Protein AF-A0A1A8APC6-F1 (afdb_monomer_lite)

Structure (mmCIF, N/CA/C/O backbone):
data_AF-A0A1A8APC6-F1
#
_entry.id   AF-A0A1A8APC6-F1
#
loop_
_atom_site.group_PDB
_atom_site.id
_atom_site.type_symbol
_atom_site.label_atom_id
_atom_site.label_alt_id
_atom_site.label_comp_id
_atom_site.label_asym_id
_atom_site.label_entity_id
_atom_site.label_seq_id
_atom_site.pdbx_PDB_ins_code
_atom_site.Cartn_x
_atom_site.Cartn_y
_atom_site.Cartn_z
_atom_site.occupancy
_atom_site.B_iso_or_equiv
_atom_site.auth_seq_id
_atom_site.auth_comp_id
_atom_site.auth_asym_id
_atom_site.auth_atom_id
_atom_site.pdbx_PDB_model_num
ATOM 1 N N . MET A 1 1 ? -6.938 -15.791 28.099 1.00 32.41 1 MET A N 1
ATOM 2 C CA . MET A 1 1 ? -6.854 -17.146 27.514 1.00 32.41 1 MET A CA 1
ATOM 3 C C . MET A 1 1 ? -5.520 -17.277 26.806 1.00 32.41 1 MET A C 1
ATOM 5 O O . MET A 1 1 ? -5.294 -16.567 25.833 1.00 32.41 1 MET A O 1
ATOM 9 N N . GLU A 1 2 ? -4.631 -18.123 27.314 1.00 31.23 2 GLU A N 1
ATOM 10 C CA . GLU A 1 2 ? -3.348 -18.408 26.669 1.00 31.23 2 GLU A CA 1
ATOM 11 C C . GLU A 1 2 ? -3.551 -19.339 25.463 1.00 31.23 2 GLU A C 1
ATOM 13 O O . GLU A 1 2 ? -4.088 -20.434 25.605 1.00 31.23 2 GLU A O 1
ATOM 18 N N . LYS A 1 3 ? -3.104 -18.925 24.271 1.00 39.88 3 LYS A N 1
ATOM 19 C CA . LYS A 1 3 ? -2.956 -19.805 23.095 1.00 39.88 3 LYS A CA 1
ATOM 20 C C . LYS A 1 3 ? -1.477 -20.167 22.897 1.00 39.88 3 LYS A C 1
ATOM 22 O O . LYS A 1 3 ? -0.889 -19.843 21.872 1.00 39.88 3 LYS A O 1
ATOM 27 N N . SER A 1 4 ? -0.872 -20.795 23.906 1.00 44.47 4 SER A N 1
ATOM 28 C CA . SER A 1 4 ? 0.559 -21.161 23.951 1.00 44.47 4 SER A CA 1
ATOM 29 C C . SER A 1 4 ? 0.797 -22.650 24.269 1.00 44.47 4 SER A C 1
ATOM 31 O O . SER A 1 4 ? 1.822 -23.018 24.840 1.00 44.47 4 SER A O 1
ATOM 33 N N . GLY A 1 5 ? -0.151 -23.519 23.899 1.00 59.44 5 GLY A N 1
ATOM 34 C CA . GLY A 1 5 ? -0.030 -24.975 24.023 1.00 59.44 5 GLY A CA 1
ATOM 35 C C . GLY A 1 5 ? 0.392 -25.658 22.718 1.00 59.44 5 GLY A C 1
ATOM 36 O O . GLY A 1 5 ? -0.058 -25.273 21.633 1.00 59.44 5 GLY A O 1
ATOM 37 N N . VAL A 1 6 ? 1.213 -26.708 22.838 1.00 79.19 6 VAL A N 1
ATOM 38 C CA . VAL A 1 6 ? 1.447 -27.690 21.764 1.00 79.19 6 VAL A CA 1
ATOM 39 C C . VAL A 1 6 ? 0.093 -28.296 21.369 1.00 79.19 6 VAL A C 1
ATOM 41 O O . VAL A 1 6 ? -0.696 -28.657 22.239 1.00 79.19 6 VAL A O 1
ATOM 44 N N . GLN A 1 7 ? -0.208 -28.348 20.070 1.00 84.06 7 GLN A N 1
ATOM 45 C CA . GLN A 1 7 ? -1.480 -28.896 19.579 1.00 84.06 7 GLN A CA 1
ATOM 46 C C . GLN A 1 7 ? -1.502 -30.430 19.716 1.00 84.06 7 GLN A C 1
ATOM 48 O O . GLN A 1 7 ? -0.443 -31.033 19.535 1.00 84.06 7 GLN A O 1
ATOM 53 N N . PRO A 1 8 ? -2.662 -31.069 19.964 1.00 88.06 8 PRO A N 1
ATOM 54 C CA . PRO A 1 8 ? -2.777 -32.529 19.989 1.00 88.06 8 PRO A CA 1
ATOM 55 C C . PRO A 1 8 ? -2.298 -33.198 18.695 1.00 88.06 8 PRO A C 1
ATOM 57 O O . PRO A 1 8 ? -2.403 -32.627 17.604 1.00 88.06 8 PRO A O 1
ATOM 60 N N . PHE A 1 9 ? -1.781 -34.420 18.807 1.00 88.31 9 PHE A N 1
ATOM 61 C CA . PHE A 1 9 ? -1.320 -35.206 17.670 1.00 88.31 9 PHE A CA 1
ATOM 62 C C . PHE A 1 9 ? -2.466 -36.043 17.088 1.00 88.31 9 PHE A C 1
ATOM 64 O O . PHE A 1 9 ? -3.096 -36.826 17.788 1.00 88.31 9 PHE A O 1
ATOM 71 N N . SER A 1 10 ? -2.719 -35.900 15.785 1.00 83.56 10 SER A N 1
ATOM 72 C CA . SER A 1 10 ? -3.721 -36.700 15.068 1.00 83.56 10 SER A CA 1
ATOM 73 C C . SER A 1 10 ? -3.063 -37.906 14.402 1.00 83.56 10 SER A C 1
ATOM 75 O O . SER A 1 10 ? -2.236 -37.730 13.503 1.00 83.56 10 SER A O 1
ATOM 77 N N . CYS A 1 11 ? -3.468 -39.115 14.798 1.00 79.75 11 CYS A N 1
ATOM 78 C CA . CYS A 1 11 ? -2.889 -40.364 14.289 1.00 79.75 11 CYS A CA 1
ATOM 79 C C . CYS A 1 11 ? -3.369 -40.734 12.873 1.00 79.75 11 CYS A C 1
ATOM 81 O O . CYS A 1 11 ? -2.666 -41.428 12.145 1.00 79.75 11 CYS A O 1
ATOM 83 N N . TYR A 1 12 ? -4.551 -40.264 12.464 1.00 74.94 12 TYR A N 1
ATOM 84 C CA . TYR A 1 12 ? -5.287 -40.824 11.317 1.00 74.94 12 TYR A CA 1
ATOM 85 C C . TYR A 1 12 ? -5.307 -39.949 10.052 1.00 74.94 12 TYR A C 1
ATOM 87 O O . TYR A 1 12 ? -5.869 -40.337 9.034 1.00 74.94 12 TYR A O 1
ATOM 95 N N . THR A 1 13 ? -4.721 -38.751 10.097 1.00 66.06 13 THR A N 1
ATOM 96 C CA . THR A 1 13 ? -4.897 -37.724 9.047 1.00 66.06 13 THR A CA 1
ATOM 97 C C . THR A 1 13 ? -4.045 -37.918 7.788 1.00 66.06 13 THR A C 1
ATOM 99 O O . THR A 1 13 ? -4.398 -37.370 6.752 1.00 66.06 13 THR A O 1
ATOM 102 N N . ASP A 1 14 ? -2.928 -38.649 7.870 1.00 66.12 14 ASP A N 1
ATOM 103 C CA . ASP A 1 14 ? -2.120 -39.079 6.715 1.00 66.12 14 ASP A CA 1
ATOM 104 C C . ASP A 1 14 ? -1.122 -40.174 7.155 1.00 66.12 14 ASP A C 1
ATOM 106 O O . ASP A 1 14 ? -0.130 -39.849 7.819 1.00 66.12 14 ASP A O 1
ATOM 110 N N . PRO A 1 15 ? -1.348 -41.454 6.797 1.00 65.25 15 PRO A N 1
ATOM 111 C CA . PRO A 1 15 ? -0.438 -42.549 7.135 1.00 65.25 15 PRO A CA 1
ATOM 112 C C . PRO A 1 15 ? 0.961 -42.419 6.514 1.00 65.25 15 PRO A C 1
ATOM 114 O O . PRO A 1 15 ? 1.935 -42.864 7.117 1.00 65.25 15 PRO A O 1
ATOM 117 N N . ALA A 1 16 ? 1.097 -41.795 5.338 1.00 61.03 16 ALA A N 1
ATOM 118 C CA . ALA A 1 16 ? 2.371 -41.723 4.616 1.00 61.03 16 ALA A CA 1
ATOM 119 C C . ALA A 1 16 ? 3.366 -40.733 5.246 1.00 61.03 16 ALA A C 1
ATOM 121 O O . ALA A 1 16 ? 4.571 -40.829 5.008 1.00 61.03 16 ALA A O 1
ATOM 122 N N . THR A 1 17 ? 2.880 -39.794 6.063 1.00 70.88 17 THR A N 1
ATOM 123 C CA . THR A 1 17 ? 3.711 -38.830 6.805 1.00 70.88 17 THR A CA 1
ATOM 124 C C . THR A 1 17 ? 3.660 -39.018 8.323 1.00 70.88 17 THR A C 1
ATOM 126 O O . THR A 1 17 ? 4.218 -38.196 9.052 1.00 70.88 17 THR A O 1
ATOM 129 N N . LEU A 1 18 ? 3.046 -40.104 8.811 1.00 78.06 18 LEU A N 1
ATOM 130 C CA . LEU A 1 18 ? 2.812 -40.376 10.234 1.00 78.06 18 LEU A CA 1
ATOM 131 C C . LEU A 1 18 ? 4.090 -40.266 11.085 1.00 78.06 18 LEU A C 1
ATOM 133 O O . LEU A 1 18 ? 4.121 -39.474 12.026 1.00 78.06 18 LEU A O 1
ATOM 137 N N . GLY A 1 19 ? 5.161 -40.971 10.706 1.00 76.56 19 GLY A N 1
ATOM 138 C CA . GLY A 1 19 ? 6.452 -40.936 11.407 1.00 76.56 19 GLY A CA 1
ATOM 139 C C . GLY A 1 19 ? 7.131 -39.563 11.402 1.00 76.56 19 GLY A C 1
ATOM 140 O O . GLY A 1 19 ? 7.364 -39.009 12.476 1.00 76.56 19 GLY A O 1
ATOM 141 N N . PRO A 1 20 ? 7.392 -38.937 10.238 1.00 75.31 20 PRO A N 1
ATOM 142 C CA . PRO A 1 20 ? 7.965 -37.589 10.179 1.00 75.31 20 PRO A CA 1
ATOM 143 C C . PRO A 1 20 ? 7.150 -36.529 10.940 1.00 75.31 20 PRO A C 1
ATOM 145 O O . PRO A 1 20 ? 7.718 -35.602 11.529 1.00 75.31 20 PRO A O 1
ATOM 148 N N . ARG A 1 21 ? 5.816 -36.660 10.961 1.00 84.44 21 ARG A N 1
ATOM 149 C CA . ARG A 1 21 ? 4.930 -35.809 11.766 1.00 84.44 21 ARG A CA 1
ATOM 150 C C . ARG A 1 21 ? 5.074 -36.085 13.258 1.00 84.44 21 ARG A C 1
ATOM 152 O O . ARG A 1 21 ? 5.156 -35.120 14.015 1.00 84.44 21 ARG A O 1
ATOM 159 N N . TRP A 1 22 ? 5.114 -37.353 13.669 1.00 88.00 22 TRP A N 1
ATOM 160 C CA . TRP A 1 22 ? 5.319 -37.757 15.060 1.00 88.00 22 TRP A CA 1
ATOM 161 C C . TRP A 1 22 ? 6.650 -37.226 15.595 1.00 88.00 22 TRP A C 1
ATOM 163 O O . TRP A 1 22 ? 6.656 -36.512 16.592 1.00 88.00 22 TRP A O 1
ATOM 173 N N . THR A 1 23 ? 7.756 -37.439 14.876 1.00 83.88 23 THR A N 1
ATOM 174 C CA . THR A 1 23 ? 9.082 -36.923 15.253 1.00 83.88 23 THR A CA 1
ATOM 175 C C . THR A 1 23 ? 9.067 -35.402 15.422 1.00 83.88 23 THR A C 1
ATOM 177 O O . THR A 1 23 ? 9.557 -34.879 16.421 1.00 83.88 23 THR A O 1
ATOM 180 N N . ARG A 1 24 ? 8.449 -34.663 14.486 1.00 83.44 24 ARG A N 1
ATOM 181 C CA . ARG A 1 24 ? 8.332 -33.198 14.582 1.00 83.44 24 ARG A CA 1
ATOM 182 C C . ARG A 1 24 ? 7.477 -32.750 15.771 1.00 83.44 24 ARG A C 1
ATOM 184 O O . ARG A 1 24 ? 7.785 -31.726 16.383 1.00 83.44 24 ARG A O 1
ATOM 191 N N . TRP A 1 25 ? 6.402 -33.475 16.067 1.00 91.81 25 TRP A N 1
ATOM 192 C CA . TRP A 1 25 ? 5.538 -33.202 17.211 1.00 91.81 25 TRP A CA 1
ATOM 193 C C . TRP A 1 25 ? 6.273 -33.465 18.531 1.00 91.81 25 TRP A C 1
ATOM 195 O O . TRP A 1 25 ? 6.300 -32.586 19.390 1.00 91.81 25 TRP A O 1
ATOM 205 N N . LEU A 1 26 ? 6.963 -34.604 18.642 1.00 91.19 26 LEU A N 1
ATOM 206 C CA . LEU A 1 26 ? 7.749 -34.993 19.810 1.00 91.19 26 LEU A CA 1
ATOM 207 C C . LEU A 1 26 ? 8.856 -33.973 20.115 1.00 91.19 26 LEU A C 1
ATOM 209 O O . LEU A 1 26 ? 8.933 -33.499 21.242 1.00 91.19 26 LEU A O 1
ATOM 213 N N . THR A 1 27 ? 9.625 -33.521 19.116 1.00 88.62 27 THR A N 1
ATOM 214 C CA . THR A 1 27 ? 10.620 -32.447 19.316 1.00 88.62 27 THR A CA 1
ATOM 215 C C . THR A 1 27 ? 9.976 -31.138 19.797 1.00 88.62 27 THR A C 1
ATOM 217 O O . THR A 1 27 ? 10.541 -30.430 20.629 1.00 88.62 27 THR A O 1
ATOM 220 N N . SER A 1 28 ? 8.775 -30.798 19.309 1.00 88.25 28 SER A N 1
ATOM 221 C CA . SER A 1 28 ? 8.045 -29.616 19.792 1.00 88.25 28 SER A CA 1
ATOM 222 C C . SER A 1 28 ? 7.542 -29.783 21.229 1.00 88.25 28 SER A C 1
ATOM 224 O O . SER A 1 28 ? 7.472 -28.794 21.959 1.00 88.25 28 SER A O 1
ATOM 226 N N . PHE A 1 29 ? 7.180 -31.004 21.628 1.00 93.38 29 PHE A N 1
ATOM 227 C CA . PHE A 1 29 ? 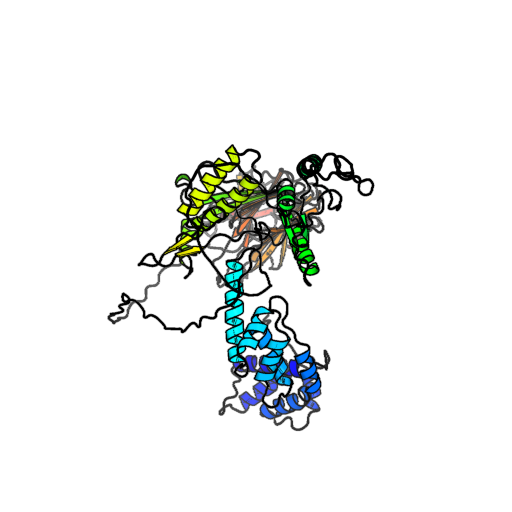6.832 -31.337 23.004 1.00 93.38 29 PHE A CA 1
ATOM 228 C C . PHE A 1 29 ? 8.060 -31.277 23.924 1.00 93.38 29 PHE A C 1
ATOM 230 O O . PHE A 1 29 ? 7.968 -30.717 25.012 1.00 93.38 29 PHE A O 1
ATOM 237 N N . GLU A 1 30 ? 9.212 -31.793 23.496 1.00 90.31 30 GLU A N 1
ATOM 238 C CA . GLU A 1 30 ? 10.444 -31.801 24.293 1.00 90.31 30 GLU A CA 1
ATOM 239 C C . GLU A 1 30 ? 10.908 -30.381 24.625 1.00 90.31 30 GLU A C 1
ATOM 241 O O . GLU A 1 30 ? 11.084 -30.063 25.800 1.00 90.31 30 GLU A O 1
ATOM 246 N N . LEU A 1 31 ? 10.952 -29.492 23.627 1.00 88.75 31 LEU A N 1
ATOM 247 C CA . LEU A 1 31 ? 11.245 -28.067 23.830 1.00 88.75 31 LEU A CA 1
ATOM 248 C C . LEU A 1 31 ? 10.231 -27.378 24.761 1.00 88.75 31 LEU A C 1
ATOM 250 O O . LEU A 1 31 ? 10.596 -26.502 25.546 1.00 88.75 31 LEU A O 1
ATOM 254 N N . PHE A 1 32 ? 8.953 -27.767 24.699 1.00 90.56 32 PHE A N 1
ATOM 255 C CA . PHE A 1 32 ? 7.920 -27.255 25.601 1.00 90.56 32 PHE A CA 1
ATOM 256 C C . PHE A 1 32 ? 8.103 -27.766 27.039 1.00 90.56 32 PHE A C 1
ATOM 258 O O . PHE A 1 32 ? 7.958 -26.993 27.984 1.00 90.56 32 PHE A O 1
ATOM 265 N N . ALA A 1 33 ? 8.449 -29.042 27.219 1.00 88.38 33 ALA A N 1
ATOM 266 C CA . ALA A 1 33 ? 8.717 -29.641 28.522 1.00 88.38 33 ALA A CA 1
ATOM 267 C C . ALA A 1 33 ? 9.976 -29.046 29.178 1.00 88.38 33 ALA A C 1
ATOM 269 O O . ALA A 1 33 ? 9.947 -28.722 30.368 1.00 88.38 33 ALA A O 1
ATOM 270 N N . ASP A 1 34 ? 11.037 -28.817 28.401 1.00 87.75 34 ASP A N 1
ATOM 271 C CA . ASP A 1 34 ? 12.249 -28.126 28.853 1.00 87.75 34 ASP A CA 1
ATOM 272 C C . ASP A 1 34 ? 11.935 -26.676 29.250 1.00 87.75 34 ASP A C 1
ATOM 274 O O . ASP A 1 34 ? 12.294 -26.238 30.343 1.00 87.75 34 ASP A O 1
ATOM 278 N N . GLY A 1 35 ? 11.151 -25.957 28.435 1.00 85.06 35 GLY A N 1
ATOM 279 C CA . GLY A 1 35 ? 10.653 -24.612 28.750 1.00 85.06 35 GLY A CA 1
ATOM 280 C C . GLY A 1 35 ? 9.703 -24.540 29.958 1.00 85.06 35 GLY A C 1
ATOM 281 O O . GLY A 1 35 ? 9.475 -23.458 30.499 1.00 85.06 35 GLY A O 1
ATOM 282 N N . LYS A 1 36 ? 9.165 -25.679 30.415 1.00 84.75 36 LYS A N 1
ATOM 283 C CA . LYS A 1 36 ? 8.407 -25.829 31.672 1.00 84.75 36 LYS A CA 1
ATOM 284 C C . LYS A 1 36 ? 9.276 -26.306 32.847 1.00 84.75 36 LYS A C 1
ATOM 286 O O . LYS A 1 36 ? 8.737 -26.554 33.924 1.00 84.75 36 LYS A O 1
ATOM 291 N N . GLY A 1 37 ? 10.593 -26.421 32.666 1.00 84.44 37 GLY A N 1
ATOM 292 C CA . GLY A 1 37 ? 11.546 -26.825 33.702 1.00 84.44 37 GLY A CA 1
ATOM 293 C C . GLY A 1 37 ? 11.579 -28.330 33.993 1.00 84.44 37 GLY A C 1
ATOM 294 O O . GLY A 1 37 ? 12.137 -28.733 35.007 1.00 84.44 37 GLY A O 1
ATOM 295 N N . LEU A 1 38 ? 11.003 -29.178 33.132 1.00 86.81 38 LEU A N 1
ATOM 296 C CA . LEU A 1 38 ? 10.978 -30.640 33.309 1.00 86.81 38 LEU A CA 1
ATOM 297 C C . LEU A 1 38 ? 12.224 -31.329 32.719 1.00 86.81 38 LEU A C 1
ATOM 299 O O . LEU A 1 38 ? 12.112 -32.403 32.126 1.00 86.81 38 LEU A O 1
ATOM 303 N N . ILE A 1 39 ? 13.388 -30.683 32.818 1.00 84.50 39 ILE A N 1
ATOM 304 C CA . ILE A 1 39 ? 14.631 -31.061 32.128 1.00 84.50 39 ILE A CA 1
ATOM 305 C C . ILE A 1 39 ? 15.094 -32.458 32.572 1.00 84.50 39 ILE A C 1
ATOM 307 O O . ILE A 1 39 ? 15.114 -32.772 33.761 1.00 84.50 39 ILE A O 1
ATOM 311 N N . LEU A 1 40 ? 15.471 -33.296 31.603 1.00 80.75 40 LEU A N 1
ATOM 312 C CA . LEU A 1 40 ? 16.026 -34.632 31.834 1.00 80.75 40 LEU A CA 1
ATOM 313 C C . LEU A 1 40 ? 17.561 -34.578 31.843 1.00 80.75 40 LEU A C 1
ATOM 315 O O . LEU A 1 40 ? 18.201 -34.909 30.850 1.00 80.75 40 LEU A O 1
ATOM 319 N N . ALA A 1 41 ? 18.132 -34.130 32.959 1.00 77.25 41 ALA A N 1
ATOM 320 C CA . ALA A 1 41 ? 19.554 -34.294 33.262 1.00 77.25 41 ALA A CA 1
ATOM 321 C C . ALA A 1 41 ? 19.813 -35.639 33.976 1.00 77.25 41 ALA A C 1
ATOM 323 O O . ALA A 1 41 ? 18.868 -36.307 34.408 1.00 77.25 41 ALA A O 1
ATOM 324 N N . ASP A 1 42 ? 21.082 -36.034 34.115 1.00 70.69 42 ASP A N 1
ATOM 325 C CA . ASP A 1 42 ? 21.479 -37.318 34.722 1.00 70.69 42 ASP A CA 1
ATOM 326 C C . ASP A 1 42 ? 21.023 -37.468 36.191 1.00 70.69 42 ASP A C 1
ATOM 328 O O . ASP A 1 42 ? 20.816 -38.582 36.674 1.00 70.69 42 ASP A O 1
ATOM 332 N N . ASP A 1 43 ? 20.797 -36.351 36.890 1.00 72.62 43 ASP A N 1
ATOM 333 C CA . ASP A 1 43 ? 20.302 -36.257 38.269 1.00 72.62 43 ASP A CA 1
ATOM 334 C C . ASP A 1 43 ? 18.770 -36.075 38.382 1.00 72.62 43 ASP A C 1
ATOM 336 O O . ASP A 1 43 ? 18.233 -35.907 39.481 1.00 72.62 43 ASP A O 1
ATOM 340 N N . ALA A 1 44 ? 18.029 -36.122 37.267 1.00 79.44 44 ALA A N 1
ATOM 341 C CA . ALA A 1 44 ? 16.594 -35.845 37.258 1.00 79.44 44 ALA A CA 1
ATOM 342 C C . ALA A 1 44 ? 15.792 -36.834 38.128 1.00 79.44 44 ALA A C 1
ATOM 344 O O . ALA A 1 44 ? 15.767 -38.047 37.886 1.00 79.44 44 ALA A O 1
ATOM 345 N N . THR A 1 45 ? 15.064 -36.297 39.111 1.00 84.88 45 THR A N 1
ATOM 346 C CA . THR A 1 45 ? 14.231 -37.090 40.029 1.00 84.88 45 THR A CA 1
ATOM 347 C C . THR A 1 45 ? 13.087 -37.812 39.312 1.00 84.88 45 THR A C 1
ATOM 349 O O . THR A 1 45 ? 12.540 -37.334 38.312 1.00 84.88 45 THR A O 1
ATOM 352 N N . ASP A 1 46 ? 12.649 -38.940 39.871 1.00 82.81 46 ASP A N 1
ATOM 353 C CA . ASP A 1 46 ? 11.535 -39.724 39.325 1.00 82.81 46 ASP A CA 1
ATOM 354 C C . ASP A 1 46 ? 10.227 -38.925 39.244 1.00 82.81 46 ASP A C 1
ATOM 356 O O . ASP A 1 46 ? 9.451 -39.108 38.309 1.00 82.81 46 ASP A O 1
ATOM 360 N N . ALA A 1 47 ? 10.024 -37.951 40.138 1.00 83.88 47 ALA A N 1
ATOM 361 C CA . ALA A 1 47 ? 8.900 -37.020 40.076 1.00 83.88 47 ALA A CA 1
ATOM 362 C C . ALA A 1 47 ? 8.938 -36.113 38.826 1.00 83.88 47 ALA A C 1
ATOM 364 O O . ALA A 1 47 ? 7.888 -35.815 38.251 1.00 83.88 47 ALA A O 1
ATOM 365 N N . VAL A 1 48 ? 10.126 -35.688 38.372 1.00 86.81 48 VAL A N 1
ATOM 366 C CA . VAL A 1 48 ? 10.294 -34.921 37.122 1.00 86.81 48 VAL A CA 1
ATOM 367 C C . VAL A 1 48 ? 10.033 -35.818 35.913 1.00 86.81 48 VAL A C 1
ATOM 369 O O . VAL A 1 48 ? 9.245 -35.447 35.039 1.00 86.81 48 VAL A O 1
ATOM 372 N N . LYS A 1 49 ? 10.610 -37.026 35.895 1.00 86.38 49 LYS A N 1
ATOM 373 C CA . LYS A 1 49 ? 10.413 -38.005 34.812 1.00 86.38 49 LYS A CA 1
ATOM 374 C C . LYS A 1 49 ? 8.939 -38.417 34.679 1.00 86.38 49 LYS A C 1
ATOM 376 O O . LYS A 1 49 ? 8.389 -38.392 33.576 1.00 86.38 49 LYS A O 1
ATOM 381 N N . GLN A 1 50 ? 8.264 -38.689 35.799 1.00 89.81 50 GLN A N 1
ATOM 382 C CA . GLN A 1 50 ? 6.832 -39.002 35.857 1.00 89.81 50 GLN A CA 1
ATOM 383 C C . GLN A 1 50 ? 5.966 -37.835 35.372 1.00 89.81 50 GLN A C 1
ATOM 385 O O . GLN A 1 50 ? 5.057 -38.039 34.565 1.00 89.81 50 GLN A O 1
ATOM 390 N N . ARG A 1 51 ? 6.260 -36.598 35.801 1.00 89.62 51 ARG A N 1
ATOM 391 C CA . ARG A 1 51 ? 5.556 -35.399 35.313 1.00 89.62 51 ARG A CA 1
ATOM 392 C C . ARG A 1 51 ? 5.732 -35.201 33.809 1.00 89.62 51 ARG A C 1
ATOM 394 O O . ARG A 1 51 ? 4.745 -34.931 33.129 1.00 89.62 51 ARG A O 1
ATOM 401 N N . ARG A 1 52 ? 6.944 -35.383 33.272 1.00 92.31 52 ARG A N 1
ATOM 402 C CA . ARG A 1 52 ? 7.213 -35.277 31.826 1.00 92.31 52 ARG A CA 1
ATOM 403 C C . ARG A 1 52 ? 6.471 -36.359 31.032 1.00 92.31 52 ARG A C 1
ATOM 405 O O . ARG A 1 52 ? 5.854 -36.040 30.022 1.00 92.31 52 ARG A O 1
ATOM 412 N N . ARG A 1 53 ? 6.447 -37.608 31.519 1.00 91.88 53 ARG A N 1
ATOM 413 C CA . ARG A 1 53 ? 5.700 -38.731 30.914 1.00 91.88 53 ARG A CA 1
ATOM 414 C C . ARG A 1 53 ? 4.185 -38.508 30.926 1.00 91.88 53 ARG A C 1
ATOM 416 O O . ARG A 1 53 ? 3.530 -38.739 29.915 1.00 91.88 53 ARG A O 1
ATOM 423 N N . ALA A 1 54 ? 3.628 -38.018 32.034 1.00 89.50 54 ALA A N 1
ATOM 424 C CA . ALA A 1 54 ? 2.207 -37.682 32.120 1.00 89.50 54 ALA A CA 1
ATOM 425 C C . ALA A 1 54 ? 1.832 -36.529 31.170 1.00 89.50 54 ALA A C 1
ATOM 427 O O . ALA A 1 54 ? 0.819 -36.601 30.476 1.00 89.50 54 ALA A O 1
ATOM 428 N N . LEU A 1 55 ? 2.674 -35.492 31.093 1.00 90.94 55 LEU A N 1
ATOM 429 C CA . LEU A 1 55 ? 2.457 -34.340 30.218 1.00 90.94 55 LEU A CA 1
ATOM 430 C C . LEU A 1 55 ? 2.565 -34.707 28.728 1.00 90.94 55 LEU A C 1
ATOM 432 O O . LEU A 1 55 ? 1.790 -34.179 27.933 1.00 90.94 55 LEU A O 1
ATOM 436 N N . LEU A 1 56 ? 3.465 -35.633 28.365 1.00 93.19 56 LEU A N 1
ATOM 437 C CA . LEU A 1 56 ? 3.581 -36.198 27.014 1.00 93.19 56 LEU A CA 1
ATOM 438 C C . LEU A 1 56 ? 2.254 -36.818 26.572 1.00 93.19 56 LEU A C 1
ATOM 440 O O . LEU A 1 56 ? 1.684 -36.397 25.571 1.00 93.19 56 LEU A O 1
ATOM 444 N N . LEU A 1 57 ? 1.740 -37.779 27.345 1.00 91.88 57 LEU A N 1
ATOM 445 C CA . LEU A 1 57 ? 0.514 -38.505 27.004 1.00 91.88 57 LEU A CA 1
ATOM 446 C C . LEU A 1 57 ? -0.721 -37.591 27.026 1.00 91.88 57 LEU A C 1
ATOM 448 O O . LEU A 1 57 ? -1.583 -37.704 26.157 1.00 91.88 57 LEU A O 1
ATOM 452 N N . HIS A 1 58 ? -0.795 -36.648 27.970 1.00 90.31 58 HIS A N 1
ATOM 453 C CA . HIS A 1 58 ? -1.908 -35.701 28.047 1.00 90.31 58 HIS A CA 1
ATOM 454 C C . HIS A 1 58 ? -1.953 -34.746 26.843 1.00 90.31 58 HIS A C 1
ATOM 456 O O . HIS A 1 58 ? -3.011 -34.579 26.239 1.00 90.31 58 HIS A O 1
ATOM 462 N N . LEU A 1 59 ? -0.817 -34.146 26.461 1.00 90.50 59 LEU A N 1
ATOM 463 C CA . LEU A 1 59 ? -0.756 -33.205 25.335 1.00 90.50 59 LEU A CA 1
ATOM 464 C C . LEU A 1 59 ? -0.761 -33.889 23.964 1.00 90.50 59 LEU A C 1
ATOM 466 O O . LEU A 1 59 ? -1.160 -33.257 22.989 1.00 90.50 59 LEU A O 1
ATOM 470 N N . ALA A 1 60 ? -0.354 -35.159 23.875 1.00 89.00 60 ALA A N 1
ATOM 471 C CA . ALA A 1 60 ? -0.468 -35.940 22.645 1.00 89.00 60 ALA A CA 1
ATOM 472 C C . ALA A 1 60 ? -1.929 -36.137 22.210 1.00 89.00 60 ALA A C 1
ATOM 474 O O . ALA A 1 60 ? -2.202 -36.195 21.014 1.00 89.00 60 ALA A O 1
ATOM 475 N N . GLY A 1 61 ? -2.868 -36.148 23.161 1.00 90.56 61 GLY A N 1
ATOM 476 C CA . GLY A 1 61 ? -4.297 -36.317 22.906 1.00 90.56 61 GLY A CA 1
ATOM 477 C C . GLY A 1 61 ? -4.760 -37.774 22.972 1.00 90.56 61 GLY A C 1
ATOM 478 O O . GLY A 1 61 ? -3.964 -38.697 23.148 1.00 90.56 61 GLY A O 1
ATOM 479 N N . GLN A 1 62 ? -6.076 -37.961 22.860 1.00 86.75 62 GLN A N 1
ATOM 480 C CA . GLN A 1 62 ? -6.736 -39.244 23.107 1.00 86.75 62 GLN A CA 1
ATOM 481 C C . GLN A 1 62 ? -6.303 -40.335 22.114 1.00 86.75 62 GLN A C 1
ATOM 483 O O . GLN A 1 62 ? -5.904 -41.403 22.562 1.00 86.75 62 GLN A O 1
ATOM 488 N N . ASP A 1 63 ? -6.226 -40.028 20.810 1.00 86.81 63 ASP A N 1
ATOM 489 C CA . ASP A 1 63 ? -5.742 -40.953 19.769 1.00 86.81 63 ASP A CA 1
ATOM 490 C C . ASP A 1 63 ? -4.406 -41.631 20.140 1.00 86.81 63 ASP A C 1
ATOM 492 O O . ASP A 1 63 ? -4.202 -42.818 19.888 1.00 86.81 63 ASP A O 1
ATOM 496 N N . VAL A 1 64 ? -3.477 -40.874 20.740 1.00 90.56 64 VAL A N 1
ATOM 497 C CA . VAL A 1 64 ? -2.151 -41.379 21.128 1.00 90.56 64 VAL A CA 1
ATOM 498 C C . VAL A 1 64 ? -2.205 -42.160 22.439 1.00 90.56 64 VAL A C 1
ATOM 500 O O . VAL A 1 64 ? -1.435 -43.101 22.602 1.00 90.56 64 VAL A O 1
ATOM 503 N N . GLN A 1 65 ? -3.104 -41.815 23.364 1.00 90.62 65 GLN A N 1
ATOM 504 C CA . GLN A 1 65 ? -3.319 -42.583 24.597 1.00 90.62 65 GLN A CA 1
ATOM 505 C C . GLN A 1 65 ? -3.923 -43.959 24.294 1.00 90.62 65 GLN A C 1
ATOM 507 O O . GLN A 1 65 ? -3.447 -44.958 24.836 1.00 90.62 65 GLN A O 1
ATOM 512 N N . ASP A 1 66 ? -4.894 -44.014 23.380 1.00 88.06 66 ASP A N 1
ATOM 513 C CA . ASP A 1 66 ? -5.511 -45.257 22.916 1.00 88.06 66 ASP A CA 1
ATOM 514 C C . ASP A 1 66 ? -4.450 -46.165 22.280 1.00 88.06 66 ASP A C 1
ATOM 516 O O . ASP A 1 66 ? -4.271 -47.301 22.719 1.00 88.06 66 ASP A O 1
ATOM 520 N N . VAL A 1 67 ? -3.648 -45.633 21.345 1.00 87.88 67 VAL A N 1
ATOM 521 C CA . VAL A 1 67 ? -2.476 -46.334 20.789 1.00 87.88 67 VAL A CA 1
ATOM 522 C C . VAL A 1 67 ? -1.536 -46.804 21.902 1.00 87.88 67 VAL A C 1
ATOM 524 O O . VAL A 1 67 ? -1.227 -47.991 21.971 1.00 87.88 67 VAL A O 1
ATOM 527 N N . PHE A 1 68 ? -1.110 -45.912 22.801 1.00 91.06 68 PHE A N 1
ATOM 528 C CA . PHE A 1 68 ? -0.146 -46.212 23.865 1.00 91.06 68 PHE A CA 1
ATOM 529 C C . PHE A 1 68 ? -0.600 -47.345 24.793 1.00 91.06 68 PHE A C 1
ATOM 531 O O . PHE A 1 68 ? 0.231 -48.142 25.227 1.00 91.06 68 PHE A O 1
ATOM 538 N N . SER A 1 69 ? -1.906 -47.456 25.056 1.00 88.81 69 SER A N 1
ATOM 539 C CA . SER A 1 69 ? -2.486 -48.529 25.874 1.00 88.81 69 SER A CA 1
ATOM 540 C C . SER A 1 69 ? -2.299 -49.929 25.269 1.00 88.81 69 SER A C 1
ATOM 542 O O . SER A 1 69 ? -2.277 -50.918 26.000 1.00 88.81 69 SER A O 1
ATOM 544 N N . THR A 1 70 ? -2.109 -50.012 23.947 1.00 88.12 70 THR A N 1
ATOM 545 C CA . THR A 1 70 ? -1.894 -51.272 23.211 1.00 88.12 70 THR A CA 1
ATOM 546 C C . THR A 1 70 ? -0.421 -51.673 23.078 1.00 88.12 70 THR A C 1
ATOM 548 O O . THR A 1 70 ? -0.126 -52.798 22.670 1.00 88.12 70 THR A O 1
ATOM 551 N N . LEU A 1 71 ? 0.522 -50.782 23.413 1.00 88.50 71 LEU A N 1
ATOM 552 C CA . LEU A 1 71 ? 1.941 -51.008 23.140 1.00 88.50 71 LEU A CA 1
ATOM 553 C C . LEU A 1 71 ? 2.612 -51.891 24.208 1.00 88.50 71 LEU A C 1
ATOM 555 O O . LEU A 1 71 ? 2.472 -51.638 25.409 1.00 88.50 71 LEU A O 1
ATOM 559 N N . PRO A 1 72 ? 3.428 -52.884 23.812 1.00 81.88 72 PRO A N 1
ATOM 560 C CA . PRO A 1 72 ? 4.262 -53.618 24.753 1.00 81.88 72 PRO A CA 1
ATOM 561 C C . PRO A 1 72 ? 5.438 -52.752 25.239 1.00 81.88 72 PRO A C 1
ATOM 563 O O . PRO A 1 72 ? 5.967 -51.924 24.500 1.00 81.88 72 PRO A O 1
ATOM 566 N N . ARG A 1 73 ? 5.922 -53.017 26.463 1.00 82.31 73 ARG A N 1
ATOM 567 C CA . ARG A 1 73 ? 7.163 -52.441 27.037 1.00 82.31 73 ARG A CA 1
ATOM 568 C C . ARG A 1 73 ? 7.163 -50.904 27.212 1.00 82.31 73 ARG A C 1
ATOM 570 O O . ARG A 1 73 ? 8.190 -50.259 27.044 1.00 82.31 73 ARG A O 1
ATOM 577 N N . THR A 1 74 ? 6.040 -50.319 27.632 1.00 85.44 74 THR A N 1
ATOM 578 C CA . THR A 1 74 ? 5.848 -48.865 27.866 1.00 85.44 74 THR A CA 1
ATOM 579 C C . THR A 1 74 ? 6.469 -48.289 29.154 1.00 85.44 74 THR A C 1
ATOM 581 O O . THR A 1 74 ? 6.309 -47.095 29.440 1.00 85.44 74 THR A O 1
ATOM 584 N N . GLY A 1 75 ? 7.164 -49.118 29.941 1.00 87.69 75 GLY A N 1
ATOM 585 C CA . GLY A 1 75 ? 7.829 -48.737 31.191 1.00 87.69 75 GLY A CA 1
ATOM 586 C C . GLY A 1 75 ? 6.896 -48.341 32.344 1.00 87.69 75 GLY A C 1
ATOM 587 O O . GLY A 1 75 ? 5.674 -48.251 32.204 1.00 87.69 75 GLY A O 1
ATOM 588 N N . GLY A 1 76 ? 7.493 -48.104 33.514 1.00 83.38 76 GLY A N 1
ATOM 589 C CA . GLY A 1 76 ? 6.791 -47.649 34.720 1.00 83.38 76 GLY A CA 1
ATOM 590 C C . GLY A 1 76 ? 6.385 -46.168 34.686 1.00 83.38 76 GLY A C 1
ATOM 591 O O . GLY A 1 76 ? 6.659 -45.439 33.735 1.00 83.38 76 GLY A O 1
ATOM 592 N N . ALA A 1 77 ? 5.750 -45.683 35.759 1.00 81.25 77 ALA A N 1
ATOM 593 C CA . ALA A 1 77 ? 5.246 -44.305 35.830 1.00 81.25 77 ALA A CA 1
ATOM 594 C C . ALA A 1 77 ? 6.341 -43.225 35.706 1.00 81.25 77 ALA A C 1
ATOM 596 O O . ALA A 1 77 ? 6.067 -42.160 35.159 1.00 81.25 77 ALA A O 1
ATOM 597 N N . ALA A 1 78 ? 7.566 -43.504 36.164 1.00 83.25 78 ALA A N 1
ATOM 598 C CA . ALA A 1 78 ? 8.732 -42.626 36.032 1.00 83.25 78 ALA A CA 1
ATOM 599 C C . ALA A 1 78 ? 9.591 -42.918 34.781 1.00 83.25 78 ALA A C 1
ATOM 601 O O . ALA A 1 78 ? 10.610 -42.269 34.567 1.00 83.25 78 ALA A O 1
ATOM 602 N N . ASP A 1 79 ? 9.195 -43.868 33.931 1.00 86.19 79 ASP A N 1
ATOM 603 C CA . ASP A 1 79 ? 9.990 -44.297 32.780 1.00 86.19 79 ASP A CA 1
ATOM 604 C C . ASP A 1 79 ? 9.555 -43.568 31.498 1.00 86.19 79 ASP A C 1
ATOM 606 O O . ASP A 1 79 ? 8.779 -44.060 30.672 1.00 86.19 79 ASP A O 1
ATOM 610 N N . TYR A 1 80 ? 10.017 -42.321 31.370 1.00 88.94 80 TYR A N 1
ATOM 611 C CA . TYR A 1 80 ? 9.814 -41.510 30.166 1.00 88.94 80 TYR A CA 1
ATOM 612 C C . TYR A 1 80 ? 10.522 -42.116 28.944 1.00 88.94 80 TYR A C 1
ATOM 614 O O . TYR A 1 80 ? 9.981 -42.076 27.839 1.00 88.94 80 TYR A O 1
ATOM 622 N N . ALA A 1 81 ? 11.711 -42.697 29.139 1.00 86.25 81 ALA A N 1
ATOM 623 C CA . ALA A 1 81 ? 12.534 -43.226 28.057 1.00 86.25 81 ALA A CA 1
ATOM 624 C C . ALA A 1 81 ? 11.874 -44.438 27.382 1.00 86.25 81 ALA A C 1
ATOM 626 O O . ALA A 1 81 ? 11.767 -44.464 26.154 1.00 86.25 81 ALA A O 1
ATOM 627 N N . ALA A 1 82 ? 11.352 -45.399 28.152 1.00 87.62 82 ALA A N 1
ATOM 628 C CA . ALA A 1 82 ? 10.600 -46.522 27.594 1.00 87.62 82 ALA A CA 1
ATOM 629 C C . ALA A 1 82 ? 9.286 -46.072 26.938 1.00 87.62 82 ALA A C 1
ATOM 631 O O . ALA A 1 82 ? 8.940 -46.575 25.871 1.00 87.62 82 ALA A O 1
ATOM 632 N N . ALA A 1 83 ? 8.584 -45.084 27.509 1.00 89.44 83 ALA A N 1
ATOM 633 C CA . ALA A 1 83 ? 7.362 -44.548 26.910 1.00 89.44 83 ALA A CA 1
ATOM 634 C C . ALA A 1 83 ? 7.619 -43.921 25.526 1.00 89.44 83 ALA A C 1
ATOM 636 O O . ALA A 1 83 ? 6.931 -44.257 24.561 1.00 89.44 83 ALA A O 1
ATOM 637 N N . VAL A 1 84 ? 8.647 -43.072 25.405 1.00 91.00 84 VAL A N 1
ATOM 638 C CA . VAL A 1 84 ? 9.074 -42.499 24.116 1.00 91.00 84 VAL A CA 1
ATOM 639 C C . VAL A 1 84 ? 9.580 -43.583 23.163 1.00 91.00 84 VAL A C 1
ATOM 641 O O . VAL A 1 84 ? 9.255 -43.546 21.980 1.00 91.00 84 VAL A O 1
ATOM 644 N N . THR A 1 85 ? 10.316 -44.582 23.655 1.00 88.62 85 THR A N 1
ATOM 645 C CA . THR A 1 85 ? 10.819 -45.695 22.829 1.00 88.62 85 THR A CA 1
ATOM 646 C C . THR A 1 85 ? 9.682 -46.544 22.263 1.00 88.62 85 THR A C 1
ATOM 648 O O . THR A 1 85 ? 9.709 -46.874 21.079 1.00 88.62 85 THR A O 1
ATOM 651 N N . ALA A 1 86 ? 8.659 -46.861 23.060 1.00 87.56 86 ALA A N 1
ATOM 652 C CA . ALA A 1 86 ? 7.480 -47.595 22.609 1.00 87.56 86 ALA A CA 1
ATOM 653 C C . ALA A 1 86 ? 6.689 -46.792 21.563 1.00 87.56 86 ALA A C 1
ATOM 655 O O . ALA A 1 86 ? 6.409 -47.306 20.482 1.00 87.56 86 ALA A O 1
ATOM 656 N N . LEU A 1 87 ? 6.411 -45.510 21.833 1.00 89.62 87 LEU A N 1
ATOM 657 C CA . LEU A 1 87 ? 5.725 -44.615 20.891 1.00 89.62 87 LEU A CA 1
ATOM 658 C C . LEU A 1 87 ? 6.503 -44.450 19.581 1.00 89.62 87 LEU A C 1
ATOM 660 O O . LEU A 1 87 ? 5.921 -44.562 18.506 1.00 89.62 87 LEU A O 1
ATOM 664 N N . ASN A 1 88 ? 7.823 -44.259 19.649 1.00 88.00 88 ASN A N 1
ATOM 665 C CA . ASN A 1 88 ? 8.668 -44.217 18.460 1.00 88.00 88 ASN A CA 1
ATOM 666 C C . ASN A 1 88 ? 8.633 -45.557 17.712 1.00 88.00 88 ASN A C 1
ATOM 668 O O . ASN A 1 88 ? 8.503 -45.561 16.497 1.00 88.00 88 ASN A O 1
ATOM 672 N N . THR A 1 89 ? 8.665 -46.692 18.410 1.00 84.44 89 THR A N 1
ATOM 673 C CA . THR A 1 89 ? 8.585 -48.029 17.791 1.00 84.44 89 THR A CA 1
ATOM 674 C C . THR A 1 89 ? 7.230 -48.289 17.115 1.00 84.44 89 THR A C 1
ATOM 676 O O . THR A 1 89 ? 7.158 -49.118 16.216 1.00 84.44 89 THR A O 1
ATOM 679 N N . TYR A 1 90 ? 6.166 -47.575 17.491 1.00 84.00 90 TYR A N 1
ATOM 680 C CA . TYR A 1 90 ? 4.877 -47.629 16.797 1.00 84.00 90 TYR A CA 1
ATOM 681 C C . TYR A 1 90 ? 4.784 -46.634 15.629 1.00 84.00 90 TYR A C 1
ATOM 683 O O . TYR A 1 90 ? 4.357 -46.998 14.538 1.00 84.00 90 TYR A O 1
ATOM 691 N N . PHE A 1 91 ? 5.189 -45.377 15.836 1.00 82.25 91 PHE A N 1
ATOM 692 C CA . PHE A 1 91 ? 4.984 -44.306 14.853 1.00 82.25 91 PHE A CA 1
ATOM 693 C C . PHE A 1 91 ? 6.119 -44.141 13.826 1.00 82.25 91 PHE A C 1
ATOM 695 O O . PHE A 1 91 ? 5.885 -43.541 12.780 1.00 82.25 91 PHE A O 1
ATOM 702 N N . VAL A 1 92 ? 7.338 -44.625 14.094 1.00 72.75 92 VAL A N 1
ATOM 703 C CA . VAL A 1 92 ? 8.540 -44.372 13.266 1.00 72.75 92 VAL A CA 1
ATOM 704 C C . VAL A 1 92 ? 8.891 -45.494 12.265 1.00 72.75 92 VAL A C 1
ATOM 706 O O . VAL A 1 92 ? 9.304 -45.149 11.153 1.00 72.75 92 VAL A O 1
ATOM 709 N N . PRO A 1 93 ? 8.788 -46.808 12.573 1.00 65.94 93 PRO A N 1
ATOM 710 C CA . PRO A 1 93 ? 9.266 -47.845 11.662 1.00 65.94 93 PRO A CA 1
ATOM 711 C C . PRO A 1 93 ? 8.193 -48.304 10.651 1.00 65.94 93 PRO A C 1
ATOM 713 O O . PRO A 1 93 ? 7.028 -48.454 10.991 1.00 65.94 93 PRO A O 1
ATOM 716 N N . GLN A 1 94 ? 8.523 -48.627 9.402 1.00 52.66 94 GLN A N 1
ATOM 717 C CA . GLN A 1 94 ? 9.717 -48.219 8.667 1.00 52.66 94 GLN A CA 1
ATOM 718 C C . GLN A 1 94 ? 9.342 -47.082 7.730 1.00 52.66 94 GLN A C 1
ATOM 720 O O . GLN A 1 94 ? 8.467 -47.251 6.876 1.00 52.66 94 GLN A O 1
ATOM 725 N N . VAL A 1 95 ? 10.073 -45.965 7.800 1.00 56.75 95 VAL A N 1
ATOM 726 C CA . VAL A 1 95 ? 10.175 -45.122 6.612 1.00 56.75 95 VAL A CA 1
ATOM 727 C C . VAL A 1 95 ? 10.788 -46.004 5.535 1.00 56.75 95 VAL A C 1
ATOM 729 O O . VAL A 1 95 ? 11.938 -46.421 5.647 1.00 56.75 95 VAL A O 1
ATOM 732 N N . ASN A 1 96 ? 9.986 -46.367 4.535 1.00 65.81 96 ASN A N 1
ATOM 733 C CA . ASN A 1 96 ? 10.444 -47.200 3.437 1.00 65.81 96 ASN A CA 1
ATOM 734 C C . ASN A 1 96 ? 11.593 -46.445 2.760 1.00 65.81 96 ASN A C 1
ATOM 736 O O . ASN A 1 96 ? 11.352 -45.471 2.046 1.00 65.81 96 ASN A O 1
ATOM 740 N N . ALA A 1 97 ? 12.833 -46.877 3.005 1.00 69.44 97 ALA A N 1
ATOM 741 C CA . ALA A 1 97 ? 14.021 -46.166 2.547 1.00 69.44 97 ALA A CA 1
ATOM 742 C C . ALA A 1 97 ? 14.010 -46.004 1.020 1.00 69.44 97 ALA A C 1
ATOM 744 O O . ALA A 1 97 ? 14.409 -44.964 0.509 1.00 69.44 97 ALA A O 1
ATOM 745 N N . ALA A 1 98 ? 13.447 -46.964 0.274 1.00 67.88 98 ALA A N 1
ATOM 746 C CA . ALA A 1 98 ? 13.243 -46.817 -1.164 1.00 67.88 98 ALA A CA 1
ATOM 747 C C . ALA A 1 98 ? 12.199 -45.733 -1.508 1.00 67.88 98 ALA A C 1
ATOM 749 O O . ALA A 1 98 ? 12.424 -44.963 -2.438 1.00 67.88 98 ALA A O 1
ATOM 750 N N . TYR A 1 99 ? 11.101 -45.597 -0.756 1.00 73.94 99 TYR A N 1
ATOM 751 C CA . TYR A 1 99 ? 10.131 -44.502 -0.932 1.00 73.94 99 TYR A CA 1
ATOM 752 C C . TYR A 1 99 ? 10.707 -43.128 -0.546 1.00 73.94 99 TYR A C 1
ATOM 754 O O . TYR A 1 99 ? 10.480 -42.140 -1.251 1.00 73.94 99 TYR A O 1
ATOM 762 N N . ALA A 1 100 ? 11.497 -43.052 0.528 1.00 74.75 100 ALA A N 1
ATOM 763 C CA . ALA A 1 100 ? 12.204 -41.833 0.913 1.00 74.75 100 ALA A CA 1
ATOM 764 C C . ALA A 1 100 ? 13.244 -41.435 -0.144 1.00 74.75 100 ALA A C 1
ATOM 766 O O . ALA A 1 100 ? 13.219 -40.295 -0.603 1.00 74.75 100 ALA A O 1
ATOM 767 N N . ARG A 1 101 ? 14.056 -42.382 -0.640 1.00 83.00 101 ARG A N 1
ATOM 768 C CA . ARG A 1 101 ? 14.976 -42.175 -1.776 1.00 83.00 101 ARG A CA 1
ATOM 769 C C . ARG A 1 101 ? 14.230 -41.717 -3.031 1.00 83.00 101 ARG A C 1
ATOM 771 O O . ARG A 1 101 ? 14.634 -40.747 -3.662 1.00 83.00 101 ARG A O 1
ATOM 778 N N . GLN A 1 102 ? 13.097 -42.336 -3.372 1.00 79.50 102 GLN A N 1
ATOM 779 C CA . GLN A 1 102 ? 12.241 -41.892 -4.484 1.00 79.50 102 GLN A CA 1
ATOM 780 C C . GLN A 1 102 ? 11.718 -40.463 -4.281 1.00 79.50 102 GLN A C 1
ATOM 782 O O . GLN A 1 102 ? 11.657 -39.686 -5.231 1.00 79.50 102 GLN A O 1
ATOM 787 N N . THR A 1 103 ? 11.371 -40.087 -3.050 1.00 79.38 103 THR A N 1
ATOM 788 C CA . THR A 1 103 ? 10.954 -38.721 -2.709 1.00 79.38 103 THR A CA 1
ATOM 789 C C . THR A 1 103 ? 12.127 -37.743 -2.821 1.00 79.38 103 THR A C 1
ATOM 791 O O . THR A 1 103 ? 11.974 -36.684 -3.422 1.00 79.38 103 THR A O 1
ATOM 794 N N . PHE A 1 104 ? 13.314 -38.122 -2.342 1.00 89.44 104 PHE A N 1
ATOM 795 C CA . PHE A 1 104 ? 14.561 -37.364 -2.461 1.00 89.44 104 PHE A CA 1
ATOM 796 C C . PHE A 1 104 ? 14.956 -37.124 -3.926 1.00 89.44 104 PHE A C 1
ATOM 798 O O . PHE A 1 104 ? 15.182 -35.981 -4.311 1.00 89.44 104 PHE A O 1
ATOM 805 N N . HIS A 1 105 ? 14.946 -38.151 -4.782 1.00 86.12 105 HIS A N 1
ATOM 806 C CA . HIS A 1 105 ? 15.267 -38.012 -6.210 1.00 86.12 105 HIS A CA 1
ATOM 807 C C . HIS A 1 105 ? 14.213 -37.221 -7.013 1.00 86.12 105 HIS A C 1
ATOM 809 O O . HIS A 1 105 ? 14.522 -36.707 -8.092 1.00 86.12 105 HIS A O 1
ATOM 815 N N . LYS A 1 106 ? 12.983 -37.094 -6.491 1.00 83.81 106 LYS A N 1
ATOM 816 C CA . LYS A 1 106 ? 11.935 -36.207 -7.026 1.00 83.81 106 LYS A CA 1
ATOM 817 C C . LYS A 1 106 ? 12.091 -34.746 -6.590 1.00 83.81 106 LYS A C 1
ATOM 819 O O . LYS A 1 106 ? 11.430 -33.888 -7.171 1.00 83.81 106 LYS A O 1
ATOM 824 N N . LEU A 1 107 ? 12.930 -34.433 -5.598 1.00 87.88 107 LEU A N 1
ATOM 825 C CA . LEU A 1 107 ? 13.182 -33.046 -5.209 1.00 87.88 107 LEU A CA 1
ATOM 826 C C . LEU A 1 107 ? 13.999 -32.323 -6.287 1.00 87.88 107 LEU A C 1
ATOM 828 O O . LEU A 1 107 ? 15.069 -32.769 -6.696 1.00 87.88 107 LEU A O 1
ATOM 832 N N . SER A 1 108 ? 13.516 -31.151 -6.684 1.00 88.69 108 SER A N 1
ATOM 833 C CA . SER A 1 108 ? 14.251 -30.175 -7.486 1.00 88.69 108 SER A CA 1
ATOM 834 C C . SER A 1 108 ? 14.310 -28.827 -6.770 1.00 88.69 108 SER A C 1
ATOM 836 O O . SER A 1 108 ? 13.451 -28.524 -5.927 1.00 88.69 108 SER A O 1
ATOM 838 N N . GLN A 1 109 ? 15.314 -28.019 -7.117 1.00 89.56 109 GLN A N 1
ATOM 839 C CA . GLN A 1 109 ? 15.391 -26.626 -6.689 1.00 89.56 109 GLN A CA 1
ATOM 840 C C . GLN A 1 109 ? 14.150 -25.893 -7.215 1.00 89.56 109 GLN A C 1
ATOM 842 O O . GLN A 1 109 ? 13.786 -26.019 -8.387 1.00 89.56 109 GLN A O 1
ATOM 847 N N . THR A 1 110 ? 13.438 -25.202 -6.328 1.00 86.44 110 THR A N 1
ATOM 848 C CA . THR A 1 110 ? 12.225 -24.455 -6.695 1.00 86.44 110 THR A CA 1
ATOM 849 C C . THR A 1 110 ? 12.564 -23.051 -7.213 1.00 86.44 110 THR A C 1
ATOM 851 O O . THR A 1 110 ? 13.601 -22.506 -6.840 1.00 86.44 110 THR A O 1
ATOM 854 N N . PRO A 1 111 ? 11.732 -22.430 -8.073 1.00 80.25 111 PRO A N 1
ATOM 855 C CA . PRO A 1 111 ? 12.040 -21.110 -8.624 1.00 80.25 111 PRO A CA 1
ATOM 856 C C . PRO A 1 111 ? 12.227 -20.049 -7.528 1.00 80.25 111 PRO A C 1
ATOM 858 O O . PRO A 1 111 ? 11.319 -19.817 -6.731 1.00 80.25 111 PRO A O 1
ATOM 861 N N . GLY A 1 112 ? 13.396 -19.401 -7.502 1.00 79.25 112 GLY A N 1
ATOM 862 C CA . GLY A 1 112 ? 13.762 -18.392 -6.496 1.00 79.25 112 GLY A CA 1
ATOM 863 C C . GLY A 1 112 ? 14.308 -18.944 -5.170 1.00 79.25 112 GLY A C 1
ATOM 864 O O . GLY A 1 112 ? 14.578 -18.167 -4.260 1.00 79.25 112 GLY A O 1
ATOM 865 N N . GLU A 1 113 ? 14.479 -20.260 -5.044 1.00 87.81 113 GLU A N 1
ATOM 866 C CA . GLU A 1 113 ? 15.153 -20.899 -3.911 1.00 87.81 113 GLU A CA 1
ATOM 867 C C . GLU A 1 113 ? 16.670 -20.930 -4.130 1.00 87.81 113 GLU A C 1
ATOM 869 O O . GLU A 1 113 ? 17.117 -21.309 -5.211 1.00 87.81 113 GLU A O 1
ATOM 874 N N . THR A 1 114 ? 17.472 -20.600 -3.114 1.00 88.06 114 THR A N 1
ATOM 875 C CA . THR A 1 114 ? 18.943 -20.691 -3.218 1.00 88.06 114 THR A CA 1
ATOM 876 C C . THR A 1 114 ? 19.443 -22.129 -3.071 1.00 88.06 114 THR A C 1
ATOM 878 O O . THR A 1 114 ? 18.795 -22.971 -2.441 1.00 88.06 114 THR A O 1
ATOM 881 N N . VAL A 1 115 ? 20.640 -22.432 -3.575 1.00 89.38 115 VAL A N 1
ATOM 882 C CA . VAL A 1 115 ? 21.261 -23.762 -3.448 1.00 89.38 115 VAL A CA 1
ATOM 883 C C . VAL A 1 115 ? 21.452 -24.151 -1.974 1.00 89.38 115 VAL A C 1
ATOM 885 O O . VAL A 1 115 ? 21.304 -25.321 -1.625 1.00 89.38 115 VAL A O 1
ATOM 888 N N . GLN A 1 116 ? 21.666 -23.185 -1.074 1.00 88.38 116 GLN A N 1
ATOM 889 C CA . GLN A 1 116 ? 21.686 -23.403 0.383 1.00 88.38 116 GLN A CA 1
ATOM 890 C C . GLN A 1 116 ? 20.322 -23.852 0.945 1.00 88.38 116 GLN A C 1
ATOM 892 O O . GLN A 1 116 ? 20.242 -24.781 1.757 1.00 88.38 116 GLN A O 1
ATOM 897 N N . GLN A 1 117 ? 19.227 -23.226 0.504 1.00 88.19 117 GLN A N 1
ATOM 898 C CA . GLN A 1 117 ? 17.866 -23.595 0.910 1.00 88.19 117 GLN A CA 1
ATOM 899 C C . GLN A 1 117 ? 17.467 -24.965 0.338 1.00 88.19 117 GLN A C 1
ATOM 901 O O . GLN A 1 117 ? 16.960 -25.821 1.071 1.00 88.19 117 GLN A O 1
ATOM 906 N N . PHE A 1 118 ? 17.797 -25.219 -0.932 1.00 93.56 118 PHE A N 1
ATOM 907 C CA . PHE A 1 118 ? 17.585 -26.512 -1.577 1.00 93.56 118 PHE A CA 1
ATOM 908 C C . PHE A 1 118 ? 18.398 -27.626 -0.895 1.00 93.56 118 PHE A C 1
ATOM 910 O O . PHE A 1 118 ? 17.842 -28.668 -0.546 1.00 93.56 118 PHE A O 1
ATOM 917 N N . CYS A 1 119 ? 19.673 -27.378 -0.580 1.00 91.38 119 CYS A N 1
ATOM 918 C CA . CYS A 1 119 ? 20.511 -28.272 0.222 1.00 91.38 119 CYS A CA 1
ATOM 919 C C . CYS A 1 119 ? 19.891 -28.558 1.598 1.00 91.38 119 CYS A C 1
ATOM 921 O O . CYS A 1 119 ? 19.860 -29.705 2.031 1.00 91.38 119 CYS A O 1
ATOM 923 N N . THR A 1 120 ? 19.307 -27.558 2.263 1.00 88.25 120 THR A N 1
ATOM 924 C CA . THR A 1 120 ? 18.612 -27.748 3.550 1.00 88.25 120 THR A CA 1
ATOM 925 C C . THR A 1 120 ? 17.400 -28.687 3.424 1.00 88.25 120 THR A C 1
ATOM 927 O O . THR A 1 120 ? 17.151 -29.501 4.318 1.00 88.25 120 THR A O 1
ATOM 930 N N . ARG A 1 121 ? 16.662 -28.639 2.305 1.00 91.62 121 ARG A N 1
ATOM 931 C CA . ARG A 1 121 ? 15.588 -29.604 1.993 1.00 91.62 121 ARG A CA 1
ATOM 932 C C . ARG A 1 121 ? 16.121 -30.994 1.664 1.00 91.62 121 ARG A C 1
ATOM 934 O O . ARG A 1 121 ? 15.582 -31.965 2.189 1.00 91.62 121 ARG A O 1
ATOM 941 N N . LEU A 1 122 ? 17.172 -31.094 0.853 1.00 90.44 122 LEU A N 1
ATOM 942 C CA . LEU A 1 122 ? 17.822 -32.366 0.532 1.00 90.44 122 LEU A CA 1
ATOM 943 C C . LEU A 1 122 ? 18.376 -33.032 1.801 1.00 90.44 122 LEU A C 1
ATOM 945 O O . LEU A 1 122 ? 18.074 -34.193 2.045 1.00 90.44 122 LEU A O 1
ATOM 949 N N . ARG A 1 123 ? 19.059 -32.282 2.678 1.00 89.88 123 ARG A N 1
ATOM 950 C CA . ARG A 1 123 ? 19.498 -32.734 4.012 1.00 89.88 123 ARG A CA 1
ATOM 951 C C . ARG A 1 123 ? 18.337 -33.207 4.884 1.00 89.88 123 ARG A C 1
ATOM 953 O O . ARG A 1 123 ? 18.504 -34.166 5.626 1.00 89.88 123 ARG A O 1
ATOM 960 N N . ARG A 1 124 ? 17.164 -32.563 4.810 1.00 83.25 124 ARG A N 1
ATOM 961 C CA . ARG A 1 124 ? 15.966 -33.008 5.542 1.00 83.25 124 ARG A CA 1
ATOM 962 C C . ARG A 1 124 ? 15.431 -34.336 5.005 1.00 83.25 124 ARG A C 1
ATOM 964 O O . ARG A 1 124 ? 15.133 -35.199 5.814 1.00 83.25 124 ARG A O 1
ATOM 971 N N . ALA A 1 125 ? 15.326 -34.495 3.687 1.00 83.50 125 ALA A N 1
ATOM 972 C CA . ALA A 1 125 ? 14.828 -35.726 3.068 1.00 83.50 125 ALA A CA 1
ATOM 973 C C . ALA A 1 125 ? 15.825 -36.896 3.173 1.00 83.50 125 ALA A C 1
ATOM 975 O O . ALA A 1 125 ? 15.413 -38.034 3.371 1.00 83.50 125 ALA A O 1
ATOM 976 N N . ALA A 1 126 ? 17.132 -36.622 3.107 1.00 85.69 126 ALA A N 1
ATOM 977 C CA . ALA A 1 126 ? 18.189 -37.628 3.217 1.00 85.69 126 ALA A CA 1
ATOM 978 C C . ALA A 1 126 ? 18.200 -38.357 4.573 1.00 85.69 126 ALA A C 1
ATOM 980 O O . ALA A 1 126 ? 18.574 -39.527 4.613 1.00 85.69 126 ALA A O 1
ATOM 981 N N . LYS A 1 127 ? 17.737 -37.711 5.659 1.00 81.06 127 LYS A N 1
ATOM 982 C CA . LYS A 1 127 ? 17.633 -38.327 6.997 1.00 81.06 127 LYS A CA 1
ATOM 983 C C . LYS A 1 127 ? 16.893 -39.661 6.985 1.00 81.06 127 LYS A C 1
ATOM 985 O O . LYS A 1 127 ? 17.310 -40.586 7.671 1.00 81.06 127 LYS A O 1
ATOM 990 N N . ASP A 1 128 ? 15.842 -39.751 6.176 1.00 74.75 128 ASP A N 1
ATOM 991 C CA . ASP A 1 128 ? 14.954 -40.910 6.144 1.00 74.75 128 ASP A CA 1
ATOM 992 C C . ASP A 1 128 ? 15.273 -41.862 4.967 1.00 74.75 128 ASP A C 1
ATOM 994 O O . ASP A 1 128 ? 14.571 -42.845 4.741 1.00 74.75 128 ASP A O 1
ATOM 998 N N . CYS A 1 129 ? 16.326 -41.571 4.190 1.00 78.75 129 CYS A N 1
ATOM 999 C CA . CYS A 1 129 ? 16.710 -42.328 2.991 1.00 78.75 129 CYS A CA 1
ATOM 1000 C C . CYS A 1 129 ? 17.679 -43.490 3.255 1.00 78.75 129 CYS A C 1
ATOM 1002 O O . CYS A 1 129 ? 17.897 -44.288 2.343 1.00 78.75 129 CYS A O 1
ATOM 1004 N N . ASP A 1 130 ? 18.291 -43.562 4.442 1.00 79.12 130 ASP A N 1
ATOM 1005 C CA . ASP A 1 130 ? 19.380 -44.492 4.783 1.00 79.12 130 ASP A CA 1
ATOM 1006 C C . ASP A 1 130 ? 20.425 -44.633 3.658 1.00 79.12 130 ASP A C 1
ATOM 1008 O O . ASP A 1 130 ? 20.542 -45.668 3.004 1.00 79.12 130 ASP A O 1
ATOM 1012 N N . PHE A 1 131 ? 21.183 -43.572 3.378 1.00 83.19 131 PHE A N 1
ATOM 1013 C CA . PHE A 1 131 ? 22.280 -43.629 2.402 1.00 83.19 131 PHE A CA 1
ATOM 1014 C C . PHE A 1 131 ? 23.570 -44.261 2.968 1.00 83.19 131 PHE A C 1
ATOM 1016 O O . PHE A 1 131 ? 24.643 -44.028 2.424 1.00 83.19 131 PHE A O 1
ATOM 1023 N N . GLN A 1 132 ? 23.501 -45.023 4.071 1.00 80.06 132 GLN A N 1
ATOM 1024 C CA . GLN A 1 132 ? 24.641 -45.747 4.666 1.00 80.06 132 GLN A CA 1
ATOM 1025 C C . GLN A 1 132 ? 25.904 -44.883 4.897 1.00 80.06 132 GLN A C 1
ATOM 1027 O O . GLN A 1 132 ? 27.033 -45.345 4.770 1.00 80.06 132 GLN A O 1
ATOM 1032 N N . GLY A 1 133 ? 25.707 -43.605 5.238 1.00 76.31 133 GLY A N 1
ATOM 1033 C CA . GLY A 1 133 ? 26.777 -42.623 5.457 1.00 76.31 133 GLY A CA 1
ATOM 1034 C C . GLY A 1 133 ? 27.096 -41.726 4.252 1.00 76.31 133 GLY A C 1
ATOM 1035 O O . GLY A 1 133 ? 27.611 -40.630 4.452 1.00 76.31 133 GLY A O 1
ATOM 1036 N N . ASP A 1 134 ? 26.690 -42.091 3.033 1.00 85.69 134 ASP A N 1
ATOM 1037 C CA . ASP A 1 134 ? 26.998 -41.368 1.782 1.00 85.69 134 ASP A CA 1
ATOM 1038 C C . ASP A 1 134 ? 26.135 -40.104 1.540 1.00 85.69 134 ASP A C 1
ATOM 1040 O O . ASP A 1 134 ? 26.094 -39.541 0.446 1.00 85.69 134 ASP A O 1
ATOM 1044 N N . ASN A 1 135 ? 25.426 -39.627 2.570 1.00 87.69 135 ASN A N 1
ATOM 1045 C CA . ASN A 1 135 ? 24.432 -38.551 2.470 1.00 87.69 135 ASN A CA 1
ATOM 1046 C C . ASN A 1 135 ? 24.955 -37.307 1.732 1.00 87.69 135 ASN A C 1
ATOM 1048 O O . ASN A 1 135 ? 24.255 -36.750 0.889 1.00 87.69 135 ASN A O 1
ATOM 1052 N N . ASP A 1 136 ? 26.180 -36.872 2.033 1.00 89.00 136 ASP A N 1
ATOM 1053 C CA . ASP A 1 136 ? 26.736 -35.644 1.464 1.00 89.00 136 ASP A CA 1
ATOM 1054 C C . ASP A 1 136 ? 27.066 -35.786 -0.033 1.00 89.00 136 ASP A C 1
ATOM 1056 O O . ASP A 1 136 ? 26.879 -34.824 -0.779 1.00 89.00 136 ASP A O 1
ATOM 1060 N N . ASN A 1 137 ? 27.446 -36.976 -0.515 1.00 87.69 137 ASN A N 1
ATOM 1061 C CA . ASN A 1 137 ? 27.622 -37.218 -1.951 1.00 87.69 137 ASN A CA 1
ATOM 1062 C C . ASN A 1 137 ? 26.279 -37.290 -2.675 1.00 87.69 137 ASN A C 1
ATOM 1064 O O . ASN A 1 137 ? 26.114 -36.631 -3.697 1.00 87.69 137 ASN A O 1
ATOM 1068 N N . GLN A 1 138 ? 25.287 -37.977 -2.106 1.00 91.38 138 GLN A N 1
ATOM 1069 C CA . GLN A 1 138 ? 23.936 -38.027 -2.676 1.00 91.38 138 GLN A CA 1
ATOM 1070 C C . GLN A 1 138 ? 23.305 -36.629 -2.777 1.00 91.38 138 GLN A C 1
ATOM 1072 O O . GLN A 1 138 ? 22.650 -36.304 -3.766 1.00 91.38 138 GLN A O 1
ATOM 1077 N N . ILE A 1 139 ? 23.536 -35.762 -1.784 1.00 93.12 139 ILE A N 1
ATOM 1078 C CA . ILE A 1 139 ? 23.091 -34.361 -1.806 1.00 93.12 139 ILE A CA 1
ATOM 1079 C C . ILE A 1 139 ? 23.896 -33.541 -2.825 1.00 93.12 139 ILE A C 1
ATOM 1081 O O . ILE A 1 139 ? 23.301 -32.758 -3.562 1.00 93.12 139 ILE A O 1
ATOM 1085 N N . ARG A 1 140 ? 25.218 -33.731 -2.913 1.00 93.31 140 ARG A N 1
ATOM 1086 C CA . ARG A 1 140 ? 26.087 -33.093 -3.920 1.00 93.31 140 ARG A CA 1
ATOM 1087 C C . ARG A 1 140 ? 25.647 -33.441 -5.343 1.00 93.31 140 ARG A C 1
ATOM 1089 O O . ARG A 1 140 ? 25.478 -32.537 -6.158 1.00 93.31 140 ARG A O 1
ATOM 1096 N N . ASP A 1 141 ? 25.396 -34.715 -5.627 1.00 89.38 141 ASP A N 1
ATOM 1097 C CA . ASP A 1 141 ? 24.943 -35.186 -6.937 1.00 89.38 141 ASP A CA 1
ATOM 1098 C C . ASP A 1 141 ? 23.488 -34.785 -7.220 1.00 89.38 141 ASP A C 1
ATOM 1100 O O . ASP A 1 141 ? 23.147 -34.485 -8.364 1.00 89.38 141 ASP A O 1
ATOM 1104 N N . ALA A 1 142 ? 22.625 -34.691 -6.202 1.00 90.19 142 ALA A N 1
ATOM 1105 C CA . ALA A 1 142 ? 21.291 -34.111 -6.353 1.00 90.19 142 ALA A CA 1
ATOM 1106 C C . ALA A 1 142 ? 21.351 -32.609 -6.684 1.00 90.19 142 ALA A C 1
ATOM 1108 O O . ALA A 1 142 ? 20.630 -32.161 -7.573 1.00 90.19 142 ALA A O 1
ATOM 1109 N N . ILE A 1 143 ? 22.237 -31.834 -6.045 1.00 91.88 143 ILE A N 1
ATOM 1110 C CA . ILE A 1 143 ? 22.489 -30.428 -6.402 1.00 91.88 143 ILE A CA 1
ATOM 1111 C C . ILE A 1 143 ? 23.020 -30.341 -7.834 1.00 91.88 143 ILE A C 1
ATOM 1113 O O . ILE A 1 143 ? 22.468 -29.596 -8.636 1.00 91.88 143 ILE A O 1
ATOM 1117 N N . LEU A 1 144 ? 24.025 -31.139 -8.200 1.00 88.00 144 LEU A N 1
ATOM 1118 C CA . LEU A 1 144 ? 24.598 -31.122 -9.545 1.00 88.00 144 LEU A CA 1
ATOM 1119 C C . LEU A 1 144 ? 23.539 -31.458 -10.613 1.00 88.00 144 LEU A C 1
ATOM 1121 O O . LEU A 1 144 ? 23.411 -30.738 -11.598 1.00 88.00 144 LEU A O 1
ATOM 1125 N N . ASN A 1 145 ? 22.709 -32.479 -10.394 1.00 83.12 145 ASN A N 1
ATOM 1126 C CA . ASN A 1 145 ? 21.680 -32.891 -11.355 1.00 83.12 145 ASN A CA 1
ATOM 1127 C C . ASN A 1 145 ? 20.410 -32.019 -11.361 1.00 83.12 145 ASN A C 1
ATOM 1129 O O . ASN A 1 145 ? 19.682 -32.035 -12.355 1.00 83.12 145 ASN A O 1
ATOM 1133 N N . LYS A 1 146 ? 20.081 -31.322 -10.263 1.00 85.31 146 LYS A N 1
ATOM 1134 C CA . LYS A 1 146 ? 18.787 -30.626 -10.073 1.00 85.31 146 LYS A CA 1
ATOM 1135 C C . LYS A 1 146 ? 18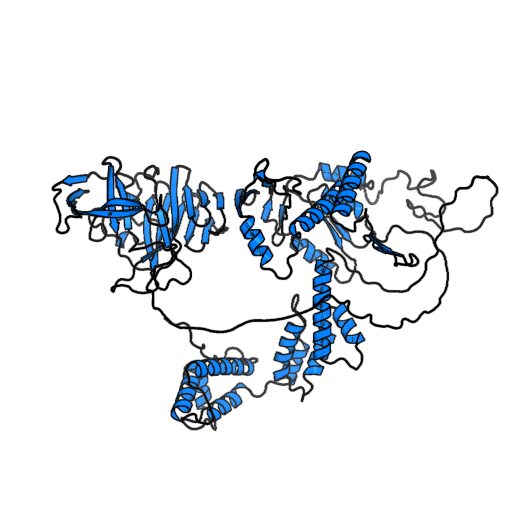.902 -29.132 -9.745 1.00 85.31 146 LYS A C 1
ATOM 1137 O O . LYS A 1 146 ? 17.876 -28.507 -9.473 1.00 85.31 146 LYS A O 1
ATOM 1142 N N . CYS A 1 147 ? 20.105 -28.557 -9.778 1.00 83.25 147 CYS A N 1
ATOM 1143 C CA . CYS A 1 147 ? 20.298 -27.111 -9.699 1.00 83.25 147 CYS A CA 1
ATOM 1144 C C . CYS A 1 147 ? 19.737 -26.420 -10.950 1.00 83.25 147 CYS A C 1
ATOM 1146 O O . CYS A 1 147 ? 19.965 -26.879 -12.073 1.00 83.25 147 CYS A O 1
ATOM 1148 N N . THR A 1 148 ? 19.033 -25.305 -10.755 1.00 85.19 148 THR A N 1
ATOM 1149 C CA . THR A 1 148 ? 18.413 -24.520 -11.834 1.00 85.19 148 THR A CA 1
ATOM 1150 C C . THR A 1 148 ? 19.407 -23.677 -12.636 1.00 85.19 148 THR A C 1
ATOM 1152 O O . THR A 1 148 ? 19.140 -23.403 -13.802 1.00 85.19 148 THR A O 1
ATOM 1155 N N . SER A 1 149 ? 20.552 -23.270 -12.066 1.00 82.75 149 SER A N 1
ATOM 1156 C CA . SER A 1 149 ? 21.567 -22.499 -12.807 1.00 82.75 149 SER A CA 1
ATOM 1157 C C . SER A 1 149 ? 22.537 -23.421 -13.553 1.00 82.75 149 SER A C 1
ATOM 1159 O O . SER A 1 149 ? 23.378 -24.102 -12.963 1.00 82.75 149 SER A O 1
ATOM 1161 N N . GLU A 1 150 ? 22.476 -23.375 -14.887 1.00 82.75 150 GLU A N 1
ATOM 1162 C CA . GLU A 1 150 ? 23.473 -23.978 -15.785 1.00 82.75 150 GLU A CA 1
ATOM 1163 C C . GLU A 1 150 ? 24.896 -23.446 -15.537 1.00 82.75 150 GLU A C 1
ATOM 1165 O O . GLU A 1 150 ? 25.878 -24.133 -15.817 1.00 82.75 150 GLU A O 1
ATOM 1170 N N . TYR A 1 151 ? 25.030 -22.206 -15.048 1.00 81.69 151 TYR A N 1
ATOM 1171 C CA . TYR A 1 151 ? 26.333 -21.612 -14.745 1.00 81.69 151 TYR A CA 1
ATOM 1172 C C . TYR A 1 151 ? 26.936 -22.233 -13.482 1.00 81.69 151 TYR A C 1
ATOM 1174 O O . TYR A 1 151 ? 28.062 -22.731 -13.540 1.00 81.69 151 TYR A O 1
ATOM 1182 N N . VAL A 1 152 ? 26.153 -22.309 -12.396 1.00 86.06 152 VAL A N 1
ATOM 1183 C CA . VAL A 1 152 ? 26.536 -23.027 -11.171 1.00 86.06 152 VAL A CA 1
ATOM 1184 C C . VAL A 1 152 ? 26.888 -24.476 -11.504 1.00 86.06 152 VAL A C 1
ATOM 1186 O O . VAL A 1 152 ? 27.976 -24.929 -11.162 1.00 86.06 152 VAL A O 1
ATOM 1189 N N . ARG A 1 153 ? 26.033 -25.198 -12.246 1.00 89.00 153 ARG A N 1
ATOM 1190 C CA . ARG A 1 153 ? 26.288 -26.607 -12.595 1.00 89.00 153 ARG A CA 1
ATOM 1191 C C . ARG A 1 153 ? 27.600 -26.803 -13.357 1.00 89.00 153 ARG A C 1
ATOM 1193 O O . ARG A 1 153 ? 28.344 -27.731 -13.046 1.00 89.00 153 ARG A O 1
ATOM 1200 N N . ARG A 1 154 ? 27.918 -25.922 -14.315 1.00 83.75 154 ARG A N 1
ATOM 1201 C CA . ARG A 1 154 ? 29.205 -25.968 -15.024 1.00 83.75 154 ARG A CA 1
ATOM 1202 C C . ARG A 1 154 ? 30.377 -25.727 -14.073 1.00 83.75 154 ARG A C 1
ATOM 1204 O O . ARG A 1 154 ? 31.326 -26.500 -14.095 1.00 83.75 154 ARG A O 1
ATOM 1211 N N . LYS A 1 155 ? 30.289 -24.716 -13.204 1.00 85.56 155 LYS A N 1
ATOM 1212 C CA . LYS A 1 155 ? 31.337 -24.406 -12.219 1.00 85.56 155 LYS A CA 1
ATOM 1213 C C . LYS A 1 155 ? 31.580 -25.547 -11.232 1.00 85.56 155 LYS A C 1
ATOM 1215 O O . LYS A 1 155 ? 32.724 -25.803 -10.884 1.00 85.56 155 LYS A O 1
ATOM 1220 N N . LEU A 1 156 ? 30.535 -26.280 -10.848 1.00 87.25 156 LEU A N 1
ATOM 1221 C CA . LEU A 1 156 ? 30.661 -27.499 -10.045 1.00 87.25 156 LEU A CA 1
ATOM 1222 C C . LEU A 1 156 ? 31.368 -28.633 -10.806 1.00 87.25 156 LEU A C 1
ATOM 1224 O O . LEU A 1 156 ? 32.202 -29.322 -10.230 1.00 87.25 156 LEU A O 1
ATOM 1228 N N . LEU A 1 157 ? 31.074 -28.813 -12.097 1.00 86.31 157 LEU A N 1
ATOM 1229 C CA . LEU A 1 157 ? 31.737 -29.816 -12.943 1.00 86.31 157 LEU A CA 1
ATOM 1230 C C . LEU A 1 157 ? 33.213 -29.480 -13.237 1.00 86.31 157 LEU A C 1
ATOM 1232 O O . LEU A 1 157 ? 34.022 -30.393 -13.389 1.00 86.31 157 LEU A O 1
ATOM 1236 N N . GLU A 1 158 ? 33.578 -28.196 -13.282 1.00 86.50 158 GLU A N 1
ATOM 1237 C CA . GLU A 1 158 ? 34.963 -27.729 -13.473 1.00 86.50 158 GLU A CA 1
ATOM 1238 C C . GLU A 1 158 ? 35.899 -28.084 -12.295 1.00 86.50 158 GLU A C 1
ATOM 1240 O O . GLU A 1 158 ? 37.101 -28.226 -12.505 1.00 86.50 158 GLU A O 1
ATOM 1245 N N . GLU A 1 159 ? 35.373 -28.293 -11.081 1.00 84.75 159 GLU A N 1
ATOM 1246 C CA . GLU A 1 159 ? 36.151 -28.727 -9.899 1.00 84.75 159 GLU A CA 1
ATOM 1247 C C . GLU A 1 159 ? 36.584 -30.214 -9.978 1.00 84.75 159 GLU A C 1
ATOM 1249 O O . GLU A 1 159 ? 37.433 -30.672 -9.208 1.00 84.75 159 GLU A O 1
ATOM 1254 N N . GLY A 1 160 ? 36.028 -30.984 -10.922 1.00 80.00 160 GLY A N 1
ATOM 1255 C CA . GLY A 1 160 ? 36.456 -32.350 -11.225 1.00 80.00 160 GLY A CA 1
ATOM 1256 C C . GLY A 1 160 ? 36.284 -33.345 -10.059 1.00 80.00 160 GLY A C 1
ATOM 1257 O O . GLY A 1 160 ? 35.308 -33.263 -9.309 1.00 80.00 160 GLY A O 1
ATOM 1258 N N . PRO A 1 161 ? 37.201 -34.322 -9.889 1.00 76.56 161 PRO A N 1
ATOM 1259 C CA . PRO A 1 161 ? 37.043 -35.401 -8.907 1.00 76.56 161 PRO A CA 1
ATOM 1260 C C . PRO A 1 161 ? 37.180 -34.945 -7.443 1.00 76.56 161 PRO A C 1
ATOM 1262 O O . PRO A 1 161 ? 36.894 -35.727 -6.542 1.00 76.56 161 PRO A O 1
ATOM 1265 N N . GLY A 1 162 ? 37.616 -33.704 -7.192 1.00 77.31 162 GLY A N 1
ATOM 1266 C CA . GLY A 1 162 ? 37.758 -33.135 -5.847 1.00 77.31 162 GLY A CA 1
ATOM 1267 C C . GLY A 1 162 ? 36.489 -32.482 -5.286 1.00 77.31 162 GLY A C 1
ATOM 1268 O O . GLY A 1 162 ? 36.518 -31.976 -4.163 1.00 77.31 162 GLY A O 1
ATOM 1269 N N . LEU A 1 163 ? 35.383 -32.453 -6.041 1.00 88.62 163 LEU A N 1
ATOM 1270 C CA . LEU A 1 163 ? 34.162 -31.768 -5.619 1.00 88.62 163 LEU A CA 1
ATOM 1271 C C . LEU A 1 163 ? 33.526 -32.451 -4.393 1.00 88.62 163 LEU A C 1
ATOM 1273 O O . LEU A 1 163 ? 32.935 -33.522 -4.506 1.00 88.62 163 LEU A O 1
ATOM 1277 N N . THR A 1 164 ? 33.567 -31.783 -3.239 1.00 92.69 164 THR A N 1
ATOM 1278 C CA . THR A 1 164 ? 32.824 -32.155 -2.020 1.00 92.69 164 THR A CA 1
ATOM 1279 C C . THR A 1 164 ? 31.520 -31.360 -1.899 1.00 92.69 164 THR A C 1
ATOM 1281 O O . THR A 1 164 ? 31.342 -30.348 -2.579 1.00 92.69 164 THR A O 1
ATOM 1284 N N . LEU A 1 165 ? 30.596 -31.760 -1.014 1.00 90.88 165 LEU A N 1
ATOM 1285 C CA . LEU A 1 165 ? 29.371 -30.982 -0.779 1.00 90.88 165 LEU A CA 1
ATOM 1286 C C . LEU A 1 165 ? 29.665 -29.581 -0.220 1.00 90.88 165 LEU A C 1
ATOM 1288 O O . LEU A 1 165 ? 29.067 -28.609 -0.671 1.00 90.88 165 LEU A O 1
ATOM 1292 N N . THR A 1 166 ? 30.608 -29.453 0.718 1.00 91.00 166 THR A N 1
ATOM 1293 C CA . THR A 1 166 ? 31.034 -28.144 1.244 1.00 91.00 166 THR A CA 1
ATOM 1294 C C . THR A 1 166 ? 31.568 -27.260 0.122 1.00 91.00 166 THR A C 1
ATOM 1296 O O . THR A 1 166 ? 31.104 -26.133 -0.042 1.00 91.00 166 THR A O 1
ATOM 1299 N N . ARG A 1 167 ? 32.450 -27.806 -0.727 1.00 88.56 167 ARG A N 1
ATOM 1300 C CA . ARG A 1 167 ? 32.991 -27.084 -1.881 1.00 88.56 167 ARG A CA 1
ATOM 1301 C C . ARG A 1 167 ? 31.898 -26.694 -2.877 1.00 88.56 167 ARG A C 1
ATOM 1303 O O . ARG A 1 167 ? 31.890 -25.569 -3.367 1.00 88.56 167 ARG A O 1
ATOM 1310 N N . ALA A 1 168 ? 30.932 -27.578 -3.120 1.00 89.06 168 ALA A N 1
ATOM 1311 C CA . ALA A 1 168 ? 29.796 -27.286 -3.984 1.00 89.06 168 ALA A CA 1
ATOM 1312 C C . ALA A 1 168 ? 28.929 -26.135 -3.447 1.00 89.06 168 ALA A C 1
ATOM 1314 O O . ALA A 1 168 ? 28.484 -25.286 -4.214 1.00 89.06 168 ALA A O 1
ATOM 1315 N N . LEU A 1 169 ? 28.724 -26.072 -2.130 1.00 91.06 169 LEU A N 1
ATOM 1316 C CA . LEU A 1 169 ? 27.974 -25.003 -1.468 1.00 91.06 169 LEU A CA 1
ATOM 1317 C C . LEU A 1 169 ? 28.725 -23.663 -1.446 1.00 91.06 169 LEU A C 1
ATOM 1319 O O . LEU A 1 169 ? 28.087 -22.616 -1.562 1.00 91.06 169 LEU A O 1
ATOM 1323 N N . GLU A 1 170 ? 30.054 -23.681 -1.330 1.00 88.50 170 GLU A N 1
ATOM 1324 C CA . GLU A 1 170 ? 30.909 -22.495 -1.479 1.00 88.50 170 GLU A CA 1
ATOM 1325 C C . GLU A 1 170 ? 30.877 -21.950 -2.907 1.00 88.50 170 GLU A C 1
ATOM 1327 O O . GLU A 1 170 ? 30.611 -20.765 -3.105 1.00 88.50 170 GLU A O 1
ATOM 1332 N N . VAL A 1 171 ? 31.114 -22.814 -3.901 1.00 86.75 171 VAL A N 1
ATOM 1333 C CA . VAL A 1 171 ? 31.109 -22.446 -5.323 1.00 86.75 171 VAL A CA 1
ATOM 1334 C C . VAL A 1 171 ? 29.726 -21.952 -5.735 1.00 86.75 171 VAL A C 1
ATOM 1336 O O . VAL A 1 171 ? 29.637 -20.905 -6.368 1.00 86.75 171 VAL A O 1
ATOM 1339 N N . ALA A 1 172 ? 28.651 -22.630 -5.319 1.00 88.44 172 ALA A N 1
ATOM 1340 C CA . ALA A 1 172 ? 27.287 -22.176 -5.566 1.00 88.44 172 ALA A CA 1
ATOM 1341 C C . ALA A 1 172 ? 27.004 -20.823 -4.902 1.00 88.44 172 ALA A C 1
ATOM 1343 O O . ALA A 1 172 ? 26.576 -19.916 -5.596 1.00 88.44 172 ALA A O 1
ATOM 1344 N N . SER A 1 173 ? 27.323 -20.636 -3.616 1.00 85.50 173 SER A N 1
ATOM 1345 C CA . SER A 1 173 ? 27.131 -19.353 -2.915 1.00 85.50 173 SER A CA 1
ATOM 1346 C C . SER A 1 173 ? 27.940 -18.212 -3.543 1.00 85.50 173 SER A C 1
ATOM 1348 O O . SER A 1 173 ? 27.451 -17.090 -3.674 1.00 85.50 173 SER A O 1
ATOM 1350 N N . HIS A 1 174 ? 29.171 -18.484 -3.986 1.00 84.19 174 HIS A N 1
ATOM 1351 C CA . HIS A 1 174 ? 29.976 -17.507 -4.713 1.00 84.19 174 HIS A CA 1
ATOM 1352 C C . HIS A 1 174 ? 29.356 -17.178 -6.076 1.00 84.19 174 HIS A C 1
ATOM 1354 O O . HIS A 1 174 ? 29.238 -16.004 -6.406 1.00 84.19 174 HIS A O 1
ATOM 1360 N N . CYS A 1 175 ? 28.901 -18.181 -6.829 1.00 82.19 175 CYS A N 1
ATOM 1361 C CA . CYS A 1 175 ? 28.220 -17.984 -8.107 1.00 82.19 175 CYS A CA 1
ATOM 1362 C C . CYS A 1 175 ? 26.879 -17.258 -7.944 1.00 82.19 175 CYS A C 1
ATOM 1364 O O . CYS A 1 175 ? 26.635 -16.336 -8.699 1.00 82.19 175 CYS A O 1
ATOM 1366 N N . GLU A 1 176 ? 26.051 -17.592 -6.952 1.00 85.44 176 GLU A N 1
ATOM 1367 C CA . GLU A 1 176 ? 24.781 -16.912 -6.650 1.00 85.44 176 GLU A CA 1
ATOM 1368 C C . GLU A 1 176 ? 25.020 -15.447 -6.264 1.00 85.44 176 GLU A C 1
ATOM 1370 O O . GLU A 1 176 ? 24.333 -14.561 -6.759 1.00 85.44 176 GLU A O 1
ATOM 1375 N N . ARG A 1 177 ? 26.042 -15.162 -5.444 1.00 79.12 177 ARG A N 1
ATOM 1376 C CA . ARG A 1 177 ? 26.439 -13.784 -5.109 1.00 79.12 177 ARG A CA 1
ATOM 1377 C C . ARG A 1 177 ? 27.008 -13.028 -6.304 1.00 79.12 177 ARG A C 1
ATOM 1379 O O . ARG A 1 177 ? 26.756 -11.835 -6.430 1.00 79.12 177 ARG A O 1
ATOM 1386 N N . VAL A 1 178 ? 27.786 -13.692 -7.157 1.00 73.31 178 VAL A N 1
ATOM 1387 C CA . VAL A 1 178 ? 28.315 -13.099 -8.389 1.00 73.31 178 VAL A CA 1
ATOM 1388 C C . VAL A 1 178 ? 27.190 -12.882 -9.396 1.00 73.31 178 VAL A C 1
ATOM 1390 O O . VAL A 1 178 ? 27.166 -11.821 -9.993 1.00 73.31 178 VAL A O 1
ATOM 1393 N N . GLU A 1 179 ? 26.222 -13.789 -9.538 1.00 72.06 179 GLU A N 1
ATOM 1394 C CA . GLU A 1 179 ? 25.015 -13.625 -10.359 1.00 72.06 179 GLU A CA 1
ATOM 1395 C C . GLU A 1 179 ? 24.115 -12.505 -9.806 1.00 72.06 179 GLU A C 1
ATOM 1397 O O . GLU A 1 179 ? 23.630 -11.694 -10.583 1.00 72.06 179 GLU A O 1
ATOM 1402 N N . GLU A 1 180 ? 23.941 -12.377 -8.486 1.00 68.50 180 GLU A N 1
ATOM 1403 C CA . GLU A 1 180 ? 23.186 -11.284 -7.850 1.00 68.50 180 GLU A CA 1
ATOM 1404 C C . GLU A 1 180 ? 23.877 -9.926 -8.060 1.00 68.50 180 GLU A C 1
ATOM 1406 O O . GLU A 1 180 ? 23.249 -8.957 -8.493 1.00 68.50 180 GLU A O 1
ATOM 1411 N N . GLN A 1 181 ? 25.194 -9.861 -7.839 1.00 65.81 181 GLN A N 1
ATOM 1412 C CA . GLN A 1 181 ? 25.999 -8.667 -8.109 1.00 65.81 181 GLN A CA 1
ATOM 1413 C C . GLN A 1 181 ? 26.057 -8.351 -9.610 1.00 65.81 181 GLN A C 1
ATOM 1415 O O . GLN A 1 181 ? 25.931 -7.191 -9.992 1.00 65.81 181 GLN A O 1
ATOM 1420 N N . MET A 1 182 ? 26.174 -9.356 -10.481 1.00 57.31 182 MET A N 1
ATOM 1421 C CA . MET A 1 182 ? 26.176 -9.181 -11.933 1.00 57.31 182 MET A CA 1
ATOM 1422 C C . MET A 1 182 ? 24.796 -8.833 -12.474 1.00 57.31 182 MET A C 1
ATOM 1424 O O . MET A 1 182 ? 24.748 -8.068 -13.424 1.00 57.31 182 MET A O 1
ATOM 1428 N N . ALA A 1 183 ? 23.691 -9.289 -11.883 1.00 53.69 183 ALA A N 1
ATOM 1429 C CA . ALA A 1 183 ? 22.336 -8.862 -12.235 1.00 53.69 183 ALA A CA 1
ATOM 1430 C C . ALA A 1 183 ? 22.069 -7.420 -11.775 1.00 53.69 183 ALA A C 1
ATOM 1432 O O . ALA A 1 183 ? 21.484 -6.635 -12.521 1.00 53.69 183 ALA A O 1
ATOM 1433 N N . ALA A 1 184 ? 22.579 -7.032 -10.601 1.00 46.97 184 ALA A N 1
ATOM 1434 C CA . ALA A 1 184 ? 22.585 -5.643 -10.145 1.00 46.97 184 ALA A CA 1
ATOM 1435 C C . ALA A 1 184 ? 23.470 -4.729 -11.023 1.00 46.97 184 ALA A C 1
ATOM 1437 O O . ALA A 1 184 ? 23.133 -3.565 -11.235 1.00 46.97 184 ALA A O 1
ATOM 1438 N N . MET A 1 185 ? 24.573 -5.246 -11.580 1.00 38.41 185 MET A N 1
ATOM 1439 C CA . MET A 1 185 ? 25.429 -4.531 -12.542 1.00 38.41 185 MET A CA 1
ATOM 1440 C C . MET A 1 185 ? 24.898 -4.590 -13.989 1.00 38.41 185 MET A C 1
ATOM 1442 O O . MET A 1 185 ? 25.175 -3.691 -14.783 1.00 38.41 185 MET A O 1
ATOM 1446 N N . SER A 1 186 ? 24.112 -5.614 -14.331 1.00 34.31 186 SER A N 1
ATOM 1447 C CA . SER A 1 186 ? 23.636 -5.934 -15.683 1.00 34.31 186 SER A CA 1
ATOM 1448 C C . SER A 1 186 ? 22.116 -5.915 -15.737 1.00 34.31 186 SER A C 1
ATOM 1450 O O . SER A 1 186 ? 21.449 -6.931 -15.944 1.00 34.31 186 SER A O 1
ATOM 1452 N N . GLY A 1 187 ? 21.562 -4.706 -15.652 1.00 32.03 187 GLY A N 1
ATOM 1453 C CA . GLY A 1 187 ? 20.229 -4.446 -16.179 1.00 32.03 187 GLY A CA 1
ATOM 1454 C C . GLY A 1 187 ? 20.171 -4.842 -17.661 1.00 32.03 187 GLY A C 1
ATOM 1455 O O . GLY A 1 187 ? 20.582 -4.066 -18.522 1.00 32.03 187 GLY A O 1
ATOM 1456 N N . THR A 1 188 ? 19.628 -6.035 -17.923 1.00 32.62 188 THR A N 1
ATOM 1457 C CA . THR A 1 188 ? 19.388 -6.708 -19.218 1.00 32.62 188 THR A CA 1
ATOM 1458 C C . THR A 1 188 ? 20.608 -7.268 -19.982 1.00 32.62 188 THR A C 1
ATOM 1460 O O . THR A 1 188 ? 21.286 -6.547 -20.708 1.00 32.62 188 THR A O 1
ATOM 1463 N N . GLY A 1 189 ? 20.775 -8.604 -19.948 1.00 29.06 189 GLY A N 1
ATOM 1464 C CA . GLY A 1 189 ? 21.226 -9.387 -21.116 1.00 29.06 189 GLY A CA 1
ATOM 1465 C C . GLY A 1 189 ? 22.474 -10.280 -20.985 1.00 29.06 189 GLY A C 1
ATOM 1466 O O . GLY A 1 189 ? 23.548 -9.899 -21.445 1.00 29.06 189 GLY A O 1
ATOM 1467 N N . GLU A 1 190 ? 22.301 -11.534 -20.551 1.00 28.73 190 GLU A N 1
ATOM 1468 C CA . GLU A 1 190 ? 23.190 -12.657 -20.918 1.00 28.73 190 GLU A CA 1
ATOM 1469 C C . GLU A 1 190 ? 22.478 -13.522 -21.980 1.00 28.73 190 GLU A C 1
ATOM 1471 O O . GLU A 1 190 ? 21.298 -13.820 -21.834 1.00 28.73 190 GLU A O 1
ATOM 1476 N N . ARG A 1 191 ? 23.021 -13.783 -23.179 1.00 34.12 191 ARG A N 1
ATOM 1477 C CA . ARG A 1 191 ? 24.257 -14.507 -23.566 1.00 34.12 191 ARG A CA 1
ATOM 1478 C C . ARG A 1 191 ? 24.215 -16.018 -23.306 1.00 34.12 191 ARG A C 1
ATOM 1480 O O . ARG A 1 191 ? 24.053 -16.456 -22.176 1.00 34.12 191 ARG A O 1
ATOM 1487 N N . LYS A 1 192 ? 24.573 -16.789 -24.343 1.00 28.06 192 LYS A N 1
ATOM 1488 C CA . LYS A 1 192 ? 25.598 -17.856 -24.295 1.00 28.06 192 LYS A CA 1
ATOM 1489 C C . LYS A 1 192 ? 26.053 -18.217 -25.717 1.00 28.06 192 LYS A C 1
ATOM 1491 O O . LYS A 1 192 ? 25.259 -18.140 -26.649 1.00 28.06 192 LYS A O 1
ATOM 1496 N N . GLY A 1 193 ? 27.337 -18.552 -25.868 1.00 26.22 193 GLY A N 1
ATOM 1497 C CA . GLY A 1 193 ? 27.985 -18.823 -27.158 1.00 26.22 193 GLY A CA 1
ATOM 1498 C C . GLY A 1 193 ? 29.484 -18.504 -27.143 1.00 26.22 193 GLY A C 1
ATOM 1499 O O . GLY A 1 193 ? 29.898 -17.453 -27.621 1.00 26.22 193 GLY A O 1
ATOM 1500 N N . GLU A 1 194 ? 30.282 -19.395 -26.555 1.00 26.19 194 GLU A N 1
ATOM 1501 C CA . GLU A 1 194 ? 31.755 -19.438 -26.666 1.00 26.19 194 GLU A CA 1
ATOM 1502 C C . GLU A 1 194 ? 32.142 -19.869 -28.118 1.00 26.19 194 GLU A C 1
ATOM 1504 O O . GLU A 1 194 ? 31.301 -20.434 -28.811 1.00 26.19 194 GLU A O 1
ATOM 1509 N N . ASN A 1 195 ? 33.340 -19.666 -28.697 1.00 26.98 195 ASN A N 1
ATOM 1510 C CA . ASN A 1 195 ? 34.684 -19.436 -28.143 1.00 26.98 195 ASN A CA 1
ATOM 1511 C C . ASN A 1 195 ? 35.677 -18.854 -29.218 1.00 26.98 195 ASN A C 1
ATOM 1513 O O . ASN A 1 195 ? 35.264 -18.565 -30.335 1.00 26.98 195 ASN A O 1
ATOM 1517 N N . THR A 1 196 ? 36.985 -18.754 -28.891 1.00 25.55 196 THR A N 1
ATOM 1518 C CA . THR A 1 196 ? 38.201 -18.564 -29.765 1.00 25.55 196 THR A CA 1
ATOM 1519 C C . THR A 1 196 ? 38.653 -17.170 -30.288 1.00 25.55 196 THR A C 1
ATOM 1521 O O . THR A 1 196 ? 38.461 -16.824 -31.446 1.00 25.55 196 THR A O 1
ATOM 1524 N N . VAL A 1 197 ? 39.377 -16.434 -29.426 1.00 25.30 197 VAL A N 1
ATOM 1525 C CA . VAL A 1 197 ? 40.786 -15.932 -29.533 1.00 25.30 197 VAL A CA 1
ATOM 1526 C C . VAL A 1 197 ? 41.398 -15.393 -30.860 1.00 25.30 197 VAL A C 1
ATOM 1528 O O . VAL A 1 197 ? 41.549 -16.128 -31.830 1.00 25.30 197 VAL A O 1
ATOM 1531 N N . SER A 1 198 ? 42.040 -14.205 -30.718 1.00 25.19 198 SER A N 1
ATOM 1532 C CA . SER A 1 198 ? 43.089 -13.544 -31.556 1.00 25.19 198 SER A CA 1
ATOM 1533 C C . SER A 1 198 ? 42.646 -12.764 -32.818 1.00 25.19 198 SER A C 1
ATOM 1535 O O . SER A 1 198 ? 41.671 -13.134 -33.453 1.00 25.19 198 SER A O 1
ATOM 1537 N N . ARG A 1 199 ? 43.317 -11.671 -33.256 1.00 23.38 199 ARG A N 1
ATOM 1538 C CA . ARG A 1 199 ? 44.409 -10.830 -32.672 1.00 23.38 199 ARG A CA 1
ATOM 1539 C C . ARG A 1 199 ? 44.355 -9.381 -33.242 1.00 23.38 199 ARG A C 1
ATOM 1541 O O . ARG A 1 199 ? 43.501 -9.093 -34.071 1.00 23.38 199 ARG A O 1
ATOM 1548 N N . ILE A 1 200 ? 45.251 -8.474 -32.819 1.00 28.80 200 ILE A N 1
ATOM 1549 C CA . ILE A 1 200 ? 45.299 -7.046 -33.233 1.00 28.80 200 ILE A CA 1
ATOM 1550 C C . ILE A 1 200 ? 46.504 -6.759 -34.148 1.00 28.80 200 ILE A C 1
ATOM 1552 O O . ILE A 1 200 ? 47.602 -7.196 -33.823 1.00 28.80 200 ILE A O 1
ATOM 1556 N N . PHE A 1 201 ? 46.333 -5.911 -35.174 1.00 23.64 201 PHE A N 1
ATOM 1557 C CA . PHE A 1 201 ? 47.332 -4.882 -35.512 1.00 23.64 201 PHE A CA 1
ATOM 1558 C C . PHE A 1 201 ? 46.680 -3.558 -35.931 1.00 23.64 201 PHE A C 1
ATOM 1560 O O . PHE A 1 201 ? 45.620 -3.518 -36.553 1.00 23.64 201 PHE A O 1
ATOM 1567 N N . THR A 1 202 ? 47.318 -2.465 -35.523 1.00 37.12 202 THR A N 1
ATOM 1568 C CA . THR A 1 202 ? 46.880 -1.077 -35.696 1.00 37.12 202 THR A CA 1
ATOM 1569 C C . THR A 1 202 ? 47.415 -0.474 -36.997 1.00 37.12 202 THR A C 1
ATOM 1571 O O . THR A 1 202 ? 48.500 -0.824 -37.453 1.00 37.12 202 THR A O 1
ATOM 1574 N N . ALA A 1 203 ? 46.701 0.504 -37.563 1.00 24.70 203 ALA A N 1
ATOM 1575 C CA . ALA A 1 203 ? 47.240 1.368 -38.613 1.00 24.70 203 ALA A CA 1
ATOM 1576 C C . ALA A 1 203 ? 46.827 2.828 -38.374 1.00 24.70 203 ALA A C 1
ATOM 1578 O O . ALA A 1 203 ? 45.644 3.153 -38.248 1.00 24.70 203 ALA A O 1
ATOM 1579 N N . LYS A 1 204 ? 47.828 3.709 -38.282 1.00 27.47 204 LYS A N 1
ATOM 1580 C CA . LYS A 1 204 ? 47.651 5.159 -38.132 1.00 27.47 204 LYS A CA 1
ATOM 1581 C C . LYS A 1 204 ? 47.025 5.761 -39.396 1.00 27.47 204 LYS A C 1
ATOM 1583 O O . LYS A 1 204 ? 47.221 5.267 -40.502 1.00 27.47 204 LYS A O 1
ATOM 1588 N N . LYS A 1 205 ? 46.334 6.893 -39.232 1.00 28.52 205 LYS A N 1
ATOM 1589 C CA . LYS A 1 205 ? 46.014 7.786 -40.353 1.00 28.52 205 LYS A CA 1
ATOM 1590 C C . LYS A 1 205 ? 47.301 8.412 -40.884 1.00 28.52 205 LYS A C 1
ATOM 1592 O O . LYS A 1 205 ? 47.882 9.231 -40.180 1.00 28.52 205 LYS A O 1
ATOM 1597 N N . GLU A 1 206 ? 47.617 8.178 -42.150 1.00 25.89 206 GLU A N 1
ATOM 1598 C CA . GLU A 1 206 ? 48.336 9.160 -42.961 1.00 25.89 206 GLU A CA 1
ATOM 1599 C C . GLU A 1 206 ? 47.576 9.439 -44.258 1.00 25.89 206 GLU A C 1
ATOM 1601 O O . GLU A 1 206 ? 46.848 8.598 -44.788 1.00 25.89 206 GLU A O 1
ATOM 1606 N N . LYS A 1 207 ? 47.675 10.689 -44.713 1.00 33.44 207 LYS A N 1
ATOM 1607 C CA . LYS A 1 207 ? 47.070 11.167 -45.956 1.00 33.44 207 LYS A CA 1
ATOM 1608 C C . LYS A 1 207 ? 48.081 10.949 -47.075 1.00 33.44 207 LYS A C 1
ATOM 1610 O O . LYS A 1 207 ? 49.228 11.333 -46.895 1.00 33.44 207 LYS A O 1
ATOM 1615 N N . ASN A 1 208 ? 47.645 10.502 -48.251 1.00 28.19 208 ASN A N 1
ATOM 1616 C CA . ASN A 1 208 ? 48.330 10.874 -49.490 1.00 28.19 208 ASN A CA 1
ATOM 1617 C C . ASN A 1 208 ? 47.396 10.882 -50.708 1.00 28.19 208 ASN A C 1
ATOM 1619 O O . ASN A 1 208 ? 46.284 10.353 -50.673 1.00 28.19 208 ASN A O 1
ATOM 1623 N N . HIS A 1 209 ? 47.815 11.596 -51.752 1.00 28.73 209 HIS A N 1
ATOM 1624 C CA . HIS A 1 209 ? 47.008 11.942 -52.923 1.00 28.73 209 HIS A CA 1
ATOM 1625 C C . HIS A 1 209 ? 47.312 11.063 -54.148 1.00 28.73 209 HIS A C 1
ATOM 1627 O O . HIS A 1 209 ? 48.460 11.017 -54.571 1.00 28.73 209 HIS A O 1
ATOM 1633 N N . ARG A 1 210 ? 46.238 10.603 -54.824 1.00 29.03 210 ARG A N 1
ATOM 1634 C CA . ARG A 1 210 ? 46.170 10.243 -56.269 1.00 29.03 210 ARG A CA 1
ATOM 1635 C C . ARG A 1 210 ? 47.039 9.031 -56.714 1.00 29.03 210 ARG A C 1
ATOM 1637 O O . ARG A 1 210 ? 47.860 8.573 -55.932 1.00 29.03 210 ARG A O 1
ATOM 1644 N N . PRO A 1 211 ? 46.879 8.491 -57.950 1.00 32.69 211 PRO A N 1
ATOM 1645 C CA . PRO A 1 211 ? 45.927 8.817 -59.021 1.00 32.69 211 PRO A CA 1
ATOM 1646 C C . PRO A 1 211 ? 45.011 7.640 -59.453 1.00 32.69 211 PRO A C 1
ATOM 1648 O O . PRO A 1 211 ? 44.895 6.613 -58.797 1.00 32.69 211 PRO A O 1
ATOM 1651 N N . ARG A 1 212 ? 44.299 7.853 -60.566 1.00 34.81 212 ARG A N 1
ATOM 1652 C CA . ARG A 1 212 ? 43.302 6.990 -61.224 1.00 34.81 212 ARG A CA 1
ATOM 1653 C C . ARG A 1 212 ? 43.989 6.039 -62.220 1.00 34.81 212 ARG A C 1
ATOM 1655 O O . ARG A 1 212 ? 44.668 6.544 -63.108 1.00 34.81 212 ARG A O 1
ATOM 1662 N N . GLY A 1 213 ? 43.757 4.721 -62.158 1.00 28.50 213 GLY A N 1
ATOM 1663 C CA . GLY A 1 213 ? 44.263 3.803 -63.194 1.00 28.50 213 GLY A CA 1
ATOM 1664 C C . GLY A 1 213 ? 43.962 2.306 -63.006 1.00 28.50 213 GLY A C 1
ATOM 1665 O O . GLY A 1 213 ? 44.421 1.713 -62.043 1.00 28.50 213 GLY A O 1
ATOM 1666 N N . GLN A 1 214 ? 43.269 1.740 -64.004 1.00 29.88 214 GLN A N 1
ATOM 1667 C CA . GLN A 1 214 ? 43.216 0.327 -64.437 1.00 29.88 214 GLN A CA 1
ATOM 1668 C C . GLN A 1 214 ? 42.630 -0.779 -63.529 1.00 29.88 214 GLN A C 1
ATOM 1670 O O . GLN A 1 214 ? 42.774 -0.818 -62.313 1.00 29.88 214 GLN A O 1
ATOM 1675 N N . MET A 1 215 ? 41.927 -1.696 -64.205 1.00 34.66 215 MET A N 1
ATOM 1676 C CA . MET A 1 215 ? 41.287 -2.900 -63.671 1.00 34.66 215 MET A CA 1
ATOM 1677 C C . MET A 1 215 ? 42.292 -4.048 -63.514 1.00 34.66 215 MET A C 1
ATOM 1679 O O . MET A 1 215 ? 43.173 -4.211 -64.357 1.00 34.66 215 MET A O 1
ATOM 1683 N N . LYS A 1 216 ? 42.045 -4.921 -62.533 1.00 30.36 216 LYS A N 1
ATOM 1684 C CA . LYS A 1 216 ? 42.151 -6.375 -62.712 1.00 30.36 216 LYS A CA 1
ATOM 1685 C C . LYS A 1 216 ? 40.947 -7.045 -62.053 1.00 30.36 216 LYS A C 1
ATOM 1687 O O . LYS A 1 216 ? 40.436 -6.545 -61.051 1.00 30.36 216 LYS A O 1
ATOM 1692 N N . ASP A 1 217 ? 40.487 -8.115 -62.683 1.00 33.41 217 ASP A N 1
ATOM 1693 C CA . ASP A 1 217 ? 39.262 -8.837 -62.353 1.00 33.41 217 ASP A CA 1
ATOM 1694 C C . ASP A 1 217 ? 39.423 -9.830 -61.182 1.00 33.41 217 ASP A C 1
ATOM 1696 O O . ASP A 1 217 ? 40.487 -9.953 -60.577 1.00 33.41 217 ASP A O 1
ATOM 1700 N N . ASP A 1 218 ? 38.321 -10.532 -60.906 1.00 33.78 218 ASP A N 1
ATOM 1701 C CA . ASP A 1 218 ? 38.189 -11.745 -60.089 1.00 33.78 218 ASP A CA 1
ATOM 1702 C C . ASP A 1 218 ? 38.183 -11.635 -58.554 1.00 33.78 218 ASP A C 1
ATOM 1704 O O . ASP A 1 218 ? 39.117 -11.997 -57.846 1.00 33.78 218 ASP A O 1
ATOM 1708 N N . ALA A 1 219 ? 36.986 -11.318 -58.039 1.00 33.78 219 ALA A N 1
ATOM 1709 C CA . ALA A 1 219 ? 36.303 -12.190 -57.071 1.00 33.78 219 ALA A CA 1
ATOM 1710 C C . ALA A 1 219 ? 34.780 -11.929 -57.081 1.00 33.78 219 ALA A C 1
ATOM 1712 O O . ALA A 1 219 ? 34.284 -11.000 -56.434 1.00 33.78 219 ALA A O 1
ATOM 1713 N N . LYS A 1 220 ? 34.002 -12.758 -57.797 1.00 41.28 220 LYS A N 1
ATOM 1714 C CA . LYS A 1 220 ? 32.528 -12.742 -57.706 1.00 41.28 220 LYS A CA 1
ATOM 1715 C C . LYS A 1 220 ? 32.098 -13.114 -56.282 1.00 41.28 220 LYS A C 1
ATOM 1717 O O . LYS A 1 220 ? 32.137 -14.280 -55.907 1.00 41.28 220 LYS A O 1
ATOM 1722 N N . THR A 1 221 ? 31.620 -12.138 -55.510 1.00 39.97 221 THR A N 1
ATOM 1723 C CA . THR A 1 221 ? 30.752 -12.424 -54.357 1.00 39.97 221 THR A CA 1
ATOM 1724 C C . THR A 1 221 ? 29.307 -12.387 -54.827 1.00 39.97 221 THR A C 1
ATOM 1726 O O . THR A 1 221 ? 28.846 -11.364 -55.336 1.00 39.97 221 THR A O 1
ATOM 1729 N N . ASP A 1 222 ? 28.612 -13.513 -54.676 1.00 49.06 222 ASP A N 1
ATOM 1730 C CA . ASP A 1 222 ? 27.253 -13.727 -55.173 1.00 49.06 222 ASP A CA 1
ATOM 1731 C C . ASP A 1 222 ? 26.227 -12.931 -54.347 1.00 49.06 222 ASP A C 1
ATOM 1733 O O . ASP A 1 222 ? 25.594 -13.414 -53.409 1.00 49.06 222 ASP A O 1
ATOM 1737 N N . ARG A 1 223 ? 26.137 -11.626 -54.625 1.00 58.28 223 ARG A N 1
ATOM 1738 C CA . ARG A 1 223 ? 25.275 -10.693 -53.893 1.00 58.28 223 ARG A CA 1
ATOM 1739 C C . ARG A 1 223 ? 23.896 -10.633 -54.528 1.00 58.28 223 ARG A C 1
ATOM 1741 O O . ARG A 1 223 ? 23.612 -9.731 -55.315 1.00 58.28 223 ARG A O 1
ATOM 1748 N N . GLN A 1 224 ? 23.042 -11.552 -54.092 1.00 70.12 224 GLN A N 1
ATOM 1749 C CA . GLN A 1 224 ? 21.604 -11.535 -54.344 1.00 70.12 224 GLN A CA 1
ATOM 1750 C C . GLN A 1 224 ? 20.997 -10.140 -54.120 1.00 70.12 224 GLN A C 1
ATOM 1752 O O . GLN A 1 224 ? 21.286 -9.426 -53.152 1.00 70.12 224 GLN A O 1
ATOM 1757 N N . CYS A 1 225 ? 20.120 -9.745 -55.034 1.00 72.44 225 CYS A N 1
ATOM 1758 C CA . CYS A 1 225 ? 19.374 -8.508 -54.976 1.00 72.44 225 CYS A CA 1
ATOM 1759 C C . CYS A 1 225 ? 18.446 -8.520 -53.758 1.00 72.44 225 CYS A C 1
ATOM 1761 O O . CYS A 1 225 ? 17.427 -9.207 -53.753 1.00 72.44 225 CYS A O 1
ATOM 1763 N N . TYR A 1 226 ? 18.727 -7.668 -52.768 1.00 68.12 226 TYR A N 1
ATOM 1764 C CA . TYR A 1 226 ? 17.943 -7.511 -51.530 1.00 68.12 226 TYR A CA 1
ATOM 1765 C C . TYR A 1 226 ? 16.453 -7.126 -51.717 1.00 68.12 226 TYR A C 1
ATOM 1767 O O . TYR A 1 226 ? 15.760 -6.863 -50.738 1.00 68.12 226 TYR A O 1
ATOM 1775 N N . ARG A 1 227 ? 15.962 -7.031 -52.961 1.00 67.31 227 ARG A N 1
ATOM 1776 C CA . ARG A 1 227 ? 14.560 -6.765 -53.307 1.00 67.31 227 ARG A CA 1
ATOM 1777 C C . ARG A 1 227 ? 13.840 -7.929 -54.000 1.00 67.31 227 ARG A C 1
ATOM 1779 O O . ARG A 1 227 ? 12.625 -7.998 -53.880 1.00 67.31 227 ARG A O 1
ATOM 1786 N N . CYS A 1 228 ? 14.542 -8.807 -54.720 1.00 72.75 228 CYS A N 1
ATOM 1787 C CA . CYS A 1 228 ? 13.928 -9.899 -55.501 1.00 72.75 228 CYS A CA 1
ATOM 1788 C C . CYS A 1 228 ? 14.695 -11.235 -55.468 1.00 72.75 228 CYS A C 1
ATOM 1790 O O . CYS A 1 228 ? 14.257 -12.185 -56.103 1.00 72.75 228 CYS A O 1
ATOM 1792 N N . GLY A 1 229 ? 15.833 -11.322 -54.773 1.00 65.56 229 GLY A N 1
ATOM 1793 C CA . GLY A 1 229 ? 16.633 -12.546 -54.639 1.00 65.56 229 GLY A CA 1
ATOM 1794 C C . GLY A 1 229 ? 17.571 -12.865 -55.811 1.00 65.56 229 GLY A C 1
ATOM 1795 O O . GLY A 1 229 ? 18.562 -13.555 -55.600 1.00 65.56 229 GLY A O 1
ATOM 1796 N N . TYR A 1 230 ? 17.339 -12.340 -57.018 1.00 77.19 230 TYR A N 1
ATOM 1797 C CA . TYR A 1 230 ? 18.199 -12.625 -58.178 1.00 77.19 230 TYR A CA 1
ATOM 1798 C C . TYR A 1 230 ? 19.612 -12.028 -58.055 1.00 77.19 230 TYR A C 1
ATOM 1800 O O . TYR A 1 230 ? 19.795 -10.952 -57.491 1.00 77.19 230 TYR A O 1
ATOM 1808 N N . THR A 1 231 ? 20.619 -12.719 -58.589 1.00 77.62 231 THR A N 1
ATOM 1809 C CA . THR A 1 231 ? 22.054 -12.396 -58.442 1.00 77.62 231 THR A CA 1
ATOM 1810 C C . THR A 1 231 ? 22.618 -11.490 -59.546 1.00 77.62 231 THR A C 1
ATOM 1812 O O . THR A 1 231 ? 23.758 -11.035 -59.464 1.00 77.62 231 THR A O 1
ATOM 1815 N N . ASP A 1 232 ? 21.821 -11.182 -60.570 1.00 75.25 232 ASP A N 1
ATOM 1816 C CA . ASP A 1 232 ? 22.205 -10.476 -61.801 1.00 75.25 232 ASP A CA 1
ATOM 1817 C C . ASP A 1 232 ? 22.201 -8.933 -61.686 1.00 75.25 232 ASP A C 1
ATOM 1819 O O . ASP A 1 232 ? 22.707 -8.228 -62.568 1.00 75.25 232 ASP A O 1
ATOM 1823 N N . HIS A 1 233 ? 21.633 -8.380 -60.609 1.00 79.75 233 HIS A N 1
ATOM 1824 C CA . HIS A 1 233 ? 21.534 -6.934 -60.386 1.00 79.75 233 HIS A CA 1
ATOM 1825 C C . HIS A 1 233 ? 21.456 -6.564 -58.892 1.00 79.75 233 HIS A C 1
ATOM 1827 O O . HIS A 1 233 ? 21.293 -7.405 -58.014 1.00 79.75 233 HIS A O 1
ATOM 1833 N N . ARG A 1 234 ? 21.556 -5.265 -58.566 1.00 75.00 234 ARG A N 1
ATOM 1834 C CA . ARG A 1 234 ? 21.372 -4.757 -57.185 1.00 75.00 234 ARG A CA 1
ATOM 1835 C C . ARG A 1 234 ? 19.987 -4.140 -57.002 1.00 75.00 234 ARG A C 1
ATOM 1837 O O . ARG A 1 234 ? 19.428 -3.580 -57.930 1.00 75.00 234 ARG A O 1
ATOM 1844 N N . GLY A 1 235 ? 19.457 -4.079 -55.780 1.00 68.50 235 GLY A N 1
ATOM 1845 C CA . GLY A 1 235 ? 18.100 -3.549 -55.549 1.00 68.50 235 GLY A CA 1
ATOM 1846 C C . GLY A 1 235 ? 17.838 -2.096 -55.992 1.00 68.50 235 GLY A C 1
ATOM 1847 O O . GLY A 1 235 ? 16.681 -1.686 -56.040 1.00 68.50 235 GLY A O 1
ATOM 1848 N N . LYS A 1 236 ? 18.859 -1.289 -56.317 1.00 70.06 236 LYS A N 1
ATOM 1849 C CA . LYS A 1 236 ? 18.703 0.068 -56.889 1.00 70.06 236 LYS A CA 1
ATOM 1850 C C . LYS A 1 236 ? 18.763 0.122 -58.426 1.00 70.06 236 LYS A C 1
ATOM 1852 O O . LYS A 1 236 ? 18.636 1.209 -58.979 1.00 70.06 236 LYS A O 1
ATOM 1857 N N . ASP A 1 237 ? 18.959 -1.003 -59.105 1.00 77.12 237 ASP A N 1
ATOM 1858 C CA . ASP A 1 237 ? 19.042 -1.099 -60.569 1.00 77.12 237 ASP A CA 1
ATOM 1859 C C . ASP A 1 237 ? 17.648 -0.892 -61.214 1.00 77.12 237 ASP A C 1
ATOM 1861 O O . ASP A 1 237 ? 16.645 -1.251 -60.586 1.00 77.12 237 ASP A O 1
ATOM 1865 N N . PRO A 1 238 ? 17.497 -0.266 -62.401 1.00 75.56 238 PRO A N 1
ATOM 1866 C CA . PRO A 1 238 ? 16.187 -0.116 -63.056 1.00 75.56 238 PRO A CA 1
ATOM 1867 C C . PRO A 1 238 ? 15.574 -1.450 -63.493 1.00 75.56 238 PRO A C 1
ATOM 1869 O O . PRO A 1 238 ? 14.365 -1.615 -63.420 1.00 75.56 238 PRO A O 1
ATOM 1872 N N . LYS A 1 239 ? 16.425 -2.416 -63.850 1.00 76.81 239 LYS A N 1
ATOM 1873 C CA . LYS A 1 239 ? 16.086 -3.788 -64.267 1.00 76.81 239 LYS A CA 1
ATOM 1874 C C . LYS A 1 239 ? 15.605 -4.716 -63.134 1.00 76.81 239 LYS A C 1
ATOM 1876 O O . LYS A 1 239 ? 15.363 -5.892 -63.369 1.00 76.81 239 LYS A O 1
ATOM 1881 N N . CYS A 1 240 ? 15.451 -4.212 -61.908 1.00 76.50 240 CYS A N 1
ATOM 1882 C CA . CYS A 1 240 ? 14.960 -5.000 -60.776 1.00 76.50 240 CYS A CA 1
ATOM 1883 C C . CYS A 1 240 ? 13.429 -5.187 -60.851 1.00 76.50 240 CYS A C 1
ATOM 1885 O O . CYS A 1 240 ? 12.711 -4.201 -60.670 1.00 76.50 240 CYS A O 1
ATOM 1887 N N . PRO A 1 241 ? 12.897 -6.417 -61.020 1.00 71.69 241 PRO A N 1
ATOM 1888 C CA . PRO A 1 241 ? 11.454 -6.641 -61.184 1.00 71.69 241 PRO A CA 1
ATOM 1889 C C . PRO A 1 241 ? 10.628 -6.269 -59.940 1.00 71.69 241 PRO A C 1
ATOM 1891 O O . PRO A 1 241 ? 9.446 -5.965 -60.054 1.00 71.69 241 PRO A O 1
ATOM 1894 N N . ALA A 1 242 ? 11.247 -6.229 -58.754 1.00 65.38 242 ALA A N 1
ATOM 1895 C CA . ALA A 1 242 ? 10.610 -5.812 -57.500 1.00 65.38 242 ALA A CA 1
ATOM 1896 C C . ALA A 1 242 ? 10.833 -4.322 -57.154 1.00 65.38 242 ALA A C 1
ATOM 1898 O O . ALA A 1 242 ? 10.565 -3.880 -56.032 1.00 65.38 242 ALA A O 1
ATOM 1899 N N . ARG A 1 243 ? 11.371 -3.507 -58.072 1.00 75.62 243 ARG A N 1
ATOM 1900 C CA . ARG A 1 243 ? 11.583 -2.074 -57.830 1.00 75.62 243 ARG A CA 1
ATOM 1901 C C . ARG A 1 243 ? 10.288 -1.294 -58.045 1.00 75.62 243 ARG A C 1
ATOM 1903 O O . ARG A 1 243 ? 9.847 -1.111 -59.168 1.00 75.62 243 ARG A O 1
ATOM 1910 N N . GLY A 1 244 ? 9.740 -0.756 -56.956 1.00 68.75 244 GLY A N 1
ATOM 1911 C CA . GLY A 1 244 ? 8.523 0.065 -56.988 1.00 68.75 244 GLY A CA 1
ATOM 1912 C C . GLY A 1 244 ? 7.220 -0.738 -56.951 1.00 68.75 244 GLY A C 1
ATOM 1913 O O . GLY A 1 244 ? 6.160 -0.131 -56.889 1.00 68.75 244 GLY A O 1
ATOM 1914 N N . GLN A 1 245 ? 7.304 -2.071 -56.931 1.00 65.19 245 GLN A N 1
ATOM 1915 C CA . GLN A 1 245 ? 6.148 -2.953 -56.788 1.00 65.19 245 GLN A CA 1
ATOM 1916 C C . GLN A 1 245 ? 5.713 -3.090 -55.325 1.00 65.19 245 GLN A C 1
ATOM 1918 O O . GLN A 1 245 ? 6.542 -3.078 -54.410 1.00 65.19 245 GLN A O 1
ATOM 1923 N N . THR A 1 246 ? 4.410 -3.263 -55.115 1.00 55.66 246 THR A N 1
ATOM 1924 C CA . THR A 1 246 ? 3.815 -3.644 -53.829 1.00 55.66 246 THR A CA 1
ATOM 1925 C C . THR A 1 246 ? 3.679 -5.166 -53.731 1.00 55.66 246 THR A C 1
ATOM 1927 O O . THR A 1 246 ? 3.536 -5.871 -54.727 1.00 55.66 246 THR A O 1
ATOM 1930 N N . CYS A 1 247 ? 3.756 -5.710 -52.516 1.00 51.59 247 CYS A N 1
ATOM 1931 C CA . CYS A 1 247 ? 3.630 -7.150 -52.294 1.00 51.59 247 CYS A CA 1
ATOM 1932 C C . CYS A 1 247 ? 2.170 -7.597 -52.480 1.00 51.59 247 CYS A C 1
ATOM 1934 O O . CYS A 1 247 ? 1.370 -7.479 -51.561 1.00 51.59 247 CYS A O 1
ATOM 1936 N N . HIS A 1 248 ? 1.817 -8.181 -53.627 1.00 57.75 248 HIS A N 1
ATOM 1937 C CA . HIS A 1 248 ? 0.448 -8.672 -53.873 1.00 57.75 248 HIS A CA 1
ATOM 1938 C C . HIS A 1 248 ? 0.014 -9.847 -52.972 1.00 57.75 248 HIS A C 1
ATOM 1940 O O . HIS A 1 248 ? -1.170 -10.156 -52.892 1.00 57.75 248 HIS A O 1
ATOM 1946 N N . LYS A 1 249 ? 0.953 -10.495 -52.266 1.00 50.25 249 LYS A N 1
ATOM 1947 C CA . LYS A 1 249 ? 0.664 -11.497 -51.220 1.00 50.25 249 LYS A CA 1
ATOM 1948 C C . LYS A 1 249 ? 0.457 -10.866 -49.833 1.00 50.25 249 LYS A C 1
ATOM 1950 O O . LYS A 1 249 ? -0.016 -11.525 -48.915 1.00 50.25 249 LYS A O 1
ATOM 1955 N N . CYS A 1 250 ? 0.860 -9.609 -49.664 1.00 54.00 250 CYS A N 1
ATOM 1956 C CA . CYS A 1 250 ? 0.915 -8.909 -48.392 1.00 54.00 250 CYS A CA 1
ATOM 1957 C C . CYS A 1 250 ? 0.745 -7.398 -48.618 1.00 54.00 250 CYS A C 1
ATOM 1959 O O . CYS A 1 250 ? 1.726 -6.664 -48.690 1.00 54.00 250 CYS A O 1
ATOM 1961 N N . ASN A 1 251 ? -0.510 -6.933 -48.711 1.00 59.66 251 ASN A N 1
ATOM 1962 C CA . ASN A 1 251 ? -0.912 -5.541 -49.009 1.00 59.66 251 ASN A CA 1
ATOM 1963 C C . ASN A 1 251 ? -0.507 -4.491 -47.932 1.00 59.66 251 ASN A C 1
ATOM 1965 O O . ASN A 1 251 ? -1.192 -3.487 -47.745 1.00 59.66 251 ASN A O 1
ATOM 1969 N N . GLY A 1 252 ? 0.569 -4.724 -47.178 1.00 67.44 252 GLY A N 1
ATOM 1970 C CA . GLY A 1 252 ? 1.063 -3.867 -46.105 1.00 67.44 252 GLY A CA 1
ATOM 1971 C C . GLY A 1 252 ? 2.106 -2.842 -46.558 1.00 67.44 252 GLY A C 1
ATOM 1972 O O . GLY A 1 252 ? 2.825 -3.023 -47.539 1.00 67.44 252 GLY A O 1
ATOM 1973 N N . GLU A 1 253 ? 2.214 -1.762 -45.787 1.00 81.81 253 GLU A N 1
ATOM 1974 C CA . GLU A 1 253 ? 3.284 -0.771 -45.916 1.00 81.81 253 GLU A CA 1
ATOM 1975 C C . GLU A 1 253 ? 4.605 -1.337 -45.364 1.00 81.81 253 GLU A C 1
ATOM 1977 O O . GLU A 1 253 ? 4.652 -1.857 -44.252 1.00 81.81 253 GLU A O 1
ATOM 1982 N N . ILE A 1 254 ? 5.683 -1.199 -46.137 1.00 82.12 254 ILE A N 1
ATOM 1983 C CA . ILE A 1 254 ? 7.031 -1.712 -45.834 1.00 82.12 254 ILE A CA 1
ATOM 1984 C C . ILE A 1 254 ? 8.009 -0.604 -45.417 1.00 82.12 254 ILE A C 1
ATOM 1986 O O . ILE A 1 254 ? 9.097 -0.866 -44.902 1.00 82.12 254 ILE A O 1
ATOM 1990 N N . LYS A 1 255 ? 7.657 0.664 -45.646 1.00 85.38 255 LYS A N 1
ATOM 1991 C CA . LYS A 1 255 ? 8.497 1.814 -45.322 1.00 85.38 255 LYS A CA 1
ATOM 1992 C C . LYS A 1 255 ? 8.338 2.175 -43.849 1.00 85.38 255 LYS A C 1
ATOM 1994 O O . LYS A 1 255 ? 7.392 2.862 -43.472 1.00 85.38 255 LYS A O 1
ATOM 1999 N N . LEU A 1 256 ? 9.316 1.781 -43.032 1.00 85.94 256 LEU A N 1
ATOM 2000 C CA . LEU A 1 256 ? 9.357 1.981 -41.572 1.00 85.94 256 LEU A CA 1
ATOM 2001 C C . LEU A 1 256 ? 8.864 3.365 -41.099 1.00 85.94 256 LEU A C 1
ATOM 2003 O O . LEU A 1 256 ? 8.047 3.462 -40.186 1.00 85.94 256 LEU A O 1
ATOM 2007 N N . SER A 1 257 ? 9.297 4.450 -41.751 1.00 85.31 257 SER A N 1
ATOM 2008 C CA . SER A 1 257 ? 8.888 5.814 -41.382 1.00 85.31 257 SER A CA 1
ATOM 2009 C C . SER A 1 257 ? 7.440 6.172 -41.741 1.00 85.31 257 SER A C 1
ATOM 2011 O O . SER A 1 257 ? 6.884 7.091 -41.139 1.00 85.31 257 SER A O 1
ATOM 2013 N N . THR A 1 258 ? 6.806 5.467 -42.682 1.00 87.50 258 THR A N 1
ATOM 2014 C CA . THR A 1 258 ? 5.353 5.541 -42.889 1.00 87.50 258 THR A CA 1
ATOM 2015 C C . THR A 1 258 ? 4.617 4.686 -41.854 1.00 87.50 258 THR A C 1
ATOM 2017 O O . THR A 1 258 ? 3.622 5.150 -41.305 1.00 87.50 258 THR A O 1
ATOM 2020 N N . ILE A 1 259 ? 5.123 3.488 -41.520 1.00 88.88 259 ILE A N 1
ATOM 2021 C CA . ILE A 1 259 ? 4.523 2.606 -40.498 1.00 88.88 259 ILE A CA 1
ATOM 2022 C C . ILE A 1 259 ? 4.424 3.335 -39.148 1.00 88.88 259 ILE A C 1
ATOM 2024 O O . ILE A 1 259 ? 3.338 3.409 -38.576 1.00 88.88 259 ILE A O 1
ATOM 2028 N N . GLN A 1 260 ? 5.516 3.962 -38.689 1.00 88.75 260 GLN A N 1
ATOM 2029 C CA . GLN A 1 260 ? 5.539 4.791 -37.472 1.00 88.75 260 GLN A CA 1
ATOM 2030 C C . GLN A 1 260 ? 4.462 5.887 -37.490 1.00 88.75 260 GLN A C 1
ATOM 2032 O O . GLN A 1 260 ? 3.677 5.998 -36.548 1.00 88.75 260 GLN A O 1
ATOM 2037 N N . LYS A 1 261 ? 4.356 6.651 -38.587 1.00 89.06 261 LYS A N 1
ATOM 2038 C CA . LYS A 1 261 ? 3.329 7.698 -38.742 1.00 89.06 261 LYS A CA 1
ATOM 2039 C C . LYS A 1 261 ? 1.905 7.140 -38.731 1.00 89.06 261 LYS A C 1
ATOM 2041 O O . LYS A 1 261 ? 1.025 7.749 -38.128 1.00 89.06 261 LYS A O 1
ATOM 2046 N N . ASN A 1 262 ? 1.677 6.003 -39.387 1.00 90.44 262 ASN A N 1
ATOM 2047 C CA . ASN A 1 262 ? 0.364 5.369 -39.462 1.00 90.44 262 ASN A CA 1
ATOM 2048 C C . ASN A 1 262 ? -0.099 4.880 -38.086 1.00 90.44 262 ASN A C 1
ATOM 2050 O O . ASN A 1 262 ? -1.223 5.183 -37.695 1.00 90.44 262 ASN A O 1
ATOM 2054 N N . VAL A 1 263 ? 0.774 4.199 -37.337 1.00 91.12 263 VAL A N 1
ATOM 2055 C CA . VAL A 1 263 ? 0.487 3.738 -35.969 1.00 91.12 263 VAL A CA 1
ATOM 2056 C C . VAL A 1 263 ? 0.238 4.928 -35.042 1.00 91.12 263 VAL A C 1
ATOM 2058 O O . VAL A 1 263 ? -0.814 4.997 -34.411 1.00 91.12 263 VAL A O 1
ATOM 2061 N N . LYS A 1 264 ? 1.132 5.924 -35.041 1.00 87.19 264 LYS A N 1
ATOM 2062 C CA . LYS A 1 264 ? 1.018 7.125 -34.198 1.00 87.19 264 LYS A CA 1
ATOM 2063 C C . LYS A 1 264 ? -0.255 7.944 -34.445 1.00 87.19 264 LYS A C 1
ATOM 2065 O O . LYS A 1 264 ? -0.726 8.623 -33.542 1.00 87.19 264 LYS A O 1
ATOM 2070 N N . ARG A 1 265 ? -0.824 7.886 -35.655 1.00 88.50 265 ARG A N 1
ATOM 2071 C CA . ARG A 1 265 ? -2.103 8.536 -35.998 1.00 88.50 265 ARG A CA 1
ATOM 2072 C C . ARG A 1 265 ? -3.326 7.810 -35.419 1.00 88.50 265 ARG A C 1
ATOM 2074 O O . ARG A 1 265 ? -4.363 8.440 -35.251 1.00 88.50 265 ARG A O 1
ATOM 2081 N N . VAL A 1 266 ? -3.230 6.503 -35.167 1.00 88.88 266 VAL A N 1
ATOM 2082 C CA . VAL A 1 266 ? -4.353 5.660 -34.708 1.00 88.88 266 VAL A CA 1
ATOM 2083 C C . VAL A 1 266 ? -4.300 5.404 -33.197 1.00 88.88 266 VAL A C 1
ATOM 2085 O O . VAL A 1 266 ? -5.347 5.259 -32.566 1.00 88.88 266 VAL A O 1
ATOM 2088 N N . MET A 1 267 ? -3.104 5.379 -32.601 1.00 87.31 267 MET A N 1
ATOM 2089 C CA . MET A 1 267 ? -2.918 5.173 -31.163 1.00 87.31 267 MET A CA 1
ATOM 2090 C C . MET A 1 267 ? -3.540 6.308 -30.334 1.00 87.31 267 MET A C 1
ATOM 2092 O O . MET A 1 267 ? -3.141 7.467 -30.433 1.00 87.31 267 MET A O 1
ATOM 2096 N N . ARG A 1 268 ? -4.511 5.952 -29.485 1.00 80.75 268 ARG A N 1
ATOM 2097 C CA . ARG A 1 268 ? -5.162 6.847 -28.510 1.00 80.75 268 ARG A CA 1
ATOM 2098 C C . ARG A 1 268 ? -4.470 6.773 -27.148 1.00 80.75 268 ARG A C 1
ATOM 2100 O O . ARG A 1 268 ? -3.784 5.798 -26.859 1.00 80.75 268 ARG A O 1
ATOM 2107 N N . GLU A 1 269 ? -4.721 7.762 -26.288 1.00 74.00 269 GLU A N 1
ATOM 2108 C CA . GLU A 1 269 ? -4.128 7.869 -24.938 1.00 74.00 269 GLU A CA 1
ATOM 2109 C C . GLU A 1 269 ? -4.345 6.638 -24.041 1.00 74.00 269 GLU A C 1
ATOM 2111 O O . GLU A 1 269 ? -3.549 6.355 -23.150 1.00 74.00 269 GLU A O 1
ATOM 2116 N N . GLU A 1 270 ? -5.434 5.907 -24.267 1.00 74.19 270 GLU A N 1
ATOM 2117 C CA . GLU A 1 270 ? -5.826 4.725 -23.495 1.00 74.19 270 GLU A CA 1
ATOM 2118 C C . GLU A 1 270 ? -4.890 3.528 -23.731 1.00 74.19 270 GLU A C 1
ATOM 2120 O O . GLU A 1 270 ? -4.713 2.680 -22.850 1.00 74.19 270 GLU A O 1
ATOM 2125 N N . PHE A 1 271 ? -4.241 3.457 -24.896 1.00 81.19 271 PHE A N 1
ATOM 2126 C CA . PHE A 1 271 ? -3.481 2.293 -25.347 1.00 81.19 271 PHE A CA 1
ATOM 2127 C C . PHE A 1 271 ? -1.971 2.543 -25.296 1.00 81.19 271 PHE A C 1
ATOM 2129 O O . PHE A 1 271 ? -1.488 3.651 -25.505 1.00 81.19 271 PHE A O 1
ATOM 2136 N N . SER A 1 272 ? -1.222 1.481 -25.004 1.00 88.00 272 SER A N 1
ATOM 2137 C CA . SER A 1 272 ? 0.244 1.472 -25.016 1.00 88.00 272 SER A CA 1
ATOM 2138 C C . SER A 1 272 ? 0.694 0.404 -25.993 1.00 88.00 272 SER A C 1
ATOM 2140 O O . SER A 1 272 ? 0.179 -0.713 -25.936 1.00 88.00 272 SER A O 1
ATOM 2142 N N . LEU A 1 273 ? 1.636 0.727 -26.875 1.00 91.19 273 LEU A N 1
ATOM 2143 C CA . LEU A 1 273 ? 2.198 -0.252 -27.797 1.00 91.19 273 LEU A CA 1
ATOM 2144 C C . LEU A 1 273 ? 3.419 -0.924 -27.172 1.00 91.19 273 LEU A C 1
ATOM 2146 O O . LEU A 1 273 ? 4.439 -0.282 -26.933 1.00 91.19 273 LEU A O 1
ATOM 2150 N N . PHE A 1 274 ? 3.324 -2.233 -26.973 1.00 92.88 274 PHE A N 1
ATOM 2151 C CA . PHE A 1 274 ? 4.430 -3.070 -26.530 1.00 92.88 274 PHE A CA 1
ATOM 2152 C C . PHE A 1 274 ? 4.934 -3.914 -27.700 1.00 92.88 274 PHE A C 1
ATOM 2154 O O . PHE A 1 274 ? 4.161 -4.654 -28.305 1.00 92.88 274 PHE A O 1
ATOM 2161 N N . SER A 1 275 ? 6.217 -3.780 -28.044 1.00 93.75 275 SER A N 1
ATOM 2162 C CA . SER A 1 275 ? 6.814 -4.487 -29.186 1.00 93.75 275 SER A CA 1
ATOM 2163 C C . SER A 1 275 ? 7.629 -5.693 -28.726 1.00 93.75 275 SER A C 1
ATOM 2165 O O . SER A 1 275 ? 8.495 -5.564 -27.867 1.00 93.75 275 SER A O 1
ATOM 2167 N N . LEU A 1 276 ? 7.398 -6.858 -29.332 1.00 93.25 276 LEU A N 1
ATOM 2168 C CA . LEU A 1 276 ? 8.112 -8.097 -29.017 1.00 93.25 276 LEU A CA 1
ATOM 2169 C C . LEU A 1 276 ? 9.002 -8.498 -30.194 1.00 93.25 276 LEU A C 1
ATOM 2171 O O . LEU A 1 276 ? 8.518 -8.940 -31.234 1.00 93.25 276 LEU A O 1
ATOM 2175 N N . GLY A 1 277 ? 10.311 -8.303 -30.041 1.00 90.81 277 GLY A N 1
ATOM 2176 C CA . GLY A 1 277 ? 11.299 -8.602 -31.074 1.00 90.81 277 GLY A CA 1
ATOM 2177 C C . GLY A 1 277 ? 11.883 -9.998 -30.902 1.00 90.81 277 GLY A C 1
ATOM 2178 O O . GLY A 1 277 ? 12.801 -10.167 -30.102 1.00 90.81 277 GLY A O 1
ATOM 2179 N N . ILE A 1 278 ? 11.369 -10.988 -31.635 1.00 86.62 278 ILE A N 1
ATOM 2180 C CA . ILE A 1 278 ? 11.846 -12.377 -31.543 1.00 86.62 278 ILE A CA 1
ATOM 2181 C C . ILE A 1 278 ? 13.129 -12.556 -32.370 1.00 86.62 278 ILE A C 1
ATOM 2183 O O . ILE A 1 278 ? 13.170 -12.244 -33.560 1.00 86.62 278 ILE A O 1
ATOM 2187 N N . GLY A 1 279 ? 14.179 -13.077 -31.734 1.00 81.31 279 GLY A N 1
ATOM 2188 C CA . GLY A 1 279 ? 15.487 -13.304 -32.340 1.00 81.31 279 GLY A CA 1
ATOM 2189 C C . GLY A 1 279 ? 16.258 -12.015 -32.649 1.00 81.31 279 GLY A C 1
ATOM 2190 O O . GLY A 1 279 ? 16.026 -10.952 -32.064 1.00 81.31 279 GLY A O 1
ATOM 2191 N N . PHE A 1 280 ? 17.212 -12.119 -33.576 1.00 81.00 280 PHE A N 1
ATOM 2192 C CA . PHE A 1 280 ? 18.080 -11.008 -33.987 1.00 81.00 280 PHE A CA 1
ATOM 2193 C C . PHE A 1 280 ? 17.753 -10.446 -35.376 1.00 81.00 280 PHE A C 1
ATOM 2195 O O . PHE A 1 280 ? 18.361 -9.457 -35.779 1.00 81.00 280 PHE A O 1
ATOM 2202 N N . ASP A 1 281 ? 16.842 -11.060 -36.131 1.00 81.38 281 ASP A N 1
ATOM 2203 C CA . ASP A 1 281 ? 16.586 -10.704 -37.540 1.00 81.38 281 ASP A CA 1
ATOM 2204 C C . ASP A 1 281 ? 15.510 -9.623 -37.717 1.00 81.38 281 ASP A C 1
ATOM 2206 O O . ASP A 1 281 ? 15.256 -9.155 -38.825 1.00 81.38 281 ASP A O 1
ATOM 2210 N N . VAL A 1 282 ? 14.939 -9.162 -36.603 1.00 84.38 282 VAL A N 1
ATOM 2211 C CA . VAL A 1 282 ? 14.087 -7.973 -36.521 1.00 84.38 282 VAL A CA 1
ATOM 2212 C C . VAL A 1 282 ? 14.916 -6.685 -36.410 1.00 84.38 282 VAL A C 1
ATOM 2214 O O . VAL A 1 282 ? 15.926 -6.643 -35.703 1.00 84.38 282 VAL A O 1
ATOM 2217 N N . ASP A 1 283 ? 14.447 -5.600 -37.037 1.00 86.56 283 ASP A N 1
ATOM 2218 C CA . ASP A 1 283 ? 14.940 -4.236 -36.781 1.00 86.56 283 ASP A CA 1
ATOM 2219 C C . ASP A 1 283 ? 14.470 -3.793 -35.384 1.00 86.56 283 ASP A C 1
ATOM 2221 O O . ASP A 1 283 ? 13.383 -3.239 -35.202 1.00 86.56 283 ASP A O 1
ATOM 2225 N N . TYR A 1 284 ? 15.276 -4.111 -34.370 1.00 84.31 284 TYR A N 1
ATOM 2226 C CA . TYR A 1 284 ? 14.942 -3.817 -32.980 1.00 84.31 284 TYR A CA 1
ATOM 2227 C C . TYR A 1 284 ? 14.945 -2.313 -32.689 1.00 84.31 284 TYR A C 1
ATOM 2229 O O . TYR A 1 284 ? 14.060 -1.839 -31.984 1.00 84.31 284 TYR A O 1
ATOM 2237 N N . ASP A 1 285 ? 15.846 -1.542 -33.307 1.00 83.62 285 ASP A N 1
ATOM 2238 C CA . ASP A 1 285 ? 15.857 -0.077 -33.209 1.00 83.62 285 ASP A CA 1
ATOM 2239 C C . ASP A 1 285 ? 14.519 0.514 -33.680 1.00 83.62 285 ASP A C 1
ATOM 2241 O O . ASP A 1 285 ? 14.058 1.533 -33.164 1.00 83.62 285 ASP A O 1
ATOM 2245 N N . PHE A 1 286 ? 13.893 -0.066 -34.708 1.00 88.50 286 PHE A N 1
ATOM 2246 C CA . PHE A 1 286 ? 12.556 0.315 -35.161 1.00 88.50 286 PHE A CA 1
ATOM 2247 C C . PHE A 1 286 ? 11.462 -0.073 -34.159 1.00 88.50 286 PHE A C 1
ATOM 2249 O O . PHE A 1 286 ? 10.616 0.776 -33.857 1.00 88.50 286 PHE A O 1
ATOM 2256 N N . LEU A 1 287 ? 11.496 -1.302 -33.628 1.00 91.25 287 LEU A N 1
ATOM 2257 C CA . LEU A 1 287 ? 10.544 -1.795 -32.621 1.00 91.25 287 LEU A CA 1
ATOM 2258 C C . LEU A 1 287 ? 10.595 -0.978 -31.318 1.00 91.25 287 LEU A C 1
ATOM 2260 O O . LEU A 1 287 ? 9.556 -0.624 -30.762 1.00 91.25 287 LEU A O 1
ATOM 2264 N N . GLU A 1 288 ? 11.792 -0.618 -30.860 1.00 86.62 288 GLU A N 1
ATOM 2265 C CA . GLU A 1 288 ? 12.002 0.230 -29.688 1.00 86.62 288 GLU A CA 1
ATOM 2266 C C . GLU A 1 288 ? 11.432 1.633 -29.922 1.00 86.62 288 GLU A C 1
ATOM 2268 O O . GLU A 1 288 ? 10.608 2.112 -29.141 1.00 86.62 288 GLU A O 1
ATOM 2273 N N . ARG A 1 289 ? 11.778 2.269 -31.052 1.00 87.50 289 ARG A N 1
ATOM 2274 C CA . ARG A 1 289 ? 11.254 3.598 -31.408 1.00 87.50 289 ARG A CA 1
ATOM 2275 C C . ARG A 1 289 ? 9.730 3.617 -31.517 1.00 87.50 289 ARG A C 1
ATOM 2277 O O . ARG A 1 289 ? 9.115 4.529 -30.975 1.00 87.50 289 ARG A O 1
ATOM 2284 N N . ILE A 1 290 ? 9.110 2.644 -32.193 1.00 90.62 290 ILE A N 1
ATOM 2285 C CA . ILE A 1 290 ? 7.649 2.645 -32.375 1.00 90.62 290 ILE A CA 1
ATOM 2286 C C . ILE A 1 290 ? 6.902 2.375 -31.061 1.00 90.62 290 ILE A C 1
ATOM 2288 O O . ILE A 1 290 ? 5.842 2.959 -30.854 1.00 90.62 290 ILE A O 1
ATOM 2292 N N . ALA A 1 291 ? 7.458 1.576 -30.144 1.00 91.19 291 ALA A N 1
ATOM 2293 C CA . ALA A 1 291 ? 6.891 1.394 -28.808 1.00 91.19 291 ALA A CA 1
ATOM 2294 C C . ALA A 1 291 ? 7.013 2.667 -27.947 1.00 91.19 291 ALA A C 1
ATOM 2296 O O . ALA A 1 291 ? 6.015 3.138 -27.397 1.00 91.19 291 ALA A O 1
ATOM 2297 N N . MET A 1 292 ? 8.204 3.281 -27.901 1.00 87.00 292 MET A N 1
ATOM 2298 C CA . MET A 1 292 ? 8.445 4.509 -27.130 1.00 87.00 292 MET A CA 1
ATOM 2299 C C . MET A 1 292 ? 7.611 5.698 -27.629 1.00 87.00 292 MET A C 1
ATOM 2301 O O . MET A 1 292 ? 7.097 6.469 -26.822 1.00 87.00 292 MET A O 1
ATOM 2305 N N . GLU A 1 293 ? 7.408 5.842 -28.946 1.00 87.31 293 GLU A N 1
ATOM 2306 C CA . GLU A 1 293 ? 6.513 6.872 -29.501 1.00 87.31 293 GLU A CA 1
ATOM 2307 C C . GLU A 1 293 ? 5.038 6.691 -29.099 1.00 87.31 293 GLU A C 1
ATOM 2309 O O . GLU A 1 293 ? 4.257 7.634 -29.233 1.00 87.31 293 GLU A O 1
ATOM 2314 N N . ASN A 1 294 ? 4.658 5.502 -28.622 1.00 89.56 294 ASN A N 1
ATOM 2315 C CA . ASN A 1 294 ? 3.282 5.098 -28.339 1.00 89.56 294 ASN A CA 1
ATOM 2316 C C . ASN A 1 294 ? 3.131 4.534 -26.910 1.00 89.56 294 ASN A C 1
ATOM 2318 O O . ASN A 1 294 ? 2.415 3.555 -26.689 1.00 89.56 294 ASN A O 1
ATOM 2322 N N . ARG A 1 295 ? 3.784 5.190 -25.935 1.00 86.94 295 ARG A N 1
ATOM 2323 C CA . ARG A 1 295 ? 3.565 5.015 -24.481 1.00 86.94 295 ARG A CA 1
ATOM 2324 C C . ARG A 1 295 ? 3.823 3.587 -23.970 1.00 86.94 295 ARG A C 1
ATOM 2326 O O . ARG A 1 295 ? 3.142 3.126 -23.052 1.00 86.94 295 ARG A O 1
ATOM 2333 N N . GLY A 1 296 ? 4.770 2.875 -24.579 1.00 86.62 296 GLY A N 1
ATOM 2334 C CA . GLY A 1 296 ? 5.184 1.529 -24.179 1.00 86.62 296 GLY A CA 1
ATOM 2335 C C . GLY A 1 296 ? 6.676 1.282 -24.410 1.00 86.62 296 GLY A C 1
ATOM 2336 O O . GLY A 1 296 ? 7.456 2.217 -24.585 1.00 86.62 296 GLY A O 1
ATOM 2337 N N . MET A 1 297 ? 7.078 0.011 -24.391 1.00 87.06 297 MET A N 1
ATOM 2338 C CA . MET A 1 297 ? 8.475 -0.420 -24.539 1.00 87.06 297 MET A CA 1
ATOM 2339 C C . MET A 1 297 ? 8.607 -1.589 -25.522 1.00 87.06 297 MET A C 1
ATOM 2341 O O . MET A 1 297 ? 7.633 -2.299 -25.790 1.00 87.06 297 MET A O 1
ATOM 2345 N N . ALA A 1 298 ? 9.813 -1.794 -26.049 1.00 88.62 298 ALA A N 1
ATOM 2346 C CA . ALA A 1 298 ? 10.161 -3.022 -26.752 1.00 88.62 298 ALA A CA 1
ATOM 2347 C C . ALA A 1 298 ? 10.906 -3.980 -25.819 1.00 88.62 298 ALA A C 1
ATOM 2349 O O . ALA A 1 298 ? 11.707 -3.542 -24.997 1.00 88.62 298 ALA A O 1
ATOM 2350 N N . GLN A 1 299 ? 10.661 -5.276 -25.992 1.00 89.75 299 GLN A N 1
ATOM 2351 C CA . GLN A 1 299 ? 11.391 -6.357 -25.340 1.00 89.75 299 GLN A CA 1
ATOM 2352 C C . GLN A 1 299 ? 11.922 -7.311 -26.414 1.00 89.75 299 GLN A C 1
ATOM 2354 O O . GLN A 1 299 ? 11.175 -7.748 -27.299 1.00 89.75 299 GLN A O 1
ATOM 2359 N N . ARG A 1 300 ? 13.214 -7.652 -26.348 1.00 86.56 300 ARG A N 1
ATOM 2360 C CA . ARG A 1 300 ? 13.793 -8.708 -27.187 1.00 86.56 300 ARG A CA 1
ATOM 2361 C C . ARG A 1 300 ? 13.469 -10.063 -26.558 1.00 86.56 300 ARG A C 1
ATOM 2363 O O . ARG A 1 300 ? 13.641 -10.242 -25.355 1.00 86.56 300 ARG A O 1
ATOM 2370 N N . ILE A 1 301 ? 12.997 -10.994 -27.377 1.00 86.25 301 ILE A N 1
ATOM 2371 C CA . ILE A 1 301 ? 12.728 -12.382 -27.003 1.00 86.25 301 ILE A CA 1
ATOM 2372 C C . ILE A 1 301 ? 13.764 -13.235 -27.724 1.00 86.25 301 ILE A C 1
ATOM 2374 O O . ILE A 1 301 ? 13.803 -13.270 -28.954 1.00 86.25 301 ILE A O 1
ATOM 2378 N N . TYR A 1 302 ? 14.634 -13.906 -26.983 1.00 84.44 302 TYR A N 1
ATOM 2379 C CA . TYR A 1 302 ? 15.629 -14.788 -27.576 1.00 84.44 302 TYR A CA 1
ATOM 2380 C C . TYR A 1 302 ? 14.946 -16.078 -28.033 1.00 84.44 302 TYR A C 1
ATOM 2382 O O . TYR A 1 302 ? 14.168 -16.671 -27.292 1.00 84.44 302 TYR A O 1
ATOM 2390 N N . ALA A 1 303 ? 15.228 -16.511 -29.264 1.00 77.50 303 ALA A N 1
ATOM 2391 C CA . ALA A 1 303 ? 14.668 -17.728 -29.855 1.00 77.50 303 ALA A CA 1
ATOM 2392 C C . ALA A 1 303 ? 15.395 -18.991 -29.343 1.00 77.50 303 ALA A C 1
ATOM 2394 O O . ALA A 1 303 ? 15.927 -19.780 -30.120 1.00 77.50 303 ALA A O 1
ATOM 2395 N N . ASN A 1 304 ? 15.473 -19.131 -28.019 1.00 78.69 304 ASN A N 1
ATOM 2396 C CA . ASN A 1 304 ? 15.991 -20.295 -27.305 1.00 78.69 304 ASN A CA 1
ATOM 2397 C C . ASN A 1 304 ? 14.825 -21.108 -26.699 1.00 78.69 304 ASN A C 1
ATOM 2399 O O . ASN A 1 304 ? 13.654 -20.809 -26.943 1.00 78.69 304 ASN A O 1
ATOM 2403 N N . HIS A 1 305 ? 15.133 -22.137 -25.902 1.00 52.59 305 HIS A N 1
ATOM 2404 C CA . HIS A 1 305 ? 14.113 -22.984 -25.268 1.00 52.59 305 HIS A CA 1
ATOM 2405 C C . HIS A 1 305 ? 13.189 -22.214 -24.300 1.00 52.59 305 HIS A C 1
ATOM 2407 O O . HIS A 1 305 ? 12.029 -22.588 -24.143 1.00 52.59 305 HIS A O 1
ATOM 2413 N N . ASP A 1 306 ? 13.647 -21.081 -23.757 1.00 80.88 306 ASP A N 1
ATOM 2414 C CA . ASP A 1 306 ? 12.905 -20.256 -22.792 1.00 80.88 306 ASP A CA 1
ATOM 2415 C C . ASP A 1 306 ? 12.051 -19.153 -23.436 1.00 80.88 306 ASP A C 1
ATOM 2417 O O . ASP A 1 306 ? 11.512 -18.297 -22.729 1.00 80.88 306 ASP A O 1
ATOM 2421 N N . ALA A 1 307 ? 11.919 -19.114 -24.767 1.00 83.88 307 ALA A N 1
ATOM 2422 C CA . ALA A 1 307 ? 11.166 -18.060 -25.458 1.00 83.88 307 ALA A CA 1
ATOM 2423 C C . ALA A 1 307 ? 9.723 -17.923 -24.924 1.00 83.88 307 ALA A C 1
ATOM 2425 O O . ALA A 1 307 ? 9.210 -16.813 -24.768 1.00 83.88 307 ALA A O 1
ATOM 2426 N N . GLY A 1 308 ? 9.082 -19.047 -24.577 1.00 85.56 308 GLY A N 1
ATOM 2427 C CA . GLY A 1 308 ? 7.751 -19.067 -23.962 1.00 85.56 308 GLY A CA 1
ATOM 2428 C C . GLY A 1 308 ? 7.712 -18.495 -22.539 1.00 85.56 308 GLY A C 1
ATOM 2429 O O . GLY A 1 308 ? 6.731 -17.849 -22.165 1.00 85.56 308 GLY A O 1
ATOM 2430 N N . GLU A 1 309 ? 8.777 -18.673 -21.753 1.00 88.31 309 GLU A N 1
ATOM 2431 C CA . GLU A 1 309 ? 8.878 -18.102 -20.406 1.00 88.31 309 GLU A CA 1
ATOM 2432 C C . GLU A 1 309 ? 9.153 -16.600 -20.453 1.00 88.31 309 GLU A C 1
ATOM 2434 O O . GLU A 1 309 ? 8.493 -15.846 -19.740 1.00 88.31 309 GLU A O 1
ATOM 2439 N N . GLN A 1 310 ? 10.030 -16.146 -21.354 1.00 86.62 310 GLN A N 1
ATOM 2440 C CA . GLN A 1 310 ? 10.284 -14.720 -21.598 1.00 86.62 310 GLN A CA 1
ATOM 2441 C C . GLN A 1 310 ? 8.995 -13.976 -21.980 1.00 86.62 310 GLN A C 1
ATOM 2443 O O . GLN A 1 310 ? 8.697 -12.919 -21.420 1.00 86.62 310 GLN A O 1
ATOM 2448 N N . LEU A 1 311 ? 8.186 -14.554 -22.878 1.00 88.31 311 LEU A N 1
ATOM 2449 C CA . LEU A 1 311 ? 6.875 -14.013 -23.256 1.00 88.31 311 LEU A CA 1
ATOM 2450 C C . LEU A 1 311 ? 5.909 -13.950 -22.063 1.00 88.31 311 LEU A C 1
ATOM 2452 O O . LEU A 1 311 ? 5.241 -12.934 -21.861 1.00 88.31 311 LEU A O 1
ATOM 2456 N N . ARG A 1 312 ? 5.848 -15.009 -21.243 1.00 88.25 312 ARG A N 1
ATOM 2457 C CA . ARG A 1 312 ? 4.989 -15.065 -20.047 1.00 88.25 312 ARG A CA 1
ATOM 2458 C C . ARG A 1 312 ? 5.425 -14.058 -18.978 1.00 88.25 312 ARG A C 1
ATOM 2460 O O . ARG A 1 312 ? 4.569 -13.410 -18.377 1.00 88.25 312 ARG A O 1
ATOM 2467 N N . ALA A 1 313 ? 6.729 -13.918 -18.748 1.00 86.25 313 ALA A N 1
ATOM 2468 C CA . ALA A 1 313 ? 7.305 -12.970 -17.800 1.00 86.25 313 ALA A CA 1
ATOM 2469 C C . ALA A 1 313 ? 7.013 -11.524 -18.219 1.00 86.25 313 ALA A C 1
ATOM 2471 O O . ALA A 1 313 ? 6.497 -10.752 -17.411 1.00 86.25 313 ALA A O 1
ATOM 2472 N N . PHE A 1 314 ? 7.240 -11.191 -19.494 1.00 89.06 314 PHE A N 1
ATOM 2473 C CA . PHE A 1 314 ? 6.895 -9.883 -20.046 1.00 89.06 314 PHE A CA 1
ATOM 2474 C C . PHE A 1 314 ? 5.394 -9.592 -19.927 1.00 89.06 314 PHE A C 1
ATOM 2476 O O . PHE A 1 314 ? 5.005 -8.545 -19.413 1.00 89.06 314 PHE A O 1
ATOM 2483 N N . TYR A 1 315 ? 4.531 -10.536 -20.322 1.00 88.69 315 TYR A N 1
ATOM 2484 C CA . TYR A 1 315 ? 3.083 -10.351 -20.205 1.00 88.69 315 TYR A CA 1
ATOM 2485 C C . TYR A 1 315 ? 2.653 -10.105 -18.752 1.00 88.69 315 TYR A C 1
ATOM 2487 O O . TYR A 1 315 ? 1.875 -9.191 -18.499 1.00 88.69 315 TYR A O 1
ATOM 2495 N N . LYS A 1 316 ? 3.213 -10.843 -17.782 1.00 86.94 316 LYS A N 1
ATOM 2496 C CA . LYS A 1 316 ? 2.933 -10.658 -16.347 1.00 86.94 316 LYS A CA 1
ATOM 2497 C C . LYS A 1 316 ? 3.315 -9.263 -15.829 1.00 86.94 316 LYS A C 1
ATOM 2499 O O . LYS A 1 316 ? 2.659 -8.771 -14.915 1.00 86.94 316 LYS A O 1
ATOM 2504 N N . GLN A 1 317 ? 4.338 -8.619 -16.399 1.00 84.56 317 GLN A N 1
ATOM 2505 C CA . GLN A 1 317 ? 4.716 -7.243 -16.044 1.00 84.56 317 GLN A CA 1
ATOM 2506 C C . GLN A 1 317 ? 3.694 -6.206 -16.533 1.00 84.56 317 GLN A C 1
ATOM 2508 O O . GLN A 1 317 ? 3.509 -5.189 -15.873 1.00 84.56 317 GLN A O 1
ATOM 2513 N N . ILE A 1 318 ? 3.016 -6.453 -17.662 1.00 86.81 318 ILE A N 1
ATOM 2514 C CA . ILE A 1 318 ? 2.083 -5.492 -18.286 1.00 86.81 318 ILE A CA 1
ATOM 2515 C C . ILE A 1 318 ? 0.595 -5.862 -18.149 1.00 86.81 318 ILE A C 1
ATOM 2517 O O . ILE A 1 318 ? -0.269 -5.055 -18.486 1.00 86.81 318 ILE A O 1
ATOM 2521 N N . SER A 1 319 ? 0.262 -7.056 -17.647 1.00 84.75 319 SER A N 1
ATOM 2522 C CA . SER A 1 319 ? -1.118 -7.568 -17.599 1.00 84.75 319 SER A CA 1
ATOM 2523 C C . SER A 1 319 ? -2.031 -6.834 -16.615 1.00 84.75 319 SER A C 1
ATOM 2525 O O . SER A 1 319 ? -3.249 -6.960 -16.703 1.00 84.75 319 SER A O 1
ATOM 2527 N N . SER A 1 320 ? -1.452 -6.105 -15.657 1.00 82.44 320 SER A N 1
ATOM 2528 C CA . SER A 1 320 ? -2.158 -5.609 -14.469 1.00 82.44 320 SER A CA 1
ATOM 2529 C C . SER A 1 320 ? -1.949 -4.100 -14.256 1.00 82.44 320 SER A C 1
ATOM 2531 O O . SER A 1 320 ? -1.274 -3.716 -13.298 1.00 82.44 320 SER A O 1
ATOM 2533 N N . PRO A 1 321 ? -2.471 -3.224 -15.138 1.00 83.38 321 PRO A N 1
ATOM 2534 C CA . PRO A 1 321 ? -2.408 -1.774 -14.951 1.00 83.38 321 PRO A CA 1
ATOM 2535 C C . PRO A 1 321 ? -3.283 -1.337 -13.764 1.00 83.38 321 PRO A C 1
ATOM 2537 O O . PRO A 1 321 ? -4.476 -1.627 -13.733 1.00 83.38 321 PRO A O 1
ATOM 2540 N N . ILE A 1 322 ? -2.693 -0.624 -12.800 1.00 83.69 322 ILE A N 1
ATOM 2541 C CA . ILE A 1 322 ? -3.376 -0.122 -11.594 1.00 83.69 322 ILE A CA 1
ATOM 2542 C C . ILE A 1 322 ? -3.725 1.364 -11.739 1.00 83.69 322 ILE A C 1
ATOM 2544 O O . ILE A 1 322 ? -4.860 1.758 -11.480 1.00 83.69 322 ILE A O 1
ATOM 2548 N N . LEU A 1 323 ? -2.755 2.188 -12.154 1.00 87.25 323 LEU A N 1
ATOM 2549 C CA . LEU A 1 323 ? -2.909 3.644 -12.260 1.00 87.25 323 LEU A CA 1
ATOM 2550 C C . LEU A 1 323 ? -2.668 4.119 -13.694 1.00 87.25 323 LEU A C 1
ATOM 2552 O O . LEU A 1 323 ? -1.917 3.499 -14.454 1.00 87.25 323 LEU A O 1
ATOM 2556 N N . ARG A 1 324 ? -3.287 5.246 -14.042 1.00 87.38 324 ARG A N 1
ATOM 2557 C CA . ARG A 1 324 ? -3.174 5.961 -15.317 1.00 87.38 324 ARG A CA 1
ATOM 2558 C C . ARG A 1 324 ? -2.933 7.450 -15.064 1.00 87.38 324 ARG A C 1
ATOM 2560 O O . ARG A 1 324 ? -3.314 7.960 -14.014 1.00 87.38 324 ARG A O 1
ATOM 2567 N N . LYS A 1 325 ? -2.323 8.145 -16.033 1.00 86.50 325 LYS A N 1
ATOM 2568 C CA . LYS A 1 325 ? -2.061 9.602 -15.986 1.00 86.50 325 LYS A CA 1
ATOM 2569 C C . LYS A 1 325 ? -1.420 10.046 -14.656 1.00 86.50 325 LYS A C 1
ATOM 2571 O O . LYS A 1 325 ? -1.893 10.971 -14.006 1.00 86.50 325 LYS A O 1
ATOM 2576 N N . ILE A 1 326 ? -0.353 9.359 -14.245 1.00 91.94 326 ILE A N 1
ATOM 2577 C CA . ILE A 1 326 ? 0.378 9.669 -13.015 1.00 91.94 326 ILE A CA 1
ATOM 2578 C C . ILE A 1 326 ? 1.206 10.938 -13.241 1.00 91.94 326 ILE A C 1
ATOM 2580 O O . ILE A 1 326 ? 2.027 10.986 -14.158 1.00 91.94 326 ILE A O 1
ATOM 2584 N N . GLY A 1 327 ? 1.020 11.948 -12.397 1.00 92.75 327 GLY A N 1
ATOM 2585 C CA . GLY A 1 327 ? 1.827 13.162 -12.349 1.00 92.75 327 GLY A CA 1
ATOM 2586 C C . GLY A 1 327 ? 2.421 13.358 -10.959 1.00 92.75 327 GLY A C 1
ATOM 2587 O O . GLY A 1 327 ? 1.701 13.325 -9.966 1.00 92.75 327 GLY A O 1
ATOM 2588 N N . ILE A 1 328 ? 3.733 13.573 -10.894 1.00 94.12 328 ILE A N 1
ATOM 2589 C CA . ILE A 1 328 ? 4.454 13.906 -9.665 1.00 94.12 328 ILE A CA 1
ATOM 2590 C C . ILE A 1 328 ? 4.904 15.362 -9.777 1.00 94.12 328 ILE A C 1
ATOM 2592 O O . ILE A 1 328 ? 5.665 15.732 -10.677 1.00 94.12 328 ILE A O 1
ATOM 2596 N N . THR A 1 329 ? 4.416 16.203 -8.873 1.00 91.12 329 THR A N 1
ATOM 2597 C CA . THR A 1 329 ? 4.780 17.615 -8.773 1.00 91.12 329 THR A CA 1
ATOM 2598 C C . THR A 1 329 ? 5.528 17.890 -7.472 1.00 91.12 329 THR A C 1
ATOM 2600 O O . THR A 1 329 ? 5.407 17.186 -6.469 1.00 91.12 329 THR A O 1
ATOM 2603 N N . PHE A 1 330 ? 6.358 18.921 -7.530 1.00 89.38 330 PHE A N 1
ATOM 2604 C CA . PHE A 1 330 ? 7.161 19.448 -6.435 1.00 89.38 330 PHE A CA 1
ATOM 2605 C C . PHE A 1 330 ? 6.917 20.963 -6.406 1.00 89.38 330 PHE A C 1
ATOM 2607 O O . PHE A 1 330 ? 6.587 21.509 -7.467 1.00 89.38 330 PHE A O 1
ATOM 2614 N N . PRO A 1 331 ? 7.074 21.640 -5.256 1.00 85.50 331 PRO A N 1
ATOM 2615 C CA . PRO A 1 331 ? 6.964 23.090 -5.184 1.00 85.50 331 PRO A CA 1
ATOM 2616 C C . PRO A 1 331 ? 7.894 23.784 -6.184 1.00 85.50 331 PRO A C 1
ATOM 2618 O O . PRO A 1 331 ? 8.995 23.297 -6.473 1.00 85.50 331 PRO A O 1
ATOM 2621 N N . GLU A 1 332 ? 7.448 24.925 -6.704 1.00 75.75 332 GLU A N 1
ATOM 2622 C CA . GLU A 1 332 ? 8.296 25.794 -7.518 1.00 75.75 332 GLU A CA 1
ATOM 2623 C C . GLU A 1 332 ? 9.522 26.221 -6.690 1.00 75.75 332 GLU A C 1
ATOM 2625 O O . GLU A 1 332 ? 9.460 26.323 -5.465 1.00 75.75 332 GLU A O 1
ATOM 2630 N N . ASP A 1 333 ? 10.675 26.322 -7.349 1.00 83.19 333 ASP A N 1
ATOM 2631 C CA . ASP A 1 333 ? 11.992 26.578 -6.748 1.00 83.19 333 ASP A CA 1
ATOM 2632 C C . ASP A 1 333 ? 12.498 25.588 -5.673 1.00 83.19 333 ASP A C 1
ATOM 2634 O O . ASP A 1 333 ? 13.594 25.781 -5.146 1.00 83.19 333 ASP A O 1
ATOM 2638 N N . ALA A 1 334 ? 11.807 24.475 -5.389 1.00 85.81 334 ALA A N 1
ATOM 2639 C CA . ALA A 1 334 ? 12.327 23.432 -4.491 1.00 85.81 334 ALA A CA 1
ATOM 2640 C C . ALA A 1 334 ? 13.287 22.443 -5.183 1.00 85.81 334 ALA A C 1
ATOM 2642 O O . ALA A 1 334 ? 14.165 21.867 -4.537 1.00 85.81 334 ALA A O 1
ATOM 2643 N N . VAL A 1 335 ? 13.133 22.215 -6.495 1.00 90.69 335 VAL A N 1
ATOM 2644 C CA . VAL A 1 335 ? 13.889 21.191 -7.242 1.00 90.69 335 VAL A CA 1
ATOM 2645 C C . VAL A 1 335 ? 14.317 21.646 -8.638 1.00 90.69 335 VAL A C 1
ATOM 2647 O O . VAL A 1 335 ? 13.586 22.321 -9.358 1.00 90.69 335 VAL A O 1
ATOM 2650 N N . ALA A 1 336 ? 15.493 21.188 -9.062 1.00 90.38 336 ALA A N 1
ATOM 2651 C CA . ALA A 1 336 ? 16.062 21.382 -10.390 1.00 90.38 336 ALA A CA 1
ATOM 2652 C C . ALA A 1 336 ? 16.424 20.042 -11.051 1.00 90.38 336 ALA A C 1
ATOM 2654 O O . ALA A 1 336 ? 16.608 19.017 -10.393 1.00 90.38 336 ALA A O 1
ATOM 2655 N N . ASN A 1 337 ? 16.566 20.057 -12.379 1.00 89.69 337 ASN A N 1
ATOM 2656 C CA . ASN A 1 337 ? 17.030 18.927 -13.196 1.00 89.69 337 ASN A CA 1
ATOM 2657 C C . ASN A 1 337 ? 16.310 17.586 -12.920 1.00 89.69 337 ASN A C 1
ATOM 2659 O O . ASN A 1 337 ? 16.941 16.528 -12.931 1.00 89.69 337 ASN A O 1
ATOM 2663 N N . VAL A 1 338 ? 15.001 17.634 -12.670 1.00 92.69 338 VAL A N 1
ATOM 2664 C CA . VAL A 1 338 ? 14.178 16.443 -12.417 1.00 92.69 338 VAL A CA 1
ATOM 2665 C C . VAL A 1 338 ? 14.069 15.580 -13.685 1.00 92.69 338 VAL A C 1
ATOM 2667 O O . VAL A 1 338 ? 13.976 16.112 -14.795 1.00 92.69 338 VAL A O 1
ATOM 2670 N N . THR A 1 339 ? 14.083 14.256 -13.522 1.00 94.12 339 THR A N 1
ATOM 2671 C CA . THR A 1 339 ? 13.795 13.271 -14.577 1.00 94.12 339 THR A CA 1
ATOM 2672 C C . THR A 1 339 ? 12.318 13.318 -15.000 1.00 94.12 339 THR A C 1
ATOM 2674 O O . THR A 1 339 ? 11.545 14.171 -14.556 1.00 94.12 339 THR A O 1
ATOM 2677 N N . GLN A 1 340 ? 11.893 12.399 -15.871 1.00 91.19 340 GLN A N 1
ATOM 2678 C CA . GLN A 1 340 ? 10.482 12.188 -16.194 1.00 91.19 340 GLN A CA 1
ATOM 2679 C C . GLN A 1 340 ? 9.635 12.115 -14.911 1.00 91.19 340 GLN A C 1
ATOM 2681 O O . GLN A 1 340 ? 9.892 11.293 -14.037 1.00 91.19 340 GLN A O 1
ATOM 2686 N N . LYS A 1 341 ? 8.638 13.005 -14.818 1.00 92.25 341 LYS A N 1
ATOM 2687 C CA . LYS A 1 341 ? 7.727 13.158 -13.668 1.00 92.25 341 LYS A CA 1
ATOM 2688 C C . LYS A 1 341 ? 6.257 12.881 -14.008 1.00 92.25 341 LYS A C 1
ATOM 2690 O O . LYS A 1 341 ? 5.385 13.017 -13.157 1.00 92.25 341 LYS A O 1
ATOM 2695 N N . THR A 1 342 ? 5.982 12.519 -15.259 1.00 91.81 342 THR A N 1
ATOM 2696 C CA . THR A 1 342 ? 4.657 12.152 -15.768 1.00 91.81 342 THR A CA 1
ATOM 2697 C C . THR A 1 342 ? 4.731 10.780 -16.426 1.00 91.81 342 THR A C 1
ATOM 2699 O O . THR A 1 342 ? 5.598 10.542 -17.268 1.00 91.81 342 THR A O 1
ATOM 2702 N N . PHE A 1 343 ? 3.831 9.874 -16.054 1.00 89.81 343 PHE A N 1
ATOM 2703 C CA . PHE A 1 343 ? 3.811 8.487 -16.519 1.00 89.81 343 PHE A CA 1
ATOM 2704 C C . PHE A 1 343 ? 2.397 8.101 -16.952 1.00 89.81 343 PHE A C 1
ATOM 2706 O O . PHE A 1 343 ? 1.430 8.320 -16.225 1.00 89.81 343 PHE A O 1
ATOM 2713 N N . ASP A 1 344 ? 2.259 7.505 -18.136 1.00 86.94 344 ASP A N 1
ATOM 2714 C CA . ASP A 1 344 ? 0.944 7.139 -18.668 1.00 86.94 344 ASP A CA 1
ATOM 2715 C C . ASP A 1 344 ? 0.259 6.033 -17.862 1.00 86.94 344 ASP A C 1
ATOM 2717 O O . ASP A 1 344 ? -0.962 6.071 -17.697 1.00 86.94 344 ASP A O 1
ATOM 2721 N N . LYS A 1 345 ? 1.031 5.044 -17.386 1.00 86.38 345 LYS A N 1
ATOM 2722 C CA . LYS A 1 345 ? 0.540 3.829 -16.719 1.00 86.38 345 LYS A CA 1
ATOM 2723 C C . LYS A 1 345 ? 1.495 3.344 -15.633 1.00 86.38 345 LYS A C 1
ATOM 2725 O O . LYS A 1 345 ? 2.709 3.450 -15.780 1.00 86.38 345 LYS A O 1
ATOM 2730 N N . TYR A 1 346 ? 0.922 2.744 -14.596 1.00 87.69 346 TYR A N 1
ATOM 2731 C CA . TYR A 1 346 ? 1.623 1.995 -13.556 1.00 87.69 346 TYR A CA 1
ATOM 2732 C C . TYR A 1 346 ? 1.076 0.567 -13.494 1.00 87.69 346 TYR A C 1
ATOM 2734 O O . TYR A 1 346 ? -0.144 0.385 -13.469 1.00 87.69 346 TYR A O 1
ATOM 2742 N N . PHE A 1 347 ? 1.955 -0.434 -13.451 1.00 85.38 347 PHE A N 1
ATOM 2743 C CA . PHE A 1 347 ? 1.580 -1.850 -13.444 1.00 85.38 347 PHE A CA 1
ATOM 2744 C C . PHE A 1 347 ? 1.898 -2.514 -12.099 1.00 85.38 347 PHE A C 1
ATOM 2746 O O . PHE A 1 347 ? 2.862 -2.149 -11.423 1.00 85.38 347 PHE A O 1
ATOM 2753 N N . ASN A 1 348 ? 1.099 -3.505 -11.705 1.00 80.25 348 ASN A N 1
ATOM 2754 C CA . ASN A 1 348 ? 1.299 -4.228 -10.451 1.00 80.25 348 ASN A CA 1
ATOM 2755 C C . ASN A 1 348 ? 2.678 -4.910 -10.404 1.00 80.25 348 ASN A C 1
ATOM 2757 O O . ASN A 1 348 ? 3.034 -5.649 -11.320 1.00 80.25 348 ASN A O 1
ATOM 2761 N N . GLY A 1 349 ? 3.439 -4.680 -9.332 1.00 76.12 349 GLY A N 1
ATOM 2762 C CA . GLY A 1 349 ? 4.806 -5.190 -9.182 1.00 76.12 349 GLY A CA 1
ATOM 2763 C C . GLY A 1 349 ? 5.877 -4.431 -9.977 1.00 76.12 349 GLY A C 1
ATOM 2764 O O . GLY A 1 349 ? 7.027 -4.856 -9.966 1.00 76.12 349 GLY A O 1
ATOM 2765 N N . SER A 1 350 ? 5.529 -3.325 -10.647 1.00 84.19 350 SER A N 1
ATOM 2766 C CA . SER A 1 350 ? 6.504 -2.372 -11.201 1.00 84.19 350 SER A CA 1
ATOM 2767 C C . SER A 1 350 ? 6.824 -1.249 -10.202 1.00 84.19 350 SER A C 1
ATOM 2769 O O . SER A 1 350 ? 6.185 -1.135 -9.152 1.00 84.19 350 SER A O 1
ATOM 2771 N N . GLU A 1 351 ? 7.787 -0.391 -10.537 1.00 88.56 351 GLU A N 1
ATOM 2772 C CA . GLU A 1 351 ? 8.164 0.796 -9.761 1.00 88.56 351 GLU A CA 1
ATOM 2773 C C . GLU A 1 351 ? 8.276 2.019 -10.688 1.00 88.56 351 GLU A C 1
ATOM 2775 O O . GLU A 1 351 ? 8.678 1.893 -11.846 1.00 88.56 351 GLU A O 1
ATOM 2780 N N . LEU A 1 352 ? 7.914 3.203 -10.182 1.00 90.06 352 LEU A N 1
ATOM 2781 C CA . LEU A 1 352 ? 8.157 4.486 -10.845 1.00 90.06 352 LEU A CA 1
ATOM 2782 C C . LEU A 1 352 ? 9.203 5.255 -10.041 1.00 90.06 352 LEU A C 1
ATOM 2784 O O . LEU A 1 352 ? 8.992 5.533 -8.863 1.00 90.06 352 LEU A O 1
ATOM 2788 N N . VAL A 1 353 ? 10.307 5.628 -10.687 1.00 92.31 353 VAL A N 1
ATOM 2789 C CA . VAL A 1 353 ? 11.415 6.341 -10.042 1.00 92.31 353 VAL A CA 1
ATOM 2790 C C . VAL A 1 353 ? 11.547 7.732 -10.649 1.00 92.31 353 VAL A C 1
ATOM 2792 O O . VAL A 1 353 ? 11.737 7.881 -11.856 1.00 92.31 353 VAL A O 1
ATOM 2795 N N . VAL A 1 354 ? 11.477 8.756 -9.797 1.00 93.44 354 VAL A N 1
ATOM 2796 C CA . VAL A 1 354 ? 11.756 10.151 -10.154 1.00 93.44 354 VAL A CA 1
ATOM 2797 C C . VAL A 1 354 ? 12.954 10.618 -9.342 1.00 93.44 354 VAL A C 1
ATOM 2799 O O . VAL A 1 354 ? 12.961 10.496 -8.120 1.00 93.44 354 VAL A O 1
ATOM 2802 N N . ALA A 1 355 ? 13.960 11.168 -10.016 1.00 93.12 355 ALA A N 1
ATOM 2803 C CA . ALA A 1 355 ? 15.145 11.730 -9.385 1.00 93.12 355 ALA A CA 1
ATOM 2804 C C . ALA A 1 355 ? 15.319 13.193 -9.797 1.00 93.12 355 ALA A C 1
ATOM 2806 O O . ALA A 1 355 ? 14.964 13.588 -10.906 1.00 93.12 355 ALA A O 1
ATOM 2807 N N . GLY A 1 356 ? 15.912 14.003 -8.928 1.00 91.88 356 GLY A N 1
ATOM 2808 C CA . GLY A 1 356 ? 16.193 15.410 -9.190 1.00 91.88 356 GLY A CA 1
ATOM 2809 C C . GLY A 1 356 ? 17.211 15.962 -8.202 1.00 91.88 356 GLY A C 1
ATOM 2810 O O . GLY A 1 356 ? 17.628 15.273 -7.272 1.00 91.88 356 GLY A O 1
ATOM 2811 N N . ARG A 1 357 ? 17.605 17.217 -8.403 1.00 90.00 357 ARG A N 1
ATOM 2812 C CA . ARG A 1 357 ? 18.460 17.963 -7.480 1.00 90.00 357 ARG A CA 1
ATOM 2813 C C . ARG A 1 357 ? 17.584 18.864 -6.616 1.00 90.00 357 ARG A C 1
ATOM 2815 O O . ARG A 1 357 ? 16.938 19.755 -7.155 1.00 90.00 357 ARG A O 1
ATOM 2822 N N . VAL A 1 358 ? 17.595 18.672 -5.301 1.00 88.88 358 VAL A N 1
ATOM 2823 C CA . VAL A 1 358 ? 16.954 19.615 -4.369 1.00 88.88 358 VAL A CA 1
ATOM 2824 C C . VAL A 1 358 ? 17.755 20.922 -4.335 1.00 88.88 358 VAL A C 1
ATOM 2826 O O . VAL A 1 358 ? 18.986 20.910 -4.442 1.00 88.88 358 VAL A O 1
ATOM 2829 N N . LEU A 1 359 ? 17.052 22.050 -4.255 1.00 88.25 359 LEU A N 1
ATOM 2830 C CA . LEU A 1 359 ? 17.629 23.388 -4.147 1.00 88.25 359 LEU A CA 1
ATOM 2831 C C . LEU A 1 359 ? 17.645 23.852 -2.676 1.00 88.25 359 LEU A C 1
ATOM 2833 O O . LEU A 1 359 ? 16.752 23.468 -1.922 1.00 88.25 359 LEU A O 1
ATOM 2837 N N . PRO A 1 360 ? 18.609 24.697 -2.249 1.00 82.00 360 PRO A N 1
ATOM 2838 C CA . PRO A 1 360 ? 18.694 25.171 -0.857 1.00 82.00 360 PRO A CA 1
ATOM 2839 C C . PRO A 1 360 ? 17.441 25.910 -0.354 1.00 82.00 360 PRO A C 1
ATOM 2841 O O . PRO A 1 360 ? 17.191 25.969 0.844 1.00 82.00 360 PRO A O 1
ATOM 2844 N N . SER A 1 361 ? 16.641 26.445 -1.276 1.00 77.25 361 SER A N 1
ATOM 2845 C CA . SER A 1 361 ? 15.334 27.075 -1.058 1.00 77.25 361 SER A CA 1
ATOM 2846 C C . SER A 1 361 ? 14.266 26.145 -0.465 1.00 77.25 361 SER A C 1
ATOM 2848 O O . SER A 1 361 ? 13.285 26.642 0.076 1.00 77.25 361 SER A O 1
ATOM 2850 N N . ALA A 1 362 ? 14.435 24.819 -0.534 1.00 71.62 362 ALA A N 1
ATOM 2851 C CA . ALA A 1 362 ? 13.468 23.855 -0.001 1.00 71.62 362 ALA A CA 1
ATOM 2852 C C . ALA A 1 362 ? 13.489 23.709 1.539 1.00 71.62 362 ALA A C 1
ATOM 2854 O O . ALA A 1 362 ? 12.606 23.059 2.096 1.00 71.62 362 ALA A O 1
ATOM 2855 N N . GLY A 1 363 ? 14.481 24.282 2.235 1.00 78.94 363 GLY A N 1
ATOM 2856 C CA . GLY A 1 363 ? 14.695 24.036 3.668 1.00 78.94 363 GLY A CA 1
ATOM 2857 C C . GLY A 1 363 ? 15.080 22.578 3.957 1.00 78.94 363 GLY A C 1
ATOM 2858 O O . GLY A 1 363 ? 15.635 21.904 3.093 1.00 78.94 363 GLY A O 1
ATOM 2859 N N . ASP A 1 364 ? 14.771 22.078 5.157 1.00 80.81 364 ASP A N 1
ATOM 2860 C CA . ASP A 1 364 ? 15.106 20.703 5.579 1.00 80.81 364 ASP A CA 1
ATOM 2861 C C . ASP A 1 364 ? 14.107 19.633 5.093 1.00 80.81 364 ASP A C 1
ATOM 2863 O O . ASP A 1 364 ? 14.381 18.432 5.191 1.00 80.81 364 ASP A O 1
ATOM 2867 N N . THR A 1 365 ? 12.951 20.044 4.560 1.00 82.56 365 THR A N 1
ATOM 2868 C CA . THR A 1 365 ? 11.817 19.153 4.276 1.00 82.56 365 THR A CA 1
ATOM 2869 C C . THR A 1 365 ? 11.340 19.293 2.836 1.00 82.56 365 THR A C 1
ATOM 2871 O O . THR A 1 365 ? 10.789 20.318 2.444 1.00 82.56 365 THR A O 1
ATOM 2874 N N . LEU A 1 366 ? 11.461 18.218 2.054 1.00 85.88 366 LEU A N 1
ATOM 2875 C CA . LEU A 1 366 ? 10.916 18.160 0.701 1.00 85.88 366 LEU A CA 1
ATOM 2876 C C . LEU A 1 366 ? 9.470 17.647 0.719 1.00 85.88 366 LEU A C 1
ATOM 2878 O O . LEU A 1 366 ? 9.184 16.567 1.245 1.00 85.88 366 LEU A O 1
ATOM 2882 N N . ILE A 1 367 ? 8.573 18.397 0.080 1.00 85.06 367 ILE A N 1
ATOM 2883 C CA . ILE A 1 367 ? 7.186 17.996 -0.180 1.00 85.06 367 ILE A CA 1
ATOM 2884 C C . ILE A 1 367 ? 7.053 17.590 -1.652 1.00 85.06 367 ILE A C 1
ATOM 2886 O O . ILE A 1 367 ? 7.587 18.256 -2.541 1.00 85.06 367 ILE A O 1
ATOM 2890 N N . SER A 1 368 ? 6.314 16.516 -1.922 1.00 89.25 368 SER A N 1
ATOM 2891 C CA . SER A 1 368 ? 5.846 16.166 -3.264 1.00 89.25 368 SER A CA 1
ATOM 2892 C C . SER A 1 368 ? 4.359 15.825 -3.258 1.00 89.25 368 SER A C 1
ATOM 2894 O O . SER A 1 368 ? 3.822 15.285 -2.286 1.00 89.25 368 SER A O 1
ATOM 2896 N N . LEU A 1 369 ? 3.692 16.140 -4.365 1.00 87.06 369 LEU A N 1
ATOM 2897 C CA . LEU A 1 369 ? 2.293 15.817 -4.608 1.00 87.06 369 LEU A CA 1
ATOM 2898 C C . LEU A 1 369 ? 2.231 14.835 -5.779 1.00 87.06 369 LEU A C 1
ATOM 2900 O O . LEU A 1 369 ? 2.763 15.098 -6.855 1.00 87.06 369 LEU A O 1
ATOM 2904 N N . THR A 1 370 ? 1.626 13.673 -5.560 1.00 90.12 370 THR A N 1
ATOM 2905 C CA . THR A 1 370 ? 1.438 12.646 -6.589 1.00 90.12 370 THR A CA 1
ATOM 2906 C C . THR A 1 370 ? -0.044 12.513 -6.880 1.00 90.12 370 THR A C 1
ATOM 2908 O O . THR A 1 370 ? -0.800 12.076 -6.014 1.00 90.12 370 THR A O 1
ATOM 2911 N N . SER A 1 371 ? -0.448 12.859 -8.097 1.00 88.75 371 SER A N 1
ATOM 2912 C CA . SER A 1 371 ? -1.815 12.686 -8.586 1.00 88.75 371 SER A CA 1
ATOM 2913 C C . SER A 1 371 ? -1.862 11.550 -9.602 1.00 88.75 371 SER A C 1
ATOM 2915 O O . SER A 1 371 ? -0.990 11.449 -10.466 1.00 88.75 371 SER A O 1
ATOM 2917 N N . ALA A 1 372 ? -2.865 10.682 -9.508 1.00 87.81 372 ALA A N 1
ATOM 2918 C CA . ALA A 1 372 ? -3.055 9.562 -10.423 1.00 87.81 372 ALA A CA 1
ATOM 2919 C C . ALA A 1 372 ? -4.539 9.203 -10.570 1.00 87.81 372 ALA A C 1
ATOM 2921 O O . ALA A 1 372 ? -5.294 9.268 -9.602 1.00 87.81 372 ALA A O 1
ATOM 2922 N N . MET A 1 373 ? -4.936 8.758 -11.763 1.00 81.12 373 MET A N 1
ATOM 2923 C CA . MET A 1 373 ? -6.293 8.284 -12.045 1.00 81.12 373 MET A CA 1
ATOM 2924 C C . MET A 1 373 ? -6.345 6.753 -11.985 1.00 81.12 373 MET A C 1
ATOM 2926 O O . MET A 1 373 ? -5.542 6.073 -12.630 1.00 81.12 373 MET A O 1
ATOM 2930 N N . ALA A 1 374 ? -7.302 6.187 -11.254 1.00 73.00 374 ALA A N 1
ATOM 2931 C CA . ALA A 1 374 ? -7.510 4.741 -11.133 1.00 73.00 374 ALA A CA 1
ATOM 2932 C C . ALA A 1 374 ? -8.964 4.366 -11.492 1.00 73.00 374 ALA A C 1
ATOM 2934 O O . ALA A 1 374 ? -9.470 4.770 -12.539 1.00 73.00 374 ALA A O 1
ATOM 2935 N N . TYR A 1 375 ? -9.630 3.575 -10.643 1.00 64.19 375 TYR A N 1
ATOM 2936 C CA . TYR A 1 375 ? -11.099 3.555 -10.531 1.00 64.19 375 TYR A CA 1
ATOM 2937 C C . TYR A 1 375 ? -11.630 4.817 -9.817 1.00 64.19 375 TYR A C 1
ATOM 2939 O O . TYR A 1 375 ? -12.785 5.192 -9.975 1.00 64.19 375 TYR A O 1
ATOM 2947 N N . MET A 1 376 ? -10.760 5.474 -9.052 1.00 64.50 376 MET A N 1
ATOM 2948 C CA . MET A 1 376 ? -10.964 6.755 -8.380 1.00 64.50 376 MET A CA 1
ATOM 2949 C C . MET A 1 376 ? -9.734 7.621 -8.631 1.00 64.50 376 MET A C 1
ATOM 2951 O O . MET A 1 376 ? -8.649 7.085 -8.879 1.00 64.50 376 MET A O 1
ATOM 2955 N N . ASP A 1 377 ? -9.879 8.932 -8.501 1.00 75.19 377 ASP A N 1
ATOM 2956 C CA . ASP A 1 377 ? -8.733 9.831 -8.506 1.00 75.19 377 ASP A CA 1
ATOM 2957 C C . ASP A 1 377 ? -8.059 9.828 -7.128 1.00 75.19 377 ASP A C 1
ATOM 2959 O O . ASP A 1 377 ? -8.715 9.828 -6.082 1.00 75.19 377 ASP A O 1
ATOM 2963 N N . ILE A 1 378 ? -6.729 9.757 -7.138 1.00 80.31 378 ILE A N 1
ATOM 2964 C CA . ILE A 1 378 ? -5.885 9.654 -5.949 1.00 80.31 378 ILE A CA 1
ATOM 2965 C C . ILE A 1 378 ? -4.925 10.835 -5.950 1.00 80.31 378 ILE A C 1
ATOM 2967 O O . ILE A 1 378 ? -4.136 10.982 -6.886 1.00 80.31 378 ILE A O 1
ATOM 2971 N N . THR A 1 379 ? -4.936 11.610 -4.866 1.00 83.12 379 THR A N 1
ATOM 2972 C CA . THR A 1 379 ? -3.925 12.635 -4.597 1.00 83.12 379 THR A CA 1
ATOM 2973 C C . THR A 1 379 ? -3.210 12.304 -3.289 1.00 83.12 379 THR A C 1
ATOM 2975 O O . THR A 1 379 ? -3.803 12.286 -2.211 1.00 83.12 379 THR A O 1
ATOM 2978 N N . LEU A 1 380 ? -1.916 12.006 -3.391 1.00 84.19 380 LEU A N 1
ATOM 2979 C CA . LEU A 1 380 ? -1.037 11.649 -2.281 1.00 84.19 380 LEU A CA 1
ATOM 2980 C C . LEU A 1 380 ? -0.046 12.788 -2.031 1.00 84.19 380 LEU A C 1
ATOM 2982 O O . LEU A 1 380 ? 0.713 13.147 -2.932 1.00 84.19 380 LEU A O 1
ATOM 2986 N N . GLN A 1 381 ? 0.012 13.298 -0.801 1.00 83.88 381 GLN A N 1
ATOM 2987 C CA . GLN A 1 381 ? 1.059 14.230 -0.386 1.00 83.88 381 GLN A CA 1
ATOM 2988 C C . GLN A 1 381 ? 2.120 13.477 0.419 1.00 83.88 381 GLN A C 1
ATOM 2990 O O . GLN A 1 381 ? 1.832 12.861 1.449 1.00 83.88 381 GLN A O 1
ATOM 2995 N N . THR A 1 382 ? 3.363 13.534 -0.054 1.00 84.12 382 THR A N 1
ATOM 2996 C CA . THR A 1 382 ? 4.522 12.934 0.612 1.00 84.12 382 THR A CA 1
ATOM 2997 C C . THR A 1 382 ? 5.432 14.030 1.145 1.00 84.12 382 THR A C 1
ATOM 2999 O O . THR A 1 382 ? 5.693 15.019 0.469 1.00 84.12 382 THR A O 1
ATOM 3002 N N . GLU A 1 383 ? 5.917 13.841 2.368 1.00 83.69 383 GLU A N 1
ATOM 3003 C CA . GLU A 1 383 ? 6.762 14.794 3.083 1.00 83.69 383 GLU A CA 1
ATOM 3004 C C . GLU A 1 383 ? 7.967 14.058 3.682 1.00 83.69 383 GLU A C 1
ATOM 3006 O O . GLU A 1 383 ? 7.812 13.068 4.421 1.00 83.69 383 GLU A O 1
ATOM 3011 N N . ALA A 1 384 ? 9.159 14.542 3.337 1.00 83.69 384 ALA A N 1
ATOM 3012 C CA . ALA A 1 384 ? 10.441 13.916 3.617 1.00 83.69 384 ALA A CA 1
ATOM 3013 C C . ALA A 1 384 ? 11.431 14.912 4.244 1.00 83.69 384 ALA A C 1
ATOM 3015 O O . ALA A 1 384 ? 11.938 15.806 3.574 1.00 83.69 384 ALA A O 1
ATOM 3016 N N . ASP A 1 385 ? 11.729 14.701 5.525 1.00 84.31 385 ASP A N 1
ATOM 3017 C CA . ASP A 1 385 ? 12.839 15.328 6.253 1.00 84.31 385 ASP A CA 1
ATOM 3018 C C . ASP A 1 385 ? 14.167 14.763 5.723 1.00 84.31 385 ASP A C 1
ATOM 3020 O O . ASP A 1 385 ? 14.446 13.563 5.854 1.00 84.31 385 ASP A O 1
ATOM 3024 N N . MET A 1 386 ? 14.958 15.625 5.087 1.00 82.56 386 MET A N 1
ATOM 3025 C CA . MET A 1 386 ? 16.200 15.250 4.413 1.00 82.56 386 MET A CA 1
ATOM 3026 C C . MET A 1 386 ? 17.306 14.914 5.414 1.00 82.56 386 MET A C 1
ATOM 3028 O O . MET A 1 386 ? 17.993 13.909 5.242 1.00 82.56 386 MET A O 1
ATOM 3032 N N . THR A 1 387 ? 17.406 15.658 6.521 1.00 82.06 387 THR A N 1
ATOM 3033 C CA . THR A 1 387 ? 18.404 15.410 7.580 1.00 82.06 387 THR A CA 1
ATOM 3034 C C . THR A 1 387 ? 18.246 14.010 8.182 1.00 82.06 387 THR A C 1
ATOM 3036 O O . THR A 1 387 ? 19.215 13.286 8.433 1.00 82.06 387 THR A O 1
ATOM 3039 N N . LYS A 1 388 ? 16.995 13.577 8.352 1.00 83.94 388 LYS A N 1
ATOM 3040 C CA . LYS A 1 388 ? 16.644 12.257 8.868 1.00 83.94 388 LYS A CA 1
ATOM 3041 C C . LYS A 1 388 ? 16.872 11.145 7.853 1.00 83.94 388 LYS A C 1
ATOM 3043 O O . LYS A 1 388 ? 17.230 10.040 8.266 1.00 83.94 388 LYS A O 1
ATOM 3048 N N . LEU A 1 389 ? 16.668 11.413 6.562 1.00 82.69 389 LEU A N 1
ATOM 3049 C CA . LEU A 1 389 ? 17.001 10.475 5.490 1.00 82.69 389 LEU A CA 1
ATOM 3050 C C . LEU A 1 389 ? 18.514 10.266 5.392 1.00 82.69 389 LEU A C 1
ATOM 3052 O O . LEU A 1 389 ? 18.947 9.116 5.389 1.00 82.69 389 LEU A O 1
ATOM 3056 N N . ASP A 1 390 ? 19.314 11.332 5.439 1.00 78.50 390 ASP A N 1
ATOM 3057 C CA . ASP A 1 390 ? 20.779 11.238 5.454 1.00 78.50 390 ASP A CA 1
ATOM 3058 C C . ASP A 1 390 ? 21.281 10.492 6.700 1.00 78.50 390 ASP A C 1
ATOM 3060 O O . ASP A 1 390 ? 22.102 9.580 6.597 1.00 78.50 390 ASP A O 1
ATOM 3064 N N . MET A 1 391 ? 20.716 10.769 7.883 1.00 81.75 391 MET A N 1
ATOM 3065 C CA . MET A 1 391 ? 21.020 10.000 9.098 1.00 81.75 391 MET A CA 1
ATOM 3066 C C . MET A 1 391 ? 20.620 8.515 8.979 1.00 81.75 391 MET A C 1
ATOM 3068 O O . MET A 1 391 ? 21.256 7.662 9.599 1.00 81.75 391 MET A O 1
ATOM 3072 N N . GLN A 1 392 ? 19.567 8.170 8.229 1.00 81.38 392 GLN A N 1
ATOM 3073 C CA . GLN A 1 392 ? 19.219 6.767 7.970 1.00 81.38 392 GLN A CA 1
ATOM 3074 C C . GLN A 1 392 ? 20.143 6.114 6.943 1.00 81.38 392 GLN A C 1
ATOM 3076 O O . GLN A 1 392 ? 20.509 4.955 7.141 1.00 81.38 392 GLN A O 1
ATOM 3081 N N . LEU A 1 393 ? 20.548 6.842 5.902 1.00 76.88 393 LEU A N 1
ATOM 3082 C CA . LEU A 1 393 ? 21.501 6.368 4.906 1.00 76.88 393 LEU A CA 1
ATOM 3083 C C . LEU A 1 393 ? 22.844 6.053 5.577 1.00 76.88 393 LEU A C 1
ATOM 3085 O O . LEU A 1 393 ? 23.295 4.916 5.503 1.00 76.88 393 LEU A O 1
ATOM 3089 N N . ASN A 1 394 ? 23.374 6.987 6.375 1.00 77.44 394 ASN A N 1
ATOM 3090 C CA . ASN A 1 394 ? 24.631 6.858 7.128 1.00 77.44 394 ASN A CA 1
ATOM 3091 C C . ASN A 1 394 ? 24.680 5.683 8.130 1.00 77.44 394 ASN A C 1
ATOM 3093 O O . ASN A 1 394 ? 25.750 5.366 8.647 1.00 77.44 394 ASN A O 1
ATOM 3097 N N . LYS A 1 395 ? 23.551 5.025 8.434 1.00 81.69 395 LYS A N 1
ATOM 3098 C CA . LYS A 1 395 ? 23.530 3.791 9.246 1.00 81.69 395 LYS A CA 1
ATOM 3099 C C . LYS A 1 395 ? 23.858 2.534 8.443 1.00 81.69 395 LYS A C 1
ATOM 3101 O O . LYS A 1 395 ? 24.072 1.485 9.047 1.00 81.69 395 LYS A O 1
ATOM 3106 N N . GLN A 1 396 ? 23.865 2.601 7.114 1.00 78.69 396 GLN A N 1
ATOM 3107 C CA . GLN A 1 396 ? 24.206 1.464 6.271 1.00 78.69 396 GLN A CA 1
ATOM 3108 C C . GLN A 1 396 ? 25.714 1.424 6.020 1.00 78.69 396 GLN A C 1
ATOM 3110 O O . GLN A 1 396 ? 26.289 2.314 5.407 1.00 78.69 396 GLN A O 1
ATOM 3115 N N . GLN A 1 397 ? 26.352 0.332 6.438 1.00 62.41 397 GLN A N 1
ATOM 3116 C CA . GLN A 1 397 ? 27.810 0.145 6.396 1.00 62.41 397 GLN A CA 1
ATOM 3117 C C . GLN A 1 397 ? 28.429 0.195 4.978 1.00 62.41 397 GLN A C 1
ATOM 3119 O O . GLN A 1 397 ? 29.648 0.254 4.836 1.00 62.41 397 GLN A O 1
ATOM 3124 N N . HIS A 1 398 ? 27.598 0.183 3.931 1.00 68.50 398 HIS A N 1
ATOM 3125 C CA . HIS A 1 398 ? 28.002 0.242 2.524 1.00 68.50 398 HIS A CA 1
ATOM 3126 C C . HIS A 1 398 ? 27.376 1.416 1.747 1.00 68.50 398 HIS A C 1
ATOM 3128 O O . HIS A 1 398 ? 27.514 1.475 0.526 1.00 68.50 398 HIS A O 1
ATOM 3134 N N . SER A 1 399 ? 26.689 2.361 2.405 1.00 63.91 399 SER A N 1
ATOM 3135 C CA . SER A 1 399 ? 26.160 3.537 1.706 1.00 63.91 399 SER A CA 1
ATOM 3136 C C . SER A 1 399 ? 27.283 4.507 1.346 1.00 63.91 399 SER A C 1
ATOM 3138 O O . SER A 1 399 ? 27.886 5.130 2.221 1.00 63.91 399 SER A O 1
ATOM 3140 N N . PHE A 1 400 ? 27.538 4.687 0.053 1.00 68.19 400 PHE A N 1
ATOM 3141 C CA . PHE A 1 400 ? 28.444 5.727 -0.421 1.00 68.19 400 PHE A CA 1
ATOM 3142 C C . PHE A 1 400 ? 27.793 7.116 -0.308 1.00 68.19 400 PHE A C 1
ATOM 3144 O O . PHE A 1 400 ? 26.695 7.341 -0.831 1.00 68.19 400 PHE A O 1
ATOM 3151 N N . ALA A 1 401 ? 28.496 8.061 0.325 1.00 62.75 401 ALA A N 1
ATOM 3152 C CA . ALA A 1 401 ? 28.110 9.469 0.412 1.00 62.75 401 ALA A CA 1
ATOM 3153 C C . ALA A 1 401 ? 28.158 10.126 -0.983 1.00 62.75 401 ALA A C 1
ATOM 3155 O O . ALA A 1 401 ? 29.172 10.668 -1.415 1.00 62.75 401 ALA A O 1
ATOM 3156 N N . GLY A 1 402 ? 27.048 10.019 -1.714 1.00 75.62 402 GLY A N 1
ATOM 3157 C CA . GLY A 1 402 ? 26.957 10.387 -3.129 1.00 75.62 402 GLY A CA 1
ATOM 3158 C C . GLY A 1 402 ? 26.112 9.434 -3.979 1.00 75.62 402 GLY A C 1
ATOM 3159 O O . GLY A 1 402 ? 25.802 9.777 -5.120 1.00 75.62 402 GLY A O 1
ATOM 3160 N N . PHE A 1 403 ? 25.671 8.288 -3.440 1.00 82.62 403 PHE A N 1
ATOM 3161 C CA . PHE A 1 403 ? 24.831 7.316 -4.156 1.00 82.62 403 PHE A CA 1
ATOM 3162 C C . PHE A 1 403 ? 23.611 7.963 -4.835 1.00 82.62 403 PHE A C 1
ATOM 3164 O O . PHE A 1 403 ? 23.402 7.772 -6.030 1.00 82.62 403 PHE A O 1
ATOM 3171 N N . ALA A 1 404 ? 22.853 8.804 -4.120 1.00 84.25 404 ALA A N 1
ATOM 3172 C CA . ALA A 1 404 ? 21.685 9.492 -4.681 1.00 84.25 404 ALA A CA 1
ATOM 3173 C C . ALA A 1 404 ? 22.044 10.422 -5.862 1.00 84.25 404 ALA A C 1
ATOM 3175 O O . ALA A 1 404 ? 21.346 10.433 -6.878 1.00 84.25 404 ALA A O 1
ATOM 3176 N N . LYS A 1 405 ? 23.177 11.141 -5.779 1.00 87.75 405 LYS A N 1
ATOM 3177 C CA . LYS A 1 405 ? 23.715 11.970 -6.875 1.00 87.75 405 LYS A CA 1
ATOM 3178 C C . LYS A 1 405 ? 24.080 11.108 -8.091 1.00 87.75 405 LYS A C 1
ATOM 3180 O O . LYS A 1 405 ? 23.818 11.505 -9.226 1.00 87.75 405 LYS A O 1
ATOM 3185 N N . GLN A 1 406 ? 24.678 9.939 -7.872 1.00 88.94 406 GLN A N 1
ATOM 3186 C CA . GLN A 1 406 ? 25.094 9.032 -8.945 1.00 88.94 406 GLN A CA 1
ATOM 3187 C C . GLN A 1 406 ? 23.898 8.316 -9.597 1.00 88.94 406 GLN A C 1
ATOM 3189 O O . GLN A 1 406 ? 23.849 8.208 -10.822 1.00 88.94 406 GLN A O 1
ATOM 3194 N N . MET A 1 407 ? 22.886 7.934 -8.811 1.00 89.88 407 MET A N 1
ATOM 3195 C CA . MET A 1 407 ? 21.617 7.378 -9.295 1.00 89.88 407 MET A CA 1
ATOM 3196 C C . MET A 1 407 ? 20.829 8.396 -10.134 1.00 89.88 407 MET A C 1
ATOM 3198 O O . MET A 1 407 ? 20.382 8.074 -11.236 1.00 89.88 407 MET A O 1
ATOM 3202 N N . TRP A 1 408 ? 20.726 9.653 -9.679 1.00 93.94 408 TRP A N 1
ATOM 3203 C CA . TRP A 1 408 ? 20.135 10.740 -10.472 1.00 93.94 408 TRP A CA 1
ATOM 3204 C C . TRP A 1 408 ? 20.832 10.907 -11.830 1.00 93.94 408 TRP A C 1
ATOM 3206 O O . TRP A 1 408 ? 20.163 11.015 -12.863 1.00 93.94 408 TRP A O 1
ATOM 3216 N N . ALA A 1 409 ? 22.167 10.890 -11.850 1.00 93.50 409 ALA A N 1
ATOM 3217 C CA . ALA A 1 409 ? 22.935 11.027 -13.081 1.00 93.50 409 ALA A CA 1
ATOM 3218 C C . ALA A 1 409 ? 22.750 9.833 -14.026 1.00 93.50 409 ALA A C 1
ATOM 3220 O O . ALA A 1 409 ? 22.525 10.042 -15.217 1.00 93.50 409 ALA A O 1
ATOM 3221 N N . TYR A 1 410 ? 22.753 8.601 -13.504 1.00 92.94 410 TYR A N 1
ATOM 3222 C CA . TYR A 1 410 ? 22.462 7.387 -14.271 1.00 92.94 410 TYR A CA 1
ATOM 3223 C C . TYR A 1 410 ? 21.088 7.456 -14.958 1.00 92.94 410 TYR A C 1
ATOM 3225 O O . TYR A 1 410 ? 20.994 7.295 -16.179 1.00 92.94 410 TYR A O 1
ATOM 3233 N N . LEU A 1 411 ? 20.033 7.764 -14.194 1.00 94.31 411 LEU A N 1
ATOM 3234 C CA . LEU A 1 411 ? 18.666 7.891 -14.713 1.00 94.31 411 LEU A CA 1
ATOM 3235 C C . LEU A 1 411 ? 18.562 9.014 -15.755 1.00 94.31 411 LEU A C 1
ATOM 3237 O O . LEU A 1 411 ? 17.986 8.819 -16.826 1.00 94.31 411 LEU A O 1
ATOM 3241 N N . THR A 1 412 ? 19.185 10.165 -15.488 1.00 94.81 412 THR A N 1
ATOM 3242 C CA . THR A 1 412 ? 19.219 11.306 -16.416 1.00 94.81 412 THR A CA 1
ATOM 3243 C C . THR A 1 412 ? 19.942 10.954 -17.720 1.00 94.81 412 THR A C 1
ATOM 3245 O O . THR A 1 412 ? 19.453 11.279 -18.802 1.00 94.81 412 THR A O 1
ATOM 3248 N N . ILE A 1 413 ? 21.079 10.255 -17.655 1.00 93.75 413 ILE A N 1
ATOM 3249 C CA . ILE A 1 413 ? 21.830 9.789 -18.832 1.00 93.75 413 ILE A CA 1
ATOM 3250 C C . ILE A 1 413 ? 20.987 8.810 -19.657 1.00 93.75 413 ILE A C 1
ATOM 3252 O O . ILE A 1 413 ? 20.877 8.987 -20.872 1.00 93.75 413 ILE A O 1
ATOM 3256 N N . LYS A 1 414 ? 20.348 7.820 -19.017 1.00 90.50 414 LYS A N 1
ATOM 3257 C CA . LYS A 1 414 ? 19.452 6.862 -19.688 1.00 90.50 414 LYS A CA 1
ATOM 3258 C C . LYS A 1 414 ? 18.290 7.575 -20.387 1.00 90.50 414 LYS A C 1
ATOM 3260 O O . LYS A 1 414 ? 18.088 7.355 -21.580 1.00 90.50 414 LYS A O 1
ATOM 3265 N N . GLN A 1 415 ? 17.603 8.492 -19.703 1.00 91.00 415 GLN A N 1
ATOM 3266 C CA . GLN A 1 415 ? 16.519 9.286 -20.292 1.00 91.00 415 GLN A CA 1
ATOM 3267 C C . GLN A 1 415 ? 17.002 10.104 -21.503 1.00 91.00 415 GLN A C 1
ATOM 3269 O O . GLN A 1 415 ? 16.373 10.078 -22.561 1.00 91.00 415 GLN A O 1
ATOM 3274 N N . LEU A 1 416 ? 18.148 10.787 -21.394 1.00 92.75 416 LEU A N 1
ATOM 3275 C CA . LEU A 1 416 ? 18.709 11.577 -22.494 1.00 92.75 416 LEU A CA 1
ATOM 3276 C C . LEU A 1 416 ? 19.121 10.715 -23.699 1.00 92.75 416 LEU A C 1
ATOM 3278 O O . LEU A 1 416 ? 19.024 11.184 -24.836 1.00 92.75 416 LEU A O 1
ATOM 3282 N N . ILE A 1 417 ? 19.563 9.470 -23.487 1.00 88.62 417 ILE A N 1
ATOM 3283 C CA . ILE A 1 417 ? 19.848 8.511 -24.567 1.00 88.62 417 ILE A CA 1
ATOM 3284 C C . ILE A 1 417 ? 18.556 8.152 -25.322 1.00 88.62 417 ILE A C 1
ATOM 3286 O O . ILE A 1 417 ? 18.555 8.202 -26.557 1.00 88.62 417 ILE A O 1
ATOM 3290 N N . SER A 1 418 ? 17.450 7.896 -24.617 1.00 85.19 418 SER A N 1
ATOM 3291 C CA . SER A 1 418 ? 16.134 7.647 -25.230 1.00 85.19 418 SER A CA 1
ATOM 3292 C C . SER A 1 418 ? 15.588 8.885 -25.957 1.00 85.19 418 SER A C 1
ATOM 3294 O O . SER A 1 418 ? 15.173 8.804 -27.113 1.00 85.19 418 SER A O 1
ATOM 3296 N N . GLU A 1 419 ? 15.685 10.078 -25.360 1.00 88.50 419 GLU A N 1
ATOM 3297 C CA . GLU A 1 419 ? 15.342 11.335 -26.047 1.00 88.50 419 GLU A CA 1
ATOM 3298 C C . GLU A 1 419 ? 16.194 11.555 -27.310 1.00 88.50 419 GLU A C 1
ATOM 3300 O O . GLU A 1 419 ? 15.721 12.096 -28.315 1.00 88.50 419 GLU A O 1
ATOM 3305 N N . ARG A 1 420 ? 17.464 11.127 -27.287 1.00 89.31 420 ARG A N 1
ATOM 3306 C CA . ARG A 1 420 ? 18.386 11.229 -28.423 1.00 89.31 420 ARG A CA 1
ATOM 3307 C C . ARG A 1 420 ? 18.030 10.259 -29.545 1.00 89.31 420 ARG A C 1
ATOM 3309 O O . ARG A 1 420 ? 18.231 10.639 -30.699 1.00 89.31 420 ARG A O 1
ATOM 3316 N N . SER A 1 421 ? 17.517 9.057 -29.273 1.00 82.44 421 SER A N 1
ATOM 3317 C CA . SER A 1 421 ? 17.094 8.131 -30.338 1.00 82.44 421 SER A CA 1
ATOM 3318 C C . SER A 1 421 ? 15.881 8.694 -31.099 1.00 82.44 421 SER A C 1
ATOM 3320 O O . SER A 1 421 ? 15.910 8.770 -32.336 1.00 82.44 421 SER A O 1
ATOM 3322 N N . LEU A 1 422 ? 14.906 9.231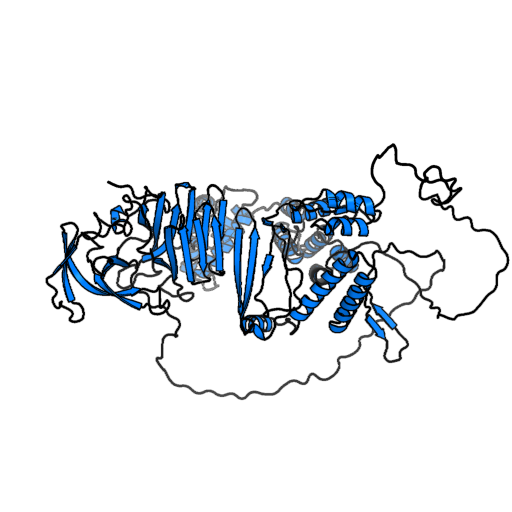 -30.355 1.00 82.56 422 LEU A N 1
ATOM 3323 C CA . LEU A 1 422 ? 13.663 9.844 -30.845 1.00 82.56 422 LEU A CA 1
ATOM 3324 C C . LEU A 1 422 ? 13.826 11.254 -31.450 1.00 82.56 422 LEU A C 1
ATOM 3326 O O . LEU A 1 422 ? 12.926 11.745 -32.131 1.00 82.56 422 LEU A O 1
ATOM 3330 N N . ALA A 1 423 ? 14.954 11.936 -31.230 1.00 85.81 423 ALA A N 1
ATOM 3331 C CA . ALA A 1 423 ? 15.119 13.324 -31.665 1.00 85.81 423 ALA A CA 1
ATOM 3332 C C . ALA A 1 423 ? 15.019 13.497 -33.209 1.00 85.81 423 ALA A C 1
ATOM 3334 O O . ALA A 1 423 ? 15.789 12.872 -33.953 1.00 85.81 423 ALA A O 1
ATOM 3335 N N . PRO A 1 424 ? 14.135 14.392 -33.710 1.00 80.44 424 PRO A N 1
ATOM 3336 C CA . PRO A 1 424 ? 13.810 14.490 -35.138 1.00 80.44 424 PRO A CA 1
ATOM 3337 C C . PRO A 1 424 ? 14.878 15.195 -35.985 1.00 80.44 424 PRO A C 1
ATOM 3339 O O . PRO A 1 424 ? 14.948 14.969 -37.189 1.00 80.44 424 PRO A O 1
ATOM 3342 N N . THR A 1 425 ? 15.719 16.047 -35.386 1.00 87.50 425 THR A N 1
ATOM 3343 C CA . THR A 1 425 ? 16.724 16.842 -36.112 1.00 87.50 425 THR A CA 1
ATOM 3344 C C . THR A 1 425 ? 18.147 16.524 -35.665 1.00 87.50 425 THR A C 1
ATOM 3346 O O . THR A 1 425 ? 18.415 16.258 -34.489 1.00 87.50 425 THR A O 1
ATOM 3349 N N . ALA A 1 426 ? 19.097 16.617 -36.601 1.00 87.62 426 ALA A N 1
ATOM 3350 C CA . ALA A 1 426 ? 20.520 16.439 -36.313 1.00 87.62 426 ALA A CA 1
ATOM 3351 C C . ALA A 1 426 ? 21.040 17.455 -35.275 1.00 87.62 426 ALA A C 1
ATOM 3353 O O . ALA A 1 426 ? 21.861 17.102 -34.432 1.00 87.62 426 ALA A O 1
ATOM 3354 N N . ALA A 1 427 ? 20.524 18.690 -35.284 1.00 90.69 427 ALA A N 1
ATOM 3355 C CA . ALA A 1 427 ? 20.861 19.716 -34.296 1.00 90.69 427 ALA A CA 1
ATOM 3356 C C . ALA A 1 427 ? 20.435 19.313 -32.870 1.00 90.69 427 ALA A C 1
ATOM 3358 O O . ALA A 1 427 ? 21.256 19.352 -31.952 1.00 90.69 427 ALA A O 1
ATOM 3359 N N . ARG A 1 428 ? 19.193 18.833 -32.683 1.00 91.00 428 ARG A N 1
ATOM 3360 C CA . ARG A 1 428 ? 18.718 18.344 -31.375 1.00 91.00 428 ARG A CA 1
ATOM 3361 C C . ARG A 1 428 ? 19.499 17.105 -30.925 1.00 91.00 428 ARG A C 1
ATOM 3363 O O . ARG A 1 428 ? 19.904 17.042 -29.767 1.00 91.00 428 ARG A O 1
ATOM 3370 N N . LYS A 1 429 ? 19.810 16.180 -31.845 1.00 90.25 429 LYS A N 1
ATOM 3371 C CA . LYS A 1 429 ? 20.690 15.027 -31.575 1.00 90.25 429 LYS A CA 1
ATOM 3372 C C . LYS A 1 429 ? 22.083 15.451 -31.102 1.00 90.25 429 LYS A C 1
ATOM 3374 O O . LYS A 1 429 ? 22.575 14.877 -30.134 1.00 90.25 429 LYS A O 1
ATOM 3379 N N . ARG A 1 430 ? 22.705 16.468 -31.713 1.00 91.69 430 ARG A N 1
ATOM 3380 C CA . ARG A 1 430 ? 24.008 17.011 -31.275 1.00 91.69 430 ARG A CA 1
ATOM 3381 C C . ARG A 1 430 ? 23.937 17.615 -29.868 1.00 91.69 430 ARG A C 1
ATOM 3383 O O . ARG A 1 430 ? 24.744 17.222 -29.032 1.00 91.69 430 ARG A O 1
ATOM 3390 N N . LYS A 1 431 ? 22.942 18.465 -29.578 1.00 94.12 431 LYS A N 1
ATOM 3391 C CA . LYS A 1 431 ? 22.756 19.075 -28.243 1.00 94.12 431 LYS A CA 1
ATOM 3392 C C . LYS A 1 431 ? 22.557 18.021 -27.143 1.00 94.12 431 LYS A C 1
ATOM 3394 O O . LYS A 1 431 ? 23.166 18.118 -26.082 1.00 94.12 431 LYS A O 1
ATOM 3399 N N . LEU A 1 432 ? 21.757 16.985 -27.410 1.00 93.00 432 LEU A N 1
ATOM 3400 C CA . LEU A 1 432 ? 21.580 15.858 -26.485 1.00 93.00 432 LEU A CA 1
ATOM 3401 C C . LEU A 1 432 ? 22.872 15.044 -26.321 1.00 93.00 432 LEU A C 1
ATOM 3403 O O . LEU A 1 432 ? 23.239 14.729 -25.197 1.00 93.00 432 LEU A O 1
ATOM 3407 N N . THR A 1 433 ? 23.601 14.771 -27.411 1.00 92.56 433 THR A N 1
ATOM 3408 C CA . THR A 1 433 ? 24.903 14.072 -27.364 1.00 92.56 433 THR A CA 1
ATOM 3409 C C . THR A 1 433 ? 25.895 14.819 -26.466 1.00 92.56 433 THR A C 1
ATOM 3411 O O . THR A 1 433 ? 26.462 14.209 -25.570 1.00 92.56 433 THR A O 1
ATOM 3414 N N . GLN A 1 434 ? 26.042 16.139 -26.640 1.00 93.94 434 GLN A N 1
ATOM 3415 C CA . GLN A 1 434 ? 26.908 16.976 -25.799 1.00 93.94 434 GLN A CA 1
ATOM 3416 C C . GLN A 1 434 ? 26.520 16.903 -24.315 1.00 93.94 434 GLN A C 1
ATOM 3418 O O . GLN A 1 434 ? 27.391 16.724 -23.468 1.00 93.94 434 GLN A O 1
ATOM 3423 N N . ARG A 1 435 ? 25.218 16.983 -23.997 1.00 94.38 435 ARG A N 1
ATOM 3424 C CA . ARG A 1 435 ? 24.721 16.891 -22.613 1.00 94.38 435 ARG A CA 1
ATOM 3425 C C . ARG A 1 435 ? 24.977 15.515 -21.988 1.00 94.38 435 ARG A C 1
ATOM 3427 O O . ARG A 1 435 ? 25.370 15.459 -20.828 1.00 94.38 435 ARG A O 1
ATOM 3434 N N . ILE A 1 436 ? 24.779 14.429 -22.742 1.00 93.12 436 ILE A N 1
ATOM 3435 C CA . ILE A 1 436 ? 25.072 13.066 -22.273 1.00 93.12 436 ILE A CA 1
ATOM 3436 C C . ILE A 1 436 ? 26.568 12.920 -22.007 1.00 93.12 436 ILE A C 1
ATOM 3438 O O . ILE A 1 436 ? 26.933 12.499 -20.917 1.00 93.12 436 ILE A O 1
ATOM 3442 N N . THR A 1 437 ? 27.432 13.297 -22.957 1.00 92.44 437 THR A N 1
ATOM 3443 C CA . THR A 1 437 ? 28.890 13.202 -22.788 1.00 92.44 437 THR A CA 1
ATOM 3444 C C . THR A 1 437 ? 29.367 14.017 -21.585 1.00 92.44 437 THR A C 1
ATOM 3446 O O . THR A 1 437 ? 30.127 13.491 -20.783 1.00 92.44 437 THR A O 1
ATOM 3449 N N . ALA A 1 438 ? 28.875 15.247 -21.396 1.00 94.19 438 ALA A N 1
ATOM 3450 C CA . ALA A 1 438 ? 29.232 16.074 -20.242 1.00 94.19 438 ALA A CA 1
ATOM 3451 C C . ALA A 1 438 ? 28.852 15.416 -18.900 1.00 94.19 438 ALA A C 1
ATOM 3453 O O . ALA A 1 438 ? 29.710 15.276 -18.034 1.00 94.19 438 ALA A O 1
ATOM 3454 N N . LEU A 1 439 ? 27.606 14.944 -18.749 1.00 93.25 439 LEU A N 1
ATOM 3455 C CA . LEU A 1 439 ? 27.166 14.234 -17.536 1.00 93.25 439 LEU A CA 1
ATOM 3456 C C . LEU A 1 439 ? 27.910 12.908 -17.325 1.00 93.25 439 LEU A C 1
ATOM 3458 O O . LEU A 1 439 ? 28.194 12.534 -16.193 1.00 93.25 439 LEU A O 1
ATOM 3462 N N . SER A 1 440 ? 28.233 12.201 -18.409 1.00 93.25 440 SER A N 1
ATOM 3463 C CA . SER A 1 440 ? 28.955 10.926 -18.341 1.00 93.25 440 SER A CA 1
ATOM 3464 C C . SER A 1 440 ? 30.397 11.121 -17.875 1.00 93.25 440 SER A C 1
ATOM 3466 O O . SER A 1 440 ? 30.901 10.292 -17.130 1.00 93.25 440 SER A O 1
ATOM 3468 N N . LEU A 1 441 ? 31.049 12.221 -18.265 1.00 91.75 441 LEU A N 1
ATOM 3469 C CA . LEU A 1 441 ? 32.391 12.568 -17.792 1.00 91.75 441 LEU A CA 1
ATOM 3470 C C . LEU A 1 441 ? 32.371 13.068 -16.337 1.00 91.75 441 LEU A C 1
ATOM 3472 O O . LEU A 1 441 ? 33.148 12.568 -15.530 1.00 91.75 441 LEU A O 1
ATOM 3476 N N . ASP A 1 442 ? 31.454 13.978 -15.983 1.00 92.75 442 ASP A N 1
ATOM 3477 C CA . ASP A 1 442 ? 31.321 14.537 -14.620 1.00 92.75 442 ASP A CA 1
ATOM 3478 C C . ASP A 1 442 ? 31.024 13.459 -13.557 1.00 92.75 442 ASP A C 1
ATOM 3480 O O . ASP A 1 442 ? 31.514 13.523 -12.432 1.00 92.75 442 ASP A O 1
ATOM 3484 N N . HIS A 1 443 ? 30.264 12.425 -13.931 1.00 90.25 443 HIS A N 1
ATOM 3485 C CA . HIS A 1 443 ? 29.905 11.302 -13.057 1.00 90.25 443 HIS A CA 1
ATOM 3486 C C . HIS A 1 443 ? 30.643 9.988 -13.377 1.00 90.25 443 HIS A C 1
ATOM 3488 O O . HIS A 1 443 ? 30.254 8.938 -12.868 1.00 90.25 443 HIS A O 1
ATOM 3494 N N . GLN A 1 444 ? 31.696 10.035 -14.204 1.00 90.50 444 GLN A N 1
ATOM 3495 C CA . GLN A 1 444 ? 32.586 8.900 -14.509 1.00 90.50 444 GLN A CA 1
ATOM 3496 C C . GLN A 1 444 ? 31.878 7.640 -15.066 1.00 90.50 444 GLN A C 1
ATOM 3498 O O . GLN A 1 444 ? 32.317 6.511 -14.855 1.00 90.50 444 GLN A O 1
ATOM 3503 N N . PHE A 1 445 ? 30.791 7.816 -15.822 1.00 91.00 445 PHE A N 1
ATOM 3504 C CA . PHE A 1 445 ? 30.088 6.722 -16.493 1.00 91.00 445 PHE A CA 1
ATOM 3505 C C . PHE A 1 445 ? 30.699 6.383 -17.861 1.00 91.00 445 PHE A C 1
ATOM 3507 O O . PHE A 1 445 ? 30.823 7.236 -18.747 1.00 91.00 445 PHE A O 1
ATOM 3514 N N . VAL A 1 446 ? 30.965 5.093 -18.080 1.00 89.06 446 VAL A N 1
ATOM 3515 C CA . VAL A 1 446 ? 31.150 4.510 -19.418 1.00 89.06 446 VAL A CA 1
ATOM 3516 C C . VAL A 1 446 ? 29.773 4.343 -20.065 1.00 89.06 446 VAL A C 1
ATOM 3518 O O . VAL A 1 446 ? 28.868 3.748 -19.482 1.00 89.06 446 VAL A O 1
ATOM 3521 N N . THR A 1 447 ? 29.594 4.900 -21.261 1.00 87.44 447 THR A N 1
ATOM 3522 C CA . THR A 1 447 ? 28.309 4.951 -21.981 1.00 87.44 447 THR A CA 1
ATOM 3523 C C . THR A 1 447 ? 28.537 4.719 -23.479 1.00 87.44 447 THR A C 1
ATOM 3525 O O . THR A 1 447 ? 29.673 4.780 -23.942 1.00 87.44 447 THR A O 1
ATOM 3528 N N . PRO A 1 448 ? 27.498 4.580 -24.324 1.00 82.75 448 PRO A N 1
ATOM 3529 C CA . PRO A 1 448 ? 27.684 4.543 -25.781 1.00 82.75 448 PRO A CA 1
ATOM 3530 C C . PRO A 1 448 ? 28.356 5.794 -26.399 1.00 82.75 448 PRO A C 1
ATOM 3532 O O . PRO A 1 448 ? 28.562 5.829 -27.616 1.00 82.75 448 PRO A O 1
ATOM 3535 N N . LEU A 1 449 ? 28.653 6.825 -25.593 1.00 85.56 449 LEU A N 1
ATOM 3536 C CA . LEU A 1 449 ? 29.318 8.080 -25.960 1.00 85.56 449 LEU A CA 1
ATOM 3537 C C . LEU A 1 449 ? 30.603 8.373 -25.146 1.00 85.56 449 LEU A C 1
ATOM 3539 O O . LEU A 1 449 ? 31.199 9.430 -25.353 1.00 85.56 449 LEU A O 1
ATOM 3543 N N . THR A 1 450 ? 31.030 7.480 -24.244 1.00 87.06 450 THR A N 1
ATOM 3544 C CA . THR A 1 450 ? 32.234 7.615 -23.394 1.00 87.06 450 THR A CA 1
ATOM 3545 C C . THR A 1 450 ? 32.895 6.253 -23.174 1.00 87.06 450 THR A C 1
ATOM 3547 O O . THR A 1 450 ? 32.209 5.252 -23.012 1.00 87.06 450 THR A O 1
ATOM 3550 N N . ALA A 1 451 ? 34.225 6.203 -23.127 1.00 84.94 451 ALA A N 1
ATOM 3551 C CA . ALA A 1 451 ? 34.979 4.977 -22.864 1.00 84.94 451 ALA A CA 1
ATOM 3552 C C . ALA A 1 451 ? 36.055 5.236 -21.804 1.00 84.94 451 ALA A C 1
ATOM 3554 O O . ALA A 1 451 ? 36.581 6.348 -21.723 1.00 84.94 451 ALA A O 1
ATOM 3555 N N . LEU A 1 452 ? 36.372 4.215 -21.010 1.00 85.44 452 LEU A N 1
ATOM 3556 C CA . LEU A 1 452 ? 37.465 4.243 -20.044 1.00 85.44 452 LEU A CA 1
ATOM 3557 C C . LEU A 1 452 ? 38.733 3.704 -20.712 1.00 85.44 452 LEU A C 1
ATOM 3559 O O . LEU A 1 452 ? 38.724 2.608 -21.270 1.00 85.44 452 LEU A O 1
ATOM 3563 N N . LEU A 1 453 ? 39.812 4.480 -20.645 1.00 84.12 453 LEU A N 1
ATOM 3564 C CA . LEU A 1 453 ? 41.143 4.088 -21.093 1.00 84.12 453 LEU A CA 1
ATOM 3565 C C . LEU A 1 453 ? 42.011 3.841 -19.856 1.00 84.12 453 LEU A C 1
ATOM 3567 O O . LEU A 1 453 ? 42.114 4.715 -18.999 1.00 84.12 453 LEU A O 1
ATOM 3571 N N . VAL A 1 454 ? 42.622 2.663 -19.777 1.00 82.00 454 VAL A N 1
ATOM 3572 C CA . VAL A 1 454 ? 43.614 2.306 -18.756 1.00 82.00 454 VAL A CA 1
ATOM 3573 C C . VAL A 1 454 ? 44.953 2.159 -19.466 1.00 82.00 454 VAL A C 1
ATOM 3575 O O . VAL A 1 454 ? 45.047 1.385 -20.417 1.00 82.00 454 VAL A O 1
ATOM 3578 N N . GLU A 1 455 ? 45.970 2.901 -19.035 1.00 84.94 455 GLU A N 1
ATOM 3579 C CA . GLU A 1 455 ? 47.333 2.830 -19.579 1.00 84.94 455 GLU A CA 1
ATOM 3580 C C . GLU A 1 455 ? 48.298 2.373 -18.474 1.00 84.94 455 GLU A C 1
ATOM 3582 O O . GLU A 1 455 ? 48.104 2.723 -17.308 1.00 84.94 455 GLU A O 1
ATOM 3587 N N . SER A 1 456 ? 49.314 1.576 -18.819 1.00 81.19 456 SER A N 1
ATOM 3588 C CA . SER A 1 456 ? 50.389 1.210 -17.885 1.00 81.19 456 SER A CA 1
ATOM 3589 C C . SER A 1 456 ? 51.278 2.416 -17.554 1.00 81.19 456 SER A C 1
ATOM 3591 O O . SER A 1 456 ? 51.371 3.357 -18.342 1.00 81.19 456 SER A O 1
ATOM 3593 N N . GLU A 1 457 ? 51.980 2.388 -16.414 1.00 74.00 457 GLU A N 1
ATOM 3594 C CA . GLU A 1 457 ? 52.867 3.490 -15.985 1.00 74.00 457 GLU A CA 1
ATOM 3595 C C . GLU A 1 457 ? 53.999 3.789 -16.989 1.00 74.00 457 GLU A C 1
ATOM 3597 O O . GLU A 1 457 ? 54.450 4.926 -17.101 1.00 74.00 457 GLU A O 1
ATOM 3602 N N . ASP A 1 458 ? 54.426 2.786 -17.764 1.00 75.00 458 ASP A N 1
ATOM 3603 C CA . ASP A 1 458 ? 55.408 2.918 -18.848 1.00 75.00 458 ASP A CA 1
ATOM 3604 C C . ASP A 1 458 ? 54.780 3.233 -20.227 1.00 75.00 458 ASP A C 1
ATOM 3606 O O . ASP A 1 458 ? 55.490 3.339 -21.230 1.00 75.00 458 ASP A O 1
ATOM 3610 N N . GLY A 1 459 ? 53.451 3.380 -20.293 1.00 68.25 459 GLY A N 1
ATOM 3611 C CA . GLY A 1 459 ? 52.673 3.745 -21.481 1.00 68.25 459 GLY A CA 1
ATOM 3612 C C . GLY A 1 459 ? 52.595 2.679 -22.582 1.00 68.25 459 GLY A C 1
ATOM 3613 O O . GLY A 1 459 ? 52.102 2.978 -23.681 1.00 68.25 459 GLY A O 1
ATOM 3614 N N . ARG A 1 460 ? 53.099 1.463 -22.323 1.00 59.38 460 ARG A N 1
ATOM 3615 C CA . ARG A 1 460 ? 53.237 0.379 -23.313 1.00 59.38 460 ARG A CA 1
ATOM 3616 C C . ARG A 1 460 ? 51.975 -0.459 -23.482 1.00 59.38 460 ARG A C 1
ATOM 3618 O O . ARG A 1 460 ? 51.692 -0.891 -24.599 1.00 59.38 460 ARG A O 1
ATOM 3625 N N . GLU A 1 461 ? 51.206 -0.656 -22.416 1.00 57.66 461 GLU A N 1
ATOM 3626 C CA . GLU A 1 461 ? 49.944 -1.394 -22.445 1.00 57.66 461 GLU A CA 1
ATOM 3627 C C . GLU A 1 461 ? 48.757 -0.439 -22.318 1.00 57.66 461 GLU A C 1
ATOM 3629 O O . GLU A 1 461 ? 48.794 0.531 -21.559 1.00 57.66 461 GLU A O 1
ATOM 3634 N N . ARG A 1 462 ? 47.700 -0.691 -23.101 1.00 71.50 462 ARG A N 1
ATOM 3635 C CA . ARG A 1 462 ? 46.484 0.131 -23.133 1.00 71.50 462 ARG A CA 1
ATOM 3636 C C . ARG A 1 462 ? 45.251 -0.754 -23.243 1.00 71.50 462 ARG A C 1
ATOM 3638 O O . ARG A 1 462 ? 45.135 -1.530 -24.191 1.00 71.50 462 ARG A O 1
ATOM 3645 N N . LEU A 1 463 ? 44.315 -0.599 -22.314 1.00 71.56 463 LEU A N 1
ATOM 3646 C CA . LEU A 1 463 ? 43.020 -1.275 -22.312 1.00 71.56 463 LEU A CA 1
ATOM 3647 C C . LEU A 1 463 ? 41.907 -0.244 -22.501 1.00 71.56 463 LEU A C 1
ATOM 3649 O O . LEU A 1 463 ? 41.897 0.796 -21.846 1.00 71.56 463 LEU A O 1
ATOM 3653 N N . LEU A 1 464 ? 40.958 -0.545 -23.387 1.00 72.69 464 LEU A N 1
ATOM 3654 C CA . LEU A 1 464 ? 39.777 0.276 -23.634 1.00 72.69 464 LEU A CA 1
ATOM 3655 C C . LEU A 1 464 ? 38.534 -0.487 -23.173 1.00 72.69 464 LEU A C 1
ATOM 3657 O O . LEU A 1 464 ? 38.268 -1.578 -23.672 1.00 72.69 464 LEU A O 1
ATOM 3661 N N . ALA A 1 465 ? 37.768 0.102 -22.258 1.00 73.75 465 ALA A N 1
ATOM 3662 C CA . ALA A 1 465 ? 36.456 -0.387 -21.854 1.00 73.75 465 ALA A CA 1
ATOM 3663 C C . ALA A 1 465 ? 35.373 0.574 -22.366 1.00 73.75 465 ALA A C 1
ATOM 3665 O O . ALA A 1 465 ? 35.244 1.705 -21.887 1.00 73.75 465 ALA A O 1
ATOM 3666 N N . ASP A 1 466 ? 34.601 0.129 -23.357 1.00 74.38 466 ASP A N 1
ATOM 3667 C CA . ASP A 1 466 ? 33.449 0.833 -23.915 1.00 74.38 466 ASP A CA 1
ATOM 3668 C C . ASP A 1 466 ? 32.126 0.121 -23.575 1.00 74.38 466 ASP A C 1
ATOM 3670 O O . ASP A 1 466 ? 32.098 -1.004 -23.073 1.00 74.38 466 ASP A O 1
ATOM 3674 N N . SER A 1 467 ? 30.990 0.793 -23.792 1.00 65.56 467 SER A N 1
ATOM 3675 C CA . SER A 1 467 ? 29.686 0.132 -23.661 1.00 65.56 467 SER A CA 1
ATOM 3676 C C . SER A 1 467 ? 29.448 -0.825 -24.836 1.00 65.56 467 SER A C 1
ATOM 3678 O O . SER A 1 467 ? 29.471 -0.360 -25.982 1.00 65.56 467 SER A O 1
ATOM 3680 N N . PRO A 1 468 ? 29.123 -2.112 -24.588 1.00 54.84 468 PRO A N 1
ATOM 3681 C CA . PRO A 1 468 ? 28.833 -3.070 -25.649 1.00 54.84 468 PRO A CA 1
ATOM 3682 C C . PRO A 1 468 ? 27.738 -2.579 -26.605 1.00 54.84 468 PRO A C 1
ATOM 3684 O O . PRO A 1 468 ? 26.708 -2.052 -26.179 1.00 54.84 468 PRO A O 1
ATOM 3687 N N . ARG A 1 469 ? 27.945 -2.788 -27.908 1.00 53.12 469 ARG A N 1
ATOM 3688 C CA . ARG A 1 469 ? 26.932 -2.561 -28.952 1.00 53.12 469 ARG A CA 1
ATOM 3689 C C . ARG A 1 469 ? 26.312 -3.884 -29.396 1.00 53.12 469 ARG A C 1
ATOM 3691 O O . ARG A 1 469 ? 26.974 -4.918 -29.356 1.00 53.12 469 ARG A O 1
ATOM 3698 N N . ASP A 1 470 ? 25.064 -3.833 -29.864 1.00 46.53 470 ASP A N 1
ATOM 3699 C CA . ASP A 1 470 ? 24.386 -4.978 -30.486 1.00 46.53 470 ASP A CA 1
ATOM 3700 C C . ASP A 1 470 ? 25.216 -5.462 -31.708 1.00 46.53 470 ASP A C 1
ATOM 3702 O O . ASP A 1 470 ? 25.535 -4.645 -32.583 1.00 46.53 470 ASP A O 1
ATOM 3706 N N . PRO A 1 471 ? 25.647 -6.741 -31.767 1.00 40.94 471 PRO A N 1
ATOM 3707 C CA . PRO A 1 471 ? 26.761 -7.202 -32.614 1.00 40.94 471 PRO A CA 1
ATOM 3708 C C . PRO A 1 471 ? 26.520 -7.250 -34.142 1.00 40.94 471 PRO A C 1
ATOM 3710 O O . PRO A 1 471 ? 27.254 -7.934 -34.855 1.00 40.94 471 PRO A O 1
ATOM 3713 N N . LYS A 1 472 ? 25.536 -6.526 -34.696 1.00 39.59 472 LYS A N 1
ATOM 3714 C CA . LYS A 1 472 ? 25.178 -6.563 -36.134 1.00 39.59 472 LYS A CA 1
ATOM 3715 C C . LYS A 1 472 ? 25.764 -5.446 -37.028 1.00 39.59 472 LYS A C 1
ATOM 3717 O O . LYS A 1 472 ? 25.396 -5.357 -38.199 1.00 39.59 472 LYS A O 1
ATOM 3722 N N . GLN A 1 473 ? 26.723 -4.638 -36.560 1.00 35.78 473 GLN A N 1
ATOM 3723 C CA . GLN A 1 473 ? 27.530 -3.752 -37.432 1.00 35.78 473 GLN A CA 1
ATOM 3724 C C . GLN A 1 473 ? 28.857 -4.423 -37.834 1.00 35.78 473 GLN A C 1
ATOM 3726 O O . GLN A 1 473 ? 29.897 -4.182 -37.229 1.00 35.78 473 GLN A O 1
ATOM 3731 N N . GLY A 1 474 ? 28.810 -5.295 -38.847 1.00 32.53 474 GLY A N 1
ATOM 3732 C CA . GLY A 1 474 ? 29.962 -6.100 -39.282 1.00 32.53 474 GLY A CA 1
ATOM 3733 C C . GLY A 1 474 ? 30.928 -5.412 -40.259 1.00 32.53 474 GLY A C 1
ATOM 3734 O O . GLY A 1 474 ? 30.567 -4.454 -40.943 1.00 32.53 474 GLY A O 1
ATOM 3735 N N . CYS A 1 475 ? 32.138 -5.973 -40.383 1.00 27.03 475 CYS A N 1
ATOM 3736 C CA . CYS A 1 475 ? 33.110 -5.644 -41.431 1.00 27.03 475 CYS A CA 1
ATOM 3737 C C . CYS A 1 475 ? 33.940 -6.873 -41.863 1.00 27.03 475 CYS A C 1
ATOM 3739 O O . CYS A 1 475 ? 34.520 -7.546 -41.024 1.00 27.03 475 CYS A O 1
ATOM 3741 N N . CYS A 1 476 ? 33.976 -7.090 -43.183 1.00 26.97 476 CYS A N 1
ATOM 3742 C CA . CYS A 1 476 ? 34.965 -7.761 -44.051 1.00 26.97 476 CYS A CA 1
ATOM 3743 C C . CYS A 1 476 ? 35.798 -8.980 -43.576 1.00 26.97 476 CYS A C 1
ATOM 3745 O O . CYS A 1 476 ? 36.525 -8.943 -42.592 1.00 26.97 476 CYS A O 1
ATOM 3747 N N . SER A 1 477 ? 35.801 -10.020 -44.419 1.00 34.47 477 SER A N 1
ATOM 3748 C CA . SER A 1 477 ? 36.560 -11.272 -44.284 1.00 34.47 477 SER A CA 1
ATOM 3749 C C . SER A 1 477 ? 38.086 -11.110 -44.405 1.00 34.47 477 SER A C 1
ATOM 3751 O O . SER A 1 477 ? 38.564 -10.458 -45.332 1.00 34.47 477 SER A O 1
ATOM 3753 N N . GLY A 1 478 ? 38.843 -11.800 -43.544 1.00 26.50 478 GLY A N 1
ATOM 3754 C CA . GLY A 1 478 ? 40.301 -11.961 -43.622 1.00 26.50 478 GLY A CA 1
ATOM 3755 C C . GLY A 1 478 ? 40.779 -13.130 -42.744 1.00 26.50 478 GLY A C 1
ATOM 3756 O O . GLY A 1 478 ? 40.258 -13.327 -41.652 1.00 26.50 478 GLY A O 1
ATOM 3757 N N . VAL A 1 479 ? 41.720 -13.934 -43.246 1.00 37.03 479 VAL A N 1
ATOM 3758 C CA . VAL A 1 479 ? 42.182 -15.222 -42.672 1.00 37.03 479 VAL A CA 1
ATOM 3759 C C . VAL A 1 479 ? 43.462 -15.036 -41.840 1.00 37.03 479 VAL A C 1
ATOM 3761 O O . VAL A 1 479 ? 44.284 -14.227 -42.252 1.00 37.03 479 VAL A O 1
ATOM 3764 N N . MET A 1 480 ? 43.683 -15.807 -40.755 1.00 25.39 480 MET A N 1
ATOM 3765 C CA . MET A 1 480 ? 45.022 -16.250 -40.275 1.00 25.39 480 MET A CA 1
ATOM 3766 C C . MET A 1 480 ? 44.954 -17.293 -39.127 1.00 25.39 480 MET A C 1
ATOM 3768 O O . MET A 1 480 ? 43.927 -17.428 -38.469 1.00 25.39 480 MET A O 1
ATOM 3772 N N . GLY A 1 481 ? 46.046 -18.054 -38.928 1.00 29.41 481 GLY A N 1
ATOM 3773 C CA . GLY A 1 481 ? 46.137 -19.257 -38.071 1.00 29.41 481 GLY A CA 1
ATOM 3774 C C . GLY A 1 481 ? 46.753 -19.096 -36.655 1.00 29.41 481 GLY A C 1
ATOM 3775 O O . GLY A 1 481 ? 46.847 -17.983 -36.138 1.00 29.41 481 GLY A O 1
ATOM 3776 N N . PRO A 1 482 ? 47.141 -20.210 -35.986 1.00 31.89 482 PRO A N 1
ATOM 3777 C CA . PRO A 1 482 ? 47.248 -20.278 -34.520 1.00 31.89 482 PRO A CA 1
ATOM 3778 C C . PRO A 1 482 ? 48.650 -20.033 -33.925 1.00 31.89 482 PRO A C 1
ATOM 3780 O O . PRO A 1 482 ? 49.673 -20.371 -34.515 1.00 31.89 482 PRO A O 1
ATOM 3783 N N . SER A 1 483 ? 48.698 -19.553 -32.674 1.00 24.98 483 SER A N 1
ATOM 3784 C CA . SER A 1 483 ? 49.874 -19.633 -31.783 1.00 24.98 483 SER A CA 1
ATOM 3785 C C . SER A 1 483 ? 49.469 -19.515 -30.307 1.00 24.98 483 SER A C 1
ATOM 3787 O O . SER A 1 483 ? 48.640 -18.674 -29.958 1.00 24.98 483 SER A O 1
ATOM 3789 N N . LYS A 1 484 ? 50.046 -20.366 -29.445 1.00 30.41 484 LYS A N 1
ATOM 3790 C CA . LYS A 1 484 ? 49.734 -20.487 -28.005 1.00 30.41 484 LYS A CA 1
ATOM 3791 C C . LYS A 1 484 ? 50.561 -19.517 -27.147 1.00 30.41 484 LYS A C 1
ATOM 3793 O O . LYS A 1 484 ? 51.695 -19.216 -27.500 1.00 30.41 484 LYS A O 1
ATOM 3798 N N . VAL A 1 485 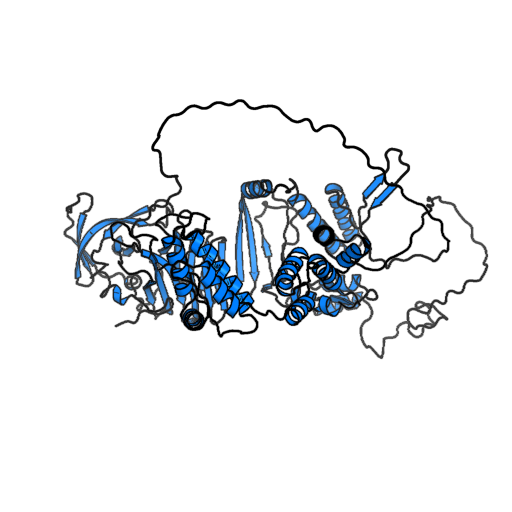? 50.029 -19.114 -25.988 1.00 23.88 485 VAL A N 1
ATOM 3799 C CA . VAL A 1 485 ? 50.774 -18.475 -24.881 1.00 23.88 485 VAL A CA 1
ATOM 3800 C C . VAL A 1 485 ? 50.213 -18.999 -23.551 1.00 23.88 485 VAL A C 1
ATOM 3802 O O . VAL A 1 485 ? 48.995 -19.066 -23.399 1.00 23.88 485 VAL A O 1
ATOM 3805 N N . ASN A 1 486 ? 51.083 -19.374 -22.608 1.00 26.28 486 ASN A N 1
ATOM 3806 C CA . ASN A 1 486 ? 50.710 -19.758 -21.239 1.00 26.28 486 ASN A CA 1
ATOM 3807 C C . ASN A 1 486 ? 50.711 -18.527 -20.316 1.00 26.28 486 ASN A C 1
ATOM 3809 O O . ASN A 1 486 ? 51.564 -17.657 -20.473 1.00 26.28 486 ASN A O 1
ATOM 3813 N N . MET A 1 487 ? 49.829 -18.494 -19.311 1.00 25.69 487 MET A N 1
ATOM 3814 C CA . MET A 1 487 ? 49.931 -17.559 -18.181 1.00 25.69 487 MET A CA 1
ATOM 3815 C C . MET A 1 487 ? 50.388 -18.280 -16.910 1.00 25.69 487 MET A C 1
ATOM 3817 O O . MET A 1 487 ? 49.948 -19.392 -16.627 1.00 25.69 487 MET A O 1
ATOM 3821 N N . VAL A 1 488 ? 51.250 -17.612 -16.144 1.00 24.44 488 VAL A N 1
ATOM 3822 C CA . VAL A 1 488 ? 51.688 -17.997 -14.796 1.00 24.44 488 VAL A CA 1
ATOM 3823 C C . VAL A 1 488 ? 51.201 -16.910 -13.840 1.00 24.44 488 VAL A C 1
ATOM 3825 O O . VAL A 1 488 ? 51.383 -15.728 -14.122 1.00 24.44 488 VAL A O 1
ATOM 3828 N N . TYR A 1 489 ? 50.581 -17.296 -12.725 1.00 27.06 489 TYR A N 1
ATOM 3829 C CA . TYR A 1 489 ? 50.126 -16.351 -11.704 1.00 27.06 489 TYR A CA 1
ATOM 3830 C C . TYR A 1 489 ? 51.223 -16.083 -10.668 1.00 27.06 489 TYR A C 1
ATOM 3832 O O . TYR A 1 489 ? 51.797 -17.017 -10.115 1.00 27.06 489 TYR A O 1
ATOM 3840 N N . ALA A 1 490 ? 51.444 -14.806 -10.356 1.00 23.83 490 ALA A N 1
ATOM 3841 C CA . ALA A 1 490 ? 52.195 -14.347 -9.191 1.00 23.83 490 ALA A CA 1
ATOM 3842 C C . ALA A 1 490 ? 51.400 -13.235 -8.485 1.00 23.83 490 ALA A C 1
ATOM 3844 O O . ALA A 1 490 ? 50.809 -12.376 -9.139 1.00 23.83 490 ALA A O 1
ATOM 3845 N N . THR A 1 491 ? 51.353 -13.267 -7.154 1.00 28.53 491 THR A N 1
ATOM 3846 C CA . THR A 1 491 ? 50.570 -12.344 -6.313 1.00 28.53 491 THR A CA 1
ATOM 3847 C C . THR A 1 491 ? 51.397 -11.133 -5.856 1.00 28.53 491 THR A C 1
ATOM 3849 O O . THR A 1 491 ? 52.449 -11.348 -5.249 1.00 28.53 491 THR A O 1
ATOM 3852 N N . PRO A 1 492 ? 50.937 -9.880 -6.050 1.00 29.09 492 PRO A N 1
ATOM 3853 C CA . PRO A 1 492 ? 51.576 -8.691 -5.475 1.00 29.09 492 PRO A CA 1
ATOM 3854 C C . PRO A 1 492 ? 51.193 -8.454 -3.993 1.00 29.09 492 PRO A C 1
ATOM 3856 O O . PRO A 1 492 ? 50.117 -8.884 -3.570 1.00 29.09 492 PRO A O 1
ATOM 3859 N N . PRO A 1 493 ? 52.033 -7.754 -3.203 1.00 32.12 493 PRO A N 1
ATOM 3860 C CA . PRO A 1 493 ? 51.815 -7.516 -1.773 1.00 32.12 493 PRO A CA 1
ATOM 3861 C C . PRO A 1 493 ? 50.990 -6.250 -1.456 1.00 32.12 493 PRO A C 1
ATOM 3863 O O . PRO A 1 493 ? 50.814 -5.357 -2.284 1.00 32.12 493 PRO A O 1
ATOM 3866 N N . THR A 1 494 ? 50.516 -6.156 -0.211 1.00 32.31 494 THR A N 1
ATOM 3867 C CA . THR A 1 494 ? 49.730 -5.033 0.336 1.00 32.31 494 THR A CA 1
ATOM 3868 C C . THR A 1 494 ? 50.560 -3.760 0.590 1.00 32.31 494 THR A C 1
ATOM 3870 O O . THR A 1 494 ? 51.600 -3.861 1.245 1.00 32.31 494 THR A O 1
ATOM 3873 N N . PRO A 1 495 ? 50.097 -2.559 0.181 1.00 28.95 495 PRO A N 1
ATOM 3874 C CA . PRO A 1 495 ? 50.766 -1.287 0.477 1.00 28.95 495 PRO A CA 1
ATOM 3875 C C . PRO A 1 495 ? 50.480 -0.748 1.904 1.00 28.95 495 PRO A C 1
ATOM 3877 O O . PRO A 1 495 ? 49.502 -1.159 2.533 1.00 28.95 495 PRO A O 1
ATOM 3880 N N . PRO A 1 496 ? 51.309 0.177 2.443 1.00 32.94 496 PRO A N 1
ATOM 3881 C CA . PRO A 1 496 ? 51.539 0.261 3.886 1.00 32.94 496 PRO A CA 1
ATOM 3882 C C . PRO A 1 496 ? 51.074 1.584 4.527 1.00 32.94 496 PRO A C 1
ATOM 3884 O O . PRO A 1 496 ? 51.869 2.495 4.739 1.00 32.94 496 PRO A O 1
ATOM 3887 N N . TRP A 1 497 ? 49.790 1.693 4.881 1.00 31.66 497 TRP A N 1
ATOM 3888 C CA . TRP A 1 497 ? 49.289 2.801 5.723 1.00 31.66 497 TRP A CA 1
ATOM 3889 C C . TRP A 1 497 ? 48.242 2.387 6.774 1.00 31.66 497 TRP A C 1
ATOM 3891 O O . TRP A 1 497 ? 47.573 3.231 7.366 1.00 31.66 497 TRP A O 1
ATOM 3901 N N . VAL A 1 498 ? 48.141 1.087 7.073 1.00 27.75 498 VAL A N 1
ATOM 3902 C CA . VAL A 1 498 ? 47.392 0.586 8.236 1.00 27.75 498 VAL A CA 1
ATOM 3903 C C . VAL A 1 498 ? 48.340 0.468 9.431 1.00 27.75 498 VAL A C 1
ATOM 3905 O O . VAL A 1 498 ? 49.035 -0.533 9.586 1.00 27.75 498 VAL A O 1
ATOM 3908 N N . HIS A 1 499 ? 48.336 1.479 10.300 1.00 30.14 499 HIS A N 1
ATOM 3909 C CA . HIS A 1 499 ? 48.843 1.363 11.669 1.00 30.14 499 HIS A CA 1
ATOM 3910 C C . HIS A 1 499 ? 47.674 1.408 12.657 1.00 30.14 499 HIS A C 1
ATOM 3912 O O . HIS A 1 499 ? 46.736 2.185 12.488 1.00 30.14 499 HIS A O 1
ATOM 3918 N N . ALA A 1 500 ? 47.727 0.556 13.680 1.00 26.52 500 ALA A N 1
ATOM 3919 C CA . ALA A 1 500 ? 46.661 0.373 14.659 1.00 26.52 500 ALA A CA 1
ATOM 3920 C C . ALA A 1 500 ? 47.162 0.584 16.094 1.00 26.52 500 ALA A C 1
ATOM 3922 O O . ALA A 1 500 ? 48.307 0.255 16.402 1.00 26.52 500 ALA A O 1
ATOM 3923 N N . THR A 1 501 ? 46.238 0.988 16.982 1.00 27.03 501 THR A N 1
ATOM 3924 C CA . THR A 1 501 ? 46.373 1.057 18.461 1.00 27.03 501 THR A CA 1
ATOM 3925 C C . THR A 1 501 ? 47.431 2.043 18.996 1.00 27.03 501 THR A C 1
ATOM 3927 O O . THR A 1 501 ? 48.365 2.413 18.305 1.00 27.03 501 THR A O 1
ATOM 3930 N N . THR A 1 502 ? 47.333 2.609 20.204 1.00 24.44 502 THR A N 1
ATOM 3931 C CA . THR A 1 502 ? 46.664 2.218 21.476 1.00 24.44 502 THR A CA 1
ATOM 3932 C C . THR A 1 502 ? 46.159 3.527 22.162 1.00 24.44 502 THR A C 1
ATOM 3934 O O . THR A 1 502 ? 46.444 4.599 21.641 1.00 24.44 502 THR A O 1
ATOM 3937 N N . SER A 1 503 ? 45.425 3.611 23.283 1.00 24.03 503 SER A N 1
ATOM 3938 C CA . SER A 1 503 ? 45.020 2.663 24.340 1.00 24.03 503 SER A CA 1
ATOM 3939 C C . SER A 1 503 ? 43.711 3.104 25.045 1.00 24.03 503 SER A C 1
ATOM 3941 O O . SER A 1 503 ? 43.003 3.983 24.560 1.00 24.03 503 SER A O 1
ATOM 3943 N N . ALA A 1 504 ? 43.384 2.490 26.191 1.00 26.44 504 ALA A N 1
ATOM 3944 C CA . ALA A 1 504 ? 42.348 2.923 27.136 1.00 26.44 504 ALA A CA 1
ATOM 3945 C C . ALA A 1 504 ? 42.921 2.999 28.568 1.00 26.44 504 ALA A C 1
ATOM 3947 O O . ALA A 1 504 ? 43.847 2.244 28.876 1.00 26.44 504 ALA A O 1
ATOM 3948 N N . PRO A 1 505 ? 42.319 3.788 29.478 1.00 26.23 505 PRO A N 1
ATOM 3949 C CA . PRO A 1 505 ? 42.407 3.550 30.918 1.00 26.23 505 PRO A CA 1
ATOM 3950 C C . PRO A 1 505 ? 41.051 3.168 31.544 1.00 26.23 505 PRO A C 1
ATOM 3952 O O . PRO A 1 505 ? 39.983 3.582 31.098 1.00 26.23 505 PRO A O 1
ATOM 3955 N N . LYS A 1 506 ? 41.110 2.385 32.628 1.00 25.03 506 LYS A N 1
ATOM 3956 C CA . LYS A 1 506 ? 39.980 2.052 33.513 1.00 25.03 506 LYS A CA 1
ATOM 3957 C C . LYS A 1 506 ? 40.023 2.949 34.755 1.00 25.03 506 LYS A C 1
ATOM 3959 O O . LYS A 1 506 ? 41.111 3.131 35.287 1.00 25.03 506 LYS A O 1
ATOM 3964 N N . GLN A 1 507 ? 38.869 3.322 35.313 1.00 25.45 507 GLN A N 1
ATOM 3965 C CA . GLN A 1 507 ? 38.382 2.828 36.619 1.00 25.45 507 GLN A CA 1
ATOM 3966 C C . GLN A 1 507 ? 37.022 3.458 36.981 1.00 25.45 507 GLN A C 1
ATOM 3968 O O . GLN A 1 507 ? 36.551 4.365 36.304 1.00 25.45 507 GLN A O 1
ATOM 3973 N N . ALA A 1 508 ? 36.352 2.901 37.993 1.00 27.06 508 ALA A N 1
ATOM 3974 C CA . ALA A 1 508 ? 34.960 3.185 38.348 1.00 27.06 508 ALA A CA 1
ATOM 3975 C C . ALA A 1 508 ? 34.824 3.690 39.792 1.00 27.06 508 ALA A C 1
ATOM 3977 O O . ALA A 1 508 ? 35.668 3.365 40.624 1.00 27.06 508 ALA A O 1
ATOM 3978 N N . GLN A 1 509 ? 33.704 4.348 40.115 1.00 24.77 509 GLN A N 1
ATOM 3979 C CA . GLN A 1 509 ? 33.158 4.396 41.479 1.00 24.77 509 GLN A CA 1
ATOM 3980 C C . GLN A 1 509 ? 31.618 4.531 41.491 1.00 24.77 509 GLN A C 1
ATOM 3982 O O . GLN A 1 509 ? 30.997 4.680 40.440 1.00 24.77 509 GLN A O 1
ATOM 3987 N N . LYS A 1 510 ? 31.012 4.339 42.674 1.00 24.92 510 LYS A N 1
ATOM 3988 C CA . LYS A 1 510 ? 29.567 4.137 42.935 1.00 24.92 510 LYS A CA 1
ATOM 3989 C C . LYS A 1 510 ? 28.874 5.398 43.488 1.00 24.92 510 LYS A C 1
ATOM 3991 O O . LYS A 1 510 ? 29.538 6.211 44.115 1.00 24.92 510 LYS A O 1
ATOM 3996 N N . GLY A 1 511 ? 27.536 5.421 43.403 1.00 21.81 511 GLY A N 1
ATOM 3997 C CA . GLY A 1 511 ? 26.633 6.409 44.032 1.00 21.81 511 GLY A CA 1
ATOM 3998 C C . GLY A 1 511 ? 26.136 7.453 43.018 1.00 21.81 511 GLY A C 1
ATOM 3999 O O . GLY A 1 511 ? 26.912 7.861 42.165 1.00 21.81 511 GLY A O 1
ATOM 4000 N N . ASP A 1 512 ? 24.869 7.878 42.973 1.00 22.39 512 ASP A N 1
ATOM 4001 C CA . ASP A 1 512 ? 23.750 7.684 43.913 1.00 22.39 512 ASP A CA 1
ATOM 4002 C C . ASP A 1 512 ? 22.392 7.452 43.220 1.00 22.39 512 ASP A C 1
ATOM 4004 O O . ASP A 1 512 ? 22.227 7.627 42.011 1.00 22.39 512 ASP A O 1
ATOM 4008 N N . VAL A 1 513 ? 21.395 7.051 44.016 1.00 32.97 513 VAL A N 1
ATOM 4009 C CA . VAL A 1 513 ? 19.996 6.894 43.592 1.00 32.97 513 VAL A CA 1
ATOM 4010 C C . VAL A 1 513 ? 19.346 8.267 43.401 1.00 32.97 513 VAL A C 1
ATOM 4012 O O . VAL A 1 513 ? 19.064 8.960 44.375 1.00 32.97 513 VAL A O 1
ATOM 4015 N N . VAL A 1 514 ? 19.019 8.626 42.156 1.00 25.09 514 VAL A N 1
ATOM 4016 C CA . VAL A 1 514 ? 18.200 9.810 41.846 1.00 25.09 514 VAL A CA 1
ATOM 4017 C C . VAL A 1 514 ? 16.883 9.392 41.191 1.00 25.09 514 VAL A C 1
ATOM 4019 O O . VAL A 1 514 ? 16.828 8.961 40.041 1.00 25.09 514 VAL A O 1
ATOM 4022 N N . LEU A 1 515 ? 15.801 9.561 41.949 1.00 39.44 515 LEU A N 1
ATOM 4023 C CA . LEU A 1 515 ? 14.417 9.486 41.490 1.00 39.44 515 LEU A CA 1
ATOM 4024 C C . LEU A 1 515 ? 14.125 10.669 40.551 1.00 39.44 515 LEU A C 1
ATOM 4026 O O . LEU A 1 515 ? 13.830 11.754 41.044 1.00 39.44 515 LEU A O 1
ATOM 4030 N N . MET A 1 516 ? 14.167 10.487 39.224 1.00 24.70 516 MET A N 1
ATOM 4031 C CA . MET A 1 516 ? 13.770 11.552 38.289 1.00 24.70 516 MET A CA 1
ATOM 4032 C C . MET A 1 516 ? 12.958 11.096 37.066 1.00 24.70 516 MET A C 1
ATOM 4034 O O . MET A 1 516 ? 13.417 10.341 36.216 1.00 24.70 516 MET A O 1
ATOM 4038 N N . THR A 1 517 ? 11.763 11.693 36.988 1.00 28.02 517 THR A N 1
ATOM 4039 C CA . THR A 1 517 ? 10.996 12.118 35.797 1.00 28.02 517 THR A CA 1
ATOM 4040 C C . THR A 1 517 ? 10.637 11.119 34.688 1.00 28.02 517 THR A C 1
ATOM 4042 O O . THR A 1 517 ? 11.474 10.593 33.961 1.00 28.02 517 THR A O 1
ATOM 4045 N N . LEU A 1 518 ? 9.322 11.010 34.454 1.00 27.30 518 LEU A N 1
ATOM 4046 C CA . LEU A 1 518 ? 8.723 10.494 33.218 1.00 27.30 518 LEU A CA 1
ATOM 4047 C C . LEU A 1 518 ? 9.286 11.219 31.975 1.00 27.30 518 LEU A C 1
ATOM 4049 O O . LEU A 1 518 ? 9.440 12.442 32.017 1.00 27.30 518 LEU A O 1
ATOM 4053 N N . PRO A 1 519 ? 9.520 10.518 30.849 1.00 26.69 519 PRO A N 1
ATOM 4054 C CA . PRO A 1 519 ? 9.961 11.154 29.610 1.00 26.69 519 PRO A CA 1
ATOM 4055 C C . PRO A 1 519 ? 8.881 12.106 29.050 1.00 26.69 519 PRO A C 1
ATOM 4057 O O . PRO A 1 519 ? 7.688 11.823 29.188 1.00 26.69 519 PRO A O 1
ATOM 4060 N N . PRO A 1 520 ? 9.259 13.189 28.340 1.00 37.12 520 PRO A N 1
ATOM 4061 C CA . PRO A 1 520 ? 8.349 14.261 27.901 1.00 37.12 520 PRO A CA 1
ATOM 4062 C C . PRO A 1 520 ? 7.409 13.882 26.732 1.00 37.12 520 PRO A C 1
ATOM 4064 O O . PRO A 1 520 ? 6.917 14.748 26.010 1.00 37.12 520 PRO A O 1
ATOM 4067 N N . ILE A 1 521 ? 7.174 12.586 26.498 1.00 39.16 521 ILE A N 1
ATOM 4068 C CA . ILE A 1 521 ? 6.401 12.051 25.366 1.00 39.16 521 ILE A CA 1
ATOM 4069 C C . ILE A 1 521 ? 5.368 11.043 25.889 1.00 39.16 521 ILE A C 1
ATOM 4071 O O . ILE A 1 521 ? 5.442 9.842 25.633 1.00 39.16 521 ILE A O 1
ATOM 4075 N N . VAL A 1 522 ? 4.404 11.549 26.659 1.00 32.44 522 VAL A N 1
ATOM 4076 C CA . VAL A 1 522 ? 3.293 10.775 27.223 1.00 32.44 522 VAL A CA 1
ATOM 4077 C C . VAL A 1 522 ? 2.007 11.586 27.105 1.00 32.44 522 VAL A C 1
ATOM 4079 O O . VAL A 1 522 ? 1.872 12.615 27.762 1.00 32.44 522 VAL A O 1
ATOM 4082 N N . MET A 1 523 ? 1.038 11.099 26.325 1.00 39.97 523 MET A N 1
ATOM 4083 C CA . MET A 1 523 ? -0.346 11.545 26.497 1.00 39.97 523 MET A CA 1
ATOM 4084 C C . MET A 1 523 ? -0.879 10.916 27.783 1.00 39.97 523 MET A C 1
ATOM 4086 O O . MET A 1 523 ? -0.836 9.693 27.938 1.00 39.97 523 MET A O 1
ATOM 4090 N N . ARG A 1 524 ? -1.358 11.743 28.715 1.00 41.72 524 ARG A N 1
ATOM 4091 C CA . ARG A 1 524 ? -2.128 11.255 29.865 1.00 41.72 524 ARG A CA 1
ATOM 4092 C C . ARG A 1 524 ? -3.555 11.001 29.395 1.00 41.72 524 ARG A C 1
ATOM 4094 O O . ARG A 1 524 ? -4.163 11.884 28.794 1.00 41.72 524 ARG A O 1
ATOM 4101 N N . VAL A 1 525 ? -4.035 9.790 29.649 1.00 43.16 525 VAL A N 1
ATOM 4102 C CA . VAL A 1 525 ? -5.338 9.296 29.204 1.00 43.16 525 VAL A CA 1
ATOM 4103 C C . VAL A 1 525 ? -6.044 8.748 30.436 1.00 43.16 525 VAL A C 1
ATOM 4105 O O . VAL A 1 525 ? -5.544 7.805 31.059 1.00 43.16 525 VAL A O 1
ATOM 4108 N N . ASP A 1 526 ? -7.158 9.374 30.805 1.00 48.00 526 ASP A N 1
ATOM 4109 C CA . ASP A 1 526 ? -8.099 8.814 31.773 1.00 48.00 526 ASP A CA 1
ATOM 4110 C C . ASP A 1 526 ? -9.245 8.088 31.035 1.00 48.00 526 ASP A C 1
ATOM 4112 O O . ASP A 1 526 ? -9.043 7.643 29.907 1.00 48.00 526 ASP A O 1
ATOM 4116 N N . ASP A 1 527 ? -10.361 7.781 31.696 1.00 54.19 527 ASP A N 1
ATOM 4117 C CA . ASP A 1 527 ? -11.419 6.935 31.122 1.00 54.19 527 ASP A CA 1
ATOM 4118 C C . ASP A 1 527 ? -12.181 7.617 29.962 1.00 54.19 527 ASP A C 1
ATOM 4120 O O . ASP A 1 527 ? -13.002 8.498 30.218 1.00 54.19 527 ASP A O 1
ATOM 4124 N N . ASP A 1 528 ? -12.011 7.120 28.729 1.00 62.34 528 ASP A N 1
ATOM 4125 C CA . ASP A 1 528 ? -12.910 7.387 27.591 1.00 62.34 528 ASP A CA 1
ATOM 4126 C C . ASP A 1 528 ? -13.817 6.132 27.359 1.00 62.34 528 ASP A C 1
ATOM 4128 O O . ASP A 1 528 ? -13.460 5.032 27.793 1.00 62.34 528 ASP A O 1
ATOM 4132 N N . PRO A 1 529 ? -14.991 6.184 26.693 1.00 66.56 529 PRO A N 1
ATOM 4133 C CA . PRO A 1 529 ? -15.600 7.314 26.004 1.00 66.56 529 PRO A CA 1
ATOM 4134 C C . PRO A 1 529 ? -16.351 8.256 26.954 1.00 66.56 529 PRO A C 1
ATOM 4136 O O . PRO A 1 529 ? -17.416 7.929 27.492 1.00 66.56 529 PRO A O 1
ATOM 4139 N N . HIS A 1 530 ? -15.825 9.470 27.081 1.00 83.00 530 HIS A N 1
ATOM 4140 C CA . HIS A 1 530 ? -16.593 10.662 27.416 1.00 83.00 530 HIS A CA 1
ATOM 4141 C C . HIS A 1 530 ? -17.145 11.290 26.134 1.00 83.00 530 HIS A C 1
ATOM 4143 O O . HIS A 1 530 ? -16.508 11.297 25.082 1.00 83.00 530 HIS A O 1
ATOM 4149 N N . PHE A 1 531 ? -18.343 11.843 26.237 1.00 89.50 531 PHE A N 1
ATOM 4150 C CA . PHE A 1 531 ? -19.003 12.620 25.202 1.00 89.50 531 PHE A CA 1
ATOM 4151 C C . PHE A 1 531 ? -19.071 14.067 25.666 1.00 89.50 531 PHE A C 1
ATOM 4153 O O . PHE A 1 531 ? -19.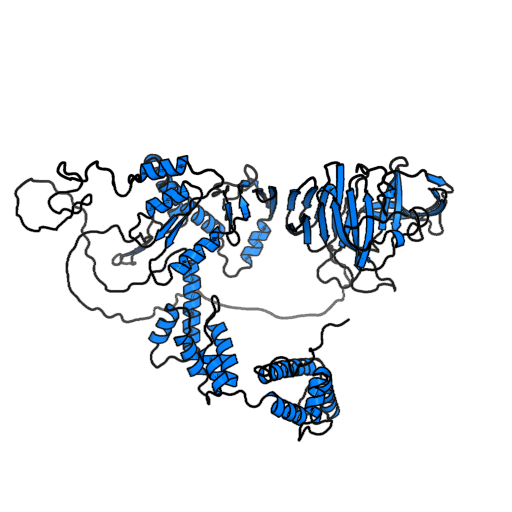366 14.326 26.832 1.00 89.50 531 PHE A O 1
ATOM 4160 N N . ILE A 1 532 ? -18.801 14.998 24.752 1.00 88.38 532 ILE A N 1
ATOM 4161 C CA . ILE A 1 532 ? -18.944 16.440 24.963 1.00 88.38 532 ILE A CA 1
ATOM 4162 C C . ILE A 1 532 ? -19.912 16.938 23.890 1.00 88.38 532 ILE A C 1
ATOM 4164 O O . ILE A 1 532 ? -19.613 16.848 22.700 1.00 88.38 532 ILE A O 1
ATOM 4168 N N . VAL A 1 533 ? -21.075 17.429 24.309 1.00 90.31 533 VAL A N 1
ATOM 4169 C CA . VAL A 1 533 ? -22.125 17.968 23.441 1.00 90.31 533 VAL A CA 1
ATOM 4170 C C . VAL A 1 533 ? -22.217 19.469 23.692 1.00 90.31 533 VAL A C 1
ATOM 4172 O O . VAL A 1 533 ? -22.519 19.894 24.806 1.00 90.31 533 VAL A O 1
ATOM 4175 N N . HIS A 1 534 ? -21.951 20.267 22.659 1.00 90.00 534 HIS A N 1
ATOM 4176 C CA . HIS A 1 534 ? -22.088 21.721 22.714 1.00 90.00 534 HIS A CA 1
ATOM 4177 C C . HIS A 1 534 ? -23.469 22.136 22.204 1.00 90.00 534 HIS A C 1
ATOM 4179 O O . HIS A 1 534 ? -23.796 21.865 21.048 1.00 90.00 534 HIS A O 1
ATOM 4185 N N . LEU A 1 535 ? -24.245 22.821 23.044 1.00 89.06 535 LEU A N 1
ATOM 4186 C CA . LEU A 1 535 ? -25.597 23.303 22.763 1.00 89.06 535 LEU A CA 1
ATOM 4187 C C . LEU A 1 535 ? -25.536 24.795 22.358 1.00 89.06 535 LEU A C 1
ATOM 4189 O O . LEU A 1 535 ? -25.347 25.652 23.230 1.00 89.06 535 LEU A O 1
ATOM 4193 N N . PRO A 1 536 ? -25.611 25.134 21.052 1.00 85.88 536 PRO A N 1
ATOM 4194 C CA . PRO A 1 536 ? -25.250 26.464 20.558 1.00 85.88 536 PRO A CA 1
ATOM 4195 C C . PRO A 1 536 ? -26.235 27.587 20.917 1.00 85.88 536 PRO A C 1
ATOM 4197 O O . PRO A 1 536 ? -25.783 28.706 21.152 1.00 85.88 536 PRO A O 1
ATOM 4200 N N . ARG A 1 537 ? -27.553 27.345 21.012 1.00 85.69 537 ARG A N 1
ATOM 4201 C CA . ARG A 1 537 ? -28.535 28.385 21.399 1.00 85.69 537 ARG A CA 1
ATOM 4202 C C . ARG A 1 537 ? -28.347 28.828 22.850 1.00 85.69 537 ARG A C 1
ATOM 4204 O O . ARG A 1 537 ? -28.667 29.967 23.186 1.00 85.69 537 ARG A O 1
ATOM 4211 N N . ARG A 1 538 ? -27.847 27.939 23.716 1.00 82.44 538 ARG A N 1
ATOM 4212 C CA . ARG A 1 538 ? -27.510 28.242 25.119 1.00 82.44 538 ARG A CA 1
ATOM 4213 C C . ARG A 1 538 ? -26.023 28.525 25.364 1.00 82.44 538 ARG A C 1
ATOM 4215 O O . ARG A 1 538 ? -25.694 28.963 26.464 1.00 82.44 538 ARG A O 1
ATOM 4222 N N . ASN A 1 539 ? -25.153 28.304 24.374 1.00 86.69 539 ASN A N 1
ATOM 4223 C CA . ASN A 1 539 ? -23.690 28.346 24.499 1.00 86.69 539 ASN A CA 1
ATOM 4224 C C . ASN A 1 539 ? -23.193 27.523 25.708 1.00 86.69 539 ASN A C 1
ATOM 4226 O O . ASN A 1 539 ? -22.486 28.028 26.584 1.00 86.69 539 ASN A O 1
ATOM 4230 N N . LEU A 1 540 ? -23.644 26.267 25.786 1.00 89.25 540 LEU A N 1
ATOM 4231 C CA . LEU A 1 540 ? -23.456 25.394 26.945 1.00 89.25 540 LEU A CA 1
ATOM 4232 C C . LEU A 1 540 ? -22.815 24.063 26.541 1.00 89.25 540 LEU A C 1
ATOM 4234 O O . LEU A 1 540 ? -23.338 23.368 25.674 1.00 89.25 540 LEU A O 1
ATOM 4238 N N . ASP A 1 541 ? -21.738 23.673 27.221 1.00 90.69 541 ASP A N 1
ATOM 4239 C CA . ASP A 1 541 ? -21.145 22.342 27.074 1.00 90.69 541 ASP A CA 1
ATOM 4240 C C . ASP A 1 541 ? -21.719 21.374 28.121 1.00 90.69 541 ASP A C 1
ATOM 4242 O O . ASP A 1 541 ? -21.672 21.630 29.331 1.00 90.69 541 ASP A O 1
ATOM 4246 N N . VAL A 1 542 ? -22.229 20.233 27.656 1.00 91.69 542 VAL A N 1
ATOM 4247 C CA . VAL A 1 542 ? -22.741 19.130 28.480 1.00 91.69 542 VAL A CA 1
ATOM 4248 C C . VAL A 1 542 ? -21.894 17.884 28.232 1.00 91.69 542 VAL A C 1
ATOM 4250 O O . VAL A 1 542 ? -21.568 17.564 27.091 1.00 91.69 542 VAL A O 1
ATOM 4253 N N . CYS A 1 543 ? -21.527 17.177 29.298 1.00 92.06 543 CYS A N 1
ATOM 4254 C CA . CYS A 1 543 ? -20.652 16.011 29.243 1.00 92.06 543 CYS A CA 1
ATOM 4255 C C . CYS A 1 543 ? -21.280 14.784 29.904 1.00 92.06 543 CYS A C 1
ATOM 4257 O O . CYS A 1 543 ? -21.950 14.904 30.925 1.00 92.06 543 CYS A O 1
ATOM 4259 N N . PHE A 1 544 ? -21.014 13.592 29.376 1.00 91.19 544 PHE A N 1
ATOM 4260 C CA . PHE A 1 544 ? -21.386 12.323 30.011 1.00 91.19 544 PHE A CA 1
ATOM 4261 C C . PHE A 1 544 ? -20.469 11.191 29.539 1.00 91.19 544 PHE A C 1
ATOM 4263 O O . PHE A 1 544 ? -19.914 11.259 28.447 1.00 91.19 544 PHE A O 1
ATOM 4270 N N . ASN A 1 545 ? -20.330 10.129 30.332 1.00 89.00 545 ASN A N 1
ATOM 4271 C CA . ASN A 1 545 ? -19.529 8.952 29.970 1.00 89.00 545 ASN A CA 1
ATOM 4272 C C . ASN A 1 545 ? -20.444 7.751 29.733 1.00 89.00 545 ASN A C 1
ATOM 4274 O O . ASN A 1 545 ? -21.450 7.627 30.425 1.00 89.00 545 ASN A O 1
ATOM 4278 N N . ILE A 1 546 ? -20.088 6.842 28.821 1.00 88.38 546 ILE A N 1
ATOM 4279 C CA . ILE A 1 546 ? -20.827 5.582 28.626 1.00 88.38 546 ILE A CA 1
ATOM 4280 C C . ILE A 1 546 ? -19.974 4.395 29.078 1.00 88.38 546 ILE A C 1
ATOM 4282 O O . ILE A 1 546 ? -19.076 3.943 28.367 1.00 88.38 546 ILE A O 1
ATOM 4286 N N . ASP A 1 547 ? -20.298 3.858 30.257 1.00 80.06 547 ASP A N 1
ATOM 4287 C CA . ASP A 1 547 ? -19.650 2.672 30.825 1.00 80.06 547 ASP A CA 1
ATOM 4288 C C . ASP A 1 547 ? -20.212 1.389 30.186 1.00 80.06 547 ASP A C 1
ATOM 4290 O O . ASP A 1 547 ? -21.129 0.749 30.702 1.00 80.06 547 ASP A O 1
ATOM 4294 N N . SER A 1 548 ? -19.654 1.018 29.032 1.00 88.62 548 SER A N 1
ATOM 4295 C CA . SER A 1 548 ? -20.042 -0.155 28.237 1.00 88.62 548 SER A CA 1
ATOM 4296 C C . SER A 1 548 ? -18.893 -1.175 28.135 1.00 88.62 548 SER A C 1
ATOM 4298 O O . SER A 1 548 ? -17.793 -0.947 28.636 1.00 88.62 548 SER A O 1
ATOM 4300 N N . LYS A 1 549 ? -19.136 -2.355 27.547 1.00 89.88 549 LYS A N 1
ATOM 4301 C CA . LYS A 1 549 ? -18.149 -3.452 27.502 1.00 89.88 549 LYS A CA 1
ATOM 4302 C C . LYS A 1 549 ? -17.288 -3.401 26.230 1.00 89.88 549 LYS A C 1
ATOM 4304 O O . LYS A 1 549 ? -17.783 -2.996 25.178 1.00 89.88 549 LYS A O 1
ATOM 4309 N N . PRO A 1 550 ? -16.032 -3.885 26.273 1.00 90.44 550 PRO A N 1
ATOM 4310 C CA . PRO A 1 550 ? -15.217 -4.054 25.072 1.00 90.44 550 PRO A CA 1
ATOM 4311 C C . PRO A 1 550 ? -15.919 -4.968 24.060 1.00 90.44 550 PRO A C 1
ATOM 4313 O O . PRO A 1 550 ? -16.542 -5.960 24.437 1.00 90.44 550 PRO A O 1
ATOM 4316 N N . GLY A 1 551 ? -15.814 -4.636 22.778 1.00 91.44 551 GLY A N 1
ATOM 4317 C CA . GLY A 1 551 ? -16.499 -5.314 21.680 1.00 91.44 551 GLY A CA 1
ATOM 4318 C C . GLY A 1 551 ? -17.892 -4.764 21.365 1.00 91.44 551 GLY A C 1
ATOM 4319 O O . GLY A 1 551 ? -18.314 -4.908 20.218 1.00 91.44 551 GLY A O 1
ATOM 4320 N N . HIS A 1 552 ? -18.576 -4.096 22.308 1.00 95.12 552 HIS A N 1
ATOM 4321 C CA . HIS A 1 552 ? -19.841 -3.409 22.019 1.00 95.12 552 HIS A CA 1
ATOM 4322 C C . HIS A 1 552 ? -19.631 -2.301 20.975 1.00 95.12 552 HIS A C 1
ATOM 4324 O O . HIS A 1 552 ? -18.620 -1.591 21.003 1.00 95.12 552 HIS A O 1
ATOM 4330 N N . ILE A 1 553 ? -20.606 -2.145 20.079 1.00 96.62 553 ILE A N 1
ATOM 4331 C CA . ILE A 1 553 ? -20.638 -1.101 19.053 1.00 96.62 553 ILE A CA 1
ATOM 4332 C C . ILE A 1 553 ? -21.712 -0.093 19.453 1.00 96.62 553 ILE A C 1
ATOM 4334 O O . ILE A 1 553 ? -22.877 -0.458 19.581 1.00 96.62 553 ILE A O 1
ATOM 4338 N N . LEU A 1 554 ? -21.319 1.158 19.681 1.00 96.00 554 LEU A N 1
ATOM 4339 C CA . LEU A 1 554 ? -22.215 2.252 20.044 1.00 96.00 554 LEU A CA 1
ATOM 4340 C C . LEU A 1 554 ? -22.656 3.026 18.796 1.00 96.00 554 LEU A C 1
ATOM 4342 O O . LEU A 1 554 ? -21.811 3.457 18.008 1.00 96.00 554 LEU A O 1
ATOM 4346 N N . SER A 1 555 ? -23.964 3.247 18.659 1.00 96.62 555 SER A N 1
ATOM 4347 C CA . SER A 1 555 ? -24.563 4.087 17.621 1.00 96.62 555 SER A CA 1
ATOM 4348 C C . SER A 1 555 ? -24.469 5.563 17.991 1.00 96.62 555 SER A C 1
ATOM 4350 O O . SER A 1 555 ? -25.197 6.046 18.863 1.00 96.62 555 SER A O 1
ATOM 4352 N N . LEU A 1 556 ? -23.585 6.298 17.315 1.00 95.94 556 LEU A N 1
ATOM 4353 C CA . LEU A 1 556 ? -23.301 7.705 17.612 1.00 95.94 556 LEU A CA 1
ATOM 4354 C C . LEU A 1 556 ? -24.244 8.625 16.836 1.00 95.94 556 LEU A C 1
ATOM 4356 O O . LEU A 1 556 ? -24.868 9.505 17.431 1.00 95.94 556 LEU A O 1
ATOM 4360 N N . VAL A 1 557 ? -24.394 8.366 15.535 1.00 96.25 557 VAL A N 1
ATOM 4361 C CA . VAL A 1 557 ? -25.371 9.008 14.645 1.00 96.25 557 VAL A CA 1
ATOM 4362 C C . VAL A 1 557 ? -26.021 7.935 13.778 1.00 96.25 557 VAL A C 1
ATOM 4364 O O . VAL A 1 557 ? -25.331 7.108 13.192 1.00 96.25 557 VAL A O 1
ATOM 4367 N N . SER A 1 558 ? -27.342 7.961 13.680 1.00 96.56 558 SER A N 1
ATOM 4368 C CA . SER A 1 558 ? -28.136 7.122 12.788 1.00 96.56 558 SER A CA 1
ATOM 4369 C C . SER A 1 558 ? -29.202 8.010 12.161 1.00 96.56 558 SER A C 1
ATOM 4371 O O . SER A 1 558 ? -30.184 8.349 12.818 1.00 96.56 558 SER A O 1
ATOM 4373 N N . ASP A 1 559 ? -28.984 8.421 10.915 1.00 96.00 559 ASP A N 1
ATOM 4374 C CA . ASP A 1 559 ? -29.846 9.339 10.175 1.00 96.00 559 ASP A CA 1
ATOM 4375 C C . ASP A 1 559 ? -30.392 8.653 8.910 1.00 96.00 559 ASP A C 1
ATOM 4377 O O . ASP A 1 559 ? -29.737 8.667 7.864 1.00 96.00 559 ASP A O 1
ATOM 4381 N N . PRO A 1 560 ? -31.590 8.042 8.971 1.00 94.25 560 PRO A N 1
ATOM 4382 C CA . PRO A 1 560 ? -32.197 7.385 7.817 1.00 94.25 560 PRO A CA 1
ATOM 4383 C C . PRO A 1 560 ? -32.694 8.372 6.749 1.00 94.25 560 PRO A C 1
ATOM 4385 O O . PRO A 1 560 ? -32.969 7.946 5.632 1.00 94.25 560 PRO A O 1
ATOM 4388 N N . GLY A 1 561 ? -32.808 9.672 7.055 1.00 93.19 561 GLY A N 1
ATOM 4389 C CA . GLY A 1 561 ? -33.240 10.681 6.084 1.00 93.19 561 GLY A CA 1
ATOM 4390 C C . GLY A 1 561 ? -32.118 11.135 5.147 1.00 93.19 561 GLY A C 1
ATOM 4391 O O . GLY A 1 561 ? -32.377 11.372 3.970 1.00 93.19 561 GLY A O 1
ATOM 4392 N N . THR A 1 562 ? -30.871 11.204 5.630 1.00 93.50 562 THR A N 1
ATOM 4393 C CA . THR A 1 562 ? -29.681 11.367 4.762 1.00 93.50 562 THR A CA 1
ATOM 4394 C C . THR A 1 562 ? -29.038 10.034 4.368 1.00 93.50 562 THR A C 1
ATOM 4396 O O . THR A 1 562 ? -28.229 9.987 3.443 1.00 93.50 562 THR A O 1
ATOM 4399 N N . GLY A 1 563 ? -29.391 8.939 5.047 1.00 94.12 563 GLY A N 1
ATOM 4400 C CA . GLY A 1 563 ? -28.794 7.620 4.850 1.00 94.12 563 GLY A CA 1
ATOM 4401 C C . GLY A 1 563 ? -27.395 7.482 5.462 1.00 94.12 563 GLY A C 1
ATOM 4402 O O . GLY A 1 563 ? -26.610 6.656 4.994 1.00 94.12 563 GLY A O 1
ATOM 4403 N N . VAL A 1 564 ? -27.063 8.292 6.476 1.00 95.94 564 VAL A N 1
ATOM 4404 C CA . VAL A 1 564 ? -25.756 8.294 7.154 1.00 95.94 564 VAL A CA 1
ATOM 4405 C C . VAL A 1 564 ? -25.819 7.556 8.491 1.00 95.94 564 VAL A C 1
ATOM 4407 O O . VAL A 1 564 ? -26.675 7.819 9.336 1.00 95.94 564 VAL A O 1
ATOM 4410 N N . VAL A 1 565 ? -24.844 6.677 8.716 1.00 96.75 565 VAL A N 1
ATOM 4411 C CA . VAL A 1 565 ? -24.609 5.979 9.986 1.00 96.75 565 VAL A CA 1
ATOM 4412 C C . VAL A 1 565 ? -23.184 6.245 10.456 1.00 96.75 565 VAL A C 1
ATOM 4414 O O . VAL A 1 565 ? -22.243 6.154 9.669 1.00 96.75 565 VAL A O 1
ATOM 4417 N N . VAL A 1 566 ? -23.015 6.541 11.744 1.00 97.62 566 VAL A N 1
ATOM 4418 C CA . VAL A 1 566 ? -21.723 6.714 12.416 1.00 97.62 566 VAL A CA 1
ATOM 4419 C C . VAL A 1 566 ? -21.717 5.880 13.693 1.00 97.62 566 VAL A C 1
ATOM 4421 O O . VAL A 1 566 ? -22.384 6.222 14.672 1.00 97.62 566 VAL A O 1
ATOM 4424 N N . ASN A 1 567 ? -20.930 4.806 13.698 1.00 97.75 567 ASN A N 1
ATOM 4425 C CA . ASN A 1 567 ? -20.874 3.828 14.786 1.00 97.75 567 ASN A CA 1
ATOM 4426 C C . ASN A 1 567 ? -19.436 3.639 15.286 1.00 97.75 567 ASN A C 1
ATOM 4428 O O . ASN A 1 567 ? -18.485 3.676 14.503 1.00 97.75 567 ASN A O 1
ATOM 4432 N N . GLY A 1 568 ? -19.266 3.388 16.586 1.00 96.25 568 GLY A N 1
ATOM 4433 C CA . GLY A 1 568 ? -17.954 3.186 17.205 1.00 96.25 568 GLY A CA 1
ATOM 4434 C C . GLY A 1 568 ? -17.865 1.900 18.024 1.00 96.25 568 GLY A C 1
ATOM 4435 O O . GLY A 1 568 ? -18.642 1.707 18.956 1.00 96.25 568 GLY A O 1
ATOM 4436 N N . GLN A 1 569 ? -16.896 1.034 17.720 1.00 96.31 569 GLN A N 1
ATOM 4437 C CA . GLN A 1 569 ? -16.615 -0.175 18.498 1.00 96.31 569 GLN A CA 1
ATOM 4438 C C . GLN A 1 569 ? -15.613 0.095 19.622 1.00 96.31 569 GLN A C 1
ATOM 4440 O O . GLN A 1 569 ? -14.542 0.675 19.402 1.00 96.31 569 GLN A O 1
ATOM 4445 N N . LEU A 1 570 ? -15.937 -0.397 20.817 1.00 93.75 570 LEU A N 1
ATOM 4446 C CA . LEU A 1 570 ? -15.093 -0.268 21.998 1.00 93.75 570 LEU A CA 1
ATOM 4447 C C . LEU A 1 570 ? -14.001 -1.346 22.074 1.00 93.75 570 LEU A C 1
ATOM 4449 O O . LEU A 1 570 ? -14.241 -2.528 21.835 1.00 93.75 570 LEU A O 1
ATOM 4453 N N . ILE A 1 571 ? -12.806 -0.938 22.489 1.00 91.38 571 ILE A N 1
ATOM 4454 C CA . ILE A 1 571 ? -11.679 -1.780 22.920 1.00 91.38 571 ILE A CA 1
ATOM 4455 C C . ILE A 1 571 ? -11.383 -1.508 24.403 1.00 91.38 571 ILE A C 1
ATOM 4457 O O . ILE A 1 571 ? -12.072 -0.697 25.015 1.00 91.38 571 ILE A O 1
ATOM 4461 N N . SER A 1 572 ? -10.383 -2.168 24.997 1.00 87.06 572 SER A N 1
ATOM 4462 C CA . SER A 1 572 ? -9.988 -1.961 26.400 1.00 87.06 572 SER A CA 1
ATOM 4463 C C . SER A 1 572 ? -8.500 -1.703 26.597 1.00 87.06 572 SER A C 1
ATOM 4465 O O . SER A 1 572 ? -7.672 -2.036 25.745 1.00 87.06 572 SER A O 1
ATOM 4467 N N . THR A 1 573 ? -8.145 -1.227 27.792 1.00 82.62 573 THR A N 1
ATOM 4468 C CA . THR A 1 573 ? -6.790 -1.388 28.335 1.00 82.62 573 THR A CA 1
ATOM 4469 C C . THR A 1 573 ? -6.366 -2.861 28.384 1.00 82.62 573 THR A C 1
ATOM 4471 O O . THR A 1 573 ? -7.185 -3.784 28.410 1.00 82.62 573 THR A O 1
ATOM 4474 N N . LYS A 1 574 ? -5.049 -3.087 28.434 1.00 81.44 574 LYS A N 1
ATOM 4475 C CA . LYS A 1 574 ? -4.422 -4.415 28.571 1.00 81.44 574 LYS A CA 1
ATOM 4476 C C . LYS A 1 574 ? -4.555 -5.006 29.976 1.00 81.44 574 LYS A C 1
ATOM 4478 O O . LYS A 1 574 ? -4.388 -6.208 30.152 1.00 81.44 574 LYS A O 1
ATOM 4483 N N . GLN A 1 575 ? -4.784 -4.152 30.972 1.00 75.75 575 GLN A N 1
ATOM 4484 C CA . GLN A 1 575 ? -4.867 -4.503 32.387 1.00 75.75 575 GLN A CA 1
ATOM 4485 C C . GLN A 1 575 ? -6.023 -3.745 33.047 1.00 75.75 575 GLN A C 1
ATOM 4487 O O . GLN A 1 575 ? -6.326 -2.610 32.670 1.00 75.75 575 GLN A O 1
ATOM 4492 N N . VAL A 1 576 ? -6.639 -4.374 34.047 1.00 74.31 576 VAL A N 1
ATOM 4493 C CA . VAL A 1 576 ? -7.628 -3.751 34.936 1.00 74.31 576 VAL A CA 1
ATOM 4494 C C . VAL A 1 576 ? -6.897 -2.803 35.889 1.00 74.31 576 VAL A C 1
ATOM 4496 O O . VAL A 1 576 ? -5.895 -3.189 36.488 1.00 74.31 576 VAL A O 1
ATOM 4499 N N . GLN A 1 577 ? -7.394 -1.577 36.058 1.00 63.88 577 GLN A N 1
ATOM 4500 C CA . GLN A 1 577 ? -6.871 -0.618 37.035 1.00 63.88 577 GLN A CA 1
ATOM 4501 C C . GLN A 1 577 ? -7.969 -0.244 38.029 1.00 63.88 577 GLN A C 1
ATOM 4503 O O . GLN A 1 577 ? -9.093 0.035 37.630 1.00 63.88 577 GLN A O 1
ATOM 4508 N N . LYS A 1 578 ? -7.657 -0.223 39.333 1.00 62.97 578 LYS A N 1
ATOM 4509 C CA . LYS A 1 578 ? -8.621 0.130 40.400 1.00 62.97 578 LYS A CA 1
ATOM 4510 C C . LYS A 1 578 ? -9.958 -0.638 40.288 1.00 62.97 578 LYS A C 1
ATOM 4512 O O . LYS A 1 578 ? -11.026 -0.056 40.435 1.00 62.97 578 LYS A O 1
ATOM 4517 N N . ASN A 1 579 ? -9.897 -1.936 39.974 1.00 65.06 579 ASN A N 1
ATOM 4518 C CA . ASN A 1 579 ? -11.047 -2.818 39.708 1.00 65.06 579 ASN A CA 1
ATOM 4519 C C . ASN A 1 579 ? -11.976 -2.405 38.540 1.00 65.06 579 ASN A C 1
ATOM 4521 O O . ASN A 1 579 ? -13.002 -3.051 38.340 1.00 65.06 579 ASN A O 1
ATOM 4525 N N . LYS A 1 580 ? -11.608 -1.410 37.717 1.00 69.88 580 LYS A N 1
ATOM 4526 C CA . LYS A 1 580 ? -12.320 -1.034 36.486 1.00 69.88 580 LYS A CA 1
ATOM 4527 C C . LYS A 1 580 ? -11.466 -1.344 35.250 1.00 69.88 580 LYS A C 1
ATOM 4529 O O . LYS A 1 580 ? -10.251 -1.134 35.227 1.00 69.88 580 LYS A O 1
ATOM 4534 N N . LEU A 1 581 ? -12.097 -1.884 34.211 1.00 78.62 581 LEU A N 1
ATOM 4535 C CA . LEU A 1 581 ? -11.486 -2.029 32.892 1.00 78.62 581 LEU A CA 1
ATOM 4536 C C . LEU A 1 581 ? -11.877 -0.796 32.074 1.00 78.62 581 LEU A C 1
ATOM 4538 O O . LEU A 1 581 ? -13.057 -0.634 31.768 1.00 78.62 581 LEU A O 1
ATOM 4542 N N . ARG A 1 582 ? -10.914 0.075 31.752 1.00 82.50 582 ARG A N 1
ATOM 4543 C CA . ARG A 1 582 ? -11.192 1.266 30.937 1.00 82.50 582 ARG A CA 1
ATOM 4544 C C . ARG A 1 582 ? -11.418 0.821 29.493 1.00 82.50 582 ARG A C 1
ATOM 4546 O O . ARG A 1 582 ? -10.646 0.000 28.978 1.00 82.50 582 ARG A O 1
ATOM 4553 N N . THR A 1 583 ? -12.467 1.331 28.860 1.00 87.81 583 THR A N 1
ATOM 4554 C CA . THR A 1 583 ? -12.691 1.168 27.417 1.00 87.81 583 THR A CA 1
ATOM 4555 C C . THR A 1 583 ? -12.053 2.313 26.629 1.00 87.81 583 THR A C 1
ATOM 4557 O O . THR A 1 583 ? -11.501 3.216 27.236 1.00 87.81 583 THR A O 1
ATOM 4560 N N . TYR A 1 584 ? -12.094 2.250 25.296 1.00 89.94 584 TYR A N 1
ATOM 4561 C CA . TYR A 1 584 ? -11.798 3.341 24.352 1.00 89.94 584 TYR A CA 1
ATOM 4562 C C . TYR A 1 584 ? -12.467 3.022 23.006 1.00 89.94 584 TYR A C 1
ATOM 4564 O O . TYR A 1 584 ? -12.723 1.847 22.742 1.00 89.94 584 TYR A O 1
ATOM 4572 N N . PHE A 1 585 ? -12.682 3.982 22.099 1.00 93.06 585 PHE A N 1
ATOM 4573 C CA . PHE A 1 585 ? -13.012 3.630 20.709 1.00 93.06 585 PHE A CA 1
ATOM 4574 C C . PHE A 1 585 ? -11.778 3.071 19.990 1.00 93.06 585 PHE A C 1
ATOM 4576 O O . PHE A 1 585 ? -10.747 3.734 19.889 1.00 93.06 585 PHE A O 1
ATOM 4583 N N . GLY A 1 586 ? -11.876 1.843 19.477 1.00 93.00 586 GLY A N 1
ATOM 4584 C CA . GLY A 1 586 ? -10.812 1.207 18.688 1.00 93.00 586 GLY A CA 1
ATOM 4585 C C . GLY A 1 586 ? -11.095 1.177 17.190 1.00 93.00 586 GLY A C 1
ATOM 4586 O O . GLY A 1 586 ? -10.160 1.103 16.389 1.00 93.00 586 GLY A O 1
ATOM 4587 N N . VAL A 1 587 ? -12.377 1.251 16.820 1.00 96.81 587 VAL A N 1
ATOM 4588 C CA . VAL A 1 587 ? -12.849 1.332 15.436 1.00 96.81 587 VAL A CA 1
ATOM 4589 C C . VAL A 1 587 ? -13.989 2.345 15.365 1.00 96.81 587 VAL A C 1
ATOM 4591 O O . VAL A 1 587 ? -14.908 2.271 16.174 1.00 96.81 587 VAL A O 1
ATOM 4594 N N . ILE A 1 588 ? -13.952 3.249 14.390 1.00 97.81 588 ILE A N 1
ATOM 4595 C CA . ILE A 1 588 ? -15.080 4.095 13.984 1.00 97.81 588 ILE A CA 1
ATOM 4596 C C . ILE A 1 588 ? -15.453 3.706 12.553 1.00 97.81 588 ILE A C 1
ATOM 4598 O O . ILE A 1 588 ? -14.568 3.536 11.713 1.00 97.81 588 ILE A O 1
ATOM 4602 N N . SER A 1 589 ? -16.744 3.576 12.260 1.00 97.69 589 SER A N 1
ATOM 4603 C CA . SER A 1 589 ? -17.243 3.434 10.895 1.00 97.69 589 SER A CA 1
ATOM 4604 C C . SER A 1 589 ? -18.226 4.546 10.558 1.00 97.69 589 SER A C 1
ATOM 4606 O O . SER A 1 589 ? -19.052 4.917 11.390 1.00 97.69 589 SER A O 1
ATOM 4608 N N . VAL A 1 590 ? -18.114 5.065 9.338 1.00 97.44 590 VAL A N 1
ATOM 4609 C CA . VAL A 1 590 ? -19.081 5.971 8.718 1.00 97.44 590 VAL A CA 1
ATOM 4610 C C . VAL A 1 590 ? -19.597 5.293 7.460 1.00 97.44 590 VAL A C 1
ATOM 4612 O O . VAL A 1 590 ? -18.818 4.987 6.557 1.00 97.44 590 VAL A O 1
ATOM 4615 N N . PHE A 1 591 ? -20.897 5.041 7.402 1.00 96.50 591 PHE A N 1
ATOM 4616 C CA . PHE A 1 591 ? -21.559 4.380 6.284 1.00 96.50 591 PHE A CA 1
ATOM 4617 C C . PHE A 1 591 ? -22.564 5.331 5.636 1.00 96.50 591 PHE A C 1
ATOM 4619 O O . PHE A 1 591 ? -23.350 5.977 6.327 1.00 96.50 591 PHE A O 1
ATOM 4626 N N . TYR A 1 592 ? -22.515 5.415 4.308 1.00 96.00 592 TYR A N 1
ATOM 4627 C CA . TYR A 1 592 ? -23.432 6.185 3.481 1.00 96.00 592 TYR A CA 1
ATOM 4628 C C . TYR A 1 592 ? -24.231 5.212 2.607 1.00 96.00 592 TYR A C 1
ATOM 4630 O O . TYR A 1 592 ? -23.732 4.680 1.611 1.00 96.00 592 TYR A O 1
ATOM 4638 N N . GLN A 1 593 ? -25.467 4.944 3.027 1.00 94.12 593 GLN A N 1
ATOM 4639 C CA . GLN A 1 593 ? -26.348 3.938 2.438 1.00 94.12 593 GLN A CA 1
ATOM 4640 C C . GLN A 1 593 ? -26.698 4.180 0.956 1.00 94.12 593 GLN A C 1
ATOM 4642 O O . GLN A 1 593 ? -26.662 3.193 0.220 1.00 94.12 593 GLN A O 1
ATOM 4647 N N . PRO A 1 594 ? -27.014 5.409 0.482 1.00 92.94 594 PRO A N 1
ATOM 4648 C CA . PRO A 1 594 ? -27.484 5.633 -0.891 1.00 92.94 594 PRO A CA 1
ATOM 4649 C C . PRO A 1 594 ? -26.514 5.139 -1.970 1.00 92.94 594 PRO A C 1
ATOM 4651 O O . PRO A 1 594 ? -26.946 4.587 -2.976 1.00 92.94 594 PRO A O 1
ATOM 4654 N N . GLU A 1 595 ? -25.210 5.274 -1.721 1.00 90.00 595 GLU A N 1
ATOM 4655 C CA . GLU A 1 595 ? -24.137 4.815 -2.614 1.00 90.00 595 GLU A CA 1
ATOM 4656 C C . GLU A 1 595 ? -23.454 3.533 -2.097 1.00 90.00 595 GLU A C 1
ATOM 4658 O O . GLU A 1 595 ? -22.499 3.047 -2.690 1.00 90.00 595 GLU A O 1
ATOM 4663 N N . GLY A 1 596 ? -23.892 2.970 -0.964 1.00 91.06 596 GLY A N 1
ATOM 4664 C CA . GLY A 1 596 ? -23.304 1.760 -0.378 1.00 91.06 596 GLY A CA 1
ATOM 4665 C C . GLY A 1 596 ? -21.814 1.879 -0.013 1.00 91.06 596 GLY A C 1
ATOM 4666 O O . GLY A 1 596 ? -21.092 0.877 -0.060 1.00 91.06 596 GLY A O 1
ATOM 4667 N N . VAL A 1 597 ? -21.340 3.084 0.325 1.00 93.94 597 VAL A N 1
ATOM 4668 C CA . VAL A 1 597 ? -19.937 3.357 0.681 1.00 93.94 597 VAL A CA 1
ATOM 4669 C C . VAL A 1 597 ? -19.761 3.302 2.197 1.00 93.94 597 VAL A C 1
ATOM 4671 O O . VAL A 1 597 ? -20.458 4.005 2.926 1.00 93.94 597 VAL A O 1
ATOM 4674 N N . SER A 1 598 ? -18.798 2.518 2.692 1.00 94.81 598 SER A N 1
ATOM 4675 C CA . SER A 1 598 ? -18.411 2.519 4.113 1.00 94.81 598 SER A CA 1
ATOM 4676 C C . SER A 1 598 ? -16.949 2.914 4.301 1.00 94.81 598 SER A C 1
ATOM 4678 O O . SER A 1 598 ? -16.073 2.469 3.559 1.00 94.81 598 SER A O 1
ATOM 4680 N N . VAL A 1 599 ? -16.667 3.715 5.325 1.00 96.75 599 VAL A N 1
ATOM 4681 C CA . VAL A 1 599 ? -15.319 4.120 5.729 1.00 96.75 599 VAL A CA 1
ATOM 4682 C C . VAL A 1 599 ? -15.079 3.663 7.160 1.00 96.75 599 VAL A C 1
ATOM 4684 O O . VAL A 1 599 ? -15.631 4.221 8.101 1.00 96.75 599 VAL A O 1
ATOM 4687 N N . THR A 1 600 ? -14.243 2.643 7.330 1.00 97.06 600 THR A N 1
ATOM 4688 C CA . THR A 1 600 ? -13.919 2.048 8.630 1.00 97.06 600 THR A CA 1
ATOM 4689 C C . THR A 1 600 ? -12.483 2.389 9.016 1.00 97.06 600 THR A C 1
ATOM 4691 O O . THR A 1 600 ? -11.526 1.906 8.401 1.00 97.06 600 THR A O 1
ATOM 4694 N N . ILE A 1 601 ? -12.335 3.215 10.047 1.00 97.62 601 ILE A N 1
ATOM 4695 C CA . ILE A 1 601 ? -11.067 3.621 10.648 1.00 97.62 601 ILE A CA 1
ATOM 4696 C C . ILE A 1 601 ? -10.817 2.768 11.887 1.00 97.62 601 ILE A C 1
ATOM 4698 O O . ILE A 1 601 ? -11.626 2.771 12.806 1.00 97.62 601 ILE A O 1
ATOM 4702 N N . SER A 1 602 ? -9.671 2.098 11.949 1.00 96.12 602 SER A N 1
ATOM 4703 C CA . SER A 1 602 ? -9.116 1.531 13.180 1.00 96.12 602 SER A CA 1
ATOM 4704 C C . SER A 1 602 ? -7.774 2.186 13.505 1.00 96.12 602 SER A C 1
ATOM 4706 O O . SER A 1 602 ? -7.213 2.961 12.725 1.00 96.12 602 SER A O 1
ATOM 4708 N N . THR A 1 603 ? -7.215 1.870 14.667 1.00 92.75 603 THR A N 1
ATOM 4709 C CA . THR A 1 603 ? -5.945 2.451 15.133 1.00 92.75 603 THR A CA 1
ATOM 4710 C C . THR A 1 603 ? -4.731 2.055 14.280 1.00 92.75 603 THR A C 1
ATOM 4712 O O . THR A 1 603 ? -3.736 2.782 14.235 1.00 92.75 603 THR A O 1
ATOM 4715 N N . ASP A 1 604 ? -4.815 0.947 13.535 1.00 89.69 604 ASP A N 1
ATOM 4716 C CA . ASP A 1 604 ? -3.754 0.443 12.659 1.00 89.69 604 ASP A CA 1
ATOM 4717 C C . ASP A 1 604 ? -3.955 0.761 11.162 1.00 89.69 604 ASP A C 1
ATOM 4719 O O . ASP A 1 604 ? -2.964 0.965 10.450 1.00 89.69 604 ASP A O 1
ATOM 4723 N N . ARG A 1 605 ? -5.203 0.838 10.675 1.00 92.88 605 ARG A N 1
ATOM 4724 C CA . ARG A 1 605 ? -5.535 0.989 9.245 1.00 92.88 605 ARG A CA 1
ATOM 4725 C C . ARG A 1 605 ? -6.810 1.802 9.011 1.00 92.88 605 ARG A C 1
ATOM 4727 O O . ARG A 1 605 ? -7.655 1.936 9.884 1.00 92.88 605 ARG A O 1
ATOM 4734 N N . ILE A 1 606 ? -6.974 2.284 7.784 1.00 95.31 606 ILE A N 1
ATOM 4735 C CA . ILE A 1 606 ? -8.189 2.953 7.308 1.00 95.31 606 ILE A CA 1
ATOM 4736 C C . ILE A 1 606 ? -8.675 2.167 6.090 1.00 95.31 606 ILE A C 1
ATOM 4738 O O . ILE A 1 606 ? -7.888 1.868 5.195 1.00 95.31 606 ILE A O 1
ATOM 4742 N N . THR A 1 607 ? -9.944 1.773 6.059 1.00 92.75 607 THR A N 1
ATOM 4743 C CA . THR A 1 607 ? -10.534 0.994 4.959 1.00 92.75 607 THR A CA 1
ATOM 4744 C C . THR A 1 607 ? -11.707 1.763 4.370 1.00 92.75 607 THR A C 1
ATOM 4746 O O . THR A 1 607 ? -12.590 2.149 5.124 1.00 92.75 607 THR A O 1
ATOM 4749 N N . MET A 1 608 ? -11.766 1.915 3.046 1.00 91.62 608 MET A N 1
ATOM 4750 C CA . MET A 1 608 ? -12.999 2.312 2.358 1.00 91.62 608 MET A CA 1
ATOM 4751 C C . MET A 1 608 ? -13.534 1.132 1.545 1.00 91.62 608 MET A C 1
ATOM 4753 O O . MET A 1 608 ? -12.769 0.478 0.831 1.00 91.62 608 MET A O 1
ATOM 4757 N N . THR A 1 609 ? -14.826 0.840 1.667 1.00 89.81 609 THR A N 1
ATOM 4758 C CA . THR A 1 609 ? -15.501 -0.247 0.949 1.00 89.81 609 THR A CA 1
ATOM 4759 C C . THR A 1 609 ? -16.662 0.275 0.114 1.00 89.81 609 THR A C 1
ATOM 4761 O O . THR A 1 609 ? -17.316 1.243 0.491 1.00 89.81 609 THR A O 1
ATOM 4764 N N . HIS A 1 610 ? -16.883 -0.357 -1.038 1.00 85.94 610 HIS A N 1
ATOM 4765 C CA . HIS A 1 610 ? -17.991 -0.080 -1.950 1.00 85.94 610 HIS A CA 1
ATOM 4766 C C . HIS A 1 610 ? -18.314 -1.361 -2.727 1.00 85.94 610 HIS A C 1
ATOM 4768 O O . HIS A 1 610 ? -17.536 -1.797 -3.586 1.00 85.94 610 HIS A O 1
ATOM 4774 N N . GLY A 1 611 ? -19.422 -2.017 -2.381 1.00 78.44 611 GLY A N 1
ATOM 4775 C CA . GLY A 1 611 ? -19.758 -3.344 -2.902 1.00 78.44 611 GLY A CA 1
ATOM 4776 C C . GLY A 1 611 ? -18.641 -4.367 -2.640 1.00 78.44 611 GLY A C 1
ATOM 4777 O O . GLY A 1 611 ? -18.321 -4.675 -1.496 1.00 78.44 611 GLY A O 1
ATOM 4778 N N . LYS A 1 612 ? -18.027 -4.898 -3.707 1.00 71.62 612 LYS A N 1
ATOM 4779 C CA . LYS A 1 612 ? -16.882 -5.831 -3.613 1.00 71.62 612 LYS A CA 1
ATOM 4780 C C . LYS A 1 612 ? -15.518 -5.137 -3.505 1.00 71.62 612 LYS A C 1
ATOM 4782 O O . LYS A 1 612 ? -14.527 -5.802 -3.204 1.00 71.62 612 LYS A O 1
ATOM 4787 N N . ASN A 1 613 ? -15.442 -3.833 -3.766 1.00 72.75 613 ASN A N 1
ATOM 4788 C CA . ASN A 1 613 ? -14.180 -3.100 -3.779 1.00 72.75 613 ASN A CA 1
ATOM 4789 C C . ASN A 1 613 ? -13.797 -2.699 -2.352 1.00 72.75 613 ASN A C 1
ATOM 4791 O O . ASN A 1 613 ? -14.608 -2.137 -1.617 1.00 72.75 613 ASN A O 1
ATOM 4795 N N . ARG A 1 614 ? -12.546 -2.973 -1.970 1.00 83.69 614 ARG A N 1
ATOM 4796 C CA . ARG A 1 614 ? -11.994 -2.663 -0.648 1.00 83.69 614 ARG A CA 1
ATOM 4797 C C . ARG A 1 614 ? -10.637 -1.985 -0.798 1.00 83.69 614 ARG A C 1
ATOM 4799 O O . ARG A 1 614 ? -9.634 -2.647 -1.053 1.00 83.69 614 ARG A O 1
ATOM 4806 N N . ASN A 1 615 ? -10.615 -0.676 -0.594 1.00 81.12 615 ASN A N 1
ATOM 4807 C CA . ASN A 1 615 ? -9.405 0.135 -0.597 1.00 81.12 615 ASN A CA 1
ATOM 4808 C C . ASN A 1 615 ? -8.827 0.205 0.819 1.00 81.12 615 ASN A C 1
ATOM 4810 O O . ASN A 1 615 ? -9.564 0.405 1.788 1.00 81.12 615 ASN A O 1
ATOM 4814 N N . LEU A 1 616 ? -7.510 0.026 0.945 1.00 85.94 616 LEU A N 1
ATOM 4815 C CA . LEU A 1 616 ? -6.807 0.026 2.225 1.00 85.94 616 LEU A CA 1
ATOM 4816 C C . LEU A 1 616 ? -5.764 1.143 2.265 1.00 85.94 616 LEU A C 1
ATOM 4818 O O . LEU A 1 616 ? -4.865 1.195 1.429 1.00 85.94 616 LEU A O 1
ATOM 4822 N N . PHE A 1 617 ? -5.855 1.982 3.288 1.00 88.81 617 PHE A N 1
ATOM 4823 C CA . PHE A 1 617 ? -4.967 3.106 3.539 1.00 88.81 617 PHE A CA 1
ATOM 4824 C C . PHE A 1 617 ? -4.274 2.953 4.897 1.00 88.81 617 PHE A C 1
ATOM 4826 O O . PHE A 1 617 ? -4.728 2.237 5.797 1.00 88.81 617 PHE A O 1
ATOM 4833 N N . THR A 1 618 ? -3.147 3.644 5.055 1.00 88.69 618 THR A N 1
ATOM 4834 C CA . THR A 1 618 ? -2.350 3.632 6.282 1.00 88.69 618 THR A CA 1
ATOM 4835 C C . THR A 1 618 ? -2.210 5.036 6.846 1.00 88.69 618 THR A C 1
ATOM 4837 O O . THR A 1 618 ? -1.952 5.987 6.116 1.00 88.69 618 THR A O 1
ATOM 4840 N N . TRP A 1 619 ? -2.241 5.141 8.173 1.00 88.19 619 TRP A N 1
ATOM 4841 C CA . TRP A 1 619 ? -1.907 6.355 8.917 1.00 88.19 619 TRP A CA 1
ATOM 4842 C C . TRP A 1 619 ? -0.508 6.935 8.623 1.00 88.19 619 TRP A C 1
ATOM 4844 O O . TRP A 1 619 ? -0.191 8.022 9.093 1.00 88.19 619 TRP A O 1
ATOM 4854 N N . ARG A 1 620 ? 0.371 6.223 7.904 1.00 82.50 620 ARG A N 1
ATOM 4855 C CA . ARG A 1 620 ? 1.761 6.650 7.655 1.00 82.50 620 ARG A CA 1
ATOM 4856 C C . ARG A 1 620 ? 1.930 7.716 6.565 1.00 82.50 620 ARG A C 1
ATOM 4858 O O . ARG A 1 620 ? 3.028 8.274 6.489 1.00 82.50 620 ARG A O 1
ATOM 4865 N N . ALA A 1 621 ? 0.898 7.997 5.772 1.00 75.12 621 ALA A N 1
ATOM 4866 C CA . ALA A 1 621 ? 0.904 8.980 4.686 1.00 75.12 621 ALA A CA 1
ATOM 4867 C C . ALA A 1 621 ? -0.305 9.926 4.788 1.00 75.12 621 ALA A C 1
ATOM 4869 O O . ALA A 1 621 ? -1.276 9.593 5.470 1.00 75.12 621 ALA A O 1
ATOM 4870 N N . SER A 1 622 ? -0.230 11.078 4.116 1.00 86.44 622 SER A N 1
ATOM 4871 C CA . SER A 1 622 ? -1.379 11.966 3.914 1.00 86.44 622 SER A CA 1
ATOM 4872 C C . SER A 1 622 ? -1.954 11.747 2.516 1.00 86.44 622 SER A C 1
ATOM 4874 O O . SER A 1 622 ? -1.197 11.668 1.546 1.00 86.44 622 SER A O 1
ATOM 4876 N N . ALA A 1 623 ? -3.272 11.629 2.402 1.00 83.75 623 ALA A N 1
ATOM 4877 C CA . ALA A 1 623 ? -3.943 11.335 1.139 1.00 83.75 623 ALA A CA 1
ATOM 4878 C C . ALA A 1 623 ? -5.350 11.930 1.121 1.00 83.75 623 ALA A C 1
ATOM 4880 O O . ALA A 1 623 ? -6.062 11.834 2.119 1.00 83.75 623 ALA A O 1
ATOM 4881 N N . GLU A 1 624 ? -5.760 12.472 -0.021 1.00 88.19 624 GLU A N 1
ATOM 4882 C CA . GLU A 1 624 ? -7.140 12.877 -0.273 1.00 88.19 624 GLU A CA 1
ATOM 4883 C C . GLU A 1 624 ? -7.749 11.973 -1.349 1.00 88.19 624 GLU A C 1
ATOM 4885 O O . GLU A 1 624 ? -7.137 11.690 -2.385 1.00 88.19 624 GLU A O 1
ATOM 4890 N N . ILE A 1 625 ? -8.939 11.459 -1.049 1.00 86.81 625 ILE A N 1
ATOM 4891 C CA . ILE A 1 625 ? -9.634 10.422 -1.804 1.00 86.81 625 ILE A CA 1
ATOM 4892 C C . ILE A 1 625 ? -11.101 10.827 -1.941 1.00 86.81 625 ILE A C 1
ATOM 4894 O O . ILE A 1 625 ? -11.716 11.232 -0.959 1.00 86.81 625 ILE A O 1
ATOM 4898 N N . SER A 1 626 ? -11.690 10.675 -3.127 1.00 85.69 626 SER A N 1
ATOM 4899 C CA . SER A 1 626 ? -13.120 10.924 -3.355 1.00 85.69 626 SER A CA 1
ATOM 4900 C C . SER A 1 626 ? -13.765 9.748 -4.086 1.00 85.69 626 SER A C 1
ATOM 4902 O O . SER A 1 626 ? -13.216 9.243 -5.067 1.00 85.69 626 SER A O 1
ATOM 4904 N N . GLN A 1 627 ? -14.921 9.290 -3.606 1.00 82.06 627 GLN A N 1
ATOM 4905 C CA . GLN A 1 627 ? -15.700 8.217 -4.216 1.00 82.06 627 GLN A CA 1
ATOM 4906 C C . GLN A 1 627 ? -17.197 8.397 -3.916 1.00 82.06 627 GLN A C 1
ATOM 4908 O O . GLN A 1 627 ? -17.588 8.362 -2.757 1.00 82.06 627 GLN A O 1
ATOM 4913 N N . HIS A 1 628 ? -18.028 8.519 -4.962 1.00 83.44 628 HIS A N 1
ATOM 4914 C CA . HIS A 1 628 ? -19.502 8.445 -4.888 1.00 83.44 628 HIS A CA 1
ATOM 4915 C C . HIS A 1 628 ? -20.088 9.283 -3.727 1.00 83.44 628 HIS A C 1
ATOM 4917 O O . HIS A 1 628 ? -20.663 8.767 -2.774 1.00 83.44 628 HIS A O 1
ATOM 4923 N N . GLY A 1 629 ? -19.841 10.598 -3.753 1.00 83.44 629 GLY A N 1
ATOM 4924 C CA . GLY A 1 629 ? -20.321 11.538 -2.730 1.00 83.44 629 GLY A CA 1
ATOM 4925 C C . GLY A 1 629 ? -19.579 11.512 -1.384 1.00 83.44 629 GLY A C 1
ATOM 4926 O O . GLY A 1 629 ? -19.792 12.417 -0.579 1.00 83.44 629 GLY A O 1
ATOM 4927 N N . VAL A 1 630 ? -18.685 10.547 -1.140 1.00 92.00 630 VAL A N 1
ATOM 4928 C CA . VAL A 1 630 ? -17.867 10.456 0.080 1.00 92.00 630 VAL A CA 1
ATOM 4929 C C . VAL A 1 630 ? -16.422 10.867 -0.214 1.00 92.00 630 VAL A C 1
ATOM 4931 O O . VAL A 1 630 ? -15.743 10.268 -1.049 1.00 92.00 630 VAL A O 1
ATOM 4934 N N . ARG A 1 631 ? -15.928 11.882 0.499 1.00 92.12 631 ARG A N 1
ATOM 4935 C CA . ARG A 1 631 ? -14.529 12.333 0.472 1.00 92.12 631 ARG A CA 1
ATOM 4936 C C . ARG A 1 631 ? -13.834 11.935 1.769 1.00 92.12 631 ARG A C 1
ATOM 4938 O O . ARG A 1 631 ? -14.400 12.098 2.844 1.00 92.12 631 ARG A O 1
ATOM 4945 N N . ILE A 1 632 ? -12.607 11.436 1.677 1.00 93.94 632 ILE A N 1
ATOM 4946 C CA . ILE A 1 632 ? -11.744 11.115 2.815 1.00 93.94 632 ILE A CA 1
ATOM 4947 C C . ILE A 1 632 ? -10.457 11.924 2.672 1.00 93.94 632 ILE A C 1
ATOM 4949 O O . ILE A 1 632 ? -9.733 11.756 1.692 1.00 93.94 632 ILE A O 1
ATOM 4953 N N . SER A 1 633 ? -10.140 12.744 3.670 1.00 94.06 633 SER A N 1
ATOM 4954 C CA . SER A 1 633 ? -8.831 13.375 3.830 1.00 94.06 633 SER A CA 1
ATOM 4955 C C . SER A 1 633 ? -8.113 12.746 5.022 1.00 94.06 633 SER A C 1
ATOM 4957 O O . SER A 1 633 ? -8.560 12.836 6.165 1.00 94.06 633 SER A O 1
ATOM 4959 N N . ILE A 1 634 ? -7.019 12.040 4.749 1.00 93.56 634 ILE A N 1
ATOM 4960 C CA . ILE A 1 634 ? -6.174 11.375 5.740 1.00 93.56 634 ILE A CA 1
ATOM 4961 C C . ILE A 1 634 ? -4.984 12.286 6.021 1.00 93.56 634 ILE A C 1
ATOM 4963 O O . ILE A 1 634 ? -4.217 12.592 5.108 1.00 93.56 634 ILE A O 1
ATOM 4967 N N . VAL A 1 635 ? -4.775 12.654 7.286 1.00 89.69 635 VAL A N 1
ATOM 4968 C CA . VAL A 1 635 ? -3.606 13.419 7.733 1.00 89.69 635 VAL A CA 1
ATOM 4969 C C . VAL A 1 635 ? -2.647 12.503 8.493 1.00 89.69 635 VAL A C 1
ATOM 4971 O O . VAL A 1 635 ? -2.992 11.909 9.523 1.00 89.69 635 VAL A O 1
ATOM 4974 N N . ARG A 1 636 ? -1.413 12.401 7.987 1.00 86.31 636 ARG A N 1
ATOM 4975 C CA . ARG A 1 636 ? -0.338 11.521 8.471 1.00 86.31 636 ARG A CA 1
ATOM 4976 C C . ARG A 1 636 ? -0.205 11.505 9.998 1.00 86.31 636 ARG A C 1
ATOM 4978 O O . ARG A 1 636 ? 0.122 12.504 10.630 1.00 86.31 636 ARG A O 1
ATOM 4985 N N . ASN A 1 637 ? -0.384 10.324 10.591 1.00 84.94 637 ASN A N 1
ATOM 4986 C CA . ASN A 1 637 ? -0.330 10.047 12.032 1.00 84.94 637 ASN A CA 1
ATOM 4987 C C . ASN A 1 637 ? -1.189 11.002 12.895 1.00 84.94 637 ASN A C 1
ATOM 4989 O O . ASN A 1 637 ? -0.892 11.191 14.083 1.00 84.94 637 ASN A O 1
ATOM 4993 N N . SER A 1 638 ? -2.230 11.615 12.319 1.00 89.06 638 SER A N 1
ATOM 4994 C CA . SER A 1 638 ? -3.061 12.604 13.002 1.00 89.06 638 SER A CA 1
ATOM 4995 C C . SER A 1 638 ? -4.529 12.232 13.058 1.00 89.06 638 SER A C 1
ATOM 4997 O O . SER A 1 638 ? -4.992 11.810 14.111 1.00 89.06 638 SER A O 1
ATOM 4999 N N . HIS A 1 639 ? -5.263 12.457 11.977 1.00 92.50 639 HIS A N 1
ATOM 5000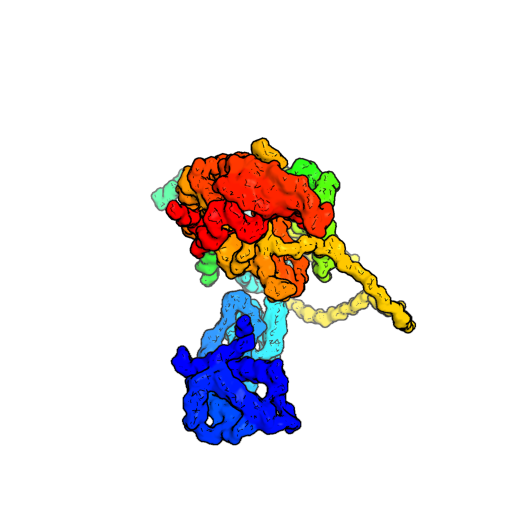 C CA . HIS A 1 639 ? -6.715 12.365 11.954 1.00 92.50 639 HIS A CA 1
ATOM 5001 C C . HIS A 1 639 ? -7.192 12.044 10.532 1.00 92.50 639 HIS A C 1
ATOM 5003 O O . HIS A 1 639 ? -6.427 12.154 9.572 1.00 92.50 639 HIS A O 1
ATOM 5009 N N . VAL A 1 640 ? -8.439 11.606 10.415 1.00 95.44 640 VAL A N 1
ATOM 5010 C CA . VAL A 1 640 ? -9.140 11.389 9.150 1.00 95.44 640 VAL A CA 1
ATOM 5011 C C . VAL A 1 640 ? -10.386 12.251 9.165 1.00 95.44 640 VAL A C 1
ATOM 5013 O O . VAL A 1 640 ? -11.185 12.140 10.089 1.00 95.44 640 VAL A O 1
ATOM 5016 N N . ILE A 1 641 ? -10.560 13.082 8.146 1.00 95.38 641 ILE A N 1
ATOM 5017 C CA . ILE A 1 641 ? -11.801 13.806 7.890 1.00 95.38 641 ILE A CA 1
ATOM 5018 C C . ILE A 1 641 ? -12.569 13.025 6.831 1.00 95.38 641 ILE A C 1
ATOM 5020 O O . ILE A 1 641 ? -12.053 12.793 5.740 1.00 95.38 641 ILE A O 1
ATOM 5024 N N . ILE A 1 642 ? -13.796 12.629 7.145 1.00 96.31 642 ILE A N 1
ATOM 5025 C CA . ILE A 1 642 ? -14.752 12.089 6.182 1.00 96.31 642 ILE A CA 1
ATOM 5026 C C . ILE A 1 642 ? -15.796 13.167 5.924 1.00 96.31 642 ILE A C 1
ATOM 5028 O O . ILE A 1 642 ? -16.368 13.695 6.873 1.00 96.31 642 ILE A O 1
ATOM 5032 N N . THR A 1 643 ? -16.070 13.462 4.661 1.00 95.75 643 THR A N 1
ATOM 5033 C CA . THR A 1 643 ? -17.122 14.391 4.247 1.00 95.75 643 THR A CA 1
ATOM 5034 C C . THR A 1 643 ? -18.101 13.654 3.344 1.00 95.75 643 THR A C 1
ATOM 5036 O O . THR A 1 643 ? -17.711 13.143 2.296 1.00 95.75 643 THR A O 1
ATOM 5039 N N . VAL A 1 644 ? -19.371 13.604 3.737 1.00 94.50 644 VAL A N 1
ATOM 5040 C CA . VAL A 1 644 ? -20.461 12.974 2.984 1.00 94.50 644 VAL A CA 1
ATOM 5041 C C . VAL A 1 644 ? -21.328 14.066 2.364 1.00 94.50 644 VAL A C 1
ATOM 5043 O O . VAL A 1 644 ? -21.848 14.933 3.068 1.00 94.50 644 VAL A O 1
ATOM 5046 N N . THR A 1 645 ? -21.483 14.037 1.038 1.00 86.62 645 THR A N 1
ATOM 5047 C CA . THR A 1 645 ? -22.309 14.979 0.251 1.00 86.62 645 THR A CA 1
ATOM 5048 C C . THR A 1 645 ? -22.023 16.462 0.531 1.00 86.62 645 THR A C 1
ATOM 5050 O O . THR A 1 645 ? -22.920 17.291 0.486 1.00 86.62 645 THR A O 1
ATOM 5053 N N . GLU A 1 646 ? -20.772 16.785 0.876 1.00 82.75 646 GLU A N 1
ATOM 5054 C CA . GLU A 1 646 ? -20.275 18.118 1.287 1.00 82.75 646 GLU A CA 1
ATOM 5055 C C . GLU A 1 646 ? -20.908 18.731 2.560 1.00 82.75 646 GLU A C 1
ATOM 5057 O O . GLU A 1 646 ? -20.340 19.662 3.124 1.00 82.75 646 GLU A O 1
ATOM 5062 N N . ASN A 1 647 ? -22.002 18.161 3.075 1.00 86.94 647 ASN A N 1
ATOM 5063 C CA . ASN A 1 647 ? -22.828 18.733 4.146 1.00 86.94 647 ASN A CA 1
ATOM 5064 C C . ASN A 1 647 ? -22.684 18.060 5.525 1.00 86.94 647 ASN A C 1
ATOM 5066 O O . ASN A 1 647 ? -23.137 18.619 6.525 1.00 86.94 647 ASN A O 1
ATOM 5070 N N . ILE A 1 648 ? -22.092 16.862 5.594 1.00 93.69 648 ILE A N 1
ATOM 5071 C CA . ILE A 1 648 ? -21.870 16.118 6.844 1.00 93.69 648 ILE A CA 1
ATOM 5072 C C . ILE A 1 648 ? -20.388 15.763 6.950 1.00 93.69 648 ILE A C 1
ATOM 5074 O O . ILE A 1 648 ? -19.852 15.062 6.093 1.00 93.69 648 ILE A O 1
ATOM 5078 N N . GLN A 1 649 ? -19.730 16.223 8.013 1.00 95.25 649 GLN A N 1
ATOM 5079 C CA . GLN A 1 649 ? -18.312 15.998 8.274 1.00 95.25 649 GLN A CA 1
ATOM 5080 C C . GLN A 1 649 ? -18.108 15.161 9.548 1.00 95.25 649 GLN A C 1
ATOM 5082 O O . GLN A 1 649 ? -18.732 15.404 10.578 1.00 95.25 649 GLN A O 1
ATOM 5087 N N . VAL A 1 650 ? -17.209 14.180 9.504 1.00 95.56 650 VAL A N 1
ATOM 5088 C CA . VAL A 1 650 ? -16.812 13.357 10.656 1.00 95.56 650 VAL A CA 1
ATOM 5089 C C . VAL A 1 650 ? -15.293 13.373 10.754 1.00 95.56 650 VAL A C 1
ATOM 5091 O O . VAL A 1 650 ? -14.611 12.894 9.849 1.00 95.56 650 VAL A O 1
ATOM 5094 N N . GLU A 1 651 ? -14.748 13.912 11.842 1.00 94.62 651 GLU A N 1
ATOM 5095 C CA . GLU A 1 651 ? -13.310 13.881 12.115 1.00 94.62 651 GLU A CA 1
ATOM 5096 C C . GLU A 1 651 ? -12.992 12.757 13.110 1.00 94.62 651 GLU A C 1
ATOM 5098 O O . GLU A 1 651 ? -13.529 12.714 14.215 1.00 94.62 651 GLU A O 1
ATOM 5103 N N . VAL A 1 652 ? -12.093 11.847 12.731 1.00 94.88 652 VAL A N 1
ATOM 5104 C CA . VAL A 1 652 ? -11.623 10.736 13.568 1.00 94.88 652 VAL A CA 1
ATOM 5105 C C . VAL A 1 652 ? -10.137 10.915 13.859 1.00 94.88 652 VAL A C 1
ATOM 5107 O O . VAL A 1 652 ? -9.297 10.790 12.967 1.00 94.88 652 VAL A O 1
ATOM 5110 N N . MET A 1 653 ? -9.789 11.201 15.111 1.00 92.00 653 MET A N 1
ATOM 5111 C CA . MET A 1 653 ? -8.422 11.494 15.543 1.00 92.00 653 MET A CA 1
ATOM 5112 C C . MET A 1 653 ? -7.725 10.254 16.103 1.00 92.00 653 MET A C 1
ATOM 5114 O O . MET A 1 653 ? -8.263 9.572 16.968 1.00 92.00 653 MET A O 1
ATOM 5118 N N . LEU A 1 654 ? -6.494 9.983 15.660 1.00 91.88 654 LEU A N 1
ATOM 5119 C CA . LEU A 1 654 ? -5.674 8.901 16.197 1.00 91.88 654 LEU A CA 1
ATOM 5120 C C . LEU A 1 654 ? -4.868 9.359 17.415 1.00 91.88 654 LEU A C 1
ATOM 5122 O O . LEU A 1 654 ? -3.978 10.218 17.323 1.00 91.88 654 LEU A O 1
ATOM 5126 N N . HIS A 1 655 ? -5.107 8.671 18.526 1.00 87.19 655 HIS A N 1
ATOM 5127 C CA . HIS A 1 655 ? -4.357 8.786 19.762 1.00 87.19 655 HIS A CA 1
ATOM 5128 C C . HIS A 1 655 ? -3.356 7.634 19.868 1.00 87.19 655 HIS A C 1
ATOM 5130 O O . HIS A 1 655 ? -3.732 6.472 20.016 1.00 87.19 655 HIS A O 1
ATOM 5136 N N . ARG A 1 656 ? -2.060 7.961 19.767 1.00 85.06 656 ARG A N 1
ATOM 5137 C CA . ARG A 1 656 ? -0.969 6.981 19.859 1.00 85.06 656 ARG A CA 1
ATOM 5138 C C . ARG A 1 656 ? -0.339 6.964 21.238 1.00 85.06 656 ARG A C 1
ATOM 5140 O O . ARG A 1 656 ? 0.122 7.989 21.739 1.00 85.06 656 ARG A O 1
ATOM 5147 N N . VAL A 1 657 ? -0.238 5.771 21.793 1.00 81.31 657 VAL A N 1
ATOM 5148 C CA . VAL A 1 657 ? 0.480 5.466 23.020 1.00 81.31 657 VAL A CA 1
ATOM 5149 C C . VAL A 1 657 ? 1.915 5.050 22.665 1.00 81.31 657 VAL A C 1
ATOM 5151 O O . VAL A 1 657 ? 2.209 4.620 21.546 1.00 81.31 657 VAL A O 1
ATOM 5154 N N . TRP A 1 658 ? 2.864 5.202 23.593 1.00 74.50 658 TRP A N 1
ATOM 5155 C CA . TRP A 1 658 ? 4.230 4.743 23.340 1.00 74.50 658 TRP A CA 1
ATOM 5156 C C . TRP A 1 658 ? 4.288 3.215 23.182 1.00 74.50 658 TRP A C 1
ATOM 5158 O O . TRP A 1 658 ? 3.502 2.460 23.767 1.00 74.50 658 TRP A O 1
ATOM 5168 N N . ARG A 1 659 ? 5.247 2.740 22.377 1.00 68.00 659 ARG A N 1
ATOM 5169 C CA . ARG A 1 659 ? 5.396 1.309 22.077 1.00 68.00 659 ARG A CA 1
ATOM 5170 C C . ARG A 1 659 ? 5.556 0.499 23.362 1.00 68.00 659 ARG A C 1
ATOM 5172 O O . ARG A 1 659 ? 6.363 0.843 24.218 1.00 68.00 659 ARG A O 1
ATOM 5179 N N . ASN A 1 660 ? 4.824 -0.607 23.448 1.00 66.12 660 ASN A N 1
ATOM 5180 C CA . ASN A 1 660 ? 4.844 -1.540 24.575 1.00 66.12 660 ASN A CA 1
ATOM 5181 C C . ASN A 1 660 ? 4.424 -0.940 25.934 1.00 66.12 660 ASN A C 1
ATOM 5183 O O . ASN A 1 660 ? 4.782 -1.500 26.966 1.00 66.12 660 ASN A O 1
ATOM 5187 N N . HIS A 1 661 ? 3.619 0.134 25.974 1.00 72.31 661 HIS A N 1
ATOM 5188 C CA . HIS A 1 661 ? 3.010 0.586 27.236 1.00 72.31 661 HIS A CA 1
ATOM 5189 C C . HIS A 1 661 ? 2.276 -0.585 27.930 1.00 72.31 661 HIS A C 1
ATOM 5191 O O . HIS A 1 661 ? 1.497 -1.283 27.270 1.00 72.31 661 HIS A O 1
ATOM 5197 N N . PRO A 1 662 ? 2.483 -0.812 29.243 1.00 68.88 662 PRO A N 1
ATOM 5198 C CA . PRO A 1 662 ? 1.940 -1.977 29.956 1.00 68.88 662 PRO A CA 1
ATOM 5199 C C . PRO A 1 662 ? 0.411 -2.008 30.131 1.00 68.88 662 PRO A C 1
ATOM 5201 O O . PRO A 1 662 ? -0.128 -3.046 30.497 1.00 68.88 662 PRO A O 1
ATOM 5204 N N . VAL A 1 663 ? -0.297 -0.902 29.874 1.00 73.81 663 VAL A N 1
ATOM 5205 C CA . VAL A 1 663 ? -1.717 -0.725 30.229 1.00 73.81 663 VAL A CA 1
ATOM 5206 C C . VAL A 1 663 ? -2.492 -0.135 29.057 1.00 73.81 663 VAL A C 1
ATOM 5208 O O . VAL A 1 663 ? -3.425 -0.768 28.566 1.00 73.81 663 VAL A O 1
ATOM 5211 N N . ASN A 1 664 ? -2.087 1.046 28.588 1.00 79.56 664 ASN A N 1
ATOM 5212 C CA . ASN A 1 664 ? -2.839 1.784 27.580 1.00 79.56 664 ASN A CA 1
ATOM 5213 C C . ASN A 1 664 ? -2.590 1.222 26.170 1.00 79.56 664 ASN A C 1
ATOM 5215 O O . ASN A 1 664 ? -1.582 0.557 25.893 1.00 79.56 664 ASN A O 1
ATOM 5219 N N . VAL A 1 665 ? -3.545 1.487 25.285 1.00 85.94 665 VAL A N 1
ATOM 5220 C CA . VAL A 1 665 ? -3.584 1.066 23.880 1.00 85.94 665 VAL A CA 1
ATOM 5221 C C . VAL A 1 665 ? -3.784 2.295 22.998 1.00 85.94 665 VAL A C 1
ATOM 5223 O O . VAL A 1 665 ? -4.310 3.296 23.475 1.00 85.94 665 VAL A O 1
ATOM 5226 N N . ASP A 1 666 ? -3.371 2.230 21.732 1.00 89.62 666 ASP A N 1
ATOM 5227 C CA . ASP A 1 666 ? -3.780 3.241 20.749 1.00 89.62 666 ASP A CA 1
ATOM 5228 C C . ASP A 1 666 ? -5.315 3.249 20.651 1.00 89.62 666 ASP A C 1
ATOM 5230 O O . ASP A 1 666 ? -5.937 2.186 20.731 1.00 89.62 666 ASP A O 1
ATOM 5234 N N . PHE A 1 667 ? -5.913 4.425 20.463 1.00 91.06 667 PHE A N 1
ATOM 5235 C CA . PHE A 1 667 ? -7.366 4.607 20.383 1.00 91.06 667 PHE A CA 1
ATOM 5236 C C . PHE A 1 667 ? -7.760 5.759 19.450 1.00 91.06 667 PHE A C 1
ATOM 5238 O O . PHE A 1 667 ? -6.903 6.455 18.897 1.00 91.06 667 PHE A O 1
ATOM 5245 N N . LEU A 1 668 ? -9.065 5.930 19.246 1.00 92.50 668 LEU A N 1
ATOM 5246 C CA . LEU A 1 668 ? -9.657 6.937 18.375 1.00 92.50 668 LEU A CA 1
ATOM 5247 C C . LEU A 1 668 ? -10.514 7.922 19.180 1.00 92.50 668 LEU A C 1
ATOM 5249 O O . LEU A 1 668 ? -11.330 7.512 20.000 1.00 92.50 668 LEU A O 1
ATOM 5253 N N . GLY A 1 669 ? -10.355 9.213 18.905 1.00 91.31 669 GLY A N 1
ATOM 5254 C CA . GLY A 1 669 ? -11.339 10.244 19.236 1.00 91.31 669 GLY A CA 1
ATOM 5255 C C . GLY A 1 669 ? -12.243 10.492 18.029 1.00 91.31 669 GLY A C 1
ATOM 5256 O O . GLY A 1 669 ? -11.803 10.312 16.892 1.00 91.31 669 GLY A O 1
ATOM 5257 N N . ILE A 1 670 ? -13.486 10.910 18.255 1.00 92.38 670 ILE A N 1
ATOM 5258 C CA . ILE A 1 670 ? -14.423 11.284 17.189 1.00 92.38 670 ILE A CA 1
ATOM 5259 C C . ILE A 1 670 ? -15.022 12.660 17.476 1.00 92.38 670 ILE A C 1
ATOM 5261 O O . ILE A 1 670 ? -15.448 12.936 18.595 1.00 92.38 670 ILE A O 1
ATOM 5265 N N . TYR A 1 671 ? -15.057 13.509 16.453 1.00 91.00 671 TYR A N 1
ATOM 5266 C CA . TYR A 1 671 ? -15.592 14.861 16.520 1.00 91.00 671 TYR A CA 1
ATOM 5267 C C . TYR A 1 671 ? -16.570 15.084 15.363 1.00 91.00 671 TYR A C 1
ATOM 5269 O O . TYR A 1 671 ? -16.281 14.782 14.203 1.00 91.00 671 TYR A O 1
ATOM 5277 N N . LEU A 1 672 ? -17.747 15.606 15.703 1.00 90.44 672 LEU A N 1
ATOM 5278 C CA . LEU A 1 672 ? -18.846 15.887 14.785 1.00 90.44 672 LEU A CA 1
ATOM 5279 C C . LEU A 1 672 ? -19.126 17.395 14.852 1.00 90.44 672 LEU A C 1
ATOM 5281 O O . LEU A 1 672 ? -19.468 17.880 15.931 1.00 90.44 672 LEU A O 1
ATOM 5285 N N . PRO A 1 673 ? -18.940 18.162 13.764 1.00 88.00 673 PRO A N 1
ATOM 5286 C CA . PRO A 1 673 ? -19.244 19.588 13.757 1.00 88.00 673 PRO A CA 1
ATOM 5287 C C . PRO A 1 673 ? -20.744 19.871 13.916 1.00 88.00 673 PRO A C 1
ATOM 5289 O O . PRO A 1 673 ? -21.588 19.220 13.302 1.00 88.00 673 PRO A O 1
ATOM 5292 N N . ASN A 1 674 ? -21.076 20.898 14.703 1.00 82.75 674 ASN A N 1
ATOM 5293 C CA . ASN A 1 674 ? -22.462 21.301 14.978 1.00 82.75 674 ASN A CA 1
ATOM 5294 C C . ASN A 1 674 ? -23.207 21.858 13.749 1.00 82.75 674 ASN A C 1
ATOM 5296 O O . ASN A 1 674 ? -24.421 22.014 13.790 1.00 82.75 674 ASN A O 1
ATOM 5300 N N . ASN A 1 675 ? -22.488 22.194 12.675 1.00 85.19 675 ASN A N 1
ATOM 5301 C CA . ASN A 1 675 ? -23.041 22.675 11.408 1.00 85.19 675 ASN A CA 1
ATOM 5302 C C . ASN A 1 675 ? -23.296 21.551 10.384 1.00 85.19 675 ASN A C 1
ATOM 5304 O O . ASN A 1 675 ? -23.634 21.854 9.240 1.00 85.19 675 ASN A O 1
ATOM 5308 N N . ASN A 1 676 ? -23.139 20.278 10.769 1.00 90.31 676 ASN A N 1
ATOM 5309 C CA . ASN A 1 676 ? -23.538 19.144 9.937 1.00 90.31 676 ASN A CA 1
ATOM 5310 C C . ASN A 1 676 ? -25.050 19.178 9.670 1.00 90.31 676 ASN A C 1
ATOM 5312 O O . ASN A 1 676 ? -25.853 19.207 10.604 1.00 90.31 676 ASN A O 1
ATOM 5316 N N . GLN A 1 677 ? -25.442 19.122 8.397 1.00 91.31 677 GLN A N 1
ATOM 5317 C CA . GLN A 1 677 ? -26.849 19.181 7.989 1.00 91.31 677 GLN A CA 1
ATOM 5318 C C . GLN A 1 677 ? -27.463 17.775 7.975 1.00 91.31 677 GLN A C 1
ATOM 5320 O O . GLN A 1 677 ? -27.623 17.154 6.925 1.00 91.31 677 GLN A O 1
ATOM 5325 N N . TYR A 1 678 ? -27.770 17.260 9.163 1.00 93.06 678 TYR A N 1
ATOM 5326 C CA . TYR A 1 678 ? -28.530 16.020 9.324 1.00 93.06 678 TYR A CA 1
ATOM 5327 C C . TYR A 1 678 ? -30.026 16.225 9.029 1.00 93.06 678 TYR A C 1
ATOM 5329 O O . TYR A 1 678 ? -30.539 17.345 9.104 1.00 93.06 678 TYR A O 1
ATOM 5337 N N . SER A 1 679 ? -30.750 15.145 8.728 1.00 94.06 679 SER A N 1
ATOM 5338 C CA . SER A 1 679 ? -32.207 15.207 8.567 1.00 94.06 679 SER A CA 1
ATOM 5339 C C . SER A 1 679 ? -32.936 15.330 9.918 1.00 94.06 679 SER A C 1
ATOM 5341 O O . SER A 1 679 ? -32.376 14.992 10.964 1.00 94.06 679 SER A O 1
ATOM 5343 N N . PRO A 1 680 ? -34.231 15.705 9.922 1.00 92.06 680 PRO A N 1
ATOM 5344 C CA . PRO A 1 680 ? -35.060 15.675 11.127 1.00 92.06 680 PRO A CA 1
ATOM 5345 C C . PRO A 1 680 ? -35.237 14.291 11.776 1.00 92.06 680 PRO A C 1
ATOM 5347 O O . PRO A 1 680 ? -35.769 14.220 12.877 1.00 92.06 680 PRO A O 1
ATOM 5350 N N . LEU A 1 681 ? -34.823 13.208 11.106 1.00 93.06 681 LEU A N 1
ATOM 5351 C CA . LEU A 1 681 ? -34.887 11.827 11.601 1.00 93.06 681 LEU A CA 1
ATOM 5352 C C . LEU A 1 681 ? -33.576 11.363 12.262 1.00 93.06 681 LEU A C 1
ATOM 5354 O O . LEU A 1 681 ? -33.454 10.194 12.628 1.00 93.06 681 LEU A O 1
ATOM 5358 N N . ALA A 1 682 ? -32.575 12.239 12.379 1.00 93.88 682 ALA A N 1
ATOM 5359 C CA . ALA A 1 682 ? -31.273 11.890 12.927 1.00 93.88 682 ALA A CA 1
ATOM 5360 C C . ALA A 1 682 ? -31.330 11.584 14.431 1.00 93.88 682 ALA A C 1
ATOM 5362 O O . ALA A 1 682 ? -31.720 12.411 15.254 1.00 93.88 682 ALA A O 1
ATOM 5363 N N . HIS A 1 683 ? -30.884 10.382 14.792 1.00 94.81 683 HIS A N 1
ATOM 5364 C CA . HIS A 1 683 ? -30.880 9.889 16.165 1.00 94.81 683 HIS A CA 1
ATOM 5365 C C . HIS A 1 683 ? -29.525 9.247 16.529 1.00 94.81 683 HIS A C 1
ATOM 5367 O O . HIS A 1 683 ? -28.547 9.378 15.791 1.00 94.81 683 HIS A O 1
ATOM 5373 N N . GLY A 1 684 ? -29.423 8.588 17.686 1.00 93.31 684 GLY A N 1
ATOM 5374 C CA . GLY A 1 684 ? -28.163 8.048 18.227 1.00 93.31 684 GLY A CA 1
ATOM 5375 C C . GLY A 1 684 ? -27.667 8.804 19.462 1.00 93.31 684 GLY A C 1
ATOM 5376 O O . GLY A 1 684 ? -28.257 9.813 19.848 1.00 93.31 684 GLY A O 1
ATOM 5377 N N . LEU A 1 685 ? -26.583 8.332 20.093 1.00 93.00 685 LEU A N 1
ATOM 5378 C CA . LEU A 1 685 ? -26.043 8.918 21.335 1.00 93.00 685 LEU A CA 1
ATOM 5379 C C . LEU A 1 685 ? -25.666 10.402 21.206 1.00 93.00 685 LEU A C 1
ATOM 5381 O O . LEU A 1 685 ? -25.725 11.127 22.193 1.00 93.00 685 LEU A O 1
ATOM 5385 N N . ILE A 1 686 ? -25.274 10.841 20.006 1.00 92.25 686 ILE A N 1
ATOM 5386 C CA . ILE A 1 686 ? -24.936 12.238 19.701 1.00 92.25 686 ILE A CA 1
ATOM 5387 C C . ILE A 1 686 ? -25.923 12.813 18.675 1.00 92.25 686 ILE A C 1
ATOM 5389 O O . ILE A 1 686 ? -26.362 13.951 18.820 1.00 92.25 686 ILE A O 1
ATOM 5393 N N . GLY A 1 687 ? -26.326 12.024 17.669 1.00 90.81 687 GLY A N 1
ATOM 5394 C CA . GLY A 1 687 ? -27.213 12.471 16.587 1.00 90.81 687 GLY A CA 1
ATOM 5395 C C . GLY A 1 687 ? -28.564 13.018 17.057 1.00 90.81 687 GLY A C 1
ATOM 5396 O O . GLY A 1 687 ? -29.094 13.928 16.426 1.00 90.81 687 GLY A O 1
ATOM 5397 N N . GLN A 1 688 ? -29.071 12.564 18.210 1.00 91.94 688 GLN A N 1
ATOM 5398 C CA . GLN A 1 688 ? -30.301 13.092 18.819 1.00 91.94 688 GLN A CA 1
ATOM 5399 C C . GLN A 1 688 ? -30.234 14.581 19.213 1.00 91.94 688 GLN A C 1
ATOM 5401 O O . GLN A 1 688 ? -31.272 15.195 19.426 1.00 91.94 688 GLN A O 1
ATOM 5406 N N . PHE A 1 689 ? -29.032 15.160 19.317 1.00 90.94 689 PHE A N 1
ATOM 5407 C CA . PHE A 1 689 ? -28.812 16.579 19.626 1.00 90.94 689 PHE A CA 1
ATOM 5408 C C . PHE A 1 689 ? -28.577 17.437 18.370 1.00 90.94 689 PHE A C 1
ATOM 5410 O O . PHE A 1 689 ? -28.257 18.618 18.485 1.00 90.94 689 PHE A O 1
ATOM 5417 N N . SER A 1 690 ? -28.758 16.865 17.172 1.00 87.12 690 SER A N 1
ATOM 5418 C CA . SER A 1 690 ? -28.832 17.615 15.906 1.00 87.12 690 SER A CA 1
ATOM 5419 C C . SER A 1 690 ? -29.947 18.670 15.927 1.00 87.12 690 SER A C 1
ATOM 5421 O O . SER A 1 690 ? -29.791 19.754 15.368 1.00 87.12 690 SER A O 1
ATOM 5423 N N . GLN A 1 691 ? -31.040 18.383 16.638 1.00 85.19 691 GLN A N 1
ATOM 5424 C CA . GLN A 1 691 ? -32.003 19.375 17.100 1.00 85.19 691 GLN A CA 1
ATOM 5425 C C . GLN A 1 691 ? -31.741 19.656 18.584 1.00 85.19 691 GLN A C 1
ATOM 5427 O O . GLN A 1 691 ? -31.870 18.770 19.426 1.00 85.19 691 GLN A O 1
ATOM 5432 N N . GLU A 1 692 ? -31.352 20.889 18.910 1.00 88.44 692 GLU A N 1
ATOM 5433 C CA . GLU A 1 692 ? -31.058 21.285 20.291 1.00 88.44 692 GLU A CA 1
ATOM 5434 C C . GLU A 1 692 ? -32.337 21.244 21.153 1.00 88.44 692 GLU A C 1
ATOM 5436 O O . GLU A 1 692 ? -33.286 21.980 20.851 1.00 88.44 692 GLU A O 1
ATOM 5441 N N . PRO A 1 693 ? -32.385 20.413 22.216 1.00 87.88 693 PRO A N 1
ATOM 5442 C CA . PRO A 1 693 ? -33.566 20.276 23.057 1.00 87.88 693 PRO A CA 1
ATOM 5443 C C . PRO A 1 693 ? -33.794 21.530 23.902 1.00 87.88 693 PRO A C 1
ATOM 5445 O O . PRO A 1 693 ? -32.852 22.213 24.310 1.00 87.88 693 PRO A O 1
ATOM 5448 N N . GLU A 1 694 ? -35.054 21.802 24.241 1.00 88.44 694 GLU A N 1
ATOM 5449 C CA . GLU A 1 694 ? -35.350 22.808 25.256 1.00 88.44 694 GLU A CA 1
ATOM 5450 C C . GLU A 1 694 ? -34.818 22.356 26.620 1.00 88.44 694 GLU A C 1
ATOM 5452 O O . GLU A 1 694 ? -35.072 21.237 27.080 1.00 88.44 694 GLU A O 1
ATOM 5457 N N . MET A 1 695 ? -34.058 23.247 27.256 1.00 90.44 695 MET A N 1
ATOM 5458 C CA . MET A 1 695 ? -33.506 23.029 28.583 1.00 90.44 695 MET A CA 1
ATOM 5459 C C . MET A 1 695 ? -33.412 24.322 29.400 1.00 90.44 695 MET A C 1
ATOM 5461 O O . MET A 1 695 ? -33.283 25.430 28.853 1.00 90.44 695 MET A O 1
ATOM 5465 N N . SER A 1 696 ? -33.426 24.152 30.721 1.00 90.38 696 SER A N 1
ATOM 5466 C CA . SER A 1 696 ? -33.130 25.175 31.720 1.00 90.38 696 SER A CA 1
ATOM 5467 C C . SER A 1 696 ? -32.057 24.672 32.695 1.00 90.38 696 SER A C 1
ATOM 5469 O O . SER A 1 696 ? -31.857 23.468 32.870 1.00 90.38 696 SER A O 1
ATOM 5471 N N . LEU A 1 697 ? -31.322 25.605 33.298 1.00 91.31 697 LEU A N 1
ATOM 5472 C CA . LEU A 1 697 ? -30.308 25.326 34.309 1.00 91.31 697 LEU A CA 1
ATOM 5473 C C . LEU A 1 697 ? -30.490 26.337 35.438 1.00 91.31 697 LEU A C 1
ATOM 5475 O O . LEU A 1 697 ? -30.435 27.544 35.195 1.00 91.31 697 LEU A O 1
ATOM 5479 N N . TYR A 1 698 ? -30.731 25.849 36.648 1.00 91.75 698 TYR A N 1
ATOM 5480 C CA . TYR A 1 698 ? -31.048 26.670 37.811 1.00 91.75 698 TYR A CA 1
ATOM 5481 C C . TYR A 1 698 ? -30.471 26.052 39.094 1.00 91.75 698 TYR A C 1
ATOM 5483 O O . TYR A 1 698 ? -29.868 24.981 39.058 1.00 91.75 698 TYR A O 1
ATOM 5491 N N . ASP A 1 699 ? -30.627 26.760 40.217 1.00 89.38 699 ASP A N 1
ATOM 5492 C CA . ASP A 1 699 ? -30.116 26.351 41.536 1.00 89.38 699 ASP A CA 1
ATOM 5493 C C . ASP A 1 699 ? -28.605 26.043 41.529 1.00 89.38 699 ASP A C 1
ATOM 5495 O O . ASP A 1 699 ? -28.152 24.980 41.938 1.00 89.38 699 ASP A O 1
ATOM 5499 N N . ILE A 1 700 ? -27.811 26.964 40.966 1.00 91.12 700 ILE A N 1
ATOM 5500 C CA . ILE A 1 700 ? -26.354 26.808 40.866 1.00 91.12 700 ILE A CA 1
ATOM 5501 C C . ILE A 1 700 ? -25.714 27.161 42.214 1.00 91.12 700 ILE A C 1
ATOM 5503 O O . ILE A 1 700 ? -25.603 28.342 42.552 1.00 91.12 700 ILE A O 1
ATOM 5507 N N . HIS A 1 701 ? -25.220 26.156 42.931 1.00 87.44 701 HIS A N 1
ATOM 5508 C CA . HIS A 1 701 ? -24.541 26.306 44.220 1.00 87.44 701 HIS A CA 1
ATOM 5509 C C . HIS A 1 701 ? -23.143 25.661 44.216 1.00 87.44 701 HIS A C 1
ATOM 5511 O O . HIS A 1 701 ? -22.697 25.063 43.232 1.00 87.44 701 HIS A O 1
ATOM 5517 N N . GLU A 1 702 ? -22.391 25.835 45.302 1.00 87.25 702 GLU A N 1
ATOM 5518 C CA . GLU A 1 702 ? -21.141 25.096 45.510 1.00 87.25 702 GLU A CA 1
ATOM 5519 C C . GLU A 1 702 ? -21.474 23.664 45.945 1.00 87.25 702 GLU A C 1
ATOM 5521 O O . GLU A 1 702 ? -22.390 23.454 46.742 1.00 87.25 702 GLU A O 1
ATOM 5526 N N . GLY A 1 703 ? -20.790 22.679 45.359 1.00 80.12 703 GLY A N 1
ATOM 5527 C CA . GLY A 1 703 ? -20.956 21.272 45.710 1.00 80.12 703 GLY A CA 1
ATOM 5528 C C . GLY A 1 703 ? -20.090 20.862 46.900 1.00 80.12 703 GLY A C 1
ATOM 5529 O O . GLY A 1 703 ? -19.379 21.674 47.493 1.00 80.12 703 GLY A O 1
ATOM 5530 N N . ALA A 1 704 ? -20.081 19.565 47.213 1.00 76.31 704 ALA A N 1
ATOM 5531 C CA . ALA A 1 704 ? -19.230 19.017 48.283 1.00 76.31 704 ALA A CA 1
ATOM 5532 C C . ALA A 1 704 ? -17.711 19.177 48.015 1.00 76.31 704 ALA A C 1
ATOM 5534 O O . ALA A 1 704 ? -16.898 19.103 48.936 1.00 76.31 704 ALA A O 1
ATOM 5535 N N . ASP A 1 705 ? -17.329 19.391 46.754 1.00 75.94 705 ASP A N 1
ATOM 5536 C CA . ASP A 1 705 ? -15.996 19.810 46.314 1.00 75.94 705 ASP A CA 1
ATOM 5537 C C . ASP A 1 705 ? -16.094 21.277 45.853 1.00 75.94 705 ASP A C 1
ATOM 5539 O O . ASP A 1 705 ? -16.753 21.526 44.841 1.00 75.94 705 ASP A O 1
ATOM 5543 N N . PRO A 1 706 ? -15.443 22.253 46.519 1.00 74.69 706 PRO A N 1
ATOM 5544 C CA . PRO A 1 706 ? -15.520 23.669 46.139 1.00 74.69 706 PRO A CA 1
ATOM 5545 C C . PRO A 1 706 ? -15.071 23.969 44.698 1.00 74.69 706 PRO A C 1
ATOM 5547 O O . PRO A 1 706 ? -15.416 25.008 44.136 1.00 74.69 706 PRO A O 1
ATOM 5550 N N . LEU A 1 707 ? -14.313 23.064 44.063 1.00 73.50 707 LEU A N 1
ATOM 5551 C CA . LEU A 1 707 ? -13.901 23.188 42.661 1.00 73.50 707 LEU A CA 1
ATOM 5552 C C . LEU A 1 707 ? -14.981 22.721 41.667 1.00 73.50 707 LEU A C 1
ATOM 5554 O O . LEU A 1 707 ? -14.806 22.889 40.456 1.00 73.50 707 LEU A O 1
ATOM 5558 N N . LYS A 1 708 ? -16.091 22.148 42.151 1.00 82.12 708 LYS A N 1
ATOM 5559 C CA . LYS A 1 708 ? -17.207 21.622 41.357 1.00 82.12 708 LYS A CA 1
ATOM 5560 C C . LYS A 1 708 ? -18.523 22.226 41.832 1.00 82.12 708 LYS A C 1
ATOM 5562 O O . LYS A 1 708 ? -19.053 21.880 42.882 1.00 82.12 708 LYS A O 1
ATOM 5567 N N . LYS A 1 709 ? -19.078 23.125 41.021 1.00 88.69 709 LYS A N 1
ATOM 5568 C CA . LYS A 1 709 ? -20.427 23.655 41.258 1.00 88.69 709 LYS A CA 1
ATOM 5569 C C . LYS A 1 709 ? -21.470 22.589 40.956 1.00 88.69 709 LYS A C 1
ATOM 5571 O O . LYS A 1 709 ? -21.312 21.844 39.992 1.00 88.69 709 LYS A O 1
ATOM 5576 N N . GLU A 1 710 ? -22.528 22.549 41.741 1.00 91.75 710 GLU A N 1
ATOM 5577 C CA . GLU A 1 710 ? -23.697 21.703 41.511 1.00 91.75 710 GLU A CA 1
ATOM 5578 C C . GLU A 1 710 ? -24.847 22.574 40.991 1.00 91.75 710 GLU A C 1
ATOM 5580 O O . GLU A 1 710 ? -24.864 23.788 41.207 1.00 91.75 710 GLU A O 1
ATOM 5585 N N . ALA A 1 711 ? -25.744 21.980 40.205 1.00 93.44 711 ALA A N 1
ATOM 5586 C CA . ALA A 1 711 ? -26.926 22.649 39.670 1.00 93.44 711 ALA A CA 1
ATOM 5587 C C . ALA A 1 711 ? -28.022 21.641 39.316 1.00 93.44 711 ALA A C 1
ATOM 5589 O O . ALA A 1 711 ? -27.743 20.461 39.075 1.00 93.44 711 ALA A O 1
ATOM 5590 N N . THR A 1 712 ? -29.258 22.124 39.191 1.00 93.88 712 THR A N 1
ATOM 5591 C CA . THR A 1 712 ? -30.354 21.355 38.593 1.00 93.88 712 THR A CA 1
ATOM 5592 C C . THR A 1 712 ? -30.511 21.729 37.120 1.00 93.88 712 THR A C 1
ATOM 5594 O O . THR A 1 712 ? -30.731 22.891 36.774 1.00 93.88 712 THR A O 1
ATOM 5597 N N . MET A 1 713 ? -30.414 20.731 36.243 1.00 94.44 713 MET A N 1
ATOM 5598 C CA . MET A 1 713 ? -30.727 20.836 34.820 1.00 94.44 713 MET A CA 1
ATOM 5599 C C . MET A 1 713 ? -32.106 20.228 34.561 1.00 94.44 713 MET A C 1
ATOM 5601 O O . MET A 1 713 ? -32.340 19.069 34.900 1.00 94.44 713 MET A O 1
ATOM 5605 N N . GLU A 1 714 ? -33.004 20.980 33.932 1.00 93.81 714 GLU A N 1
ATOM 5606 C CA . GLU A 1 714 ? -34.288 20.468 33.453 1.00 93.81 714 GLU A CA 1
ATOM 5607 C C . GLU A 1 714 ? -34.262 20.388 31.926 1.00 93.81 714 GLU A C 1
ATOM 5609 O O . GLU A 1 714 ? -34.014 21.387 31.251 1.00 93.81 714 GLU A O 1
ATOM 5614 N N . VAL A 1 715 ? -34.451 19.188 31.378 1.00 92.94 715 VAL A N 1
ATOM 5615 C CA . VAL A 1 715 ? -34.272 18.882 29.950 1.00 92.94 715 VAL A CA 1
ATOM 5616 C C . VAL A 1 715 ? -35.157 17.701 29.562 1.00 92.94 715 VAL A C 1
ATOM 5618 O O . VAL A 1 715 ? -35.225 16.716 30.294 1.00 92.94 715 VAL A O 1
ATOM 5621 N N . LYS A 1 716 ? -35.875 17.795 28.433 1.00 89.50 716 LYS A N 1
ATOM 5622 C CA . LYS A 1 716 ? -36.826 16.753 27.973 1.00 89.50 716 LYS A CA 1
ATOM 5623 C C . LYS A 1 716 ? -37.840 16.305 29.057 1.00 89.50 716 LYS A C 1
ATOM 5625 O O . LYS A 1 716 ? -38.236 15.146 29.107 1.00 89.50 716 LYS A O 1
ATOM 5630 N N . GLY A 1 717 ? -38.231 17.214 29.957 1.00 89.12 717 GLY A N 1
ATOM 5631 C CA . GLY A 1 717 ? -39.120 16.932 31.098 1.00 89.12 717 GLY A CA 1
ATOM 5632 C C . GLY A 1 717 ? -38.466 16.218 32.295 1.00 89.12 717 GLY A C 1
ATOM 5633 O O . GLY A 1 717 ? -39.137 15.978 33.296 1.00 89.12 717 GLY A O 1
ATOM 5634 N N . ASN A 1 718 ? -37.170 15.901 32.232 1.00 92.25 718 ASN A N 1
ATOM 5635 C CA . ASN A 1 718 ? -36.410 15.294 33.325 1.00 92.25 718 ASN A CA 1
ATOM 5636 C C . ASN A 1 718 ? -35.673 16.361 34.141 1.00 92.25 718 ASN A C 1
ATOM 5638 O O . ASN A 1 718 ? -35.072 17.266 33.566 1.00 92.25 718 ASN A O 1
ATOM 5642 N N . LYS A 1 719 ? -35.641 16.204 35.470 1.00 93.44 719 LYS A N 1
ATOM 5643 C CA . LYS A 1 719 ? -34.801 17.003 36.380 1.00 93.44 719 LYS A CA 1
ATOM 5644 C C . LYS A 1 719 ? -33.566 16.205 36.782 1.00 93.44 719 LYS A C 1
ATOM 5646 O O . LYS A 1 719 ? -33.685 15.117 37.343 1.00 93.44 719 LYS A O 1
ATOM 5651 N N . LEU A 1 720 ? -32.391 16.741 36.472 1.00 94.06 720 LEU A N 1
ATOM 5652 C CA . LEU A 1 720 ? -31.094 16.087 36.615 1.00 94.06 720 LEU A CA 1
ATOM 5653 C C . LEU A 1 720 ? -30.192 16.923 37.526 1.00 94.06 720 LEU A C 1
ATOM 5655 O O . LEU A 1 720 ? -29.988 18.109 37.273 1.00 94.06 720 LEU A O 1
ATOM 5659 N N . LEU A 1 721 ? -29.609 16.299 38.549 1.00 92.81 721 LEU A N 1
ATOM 5660 C CA . LEU A 1 721 ? -28.507 16.899 39.301 1.00 92.81 721 LEU A CA 1
ATOM 5661 C C . LEU A 1 721 ? -27.228 16.791 38.461 1.00 92.81 721 LEU A C 1
ATOM 5663 O O . LEU A 1 721 ? -26.854 15.690 38.042 1.00 92.81 721 LEU A O 1
ATOM 5667 N N . VAL A 1 722 ? -26.573 17.923 38.210 1.00 93.31 722 VAL A N 1
ATOM 5668 C CA . VAL A 1 722 ? -25.381 18.011 37.358 1.00 93.31 722 VAL A CA 1
ATOM 5669 C C . VAL A 1 722 ? -24.221 18.669 38.098 1.00 93.31 722 VAL A C 1
ATOM 5671 O O . VAL A 1 722 ? -24.404 19.640 38.830 1.00 93.31 722 VAL A O 1
ATOM 5674 N N . THR A 1 723 ? -23.006 18.161 37.886 1.00 92.19 723 THR A N 1
ATOM 5675 C CA . THR A 1 723 ? -21.778 18.725 38.473 1.00 92.19 723 THR A CA 1
ATOM 5676 C C . THR A 1 723 ? -20.941 19.419 37.406 1.00 92.19 723 THR A C 1
ATOM 5678 O O . THR A 1 723 ? -20.734 18.893 36.315 1.00 92.19 723 THR A O 1
ATOM 5681 N N . ARG A 1 724 ? -20.436 20.619 37.689 1.00 89.19 724 ARG A N 1
ATOM 5682 C CA . ARG A 1 724 ? -19.564 21.359 36.775 1.00 89.19 724 ARG A CA 1
ATOM 5683 C C . ARG A 1 724 ? -18.133 20.864 36.923 1.00 89.19 724 ARG A C 1
ATOM 5685 O O . ARG A 1 724 ? -17.575 20.911 38.016 1.00 89.19 724 ARG A O 1
ATOM 5692 N N . GLY A 1 725 ? -17.516 20.448 35.824 1.00 84.81 725 GLY A N 1
ATOM 5693 C CA . GLY A 1 725 ? -16.152 19.925 35.830 1.00 84.81 725 GLY A CA 1
ATOM 5694 C C . GLY A 1 725 ? -15.394 20.195 34.538 1.00 84.81 725 GLY A C 1
ATOM 5695 O O . GLY A 1 725 ? -15.944 20.696 33.558 1.00 84.81 725 GLY A O 1
ATOM 5696 N N . TRP A 1 726 ? -14.108 19.850 34.550 1.00 82.38 726 TRP A N 1
ATOM 5697 C CA . TRP A 1 726 ? -13.243 19.933 33.379 1.00 82.38 726 TRP A CA 1
ATOM 5698 C C . TRP A 1 726 ? -13.169 18.582 32.665 1.00 82.38 726 TRP A C 1
ATOM 5700 O O . TRP A 1 726 ? -12.929 17.564 33.311 1.00 82.38 726 TRP A O 1
ATOM 5710 N N . GLN A 1 727 ? -13.305 18.585 31.341 1.00 83.62 727 GLN A N 1
ATOM 5711 C CA . GLN A 1 727 ? -13.059 17.433 30.470 1.00 83.62 727 GLN A CA 1
ATOM 5712 C C . GLN A 1 727 ? -11.982 17.751 29.431 1.00 83.62 727 GLN A C 1
ATOM 5714 O O . GLN A 1 727 ? -11.694 18.918 29.155 1.00 83.62 727 GLN A O 1
ATOM 5719 N N . LYS A 1 728 ? -11.350 16.714 28.872 1.00 82.06 728 LYS A N 1
ATOM 5720 C CA . LYS A 1 728 ? -10.274 16.864 27.884 1.00 82.06 728 LYS A CA 1
ATOM 5721 C C . LYS A 1 728 ? -10.809 16.851 26.452 1.00 82.06 728 LYS A C 1
ATOM 5723 O O . LYS A 1 728 ? -11.413 15.874 26.022 1.00 82.06 728 LYS A O 1
ATOM 5728 N N . ASP A 1 729 ? -10.505 17.916 25.713 1.00 80.12 729 ASP A N 1
ATOM 5729 C CA . ASP A 1 729 ? -10.644 18.014 24.257 1.00 80.12 729 ASP A CA 1
ATOM 5730 C C . ASP A 1 729 ? -9.252 18.082 23.621 1.00 80.12 729 ASP A C 1
ATOM 5732 O O . ASP A 1 729 ? -8.447 18.957 23.954 1.00 80.12 729 ASP A O 1
ATOM 5736 N N . TYR A 1 730 ? -8.966 17.171 22.694 1.00 79.94 730 TYR A N 1
ATOM 5737 C CA . TYR A 1 730 ? -7.657 17.038 22.060 1.00 79.94 730 TYR A CA 1
ATOM 5738 C C . TYR A 1 730 ? -7.574 17.657 20.654 1.00 79.94 730 TYR A C 1
ATOM 5740 O O . TYR A 1 730 ? -6.508 17.589 20.039 1.00 79.94 730 TYR A O 1
ATOM 5748 N N . ARG A 1 731 ? -8.640 18.309 20.154 1.00 74.06 731 ARG A N 1
ATOM 5749 C CA . ARG A 1 731 ? -8.645 18.983 18.837 1.00 74.06 731 ARG A CA 1
ATOM 5750 C C . ARG A 1 731 ? -7.534 20.026 18.691 1.00 74.06 731 ARG A C 1
ATOM 5752 O O . ARG A 1 731 ? -6.910 20.111 17.638 1.00 74.06 731 ARG A O 1
ATOM 5759 N N . ARG A 1 732 ? -7.280 20.819 19.742 1.00 75.94 732 ARG A N 1
ATOM 5760 C CA . ARG A 1 732 ? -6.284 21.913 19.731 1.00 75.94 732 ARG A CA 1
ATOM 5761 C C . ARG A 1 732 ? -4.907 21.484 20.239 1.00 75.94 732 ARG A C 1
ATOM 5763 O O . ARG A 1 732 ? -3.915 21.691 19.549 1.00 75.94 732 ARG A O 1
ATOM 5770 N N . ASP A 1 733 ? -4.838 20.875 21.424 1.00 74.81 733 ASP A N 1
ATOM 5771 C CA . ASP A 1 733 ? -3.602 20.284 21.956 1.00 74.81 733 ASP A CA 1
ATOM 5772 C C . ASP A 1 733 ? -3.739 18.762 22.019 1.00 74.81 733 ASP A C 1
ATOM 5774 O O . ASP A 1 733 ? -4.292 18.201 22.966 1.00 74.81 733 ASP A O 1
ATOM 5778 N N . ARG A 1 734 ? -3.174 18.081 21.020 1.00 68.81 734 ARG A N 1
ATOM 5779 C CA . ARG A 1 734 ? -3.178 16.616 20.944 1.00 68.81 734 ARG A CA 1
ATOM 5780 C C . ARG A 1 734 ? -2.381 15.932 22.060 1.00 68.81 734 ARG A C 1
ATOM 5782 O O . ARG A 1 734 ? -2.616 14.757 22.305 1.00 68.81 734 ARG A O 1
ATOM 5789 N N . LYS A 1 735 ? -1.418 16.607 22.701 1.00 67.88 735 LYS A N 1
ATOM 5790 C CA . LYS A 1 735 ? -0.525 16.007 23.710 1.00 67.88 735 LYS A CA 1
ATOM 5791 C C . LYS A 1 735 ? -1.106 16.094 25.116 1.00 67.88 735 LYS A C 1
ATOM 5793 O O . LYS A 1 735 ? -1.076 15.103 25.844 1.00 67.88 735 LYS A O 1
ATOM 5798 N N . HIS A 1 736 ? -1.608 17.268 25.495 1.00 69.50 736 HIS A N 1
ATOM 5799 C CA . HIS A 1 736 ? -2.080 17.532 26.859 1.00 69.50 736 HIS A CA 1
ATOM 5800 C C . HIS A 1 736 ? -3.603 17.643 26.964 1.00 69.50 736 HIS A C 1
ATOM 5802 O O . HIS A 1 736 ? -4.131 17.510 28.069 1.00 69.50 736 HIS A O 1
ATOM 5808 N N . GLY A 1 737 ? -4.298 17.879 25.846 1.00 73.75 737 GLY A N 1
ATOM 5809 C CA . GLY A 1 737 ? -5.723 18.197 25.790 1.00 73.75 737 GLY A CA 1
ATOM 5810 C C . GLY A 1 737 ? -6.035 19.569 26.393 1.00 73.75 737 GLY A C 1
ATOM 5811 O O . GLY A 1 737 ? -5.669 19.862 27.536 1.00 73.75 737 GLY A O 1
ATOM 5812 N N . SER A 1 738 ? -6.756 20.405 25.650 1.00 80.06 738 SER A N 1
ATOM 5813 C CA . SER A 1 738 ? -7.412 21.591 26.208 1.00 80.06 738 SER A CA 1
ATOM 5814 C C . SER A 1 738 ? -8.496 21.170 27.202 1.00 80.06 738 SER A C 1
ATOM 5816 O O . SER A 1 738 ? -9.227 20.212 26.959 1.00 80.06 738 SER A O 1
ATOM 5818 N N . ASN A 1 739 ? -8.604 21.882 28.325 1.00 81.88 739 ASN A N 1
ATOM 5819 C CA . ASN A 1 739 ? -9.679 21.657 29.288 1.00 81.88 739 ASN A CA 1
ATOM 5820 C C . ASN A 1 739 ? -10.940 22.404 28.820 1.00 81.88 739 ASN A C 1
ATOM 5822 O O . ASN A 1 739 ? -10.913 23.631 28.723 1.00 81.88 739 ASN A O 1
ATOM 5826 N N . ILE A 1 740 ? -12.034 21.685 28.577 1.00 82.25 740 ILE A N 1
ATOM 5827 C CA . ILE A 1 740 ? -13.380 22.248 28.401 1.00 82.25 740 ILE A CA 1
ATOM 5828 C C . ILE A 1 740 ? -14.100 22.204 29.745 1.00 82.25 740 ILE A C 1
ATOM 5830 O O . ILE A 1 740 ? -14.002 21.207 30.458 1.00 82.25 740 ILE A O 1
ATOM 5834 N N . PHE A 1 741 ? -14.811 23.274 30.100 1.00 86.88 741 PHE A N 1
ATOM 5835 C CA . PHE A 1 741 ? -15.624 23.331 31.314 1.00 86.88 741 PHE A CA 1
ATOM 5836 C C . PHE A 1 741 ? -17.072 22.992 30.951 1.00 86.88 741 PHE A C 1
ATOM 5838 O O . PHE A 1 741 ? -17.717 23.770 30.258 1.00 86.88 741 PHE A O 1
ATOM 5845 N N . CYS A 1 742 ? -17.587 21.861 31.425 1.00 90.94 742 CYS A N 1
ATOM 5846 C CA . CYS A 1 742 ? -18.927 21.386 31.081 1.00 90.94 742 CYS A CA 1
ATOM 5847 C C . CYS A 1 742 ? -19.729 20.927 32.302 1.00 90.94 742 CYS A C 1
ATOM 5849 O O . CYS A 1 742 ? -19.182 20.693 33.385 1.00 90.94 742 CYS A O 1
ATOM 5851 N N . TRP A 1 743 ? -21.042 20.801 32.113 1.00 93.00 743 TRP A N 1
ATOM 5852 C CA . TRP A 1 743 ? -21.953 20.192 33.080 1.00 93.00 743 TRP A CA 1
ATOM 5853 C C . TRP A 1 743 ? -22.015 18.685 32.863 1.00 93.00 743 TRP A C 1
ATOM 5855 O O . TRP A 1 743 ? -22.368 18.222 31.782 1.00 93.00 743 TRP A O 1
ATOM 5865 N N . PHE A 1 744 ? -21.642 17.922 33.882 1.00 91.81 744 PHE A N 1
ATOM 5866 C CA . PHE A 1 744 ? -21.539 16.475 33.819 1.00 91.81 744 PHE A CA 1
ATOM 5867 C C . PHE A 1 744 ? -22.858 15.807 34.219 1.00 91.81 744 PHE A C 1
ATOM 5869 O O . PHE A 1 744 ? -23.346 15.999 35.335 1.00 91.81 744 PHE A O 1
ATOM 5876 N N . ILE A 1 745 ? -23.411 14.991 33.319 1.00 91.31 745 ILE A N 1
ATOM 5877 C CA . ILE A 1 745 ? -24.580 14.148 33.573 1.00 91.31 745 ILE A CA 1
ATOM 5878 C C . ILE A 1 745 ? -24.106 12.804 34.129 1.00 91.31 745 ILE A C 1
ATOM 5880 O O . ILE A 1 745 ? -23.403 12.034 33.466 1.00 91.31 745 ILE A O 1
ATOM 5884 N N . HIS A 1 746 ? -24.512 12.503 35.358 1.00 88.75 746 HIS A N 1
ATOM 5885 C CA . HIS A 1 746 ? -24.210 11.232 36.012 1.00 88.75 746 HIS A CA 1
ATOM 5886 C C . HIS A 1 746 ? -25.021 10.061 35.413 1.00 88.75 746 HIS A C 1
ATOM 5888 O O . HIS A 1 746 ? -25.865 10.239 34.537 1.00 88.75 746 HIS A O 1
ATOM 5894 N N . ASN A 1 747 ? -24.772 8.834 35.886 1.00 87.44 747 ASN A N 1
ATOM 5895 C CA . ASN A 1 747 ? -25.548 7.636 35.520 1.00 87.44 747 ASN A CA 1
ATOM 5896 C C . ASN A 1 747 ? -25.625 7.358 34.003 1.00 87.44 747 ASN A C 1
ATOM 5898 O O . ASN A 1 747 ? -26.684 7.033 33.473 1.00 87.44 747 ASN A O 1
ATOM 5902 N N . SER A 1 748 ? -24.492 7.476 33.304 1.00 88.44 748 SER A N 1
ATOM 5903 C CA . SER A 1 748 ? -24.367 7.250 31.853 1.00 88.44 748 SER A CA 1
ATOM 5904 C C . SER A 1 748 ? -25.331 8.072 30.984 1.00 88.44 748 SER A C 1
ATOM 5906 O O . SER A 1 748 ? -25.934 7.550 30.048 1.00 88.44 748 SER A O 1
ATOM 5908 N N . GLY A 1 749 ? -25.508 9.357 31.314 1.00 88.50 749 GLY A N 1
ATOM 5909 C CA . GLY A 1 749 ? -26.352 10.280 30.546 1.00 88.50 749 GLY A CA 1
ATOM 5910 C C . GLY A 1 749 ? -27.862 10.102 30.752 1.00 88.50 749 GLY A C 1
ATOM 5911 O O . GLY A 1 749 ? -28.640 10.749 30.053 1.00 88.50 749 GLY A O 1
ATOM 5912 N N . LYS A 1 750 ? -28.297 9.243 31.688 1.00 90.50 750 LYS A N 1
ATOM 5913 C CA . LYS A 1 750 ? -29.714 8.925 31.933 1.00 90.50 750 LYS A CA 1
ATOM 5914 C C . LYS A 1 750 ? -30.571 10.191 32.089 1.00 90.50 750 LYS A C 1
ATOM 5916 O O . LYS A 1 750 ? -30.327 10.996 32.983 1.00 90.50 750 LYS A O 1
ATOM 5921 N N . GLY A 1 751 ? -31.604 10.314 31.255 1.00 89.69 751 GLY A N 1
ATOM 5922 C CA . GLY A 1 751 ? -32.552 11.436 31.252 1.00 89.69 751 GLY A CA 1
ATOM 5923 C C . GLY A 1 751 ? -32.099 12.663 30.450 1.00 89.69 751 GLY A C 1
ATOM 5924 O O . GLY A 1 751 ? -32.924 13.532 30.178 1.00 89.69 751 GLY A O 1
ATOM 5925 N N . PHE A 1 752 ? -30.829 12.719 30.034 1.00 93.19 752 PHE A N 1
ATOM 5926 C CA . PHE A 1 752 ? -30.335 13.653 29.016 1.00 93.19 752 PHE A CA 1
ATOM 5927 C C . PHE A 1 752 ? -30.378 13.005 27.623 1.00 93.19 752 PHE A C 1
ATOM 5929 O O . PHE A 1 752 ? -30.916 13.590 26.679 1.00 93.19 752 PHE A O 1
ATOM 5936 N N . ILE A 1 753 ? -29.877 11.766 27.516 1.00 92.94 753 ILE A N 1
ATOM 5937 C CA . ILE A 1 753 ? -30.123 10.908 26.350 1.00 92.94 753 ILE A CA 1
ATOM 5938 C C . ILE A 1 753 ? -31.510 10.262 26.441 1.00 92.94 753 ILE A C 1
ATOM 5940 O O . ILE A 1 753 ? -31.991 9.973 27.541 1.00 92.94 753 ILE A O 1
ATOM 5944 N N . ASP A 1 754 ? -32.130 10.005 25.292 1.00 91.88 754 ASP A N 1
ATOM 5945 C CA . ASP A 1 754 ? -33.394 9.268 25.228 1.00 91.88 754 ASP A CA 1
ATOM 5946 C C . ASP A 1 754 ? -33.200 7.803 25.663 1.00 91.88 754 ASP A C 1
ATOM 5948 O O . ASP A 1 754 ? -32.276 7.115 25.236 1.00 91.88 754 ASP A O 1
ATOM 5952 N N . GLY A 1 755 ? -34.060 7.310 26.557 1.00 90.12 755 GLY A N 1
ATOM 5953 C CA . GLY A 1 755 ? -33.993 5.928 27.039 1.00 90.12 755 GLY A CA 1
ATOM 5954 C C . GLY A 1 755 ? -32.737 5.594 27.865 1.00 90.12 755 GLY A C 1
ATOM 5955 O O . GLY A 1 755 ? -32.359 6.319 28.788 1.00 90.12 755 GLY A O 1
ATOM 5956 N N . HIS A 1 756 ? -32.128 4.436 27.597 1.00 91.75 756 HIS A N 1
ATOM 5957 C CA . HIS A 1 756 ? -30.941 3.934 28.300 1.00 91.75 756 HIS A CA 1
ATOM 5958 C C . HIS A 1 756 ? -29.830 3.572 27.312 1.00 91.75 756 HIS A C 1
ATOM 5960 O O . HIS A 1 756 ? -30.098 2.972 26.273 1.00 91.75 756 HIS A O 1
ATOM 5966 N N . TYR A 1 757 ? -28.564 3.849 27.659 1.00 90.44 757 TYR A N 1
ATOM 5967 C CA . TYR A 1 757 ? -27.428 3.723 26.731 1.00 90.44 757 TYR A CA 1
ATOM 5968 C C . TYR A 1 757 ? -27.319 2.349 26.042 1.00 90.44 757 TYR A C 1
ATOM 5970 O O . TYR A 1 757 ? -26.839 2.255 24.915 1.00 90.44 757 TYR A O 1
ATOM 5978 N N . SER A 1 758 ? -27.769 1.276 26.704 1.00 92.44 758 SER A N 1
ATOM 5979 C CA . SER A 1 758 ? -27.736 -0.087 26.162 1.00 92.44 758 SER A CA 1
ATOM 5980 C C . SER A 1 758 ? -28.609 -0.280 24.919 1.00 92.44 758 SER A C 1
ATOM 5982 O O . SER A 1 758 ? -28.383 -1.225 24.173 1.00 92.44 758 SER A O 1
ATOM 5984 N N . GLN A 1 759 ? -29.591 0.596 24.695 1.00 93.50 759 GLN A N 1
ATOM 5985 C CA . GLN A 1 759 ? -30.445 0.604 23.505 1.00 93.50 759 GLN A CA 1
ATOM 5986 C C . GLN A 1 759 ? -29.705 1.132 22.266 1.00 93.50 759 GLN A C 1
ATOM 5988 O O . GLN A 1 759 ? -30.076 0.805 21.147 1.00 93.50 759 GLN A O 1
ATOM 5993 N N . TYR A 1 760 ? -28.614 1.880 22.459 1.00 94.62 760 TYR A N 1
ATOM 5994 C CA . TYR A 1 760 ? -27.743 2.370 21.388 1.00 94.62 760 TYR A CA 1
ATOM 5995 C C . TYR A 1 760 ? -26.636 1.374 21.009 1.00 94.62 760 TYR A C 1
ATOM 5997 O O . TYR A 1 760 ? -25.693 1.746 20.310 1.00 94.62 760 TYR A O 1
ATOM 6005 N N . ILE A 1 761 ? -26.708 0.125 21.484 1.00 95.00 761 ILE A N 1
ATOM 6006 C CA . ILE A 1 761 ? -25.766 -0.933 21.108 1.00 95.00 761 ILE A CA 1
ATOM 6007 C C . ILE A 1 761 ? -26.289 -1.632 19.850 1.00 95.00 761 ILE A C 1
ATOM 6009 O O . ILE A 1 761 ? -27.355 -2.242 19.875 1.00 95.00 761 ILE A O 1
ATOM 6013 N N . VAL A 1 762 ? -25.522 -1.566 18.762 1.00 96.12 762 VAL A N 1
ATOM 6014 C CA . VAL A 1 762 ? -25.878 -2.146 17.454 1.00 96.12 762 VAL A CA 1
ATOM 6015 C C . VAL A 1 762 ? -25.058 -3.412 17.150 1.00 96.12 762 VAL A C 1
ATOM 6017 O O . VAL A 1 762 ? -23.955 -3.567 17.680 1.00 96.12 762 VAL A O 1
ATOM 6020 N N . PRO A 1 763 ? -25.568 -4.345 16.318 1.00 94.19 763 PRO A N 1
ATOM 6021 C CA . PRO A 1 763 ? -24.893 -5.620 16.057 1.00 94.19 763 PRO A CA 1
ATOM 6022 C C . PRO A 1 763 ? -23.714 -5.519 15.077 1.00 94.19 763 PRO A C 1
ATOM 6024 O O . PRO A 1 763 ? -22.803 -6.340 15.148 1.00 94.19 763 PRO A O 1
ATOM 6027 N N . ASP A 1 764 ? -23.715 -4.536 14.171 1.00 95.19 764 ASP A N 1
ATOM 6028 C CA . ASP A 1 764 ? -22.666 -4.330 13.166 1.00 95.19 764 ASP A CA 1
ATOM 6029 C C . ASP A 1 764 ? -22.350 -2.838 12.969 1.00 95.19 764 ASP A C 1
ATOM 6031 O O . ASP A 1 764 ? -23.200 -1.969 13.169 1.00 95.19 764 ASP A O 1
ATOM 6035 N N . LEU A 1 765 ? -21.116 -2.546 12.546 1.00 94.19 765 LEU A N 1
ATOM 6036 C CA . LEU A 1 765 ? -20.597 -1.193 12.336 1.00 94.19 765 LEU A CA 1
ATOM 6037 C C . LEU A 1 765 ? -21.372 -0.373 11.294 1.00 94.19 765 LEU A C 1
ATOM 6039 O O . LEU A 1 765 ? -21.392 0.846 11.416 1.00 94.19 765 LEU A O 1
ATOM 6043 N N . ASN A 1 766 ? -22.040 -0.997 10.325 1.00 94.69 766 ASN A N 1
ATOM 6044 C CA . ASN A 1 766 ? -22.822 -0.300 9.298 1.00 94.69 766 ASN A CA 1
ATOM 6045 C C . ASN A 1 766 ? -24.342 -0.331 9.571 1.00 94.69 766 ASN A C 1
ATOM 6047 O O . ASN A 1 766 ? -25.125 0.110 8.731 1.00 94.69 766 ASN A O 1
ATOM 6051 N N . SER A 1 767 ? -24.784 -0.870 10.715 1.00 94.38 767 SER A N 1
ATOM 6052 C CA . SER A 1 767 ? -26.211 -0.948 11.058 1.00 94.38 767 SER A CA 1
ATOM 6053 C C . SER A 1 767 ? -26.769 0.399 11.511 1.00 94.38 767 SER A C 1
ATOM 6055 O O . SER A 1 767 ? -26.189 1.048 12.383 1.00 94.38 767 SER A O 1
ATOM 6057 N N . PHE A 1 768 ? -27.938 0.769 10.985 1.00 95.62 768 PHE A N 1
ATOM 6058 C CA . PHE A 1 768 ? -28.771 1.822 11.569 1.00 95.62 768 PHE A CA 1
ATOM 6059 C C . PHE A 1 768 ? -29.253 1.417 12.966 1.00 95.62 768 PHE A C 1
ATOM 6061 O O . PHE A 1 768 ? -29.427 0.232 13.267 1.00 95.62 768 PHE A O 1
ATOM 6068 N N . LEU A 1 769 ? -29.518 2.417 13.802 1.00 93.56 769 LEU A N 1
ATOM 6069 C CA . LEU A 1 769 ? -30.200 2.225 15.073 1.00 93.56 769 LEU A CA 1
ATOM 6070 C C . LEU A 1 769 ? -31.646 1.787 14.813 1.00 93.56 769 LEU A C 1
ATOM 6072 O O . LEU A 1 769 ? -32.380 2.454 14.083 1.00 93.56 769 LEU A O 1
ATOM 6076 N N . GLN A 1 770 ? -32.065 0.684 15.429 1.00 83.94 770 GLN A N 1
ATOM 6077 C CA . GLN A 1 770 ? -33.470 0.284 15.433 1.00 83.94 770 GLN A CA 1
ATOM 6078 C C . GLN A 1 770 ? -34.229 1.231 16.369 1.00 83.94 770 GLN A C 1
ATOM 6080 O O . GLN A 1 770 ? -34.046 1.178 17.583 1.00 83.94 770 GLN A O 1
ATOM 6085 N N . MET A 1 771 ? -35.021 2.139 15.794 1.00 69.12 771 MET A N 1
ATOM 6086 C CA . MET A 1 771 ? -35.914 3.009 16.564 1.00 69.12 771 MET A CA 1
ATOM 6087 C C . MET A 1 771 ? -37.086 2.196 17.136 1.00 69.12 771 MET A C 1
ATOM 6089 O O . MET A 1 771 ? -37.499 1.204 16.531 1.00 69.12 771 MET A O 1
ATOM 6093 N N . PHE A 1 772 ? -37.560 2.609 18.315 1.00 52.62 772 PHE A N 1
ATOM 6094 C CA . PHE A 1 772 ? -38.673 1.992 19.048 1.00 52.62 772 PHE A CA 1
ATOM 6095 C C . PHE A 1 772 ? -40.038 2.430 18.507 1.00 52.62 772 PHE A C 1
ATOM 6097 O O . PHE A 1 772 ? -40.140 3.603 18.084 1.00 52.62 772 PHE A O 1
#

Secondary structure (DSSP, 8-state):
----SPPPPPSSS-GGGHHHHHHHHHHHHHHHHHHTT----TT--HHHHHHHHHHHHHHH-HHHHHHHHH-TT---TT-HHHHHHHHHHHHSS---HHHHHHHHHH--PPTT--HHHHHHHHHHHHTTS--TTTHHHHHHHHHHHH-S-HHHHHHHHHTGGG--HHHHHHHHHHHHHHHHHHHHH-SS-------------------------------------TTT--SSS-TTSTT-TTSS---TT------HHHHHHHHHHH--TT----EEEESSSS-HHHHHHHHHTTT--EEEE-SSTTHHHHHHHHHHHHS-EEEEEEEEE--TTTEES----EEEEEETT-------EEPGGGTTEEEEEEEEESSSEEEEEEEEEHHHHHHHHTTSTT--TTHHHHHHHHHHHHHHHHHHHH-SSHHHHHHHHHHHHHHHHHTT--BTTB-EEEE-TTS--EEEE-PPPPTT------------------PPPPPS-----------------------S------SB-EEEEEETTTTEEEEEE----TT-EEEEEEETTTTEEEEEEEEE-SS-BTTB--EEEEEEEEEETTTTEEEEEESS-EEEEETTEEEEE-TTSEEEEEETTEEEEEETTTEEEEEETTTEEEEEEEEPPPTT-SS---EEEEE--TT----TT-BSTTGGGSSPPPEEEEEEEE-SSTTSEEEEEEETTEEEEEEEEEEEETTT-TTT-EEEEEEEETGGGBTTBSS-GGGGEESSTTPPP---

Radius of gyration: 39.27 Å; chains: 1; bounding box: 94×82×113 Å

InterPro domains:
  IPR002035 von Willebrand factor, type A [PS50234] (230-318)
  IPR010600 Inter-alpha-trypsin inhibitor heavy chain, C-terminal [PF06668] (562-747)
  IPR050934 Inter-alpha-trypsin inhibitor heavy chain [PTHR10338] (251-468)

Foldseek 3Di:
DDPPAQAAADQPPDLLCQLVSVVVSVVVLLVVLVVVVLDDDPPRDLVSLLVSQVSVLVRNDDVLVVVLVPFPQCDDSSCNPSVVVRSSVVRPPQLPLVVLVVVLLPDAQDVPHALVRSLVVSVVSLVRNPPVPCSFVSSLVSCLVRPPDPVLNVQQCVVPPPRTSVNSNVSRVVVVVVVVVVCVVDPDDDDDDDDDDDDDDDDDDDDDDDDDDDDDDDDDDQDAAPQARDSPDHVVDPPDPRNPDADPVDNDDPPLVVVLVVLLVPQDLVDADEAEAEDDPDPVLSSQLSRVSRQHGYDYQYPDPCSVVSVVVVCQQVVAWAWAFKAKDWDPLQWDPKDDRTHGTDGPPDDDDIATHGDVVNPQKTWMWIWTDGVFTKIFIDIDRNVVVVVVLVVDPPRDPCPSVLVSLVRSLVRLVVCLSNPPDPVSNVVSLVVSLVSCVVNVHAAQNDWDWDADPVRPDIDIGHDDDDPPPDDDDDDDDDDDDDDDDDDDDDDDDDDDDDDDDDDDDDDDDDDDDDDPFFFDDDADPKDWAQQVVVRAIEIEHAQDDAQWKFWAKFFVPQQKTKIFGKDWWPDADPNHTGIFGQKIKIARPVQRWIWIDGLAWIWIDGPPDIDIGGLQTWMWTDDDQWIWTRDRQFWIWIAGNNQWIKIKTWQDGPPPDNIDDIHIDIDTDLRRDGDPRMAGPNRPPVPPWDKDKDPWAQDPDNQWIWIWIQTPNDTFIWIWDWDFDPPVPVRHGDTDTHTYGPPRCPPVHPDHSVQRGDPDNSDGRDDD

pLDDT: mean 77.82, std 20.11, range [21.81, 97.81]

Organism: Nothobranchius furzeri (NCBI:txid105023)

Sequence (772 aa):
MEKSGVQPFSCYTDPATLGPRWTRWLTSFELFADGKGLILADDATDAVKQRRRALLLHLAGQDVQDVFSTLPRTGGAADYAAAVTALNTYFVPQVNAAYARQTFHKLSQTPGETVQQFCTRLRRAAKDCDFQGDNDNQIRDAILNKCTSEYVRRKLLEEGPGLTLTRALEVASHCERVEEQMAAMSGTGERKGENTVSRIFTAKKEKNHRPRGQMKDDAKTDRQCYRCGYTDHRGKDPKCPARGQTCHKCNGEIKLSTIQKNVKRVMREEFSLFSLGIGFDVDYDFLERIAMENRGMAQRIYANHDAGEQLRAFYKQISSPILRKIGITFPEDAVANVTQKTFDKYFNGSELVVAGRVLPSAGDTLISLTSAMAYMDITLQTEADMTKLDMQLNKQQHSFAGFAKQMWAYLTIKQLISERSLAPTAARKRKLTQRITALSLDHQFVTPLTALLVESEDGRERLLADSPRDPKQGCCSGVMGPSKVNMVYATPPTPPWVHATTSAPKQAQKGDVVLMTLPPIVMRVDDDPHFIVHLPRRNLDVCFNIDSKPGHILSLVSDPGTGVVVNGQLISTKQVQKNKLRTYFGVISVFYQPEGVSVTISTDRITMTHGKNRNLFTWRASAEISQHGVRISIVRNSHVIITVTENIQVEVMLHRVWRNHPVNVDFLGIYLPNNNQYSPLAHGLIGQFSQEPEMSLYDIHEGADPLKKEATMEVKGNKLLVTRGWQKDYRRDRKHGSNIFCWFIHNSGKGFIDGHYSQYIVPDLNSFLQMF